Protein AF-0000000068442851 (afdb_homodimer)

Nearest PDB structures (foldseek):
  7jtk-assembly1_H  TM=8.646E-01  e=9.098E-29  Chlamydomonas reinhardtii
  7jrj-assembly1_D  TM=8.552E-01  e=2.051E-27  Chlamydomonas reinhardtii
  7jr9-assembly1_D  TM=8.155E-01  e=1.932E-27  Chlamydomonas reinhardtii
  7jtk-assembly1_K  TM=8.332E-01  e=5.681E-27  Chlamydomonas reinhardtii
  7jr9-assembly1_C  TM=8.919E-01  e=4.393E-24  Chlamydomonas reinhardtii

InterPro domains:
  IPR006802 Radial spokehead-like protein [PF04712] (5-391)
  IPR006802 Radial spokehead-like protein [PTHR13159] (6-414)

Radius of gyration: 46.98 Å; Cα contacts (8 Å, |Δi|>4): 1220; chains: 2; bounding box: 60×214×121 Å

Organism: Pseudonaja textilis (NCBI:txid8673)

Solvent-accessible surface area (backbone atoms only — not comparable to full-atom values): 48266 Å² total; per-residue (Å²): 128,81,70,72,74,86,66,35,67,60,66,49,65,61,54,47,54,58,35,44,58,56,74,40,82,74,54,71,66,56,47,49,42,42,42,53,35,50,47,52,49,52,72,74,41,74,51,49,40,46,42,73,43,34,36,39,47,30,76,76,29,34,37,41,35,36,38,30,36,58,34,90,82,55,51,59,60,53,52,51,52,50,53,51,49,51,48,48,52,49,48,52,53,51,52,58,57,58,68,67,59,73,67,78,88,61,82,70,66,79,71,71,84,71,70,73,77,65,79,62,74,56,62,53,85,63,27,68,78,24,39,57,45,45,34,32,24,64,44,70,72,53,73,74,41,77,53,67,82,55,40,13,65,38,36,46,44,52,73,65,48,90,76,78,42,50,55,46,56,81,36,78,51,88,55,66,75,70,49,80,58,31,32,38,49,50,51,41,27,42,52,44,55,48,44,33,70,60,34,55,43,56,58,58,42,56,37,69,49,79,78,58,61,72,51,72,70,57,82,76,85,60,65,75,89,65,67,38,76,35,91,80,49,70,61,63,56,42,71,58,51,57,72,35,49,59,41,29,16,29,76,34,61,41,65,38,85,78,32,34,50,57,79,73,64,67,77,61,66,55,77,76,61,52,68,72,72,70,80,73,82,75,66,79,65,77,80,72,78,81,75,81,67,70,57,60,58,39,40,49,63,71,60,68,65,55,95,86,36,62,49,63,48,68,44,62,40,38,82,87,51,58,91,75,34,34,26,32,38,35,32,54,46,38,55,42,30,40,34,42,39,49,62,91,45,66,49,55,38,34,51,30,58,74,52,70,61,60,95,59,76,87,70,68,70,69,69,69,69,74,69,72,71,68,67,76,38,84,78,65,44,74,66,76,72,67,49,71,65,50,49,51,48,48,51,51,50,49,51,50,47,54,52,47,50,54,50,53,56,55,54,61,69,74,101,128,81,71,72,73,86,66,35,68,61,68,50,66,62,52,48,54,59,36,44,58,56,74,42,81,74,54,72,65,56,47,51,41,42,42,53,33,49,47,52,50,52,73,74,40,73,51,49,40,43,41,73,42,32,34,38,46,30,76,78,30,35,37,39,34,36,39,32,35,59,35,90,81,55,52,60,61,54,52,52,52,50,53,53,51,48,50,48,51,50,48,52,52,52,52,59,58,58,68,69,62,74,68,77,89,60,81,69,66,81,70,70,83,72,70,74,78,64,81,63,73,55,60,53,85,62,27,67,77,25,41,56,44,44,34,34,25,64,46,70,74,52,72,74,40,76,53,67,83,56,42,13,64,36,36,44,43,52,73,68,48,89,76,81,43,50,55,46,56,82,35,78,50,88,54,69,76,70,50,78,59,33,32,40,49,51,52,41,27,42,51,44,53,49,44,34,73,57,35,56,43,56,59,58,43,56,37,70,48,79,78,58,61,73,51,71,69,58,83,74,89,61,66,75,89,64,69,38,77,36,90,79,49,71,62,64,56,44,70,58,52,59,72,36,48,61,40,30,15,29,76,35,61,42,66,39,86,78,33,37,50,56,78,73,64,67,77,62,66,53,77,76,61,52,67,72,71,69,81,72,82,76,67,78,65,77,78,71,78,81,73,79,66,71,55,60,58,40,39,49,64,71,60,69,66,55,96,87,35,61,48,64,47,70,45,61,40,39,82,86,51,59,91,77,34,35,26,33,38,35,32,54,46,38,56,43,30,38,33,40,36,49,61,93,44,66,50,51,38,34,50,30,58,75,52,70,60,59,95,59,75,87,69,70,71,68,70,71,69,76,71,72,71,68,68,76,40,84,78,64,44,74,66,75,72,67,51,71,66,49,47,49,48,47,52,49,50,48,49,49,47,51,52,47,49,53,50,52,55,56,54,59,69,75,100

pLDDT: mean 79.26, std 22.61, range [27.36, 98.81]

Structure (mmCIF, N/CA/C/O backbone):
data_AF-0000000068442851-model_v1
#
loop_
_entity.id
_entity.type
_entity.pdbx_description
1 polymer 'Radial spoke head component 4A'
#
loop_
_atom_site.group_PDB
_atom_site.id
_atom_site.type_symbol
_atom_site.label_atom_id
_atom_site.label_alt_id
_atom_site.label_comp_id
_atom_site.label_asym_id
_atom_site.label_entity_id
_atom_site.label_seq_id
_atom_site.pdbx_PDB_ins_code
_atom_site.Cartn_x
_atom_site.Cartn_y
_atom_site.Cartn_z
_atom_site.occupancy
_atom_site.B_iso_or_equiv
_atom_site.auth_seq_id
_atom_site.auth_comp_id
_atom_site.auth_asym_id
_atom_site.auth_atom_id
_atom_site.pdbx_PDB_model_num
ATOM 1 N N . MET A 1 1 ? 16.828 -9.992 19.438 1 27.56 1 MET A N 1
ATOM 2 C CA . MET A 1 1 ? 16.312 -9.57 18.141 1 27.56 1 MET A CA 1
ATOM 3 C C . MET A 1 1 ? 16.094 -8.062 18.109 1 27.56 1 MET A C 1
ATOM 5 O O . MET A 1 1 ? 15.32 -7.52 18.906 1 27.56 1 MET A O 1
ATOM 9 N N . GLU A 1 2 ? 17.078 -7.285 18.016 1 33.09 2 GLU A N 1
ATOM 10 C CA . GLU A 1 2 ? 17.047 -5.836 18.203 1 33.09 2 GLU A CA 1
ATOM 11 C C . GLU A 1 2 ? 15.875 -5.207 17.438 1 33.09 2 GLU A C 1
ATOM 13 O O . GLU A 1 2 ? 15.711 -5.438 16.25 1 33.09 2 GLU A O 1
ATOM 18 N N . ILE A 1 3 ? 14.781 -5.098 18 1 39.03 3 ILE A N 1
ATOM 19 C CA . ILE A 1 3 ? 13.641 -4.332 17.5 1 39.03 3 ILE A CA 1
ATOM 20 C C . ILE A 1 3 ? 14.133 -3.064 16.812 1 39.03 3 ILE A C 1
ATOM 22 O O . ILE A 1 3 ? 14.852 -2.264 17.406 1 39.03 3 ILE A O 1
ATOM 26 N N . ASP A 1 4 ? 14.555 -3.078 15.594 1 46.38 4 ASP A N 1
ATOM 27 C CA . ASP A 1 4 ? 14.977 -1.873 14.883 1 46.38 4 ASP A CA 1
ATOM 28 C C . ASP A 1 4 ? 14.289 -0.633 15.453 1 46.38 4 ASP A C 1
ATOM 30 O O . ASP A 1 4 ? 13.07 -0.619 15.641 1 46.38 4 ASP A O 1
ATOM 34 N N . PRO A 1 5 ? 14.953 0.122 16.25 1 53.03 5 PRO A N 1
ATOM 35 C CA . PRO A 1 5 ? 14.398 1.345 16.828 1 53.03 5 PRO A CA 1
ATOM 36 C C . PRO A 1 5 ? 13.43 2.062 15.898 1 53.03 5 PRO A C 1
ATOM 38 O O . PRO A 1 5 ? 13.555 1.964 14.672 1 53.03 5 PRO A O 1
ATOM 41 N N . GLU A 1 6 ? 12.086 2.291 16.297 1 68.06 6 GLU A N 1
ATOM 42 C CA . GLU A 1 6 ? 11 2.998 15.617 1 68.06 6 GLU A CA 1
ATOM 43 C C . GLU A 1 6 ? 11.516 4.25 14.914 1 68.06 6 GLU A C 1
ATOM 45 O O . GLU A 1 6 ? 12.188 5.086 15.523 1 68.06 6 GLU A O 1
ATOM 50 N N . THR A 1 7 ? 11.859 4.223 13.594 1 82.19 7 THR A N 1
ATOM 51 C CA . THR A 1 7 ? 12.328 5.332 12.766 1 82.19 7 THR A CA 1
ATOM 52 C C . THR A 1 7 ? 11.273 6.438 12.703 1 82.19 7 THR A C 1
ATOM 54 O O . THR A 1 7 ? 10.078 6.156 12.602 1 82.19 7 THR A O 1
ATOM 57 N N . PRO A 1 8 ? 11.75 7.641 12.984 1 92.56 8 PRO A N 1
ATOM 58 C CA . PRO A 1 8 ? 10.828 8.773 12.844 1 92.56 8 PRO A CA 1
ATOM 59 C C . PRO A 1 8 ? 10.391 9 11.398 1 92.56 8 PRO A C 1
ATOM 61 O O . PRO A 1 8 ? 9.461 9.773 11.141 1 92.56 8 PRO A O 1
ATOM 64 N N . LEU A 1 9 ? 11.039 8.359 10.453 1 95.25 9 LEU A N 1
ATOM 65 C CA . LEU A 1 9 ? 10.711 8.531 9.047 1 95.25 9 LEU A CA 1
ATOM 66 C C . LEU A 1 9 ? 9.391 7.852 8.703 1 95.25 9 LEU A C 1
ATOM 68 O O . LEU A 1 9 ? 9.258 6.637 8.867 1 95.25 9 LEU A O 1
ATOM 72 N N . PRO A 1 10 ? 8.414 8.617 8.258 1 95.62 10 PRO A N 1
ATOM 73 C CA . PRO A 1 10 ? 7.137 8.008 7.883 1 95.62 10 PRO A CA 1
ATOM 74 C C . PRO A 1 10 ? 7.215 7.234 6.57 1 95.62 10 PRO A C 1
ATOM 76 O O . PRO A 1 10 ? 8.062 7.531 5.723 1 95.62 10 PRO A O 1
ATOM 79 N N . ASN A 1 11 ? 6.398 6.234 6.422 1 94.81 11 ASN A N 1
ATOM 80 C CA . ASN A 1 11 ? 6.285 5.535 5.145 1 94.81 11 ASN A CA 1
ATOM 81 C C . ASN A 1 11 ? 5.426 6.312 4.152 1 94.81 11 ASN A C 1
ATOM 83 O O . ASN A 1 11 ? 4.242 6.016 3.982 1 94.81 11 ASN A O 1
ATOM 87 N N . VAL A 1 12 ? 6.031 7.199 3.463 1 96.31 12 VAL A N 1
ATOM 88 C CA . VAL A 1 12 ? 5.344 8.133 2.58 1 96.31 12 VAL A CA 1
ATOM 89 C C . VAL A 1 12 ? 4.723 7.383 1.407 1 96.31 12 VAL A C 1
ATOM 91 O O . VAL A 1 12 ? 3.643 7.738 0.935 1 96.31 12 VAL A O 1
ATOM 94 N N . MET A 1 13 ? 5.375 6.324 0.946 1 95.19 13 MET A N 1
ATOM 95 C CA . MET A 1 13 ? 4.871 5.59 -0.211 1 95.19 13 MET A CA 1
ATOM 96 C C . MET A 1 13 ? 3.607 4.82 0.143 1 95.19 13 MET A C 1
ATOM 98 O O . MET A 1 13 ? 2.715 4.66 -0.694 1 95.19 13 MET A O 1
ATOM 102 N N . GLU A 1 14 ? 3.52 4.305 1.312 1 95.19 14 GLU A N 1
ATOM 103 C CA . GLU A 1 14 ? 2.287 3.656 1.755 1 95.19 14 GLU A CA 1
ATOM 104 C C . GLU A 1 14 ? 1.132 4.648 1.814 1 95.19 14 GLU A C 1
ATOM 106 O O . GLU A 1 14 ? 0.019 4.344 1.382 1 95.19 14 GLU A O 1
ATOM 111 N N . THR A 1 15 ? 1.455 5.82 2.369 1 94.81 15 THR A N 1
ATOM 112 C CA . THR A 1 15 ? 0.447 6.871 2.396 1 94.81 15 THR A CA 1
ATOM 113 C C . THR A 1 15 ? -0.006 7.227 0.982 1 94.81 15 THR A C 1
ATOM 115 O O . THR A 1 15 ? -1.201 7.398 0.731 1 94.81 15 THR A O 1
ATOM 118 N N . ALA A 1 16 ? 0.958 7.328 0.09 1 95.88 16 ALA A N 1
ATOM 119 C CA . ALA A 1 16 ? 0.664 7.617 -1.311 1 95.88 16 ALA A CA 1
ATOM 120 C C . ALA A 1 16 ? -0.246 6.551 -1.913 1 95.88 16 ALA A C 1
ATOM 122 O O . ALA A 1 16 ? -1.182 6.871 -2.65 1 95.88 16 ALA A O 1
ATOM 123 N N . TYR A 1 17 ? 0.032 5.305 -1.537 1 95.5 17 TYR A N 1
ATOM 124 C CA . TYR A 1 17 ? -0.764 4.176 -2.008 1 95.5 17 TYR A CA 1
ATOM 125 C C . TYR A 1 17 ? -2.229 4.34 -1.617 1 95.5 17 TYR A C 1
ATOM 127 O O . TYR A 1 17 ? -3.121 4.168 -2.449 1 95.5 17 TYR A O 1
ATOM 135 N N . TYR A 1 18 ? -2.535 4.711 -0.405 1 97.12 18 TYR A N 1
ATOM 136 C CA . TYR A 1 18 ? -3.908 4.828 0.076 1 97.12 18 TYR A CA 1
ATOM 137 C C . TYR A 1 18 ? -4.605 6.031 -0.546 1 97.12 18 TYR A C 1
ATOM 139 O O . TYR A 1 18 ? -5.746 5.93 -1 1 97.12 18 TYR A O 1
ATOM 147 N N . PHE A 1 19 ? -3.939 7.16 -0.655 1 96.75 19 PHE A N 1
ATOM 148 C CA . PHE A 1 19 ? -4.562 8.344 -1.23 1 96.75 19 PHE A CA 1
ATOM 149 C C . PHE A 1 19 ? -4.797 8.164 -2.725 1 96.75 19 PHE A C 1
ATOM 151 O O . PHE A 1 19 ? -5.789 8.656 -3.268 1 96.75 19 PHE A O 1
ATOM 158 N N . GLU A 1 20 ? -3.914 7.406 -3.32 1 93.81 20 GLU A N 1
ATOM 159 C CA . GLU A 1 20 ? -4.062 7.156 -4.75 1 93.81 20 GLU A CA 1
ATOM 160 C C . GLU A 1 20 ? -5.336 6.367 -5.043 1 93.81 20 GLU A C 1
ATOM 162 O O . GLU A 1 20 ? -5.98 6.582 -6.074 1 93.81 20 GLU A O 1
ATOM 167 N N . GLN A 1 21 ? -5.668 5.512 -4.188 1 93.06 21 GLN A N 1
ATOM 168 C CA . GLN A 1 21 ? -6.879 4.715 -4.371 1 93.06 21 GLN A CA 1
ATOM 169 C C . GLN A 1 21 ? -8.117 5.605 -4.41 1 93.06 21 GLN A C 1
ATOM 171 O O . GLN A 1 21 ? -9.141 5.23 -4.996 1 93.06 21 GLN A O 1
ATOM 176 N N . ALA A 1 22 ? -8 6.77 -3.783 1 92.56 22 ALA A N 1
ATOM 177 C CA . ALA A 1 22 ? -9.117 7.711 -3.768 1 92.56 22 ALA A CA 1
ATOM 178 C C . ALA A 1 22 ? -8.953 8.781 -4.84 1 92.56 22 ALA A C 1
ATOM 180 O O . ALA A 1 22 ? -9.727 9.734 -4.898 1 92.56 22 ALA A O 1
ATOM 181 N N . GLY A 1 23 ? -7.93 8.672 -5.605 1 90.62 23 GLY A N 1
ATOM 182 C CA . GLY A 1 23 ? -7.668 9.641 -6.656 1 90.62 23 GLY A CA 1
ATOM 183 C C . GLY A 1 23 ? -7.137 10.961 -6.125 1 90.62 23 GLY A C 1
ATOM 184 O O . GLY A 1 23 ? -7.355 12.016 -6.734 1 90.62 23 GLY A O 1
ATOM 185 N N . ILE A 1 24 ? -6.535 10.82 -4.973 1 89.88 24 ILE A N 1
ATOM 186 C CA . ILE A 1 24 ? -6.035 12.016 -4.305 1 89.88 24 ILE A CA 1
ATOM 187 C C . ILE A 1 24 ? -4.508 12.008 -4.289 1 89.88 24 ILE A C 1
ATOM 189 O O . ILE A 1 24 ? -3.893 10.953 -4.082 1 89.88 24 ILE A O 1
ATOM 193 N N . GLY A 1 25 ? -3.973 13.133 -4.586 1 80.88 25 GLY A N 1
ATOM 194 C CA . GLY A 1 25 ? -2.562 13.219 -4.242 1 80.88 25 GLY A CA 1
ATOM 195 C C . GLY A 1 25 ? -1.681 13.562 -5.43 1 80.88 25 GLY A C 1
ATOM 196 O O . GLY A 1 25 ? -2.102 14.289 -6.332 1 80.88 25 GLY A O 1
ATOM 197 N N . LEU A 1 26 ? -0.452 13.273 -5.211 1 92 26 LEU A N 1
ATOM 198 C CA . LEU A 1 26 ? 0.653 13.57 -6.117 1 92 26 LEU A CA 1
ATOM 199 C C . LEU A 1 26 ? 1.051 12.336 -6.914 1 92 26 LEU A C 1
ATOM 201 O O . LEU A 1 26 ? 0.515 11.25 -6.691 1 92 26 LEU A O 1
ATOM 205 N N . SER A 1 27 ? 1.817 12.562 -7.914 1 91.62 27 SER A N 1
ATOM 206 C CA . SER A 1 27 ? 2.35 11.422 -8.648 1 91.62 27 SER A CA 1
ATOM 207 C C . SER A 1 27 ? 3.262 10.57 -7.766 1 91.62 27 SER A C 1
ATOM 209 O O . SER A 1 27 ? 3.85 11.078 -6.809 1 91.62 27 SER A O 1
ATOM 211 N N . SER A 1 28 ? 3.369 9.328 -8.102 1 89.62 28 SER A N 1
ATOM 212 C CA . SER A 1 28 ? 4.234 8.422 -7.352 1 89.62 28 SER A CA 1
ATOM 213 C C . SER A 1 28 ? 5.68 8.914 -7.352 1 89.62 28 SER A C 1
ATOM 215 O O . SER A 1 28 ? 6.391 8.758 -6.355 1 89.62 28 SER A O 1
ATOM 217 N N . GLU A 1 29 ? 6.066 9.492 -8.398 1 91.69 29 GLU A N 1
ATOM 218 C CA . GLU A 1 29 ? 7.418 10.039 -8.508 1 91.69 29 GLU A CA 1
ATOM 219 C C . GLU A 1 29 ? 7.625 11.195 -7.531 1 91.69 29 GLU A C 1
ATOM 221 O O . GLU A 1 29 ? 8.641 11.25 -6.832 1 91.69 29 GLU A O 1
ATOM 226 N N . GLU A 1 30 ? 6.684 12.094 -7.504 1 95.88 30 GLU A N 1
ATOM 227 C CA . GLU A 1 30 ? 6.773 13.227 -6.59 1 95.88 30 GLU A CA 1
ATOM 228 C C . GLU A 1 30 ? 6.77 12.766 -5.137 1 95.88 30 GLU A C 1
ATOM 230 O O . GLU A 1 30 ? 7.535 13.273 -4.316 1 95.88 30 GLU A O 1
ATOM 235 N N . TYR A 1 31 ? 5.918 11.812 -4.879 1 96.38 31 TYR A N 1
ATOM 236 C CA . TYR A 1 31 ? 5.887 11.25 -3.531 1 96.38 31 TYR A CA 1
ATOM 237 C C . TYR A 1 31 ? 7.246 10.672 -3.15 1 96.38 31 TYR A C 1
ATOM 239 O O . TYR A 1 31 ? 7.719 10.867 -2.025 1 96.38 31 TYR A O 1
ATOM 247 N N . TYR A 1 32 ? 7.867 10.023 -4.031 1 94.75 32 TYR A N 1
ATOM 248 C CA . TYR A 1 32 ? 9.156 9.406 -3.729 1 94.75 32 TYR A CA 1
ATOM 249 C C . TYR A 1 32 ? 10.219 10.461 -3.461 1 94.75 32 TYR A C 1
ATOM 251 O O . TYR A 1 32 ? 11.031 10.32 -2.545 1 94.75 32 TYR A O 1
ATOM 259 N N . HIS A 1 33 ? 10.219 11.516 -4.254 1 97.38 33 HIS A N 1
ATOM 260 C CA . HIS A 1 33 ? 11.148 12.617 -4.02 1 97.38 33 HIS A CA 1
ATOM 261 C C . HIS A 1 33 ? 10.922 13.242 -2.646 1 97.38 33 HIS A C 1
ATOM 263 O O . HIS A 1 33 ? 11.875 13.578 -1.945 1 97.38 33 HIS A O 1
ATOM 269 N N . ILE A 1 34 ? 9.695 13.422 -2.295 1 97.94 34 ILE A N 1
ATOM 270 C CA . ILE A 1 34 ? 9.359 13.969 -0.986 1 97.94 34 ILE A CA 1
ATOM 271 C C . ILE A 1 34 ? 9.836 13.023 0.109 1 97.94 34 ILE A C 1
ATOM 273 O O . ILE A 1 34 ? 10.367 13.461 1.131 1 97.94 34 ILE A O 1
ATOM 277 N N . PHE A 1 35 ? 9.648 11.766 -0.148 1 97.38 35 PHE A N 1
ATOM 278 C CA . PHE A 1 35 ? 10.094 10.719 0.769 1 97.38 35 PHE A CA 1
ATOM 279 C C . PHE A 1 35 ? 11.578 10.852 1.064 1 97.38 35 PHE A C 1
ATOM 281 O O . PHE A 1 35 ? 11.992 10.852 2.227 1 97.38 35 PHE A O 1
ATOM 288 N N . LEU A 1 36 ? 12.375 11.023 0.078 1 97.31 36 LEU A N 1
ATOM 289 C CA . LEU A 1 36 ? 13.82 11.164 0.224 1 97.31 36 LEU A CA 1
ATOM 290 C C . LEU A 1 36 ? 14.172 12.477 0.92 1 97.31 36 LEU A C 1
ATOM 292 O O . LEU A 1 36 ? 15.125 12.531 1.701 1 97.31 36 LEU A O 1
ATOM 296 N N . ALA A 1 37 ? 13.43 13.484 0.583 1 98.12 37 ALA A N 1
ATOM 297 C CA . ALA A 1 37 ? 13.648 14.773 1.24 1 98.12 37 ALA A CA 1
ATOM 298 C C . ALA A 1 37 ? 13.398 14.672 2.742 1 98.12 37 ALA A C 1
ATOM 300 O O . ALA A 1 37 ? 14.156 15.219 3.545 1 98.12 37 ALA A O 1
ATOM 301 N N . LEU A 1 38 ? 12.336 14.016 3.102 1 98.06 38 LEU A N 1
ATOM 302 C CA . LEU A 1 38 ? 12.031 13.82 4.516 1 98.06 38 LEU A CA 1
ATOM 303 C C . LEU A 1 38 ? 13.109 12.977 5.195 1 98.06 38 LEU A C 1
ATOM 305 O O . LEU A 1 38 ? 13.438 13.203 6.363 1 98.06 38 LEU A O 1
ATOM 309 N N . LYS A 1 39 ? 13.594 11.992 4.52 1 96.81 39 LYS A N 1
ATOM 310 C CA . LYS A 1 39 ? 14.688 11.188 5.051 1 96.81 39 LYS A CA 1
ATOM 311 C C . LYS A 1 39 ? 15.891 12.062 5.402 1 96.81 39 LYS A C 1
ATOM 313 O O . LYS A 1 39 ? 16.5 11.883 6.457 1 96.81 39 LYS A O 1
ATOM 318 N N . GLN A 1 40 ? 16.188 12.953 4.516 1 96.5 40 GLN A N 1
ATOM 319 C CA . GLN A 1 40 ? 17.297 13.883 4.762 1 96.5 40 GLN A CA 1
ATOM 320 C C . GLN A 1 40 ? 17.016 14.742 5.992 1 96.5 40 GLN A C 1
ATOM 322 O O . GLN A 1 40 ? 17.906 14.992 6.797 1 96.5 40 GLN A O 1
ATOM 327 N N . LEU A 1 41 ? 15.812 15.203 6.129 1 97.12 41 LEU A N 1
ATOM 328 C CA . LEU A 1 41 ? 15.414 16.016 7.266 1 97.12 41 LEU A CA 1
ATOM 329 C C . LEU A 1 41 ? 15.609 15.266 8.578 1 97.12 41 LEU A C 1
ATOM 331 O O . LEU A 1 41 ? 16.188 15.805 9.531 1 97.12 41 LEU A O 1
ATOM 335 N N . VAL A 1 42 ? 15.148 14.07 8.609 1 95.75 42 VAL A N 1
ATOM 336 C CA . VAL A 1 42 ? 15.211 13.242 9.805 1 95.75 42 VAL A CA 1
ATOM 337 C C . VAL A 1 42 ? 16.656 12.898 10.125 1 95.75 42 VAL A C 1
ATOM 339 O O . VAL A 1 42 ? 17.047 12.789 11.297 1 95.75 42 VAL A O 1
ATOM 342 N N . ALA A 1 43 ? 17.484 12.766 9.125 1 93.69 43 ALA A N 1
ATOM 343 C CA . ALA A 1 43 ? 18.875 12.406 9.312 1 93.69 43 ALA A CA 1
ATOM 344 C C . ALA A 1 43 ? 19.672 13.586 9.867 1 93.69 43 ALA A C 1
ATOM 346 O O . ALA A 1 43 ? 20.656 13.398 10.586 1 93.69 43 ALA A O 1
ATOM 347 N N . THR A 1 44 ? 19.25 14.766 9.602 1 93.81 44 THR A N 1
ATOM 348 C CA . THR A 1 44 ? 20.062 15.945 9.906 1 93.81 44 THR A CA 1
ATOM 349 C C . THR A 1 44 ? 19.562 16.625 11.18 1 93.81 44 THR A C 1
ATOM 351 O O . THR A 1 44 ? 20.234 17.516 11.719 1 93.81 44 THR A O 1
ATOM 354 N N . HIS A 1 45 ? 18.375 16.344 11.656 1 93.38 45 HIS A N 1
ATOM 355 C CA . HIS A 1 45 ? 17.797 16.969 12.836 1 93.38 45 HIS A CA 1
ATOM 356 C C . HIS A 1 45 ? 17.328 15.922 13.844 1 93.38 45 HIS A C 1
ATOM 358 O O . HIS A 1 45 ? 16.984 14.805 13.469 1 93.38 45 HIS A O 1
ATOM 364 N N . PRO A 1 46 ? 17.406 16.266 15.086 1 92.88 46 PRO A N 1
ATOM 365 C CA . PRO A 1 46 ? 16.938 15.328 16.109 1 92.88 46 PRO A CA 1
ATOM 366 C C . PRO A 1 46 ? 15.414 15.25 16.203 1 92.88 46 PRO A C 1
ATOM 368 O O . PRO A 1 46 ? 14.82 15.711 17.188 1 92.88 46 PRO A O 1
ATOM 371 N N . ILE A 1 47 ? 14.844 14.648 15.289 1 94.25 47 ILE A N 1
ATOM 372 C CA . ILE A 1 47 ? 13.398 14.594 15.141 1 94.25 47 ILE A CA 1
ATOM 373 C C . ILE A 1 47 ? 12.859 13.312 15.766 1 94.25 47 ILE A C 1
ATOM 375 O O . ILE A 1 47 ? 13.43 12.234 15.578 1 94.25 47 ILE A O 1
ATOM 379 N N . GLN A 1 48 ? 11.844 13.484 16.516 1 93.38 48 GLN A N 1
ATOM 380 C CA . GLN A 1 48 ? 11.172 12.352 17.125 1 93.38 48 GLN A CA 1
ATOM 381 C C . GLN A 1 48 ? 10.062 11.805 16.234 1 93.38 48 GLN A C 1
ATOM 383 O O . GLN A 1 48 ? 9.914 10.594 16.094 1 93.38 48 GLN A O 1
ATOM 388 N N . THR A 1 49 ? 9.211 12.68 15.711 1 94.38 49 THR A N 1
ATOM 389 C CA . THR A 1 49 ? 8.148 12.312 14.781 1 94.38 49 THR A CA 1
ATOM 390 C C . THR A 1 49 ? 8.164 13.234 13.555 1 94.38 49 THR A C 1
ATOM 392 O O . THR A 1 49 ? 8.445 14.422 13.672 1 94.38 49 THR A O 1
ATOM 395 N N . CYS A 1 50 ? 7.934 12.656 12.445 1 97.25 50 CYS A N 1
ATOM 396 C CA . CYS A 1 50 ? 7.902 13.391 11.188 1 97.25 50 CYS A CA 1
ATOM 397 C C . CYS A 1 50 ? 6.742 12.938 10.312 1 97.25 50 CYS A C 1
ATOM 399 O O . CYS A 1 50 ? 6.465 11.734 10.219 1 97.25 50 CYS A O 1
ATOM 401 N N . ARG A 1 51 ? 6.047 13.828 9.758 1 97.19 51 ARG A N 1
ATOM 402 C CA . ARG A 1 51 ? 4.922 13.523 8.875 1 97.19 51 ARG A CA 1
ATOM 403 C C . ARG A 1 51 ? 4.895 14.477 7.684 1 97.19 51 ARG A C 1
ATOM 405 O O . ARG A 1 51 ? 5.168 15.672 7.828 1 97.19 51 ARG A O 1
ATOM 412 N N . PHE A 1 52 ? 4.617 13.938 6.512 1 98.19 52 PHE A N 1
ATOM 413 C CA . PHE A 1 52 ? 4.34 14.789 5.363 1 98.19 52 PHE A CA 1
ATOM 414 C C . PHE A 1 52 ? 3 15.492 5.52 1 98.19 52 PHE A C 1
ATOM 416 O O . PHE A 1 52 ? 1.945 14.867 5.402 1 98.19 52 PHE A O 1
ATOM 423 N N . TRP A 1 53 ? 3.045 16.734 5.777 1 98.69 53 TRP A N 1
ATOM 424 C CA . TRP A 1 53 ? 1.845 17.531 6.02 1 98.69 53 TRP A CA 1
ATOM 425 C C . TRP A 1 53 ? 1.09 17.781 4.723 1 98.69 53 TRP A C 1
ATOM 427 O O . TRP A 1 53 ? -0.138 17.688 4.68 1 98.69 53 TRP A O 1
ATOM 437 N N . GLY A 1 54 ? 1.785 18.109 3.732 1 98.5 54 GLY A N 1
ATOM 438 C CA . GLY A 1 54 ? 1.145 18.391 2.457 1 98.5 54 GLY A CA 1
ATOM 439 C C . GLY A 1 54 ? 1.909 19.391 1.614 1 98.5 54 GLY A C 1
ATOM 440 O O . GLY A 1 54 ? 3.129 19.516 1.742 1 98.5 54 GLY A O 1
ATOM 441 N N . LYS A 1 55 ? 1.208 19.969 0.703 1 98.5 55 LYS A N 1
ATOM 442 C CA . LYS A 1 55 ? 1.78 20.906 -0.262 1 98.5 55 LYS A CA 1
ATOM 443 C C . LYS A 1 55 ? 0.891 22.141 -0.43 1 98.5 55 LYS A C 1
ATOM 445 O O . LYS A 1 55 ? -0.315 22.016 -0.652 1 98.5 55 LYS A O 1
ATOM 450 N N . LEU A 1 56 ? 1.478 23.281 -0.223 1 98.62 56 LEU A N 1
ATOM 451 C CA . LEU A 1 56 ? 0.78 24.531 -0.486 1 98.62 56 LEU A CA 1
ATOM 452 C C . LEU A 1 56 ? 1.234 25.141 -1.81 1 98.62 56 LEU A C 1
ATOM 454 O O . LEU A 1 56 ? 2.436 25.297 -2.045 1 98.62 56 LEU A O 1
ATOM 458 N N . LEU A 1 57 ? 0.274 25.5 -2.613 1 98.06 57 LEU A N 1
ATOM 459 C CA . LEU A 1 57 ? 0.564 26.031 -3.938 1 98.06 57 LEU A CA 1
ATOM 460 C C . LEU A 1 57 ? 0.874 27.531 -3.867 1 98.06 57 LEU A C 1
ATOM 462 O O . LEU A 1 57 ? 0.248 28.266 -3.096 1 98.06 57 LEU A O 1
ATOM 466 N N . GLY A 1 58 ? 1.856 27.953 -4.598 1 97.62 58 GLY A N 1
ATOM 467 C CA . GLY A 1 58 ? 2.223 29.359 -4.715 1 97.62 58 GLY A CA 1
ATOM 468 C C . GLY A 1 58 ? 2.273 29.844 -6.148 1 97.62 58 GLY A C 1
ATOM 469 O O . GLY A 1 58 ? 2.326 29.031 -7.082 1 97.62 58 GLY A O 1
ATOM 470 N N . ILE A 1 59 ? 2.281 31.125 -6.277 1 97.44 59 ILE A N 1
ATOM 471 C CA . ILE A 1 59 ? 2.273 31.734 -7.598 1 97.44 59 ILE A CA 1
ATOM 472 C C . ILE A 1 59 ? 3.596 31.453 -8.305 1 97.44 59 ILE A C 1
ATOM 474 O O . ILE A 1 59 ? 3.607 31.078 -9.484 1 97.44 59 ILE A O 1
ATOM 478 N N . GLU A 1 60 ? 4.656 31.578 -7.613 1 97.56 60 GLU A N 1
ATOM 479 C CA . GLU A 1 60 ? 5.973 31.359 -8.211 1 97.56 60 GLU A CA 1
ATOM 480 C C . GLU A 1 60 ? 6.508 29.969 -7.891 1 97.56 60 GLU A C 1
ATOM 482 O O . GLU A 1 60 ? 7.105 29.312 -8.75 1 97.56 60 GLU A O 1
ATOM 487 N N . ALA A 1 61 ? 6.328 29.578 -6.645 1 98.06 61 ALA A N 1
ATOM 488 C CA . ALA A 1 61 ? 6.809 28.266 -6.203 1 98.06 61 ALA A CA 1
ATOM 489 C C . ALA A 1 61 ? 5.914 27.688 -5.109 1 98.06 61 ALA A C 1
ATOM 491 O O . ALA A 1 61 ? 5.328 28.438 -4.324 1 98.06 61 ALA A O 1
ATOM 492 N N . ASN A 1 62 ? 5.84 26.375 -5.129 1 98.44 62 ASN A N 1
ATOM 493 C CA . ASN A 1 62 ? 5.055 25.688 -4.109 1 98.44 62 ASN A CA 1
ATOM 494 C C . ASN A 1 62 ? 5.859 25.469 -2.832 1 98.44 62 ASN A C 1
ATOM 496 O O . ASN A 1 62 ? 7.074 25.688 -2.812 1 98.44 62 ASN A O 1
ATOM 500 N N . TYR A 1 63 ? 5.184 25.141 -1.763 1 98.75 63 TYR A N 1
ATOM 501 C CA . TYR A 1 63 ? 5.816 24.75 -0.51 1 98.75 63 TYR A CA 1
ATOM 502 C C . TYR A 1 63 ? 5.484 23.297 -0.164 1 98.75 63 TYR A C 1
ATOM 504 O O . TYR A 1 63 ? 4.312 22.938 -0.049 1 98.75 63 TYR A O 1
ATOM 512 N N . ILE A 1 64 ? 6.484 22.5 -0.045 1 98.69 64 ILE A N 1
ATOM 513 C CA . ILE A 1 64 ? 6.352 21.172 0.556 1 98.69 64 ILE A CA 1
ATOM 514 C C . ILE A 1 64 ? 6.531 21.266 2.068 1 98.69 64 ILE A C 1
ATOM 516 O O . ILE A 1 64 ? 7.535 21.797 2.549 1 98.69 64 ILE A O 1
ATOM 520 N N . VAL A 1 65 ? 5.582 20.766 2.818 1 98.81 65 VAL A N 1
ATOM 521 C CA . VAL A 1 65 ? 5.555 21.031 4.25 1 98.81 65 VAL A CA 1
ATOM 522 C C . VAL A 1 65 ? 5.746 19.734 5.027 1 98.81 65 VAL A C 1
ATOM 524 O O . VAL A 1 65 ? 5.051 18.75 4.77 1 98.81 65 VAL A O 1
ATOM 527 N N . ALA A 1 66 ? 6.688 19.719 5.949 1 98.75 66 ALA A N 1
ATOM 528 C CA . ALA A 1 66 ? 6.898 18.625 6.898 1 98.75 66 ALA A CA 1
ATOM 529 C C . ALA A 1 66 ? 6.496 19.047 8.312 1 98.75 66 ALA A C 1
ATOM 531 O O . ALA A 1 66 ? 6.816 20.156 8.75 1 98.75 66 ALA A O 1
ATOM 532 N N . GLU A 1 67 ? 5.742 18.25 8.945 1 98.62 67 GLU A N 1
ATOM 533 C CA . GLU A 1 67 ? 5.375 18.438 10.344 1 98.62 67 GLU A CA 1
ATOM 534 C C . GLU A 1 67 ? 6.23 17.562 11.258 1 98.62 67 GLU A C 1
ATOM 536 O O . GLU A 1 67 ? 6.305 16.344 11.078 1 98.62 67 GLU A O 1
ATOM 541 N N . VAL A 1 68 ? 6.855 18.188 12.289 1 97.25 68 VAL A N 1
ATOM 542 C CA . VAL A 1 68 ? 7.82 17.406 13.062 1 97.25 68 VAL A CA 1
ATOM 543 C C . VAL A 1 68 ? 7.676 17.734 14.547 1 97.25 68 VAL A C 1
ATOM 545 O O . VAL A 1 68 ? 7.129 18.781 14.914 1 97.25 68 VAL A O 1
ATOM 548 N N . GLU A 1 69 ? 8.016 16.797 15.344 1 94.69 69 GLU A N 1
ATOM 549 C CA . GLU A 1 69 ? 8.266 16.969 16.766 1 94.69 69 GLU A CA 1
ATOM 550 C C . GLU A 1 69 ? 9.703 16.594 17.125 1 94.69 69 GLU A C 1
ATOM 552 O O . GLU A 1 69 ? 10.219 15.586 16.656 1 94.69 69 GLU A O 1
ATOM 557 N N . PHE A 1 70 ? 10.312 17.438 17.969 1 92.38 70 PHE A N 1
ATOM 558 C CA . PHE A 1 70 ? 11.688 17.172 18.375 1 92.38 70 PHE A CA 1
ATOM 559 C C . PHE A 1 70 ? 11.719 16.25 19.594 1 92.38 70 PHE A C 1
ATOM 561 O O . PHE A 1 70 ? 10.727 16.141 20.312 1 92.38 70 PHE A O 1
ATOM 568 N N . ARG A 1 71 ? 12.867 15.656 19.656 1 88.25 71 ARG A N 1
ATOM 569 C CA . ARG A 1 71 ? 13.078 14.844 20.859 1 88.25 71 ARG A CA 1
ATOM 570 C C . ARG A 1 71 ? 13.094 15.711 22.109 1 88.25 71 ARG A C 1
ATOM 572 O O . ARG A 1 71 ? 13.508 16.875 22.062 1 88.25 71 ARG A O 1
ATOM 579 N N . GLU A 1 72 ? 12.586 15.109 23.156 1 79.06 72 GLU A N 1
ATOM 580 C CA . GLU A 1 72 ? 12.5 15.867 24.406 1 79.06 72 GLU A CA 1
ATOM 581 C C . GLU A 1 72 ? 13.844 16.5 24.766 1 79.06 72 GLU A C 1
ATOM 583 O O . GLU A 1 72 ? 14.883 15.836 24.703 1 79.06 72 GLU A O 1
ATOM 588 N N . GLY A 1 73 ? 13.906 17.797 25.078 1 74.25 73 GLY A N 1
ATOM 589 C CA . GLY A 1 73 ? 15.094 18.516 25.5 1 74.25 73 GLY A CA 1
ATOM 590 C C . GLY A 1 73 ? 15.766 19.281 24.359 1 74.25 73 GLY A C 1
ATOM 591 O O . GLY A 1 73 ? 16.594 20.156 24.609 1 74.25 73 GLY A O 1
ATOM 592 N N . GLU A 1 74 ? 15.461 18.906 23.172 1 68.69 74 GLU A N 1
ATOM 593 C CA . GLU A 1 74 ? 16.156 19.5 22.047 1 68.69 74 GLU A CA 1
ATOM 594 C C . GLU A 1 74 ? 15.469 20.781 21.578 1 68.69 74 GLU A C 1
ATOM 596 O O . GLU A 1 74 ? 16.094 21.625 20.953 1 68.69 74 GLU A O 1
ATOM 601 N N . GLU A 1 75 ? 14.242 20.984 21.781 1 60.94 75 GLU A N 1
ATOM 602 C CA . GLU A 1 75 ? 13.484 22.141 21.297 1 60.94 75 GLU A CA 1
ATOM 603 C C . GLU A 1 75 ? 13.992 23.438 21.938 1 60.94 75 GLU A C 1
ATOM 605 O O . GLU A 1 75 ? 13.969 24.484 21.312 1 60.94 75 GLU A O 1
ATOM 610 N N . GLU A 1 76 ? 14.344 23.375 23.141 1 56.41 76 GLU A N 1
ATOM 611 C CA . GLU A 1 76 ? 14.758 24.547 23.906 1 56.41 76 GLU A CA 1
ATOM 612 C C . GLU A 1 76 ? 15.953 25.234 23.234 1 56.41 76 GLU A C 1
ATOM 614 O O . GLU A 1 76 ? 16.047 26.469 23.234 1 56.41 76 GLU A O 1
ATOM 619 N N . GLU A 1 77 ? 16.703 24.484 22.703 1 55.22 77 GLU A N 1
ATOM 620 C CA . GLU A 1 77 ? 17.859 25.125 22.062 1 55.22 77 GLU A CA 1
ATOM 621 C C . GLU A 1 77 ? 17.438 25.906 20.828 1 55.22 77 GLU A C 1
ATOM 623 O O . GLU A 1 77 ? 17.953 27 20.562 1 55.22 77 GLU A O 1
ATOM 628 N N . GLU A 1 78 ? 16.406 25.391 20.219 1 57.5 78 GLU A N 1
ATOM 629 C CA . GLU A 1 78 ? 15.953 26.078 19 1 57.5 78 GLU A CA 1
ATOM 630 C C . GLU A 1 78 ? 15.148 27.328 19.344 1 57.5 78 GLU A C 1
ATOM 632 O O . GLU A 1 78 ? 15.227 28.328 18.641 1 57.5 78 GLU A O 1
ATOM 637 N N . ALA A 1 79 ? 14.312 27.297 20.406 1 57.97 79 ALA A N 1
ATOM 638 C CA . ALA A 1 79 ? 13.547 28.422 20.906 1 57.97 79 ALA A CA 1
ATOM 639 C C . ALA A 1 79 ? 14.461 29.578 21.297 1 57.97 79 ALA A C 1
ATOM 641 O O . ALA A 1 79 ? 14.156 30.75 21.031 1 57.97 79 ALA A O 1
ATOM 642 N N . GLU A 1 80 ? 15.5 29.188 21.922 1 54.31 80 GLU A N 1
ATOM 643 C CA . GLU A 1 80 ? 16.453 30.219 22.359 1 54.31 80 GLU A CA 1
ATOM 644 C C . GLU A 1 80 ? 17.078 30.922 21.172 1 54.31 80 GLU A C 1
ATOM 646 O O . GLU A 1 80 ? 17.312 32.125 21.203 1 54.31 80 GLU A O 1
ATOM 651 N N . GLU A 1 81 ? 17.234 30.156 20.125 1 52.94 81 GLU A N 1
ATOM 652 C CA . GLU A 1 81 ? 17.859 30.766 18.953 1 52.94 81 GLU A CA 1
ATOM 653 C C . GLU A 1 81 ? 16.891 31.75 18.281 1 52.94 81 GLU A C 1
ATOM 655 O O . GLU A 1 81 ? 17.312 32.781 17.781 1 52.94 81 GLU A O 1
ATOM 660 N N . GLU A 1 82 ? 15.656 31.406 18.297 1 57.22 82 GLU A N 1
ATOM 661 C CA . GLU A 1 82 ? 14.656 32.25 17.672 1 57.22 82 GLU A CA 1
ATOM 662 C C . GLU A 1 82 ? 14.438 33.531 18.469 1 57.22 82 GLU A C 1
ATOM 664 O O . GLU A 1 82 ? 14.289 34.625 17.906 1 57.22 82 GLU A O 1
ATOM 669 N N . GLU A 1 83 ? 14.328 33.375 19.859 1 53.28 83 GLU A N 1
ATOM 670 C CA . GLU A 1 83 ? 14.141 34.531 20.719 1 53.28 83 GLU A CA 1
ATOM 671 C C . GLU A 1 83 ? 15.32 35.5 20.609 1 53.28 83 GLU A C 1
ATOM 673 O O . GLU A 1 83 ? 15.125 36.719 20.609 1 53.28 83 GLU A O 1
ATOM 678 N N . THR A 1 84 ? 16.406 34.938 20.5 1 46.5 84 THR A N 1
ATOM 679 C CA . THR A 1 84 ? 17.594 35.781 20.391 1 46.5 84 THR A CA 1
ATOM 680 C C . THR A 1 84 ? 17.594 36.531 19.062 1 46.5 84 THR A C 1
ATOM 682 O O . THR A 1 84 ? 17.953 37.719 19.016 1 46.5 84 THR A O 1
ATOM 685 N N . ALA A 1 85 ? 17.047 35.938 18.047 1 49.34 85 ALA A N 1
ATOM 686 C CA . ALA A 1 85 ? 17.047 36.594 16.734 1 49.34 85 ALA A CA 1
ATOM 687 C C . ALA A 1 85 ? 15.984 37.688 16.672 1 49.34 85 ALA A C 1
ATOM 689 O O . ALA A 1 85 ? 16.219 38.75 16.094 1 49.34 85 ALA A O 1
ATOM 690 N N . GLU A 1 86 ? 14.906 37.375 17.297 1 51.25 86 GLU A N 1
ATOM 691 C CA . GLU A 1 86 ? 13.852 38.375 17.359 1 51.25 86 GLU A CA 1
ATOM 692 C C . GLU A 1 86 ? 14.281 39.562 18.203 1 51.25 86 GLU A C 1
ATOM 694 O O . GLU A 1 86 ? 13.938 40.719 17.875 1 51.25 86 GLU A O 1
ATOM 699 N N . GLU A 1 87 ? 14.953 39.25 19.328 1 48.38 87 GLU A N 1
ATOM 700 C CA . GLU A 1 87 ? 15.492 40.312 20.156 1 48.38 87 GLU A CA 1
ATOM 701 C C . GLU A 1 87 ? 16.531 41.125 19.406 1 48.38 87 GLU A C 1
ATOM 703 O O . GLU A 1 87 ? 16.609 42.344 19.578 1 48.38 87 GLU A O 1
ATOM 708 N N . GLY A 1 88 ? 17.188 40.406 18.672 1 41.38 88 GLY A N 1
ATOM 709 C CA . GLY A 1 88 ? 18.172 41.125 17.875 1 41.38 88 GLY A CA 1
ATOM 710 C C . GLY A 1 88 ? 17.531 42.062 16.859 1 41.38 88 GLY A C 1
ATOM 711 O O . GLY A 1 88 ? 18.047 43.156 16.609 1 41.38 88 GLY A O 1
ATOM 712 N N . LEU A 1 89 ? 16.469 41.531 16.297 1 44.22 89 LEU A N 1
ATOM 713 C CA . LEU A 1 89 ? 15.773 42.375 15.344 1 44.22 89 LEU A CA 1
ATOM 714 C C . LEU A 1 89 ? 15.102 43.562 16.047 1 44.22 89 LEU A C 1
ATOM 716 O O . LEU A 1 89 ? 15.047 44.656 15.508 1 44.22 89 LEU A O 1
ATOM 720 N N . LYS A 1 90 ? 14.555 43.375 17.234 1 45.5 90 LYS A N 1
ATOM 721 C CA . LYS A 1 90 ? 13.984 44.469 18.031 1 45.5 90 LYS A CA 1
ATOM 722 C C . LYS A 1 90 ? 15.062 45.469 18.438 1 45.5 90 LYS A C 1
ATOM 724 O O . LYS A 1 90 ? 14.812 46.688 18.453 1 45.5 90 LYS A O 1
ATOM 729 N N . GLU A 1 91 ? 16.156 44.938 18.781 1 45.47 91 GLU A N 1
ATOM 730 C CA . GLU A 1 91 ? 17.25 45.844 19.156 1 45.47 91 GLU A CA 1
ATOM 731 C C . GLU A 1 91 ? 17.734 46.656 17.953 1 45.47 91 GLU A C 1
ATOM 733 O O . GLU A 1 91 ? 18.125 47.812 18.109 1 45.47 91 GLU A O 1
ATOM 738 N N . GLY A 1 92 ? 17.688 45.969 16.875 1 41.09 92 GLY A N 1
ATOM 739 C CA . GLY A 1 92 ? 18.109 46.719 15.703 1 41.09 92 GLY A CA 1
ATOM 740 C C . GLY A 1 92 ? 17.141 47.844 15.336 1 41.09 92 GLY A C 1
ATOM 741 O O . GLY A 1 92 ? 17.578 48.906 14.906 1 41.09 92 GLY A O 1
ATOM 742 N N . ILE A 1 93 ? 15.891 47.531 15.531 1 40.38 93 ILE A N 1
ATOM 743 C CA . ILE A 1 93 ? 14.891 48.531 15.25 1 40.38 93 ILE A CA 1
ATOM 744 C C . ILE A 1 93 ? 14.938 49.625 16.328 1 40.38 93 ILE A C 1
ATOM 746 O O . ILE A 1 93 ? 14.844 50.812 16.031 1 40.38 93 ILE A O 1
ATOM 750 N N . GLU A 1 94 ? 15.047 49.188 17.562 1 41.28 94 GLU A N 1
ATOM 751 C CA . GLU A 1 94 ? 15.117 50.188 18.609 1 41.28 94 GLU A CA 1
ATOM 752 C C . GLU A 1 94 ? 16.359 51.062 18.469 1 41.28 94 GLU A C 1
ATOM 754 O O . GLU A 1 94 ? 16.359 52.25 18.859 1 41.28 94 GLU A O 1
ATOM 759 N N . ALA A 1 95 ? 17.391 50.469 18.031 1 42 95 ALA A N 1
ATOM 760 C CA . ALA A 1 95 ? 18.609 51.25 17.906 1 42 95 ALA A CA 1
ATOM 761 C C . ALA A 1 95 ? 18.453 52.344 16.812 1 42 95 ALA A C 1
ATOM 763 O O . ALA A 1 95 ? 19.062 53.406 16.906 1 42 95 ALA A O 1
ATOM 764 N N . ARG A 1 96 ? 17.703 51.969 15.797 1 38.5 96 ARG A N 1
ATOM 765 C CA . ARG A 1 96 ? 17.562 53 14.773 1 38.5 96 ARG A CA 1
ATOM 766 C C . ARG A 1 96 ? 16.734 54.188 15.289 1 38.5 96 ARG A C 1
ATOM 768 O O . ARG A 1 96 ? 16.906 55.312 14.828 1 38.5 96 ARG A O 1
ATOM 775 N N . ASP A 1 97 ? 15.82 53.812 16.125 1 37.47 97 ASP A N 1
ATOM 776 C CA . ASP A 1 97 ? 14.969 54.906 16.594 1 37.47 97 ASP A CA 1
ATOM 777 C C . ASP A 1 97 ? 15.711 55.781 17.594 1 37.47 97 ASP A C 1
ATOM 779 O O . ASP A 1 97 ? 15.203 56.844 17.984 1 37.47 97 ASP A O 1
ATOM 783 N N . GLU A 1 98 ? 16.75 55.25 18.234 1 36.34 98 GLU A N 1
ATOM 784 C CA . GLU A 1 98 ? 17.422 56.125 19.203 1 36.34 98 GLU A CA 1
ATOM 785 C C . GLU A 1 98 ? 18.094 57.312 18.516 1 36.34 98 GLU A C 1
ATOM 787 O O . GLU A 1 98 ? 18.453 58.281 19.156 1 36.34 98 GLU A O 1
ATOM 792 N N . ASP A 1 99 ? 18.609 57.031 17.266 1 35.84 99 ASP A N 1
ATOM 793 C CA . ASP A 1 99 ? 19.406 58.156 16.781 1 35.84 99 ASP A CA 1
ATOM 794 C C . ASP A 1 99 ? 18.531 59.344 16.5 1 35.84 99 ASP A C 1
ATOM 796 O O . ASP A 1 99 ? 19.031 60.438 16.203 1 35.84 99 ASP A O 1
ATOM 800 N N . GLU A 1 100 ? 17.266 59.094 16.031 1 34.88 100 GLU A N 1
ATOM 801 C CA . GLU A 1 100 ? 16.594 60.312 15.609 1 34.88 100 GLU A CA 1
ATOM 802 C C . GLU A 1 100 ? 16.047 61.094 16.812 1 34.88 100 GLU A C 1
ATOM 804 O O . GLU A 1 100 ? 14.906 61.562 16.797 1 34.88 100 GLU A O 1
ATOM 809 N N . GLU A 1 101 ? 16.469 60.719 18.031 1 33.91 101 GLU A N 1
ATOM 810 C CA . GLU A 1 101 ? 15.953 61.406 19.203 1 33.91 101 GLU A CA 1
ATOM 811 C C . GLU A 1 101 ? 16.344 62.875 19.172 1 33.91 101 GLU A C 1
ATOM 813 O O . GLU A 1 101 ? 16.094 63.625 20.125 1 33.91 101 GLU A O 1
ATOM 818 N N . ASP A 1 102 ? 17.281 63.219 18.297 1 33.56 102 ASP A N 1
ATOM 819 C CA . ASP A 1 102 ? 17.719 64.562 18.594 1 33.56 102 ASP A CA 1
ATOM 820 C C . ASP A 1 102 ? 16.609 65.625 18.281 1 33.56 102 ASP A C 1
ATOM 822 O O . ASP A 1 102 ? 16.875 66.812 18.25 1 33.56 102 ASP A O 1
ATOM 826 N N . GLU A 1 103 ? 15.641 65.25 17.359 1 33 103 GLU A N 1
ATOM 827 C CA . GLU A 1 103 ? 14.953 66.438 16.844 1 33 103 GLU A CA 1
ATOM 828 C C . GLU A 1 103 ? 14.219 67.188 17.969 1 33 103 GLU A C 1
ATOM 830 O O . GLU A 1 103 ? 13.945 66.625 19.016 1 33 103 GLU A O 1
ATOM 835 N N . GLU A 1 104 ? 13.664 68.5 17.734 1 36.16 104 GLU A N 1
ATOM 836 C CA . GLU A 1 104 ? 13.117 69.625 18.438 1 36.16 104 GLU A CA 1
ATOM 837 C C . GLU A 1 104 ? 11.914 69.25 19.297 1 36.16 104 GLU A C 1
ATOM 839 O O . GLU A 1 104 ? 11.227 68.25 19 1 36.16 104 GLU A O 1
ATOM 844 N N . GLU A 1 105 ? 11.773 69.75 20.531 1 36.97 105 GLU A N 1
ATOM 845 C CA . GLU A 1 105 ? 10.758 69.75 21.578 1 36.97 105 GLU A CA 1
ATOM 846 C C . GLU A 1 105 ? 9.367 69.938 20.984 1 36.97 105 GLU A C 1
ATOM 848 O O . GLU A 1 105 ? 8.906 71.062 20.875 1 36.97 105 GLU A O 1
ATOM 853 N N . LYS A 1 106 ? 9.078 69.562 19.75 1 38.53 106 LYS A N 1
ATOM 854 C CA . LYS A 1 106 ? 7.727 69.875 19.281 1 38.53 106 LYS A CA 1
ATOM 855 C C . LYS A 1 106 ? 6.68 69.375 20.281 1 38.53 106 LYS A C 1
ATOM 857 O O . LYS A 1 106 ? 6.906 68.438 21.016 1 38.53 106 LYS A O 1
ATOM 862 N N . ASP A 1 107 ? 5.754 70.25 20.656 1 38.94 107 ASP A N 1
ATOM 863 C CA . ASP A 1 107 ? 4.539 70.062 21.438 1 38.94 107 ASP A CA 1
ATOM 864 C C . ASP A 1 107 ? 3.969 68.625 21.141 1 38.94 107 ASP A C 1
ATOM 866 O O . ASP A 1 107 ? 3.625 68.375 20 1 38.94 107 ASP A O 1
ATOM 870 N N . GLU A 1 108 ? 4.543 67.688 21.719 1 40.62 108 GLU A N 1
ATOM 871 C CA . GLU A 1 108 ? 4.035 66.312 21.562 1 40.62 108 GLU A CA 1
ATOM 872 C C . GLU A 1 108 ? 2.512 66.312 21.609 1 40.62 108 GLU A C 1
ATOM 874 O O . GLU A 1 108 ? 1.901 66.938 22.484 1 40.62 108 GLU A O 1
ATOM 879 N N . PRO A 1 109 ? 1.778 66.375 20.453 1 46.72 109 PRO A N 1
ATOM 880 C CA . PRO A 1 109 ? 0.326 66.188 20.562 1 46.72 109 PRO A CA 1
ATOM 881 C C . PRO A 1 109 ? -0.089 65.312 21.719 1 46.72 109 PRO A C 1
ATOM 883 O O . PRO A 1 109 ? 0.72 64.5 22.188 1 46.72 109 PRO A O 1
ATOM 886 N N . PRO A 1 110 ? -1.171 65.688 22.453 1 45.81 110 PRO A N 1
ATOM 887 C CA . PRO A 1 110 ? -1.617 64.812 23.562 1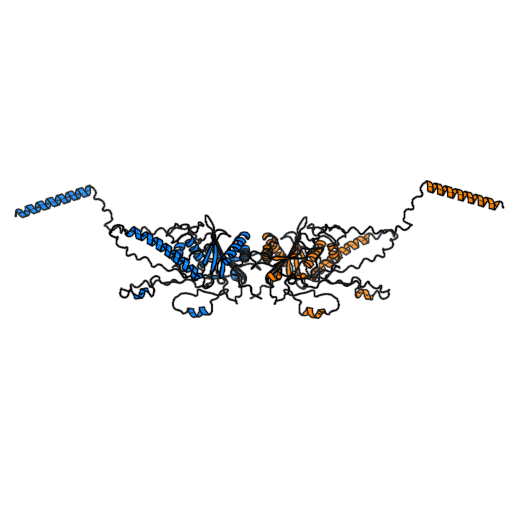 45.81 110 PRO A CA 1
ATOM 888 C C . PRO A 1 110 ? -1.547 63.344 23.219 1 45.81 110 PRO A C 1
ATOM 890 O O . PRO A 1 110 ? -1.701 62.969 22.062 1 45.81 110 PRO A O 1
ATOM 893 N N . LYS A 1 111 ? -0.702 62.625 23.859 1 46.59 111 LYS A N 1
ATOM 894 C CA . LYS A 1 111 ? -0.601 61.156 23.734 1 46.59 111 LYS A CA 1
ATOM 895 C C . LYS A 1 111 ? -1.981 60.531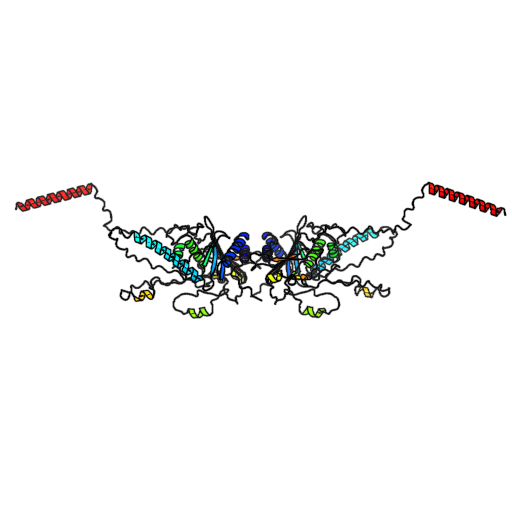 23.609 1 46.59 111 LYS A C 1
ATOM 897 O O . LYS A 1 111 ? -2.883 60.844 24.391 1 46.59 111 LYS A O 1
ATOM 902 N N . PRO A 1 112 ? -2.486 60.281 22.438 1 45.78 112 PRO A N 1
ATOM 903 C CA . PRO A 1 112 ? -3.768 59.562 22.422 1 45.78 112 PRO A CA 1
ATOM 904 C C . PRO A 1 112 ? -3.904 58.562 23.562 1 45.78 112 PRO A C 1
ATOM 906 O O . PRO A 1 112 ? -2.92 57.938 23.969 1 45.78 112 PRO A O 1
ATOM 909 N N . ASN A 1 113 ? -4.75 58.875 24.562 1 47.72 113 ASN A N 1
ATOM 910 C CA . ASN A 1 113 ? -5.094 57.969 25.672 1 47.72 113 ASN A CA 1
ATOM 911 C C . ASN A 1 113 ? -5.422 56.562 25.172 1 47.72 113 ASN A C 1
ATOM 913 O O . ASN A 1 113 ? -6.148 55.812 25.828 1 47.72 113 ASN A O 1
ATOM 917 N N . TYR A 1 114 ? -5.359 56.344 23.875 1 48.88 114 TYR A N 1
ATOM 918 C CA . TYR A 1 114 ? -5.688 55 23.438 1 48.88 114 TYR A CA 1
ATOM 919 C C . TYR A 1 114 ? -4.629 54 23.891 1 48.88 114 TYR A C 1
ATOM 921 O O . TYR A 1 114 ? -3.445 54.156 23.578 1 48.88 114 TYR A O 1
ATOM 929 N N . LYS A 1 115 ? -4.93 53.344 24.906 1 54 115 LYS A N 1
ATOM 930 C CA . LYS A 1 115 ? -4.09 52.188 25.297 1 54 115 LYS A CA 1
ATOM 931 C C . LYS A 1 115 ? -4.312 51 24.375 1 54 115 LYS A C 1
ATOM 933 O O . LYS A 1 115 ? -5.438 50.531 24.234 1 54 115 LYS A O 1
ATOM 938 N N . PRO A 1 116 ? -3.404 50.781 23.484 1 64.88 116 PRO A N 1
ATOM 939 C CA . PRO A 1 116 ? -3.568 49.594 22.625 1 64.88 116 PRO A CA 1
ATOM 940 C C . PRO A 1 116 ? -3.943 48.344 23.391 1 64.88 116 PRO A C 1
ATOM 942 O O . PRO A 1 116 ? -3.582 48.188 24.562 1 64.88 116 PRO A O 1
ATOM 945 N N . PR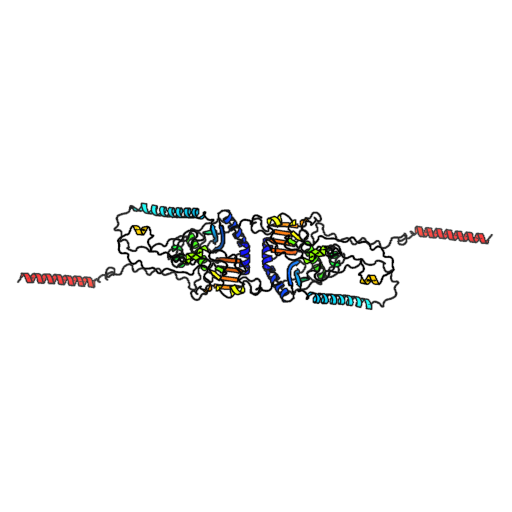O A 1 117 ? -4.977 47.688 22.75 1 69.75 117 PRO A N 1
ATOM 946 C CA . PRO A 1 117 ? -5.359 46.438 23.422 1 69.75 117 PRO A CA 1
ATOM 947 C C . PRO A 1 117 ? -4.16 45.531 23.75 1 69.75 117 PRO A C 1
ATOM 949 O O . PRO A 1 117 ? -3.127 45.625 23.078 1 69.75 117 PRO A O 1
ATOM 952 N N . PRO A 1 118 ? -4.246 44.906 24.875 1 78.88 118 PRO A N 1
ATOM 953 C CA . PRO A 1 118 ? -3.152 44 25.297 1 78.88 118 PRO A CA 1
ATOM 954 C C . PRO A 1 118 ? -2.822 42.938 24.25 1 78.88 118 PRO A C 1
ATOM 956 O O . PRO A 1 118 ? -3.723 42.438 23.578 1 78.88 118 PRO A O 1
ATOM 959 N N . VAL A 1 119 ? -1.581 42.781 24.031 1 85.38 119 VAL A N 1
ATOM 960 C CA . VAL A 1 119 ? -1.097 41.781 23.109 1 85.38 119 VAL A CA 1
ATOM 961 C C . VAL A 1 119 ? -1.239 40.375 23.719 1 85.38 119 VAL A C 1
ATOM 963 O O . VAL A 1 119 ? -0.822 40.156 24.859 1 85.38 119 VAL A O 1
ATOM 966 N N . ILE A 1 120 ? -1.921 39.531 23.047 1 90.94 120 ILE A N 1
ATOM 967 C CA . ILE A 1 120 ? -2.084 38.156 23.5 1 90.94 120 ILE A CA 1
ATOM 968 C C . ILE A 1 120 ? -0.798 37.375 23.25 1 90.94 120 ILE A C 1
ATOM 970 O O . ILE A 1 120 ? -0.322 37.312 22.109 1 90.94 120 ILE A O 1
ATOM 974 N N . PRO A 1 121 ? -0.185 36.781 24.172 1 92.44 121 PRO A N 1
ATOM 975 C CA . PRO A 1 121 ? 1.094 36.062 24.016 1 92.44 121 PRO A CA 1
ATOM 976 C C . PRO A 1 121 ? 0.965 34.781 23.219 1 92.44 121 PRO A C 1
ATOM 978 O O . PRO A 1 121 ? -0.091 34.156 23.234 1 92.44 121 PRO A O 1
ATOM 981 N N . LYS A 1 122 ? 2.006 34.5 22.578 1 93 122 LYS A N 1
ATOM 982 C CA . LYS A 1 122 ? 2.027 33.25 21.812 1 93 122 LYS A CA 1
ATOM 983 C C . LYS A 1 122 ? 2.084 32.062 22.75 1 93 122 LYS A C 1
ATOM 985 O O . LYS A 1 122 ? 2.477 32.188 23.922 1 93 122 LYS A O 1
ATOM 990 N N . GLU A 1 123 ? 1.683 30.922 22.281 1 94.12 123 GLU A N 1
ATOM 991 C CA . GLU A 1 123 ? 1.777 29.672 23.031 1 94.12 123 GLU A CA 1
ATOM 992 C C . GLU A 1 123 ? 3.193 29.109 22.984 1 94.12 123 GLU A C 1
ATOM 994 O O . GLU A 1 123 ? 3.91 29.297 22 1 94.12 123 GLU A O 1
ATOM 999 N N . ASP A 1 124 ? 3.543 28.391 24.062 1 90.5 124 ASP A N 1
ATOM 1000 C CA . ASP A 1 124 ? 4.891 27.844 24.188 1 90.5 124 ASP A CA 1
ATOM 1001 C C . ASP A 1 124 ? 5.121 26.719 23.188 1 90.5 124 ASP A C 1
ATOM 1003 O O . ASP A 1 124 ? 4.168 26.219 22.594 1 90.5 124 ASP A O 1
ATOM 1007 N N . TYR A 1 125 ? 6.398 26.438 23.078 1 89.12 125 TYR A N 1
ATOM 1008 C CA . TYR A 1 125 ? 6.758 25.281 22.25 1 89.12 125 TYR A CA 1
ATOM 1009 C C . TYR A 1 125 ? 6.051 24.016 22.734 1 89.12 125 TYR A C 1
ATOM 1011 O O . TYR A 1 125 ? 5.934 23.797 23.938 1 89.12 125 TYR A O 1
ATOM 1019 N N . ARG A 1 126 ? 5.469 23.297 21.812 1 91.19 126 ARG A N 1
ATOM 1020 C CA . ARG A 1 126 ? 4.867 21.984 22.047 1 91.19 126 ARG A CA 1
ATOM 1021 C C . ARG A 1 126 ? 3.482 22.125 22.672 1 91.19 126 ARG A C 1
ATOM 1023 O O . ARG A 1 126 ? 2.977 21.172 23.281 1 91.19 126 ARG A O 1
ATOM 1030 N N . THR A 1 127 ? 3.006 23.344 22.484 1 91.69 127 THR A N 1
ATOM 1031 C CA . THR A 1 127 ? 1.672 23.547 23.047 1 91.69 127 THR A CA 1
ATOM 1032 C C . THR A 1 127 ? 0.76 24.234 22.031 1 91.69 127 THR A C 1
ATOM 1034 O O . THR A 1 127 ? 1.216 25.047 21.234 1 91.69 127 THR A O 1
ATOM 1037 N N . GLY A 1 128 ? -0.436 23.812 22.078 1 94.56 128 GLY A N 1
ATOM 1038 C CA . GLY A 1 128 ? -1.468 24.5 21.297 1 94.56 128 GLY A CA 1
ATOM 1039 C C . GLY A 1 128 ? -1.131 24.609 19.828 1 94.56 128 GLY A C 1
ATOM 1040 O O . GLY A 1 128 ? -0.807 23.625 19.172 1 94.56 128 GLY A O 1
ATOM 1041 N N . ALA A 1 129 ? -1.15 25.859 19.344 1 96.56 129 ALA A N 1
ATOM 1042 C CA . ALA A 1 129 ? -0.911 26.125 17.938 1 96.56 129 ALA A CA 1
ATOM 1043 C C . ALA A 1 129 ? 0.558 25.922 17.578 1 96.56 129 ALA A C 1
ATOM 1045 O O . ALA A 1 129 ? 0.911 25.828 16.391 1 96.56 129 ALA A O 1
ATOM 1046 N N . ASN A 1 130 ? 1.398 25.844 18.594 1 96.19 130 ASN A N 1
ATOM 1047 C CA . ASN A 1 130 ? 2.824 25.625 18.391 1 96.19 130 ASN A CA 1
ATOM 1048 C C . ASN A 1 130 ? 3.254 24.25 18.891 1 96.19 130 ASN A C 1
ATOM 1050 O O . ASN A 1 130 ? 4.406 24.062 19.281 1 96.19 130 ASN A O 1
ATOM 1054 N N . LYS A 1 131 ? 2.334 23.375 18.922 1 94.94 131 LYS A N 1
ATOM 1055 C CA . LYS A 1 131 ? 2.621 22.016 19.344 1 94.94 131 LYS A CA 1
ATOM 1056 C C . LYS A 1 131 ? 3.648 21.359 18.422 1 94.94 131 LYS A C 1
ATOM 1058 O O . LYS A 1 131 ? 4.562 20.672 18.891 1 94.94 131 LYS A O 1
ATOM 1063 N N . TYR A 1 132 ? 3.506 21.578 17.172 1 96 132 TYR A N 1
ATOM 1064 C CA . TYR A 1 132 ? 4.387 21 16.172 1 96 132 TYR A CA 1
ATOM 1065 C C . TYR A 1 132 ? 5.27 22.062 15.531 1 96 132 TYR A C 1
ATOM 1067 O O . TYR A 1 132 ? 4.973 23.266 15.617 1 96 132 TYR A O 1
ATOM 1075 N N . THR A 1 133 ? 6.359 21.609 15.055 1 96.81 133 THR A N 1
ATOM 1076 C CA . THR A 1 133 ? 7.25 22.438 14.25 1 96.81 133 THR A CA 1
ATOM 1077 C C . THR A 1 133 ? 7.133 22.078 12.773 1 96.81 133 THR A C 1
ATOM 1079 O O . THR A 1 133 ? 6.918 20.906 12.422 1 96.81 133 THR A O 1
ATOM 1082 N N . TYR A 1 134 ? 7.281 23.125 11.953 1 98.5 134 TYR A N 1
ATOM 1083 C CA . TYR A 1 134 ? 7.082 22.891 10.523 1 98.5 134 TYR A CA 1
ATOM 1084 C C . TYR A 1 134 ? 8.312 23.297 9.727 1 98.5 134 TYR A C 1
ATOM 1086 O O . TYR A 1 134 ? 8.914 24.344 10 1 98.5 134 TYR A O 1
ATOM 1094 N N . TYR A 1 135 ? 8.719 22.453 8.852 1 98.5 135 TYR A N 1
ATOM 1095 C CA . TYR A 1 135 ? 9.766 22.719 7.867 1 98.5 135 TYR A CA 1
ATOM 1096 C C . TYR A 1 135 ? 9.18 22.781 6.461 1 98.5 135 TYR A C 1
ATOM 1098 O O . TYR A 1 135 ? 8.242 22.047 6.133 1 98.5 135 TYR A O 1
ATOM 1106 N N . VAL A 1 136 ? 9.789 23.656 5.637 1 98.69 136 VAL A N 1
ATOM 1107 C CA . VAL A 1 136 ? 9.273 23.766 4.273 1 98.69 136 VAL A CA 1
ATOM 1108 C C . VAL A 1 136 ? 10.438 23.828 3.285 1 98.69 136 VAL A C 1
ATOM 1110 O O . VAL A 1 136 ? 11.555 24.203 3.646 1 98.69 136 VAL A O 1
ATOM 1113 N N . CYS A 1 137 ? 10.211 23.344 2.143 1 98.25 137 CYS A N 1
ATOM 1114 C CA . CYS A 1 137 ? 11.086 23.547 0.997 1 98.25 137 CYS A CA 1
ATOM 1115 C C . CYS A 1 137 ? 10.281 23.703 -0.286 1 98.25 137 CYS A C 1
ATOM 1117 O O . CYS A 1 137 ? 9.133 23.266 -0.356 1 98.25 137 CYS A O 1
ATOM 1119 N N . ASN A 1 138 ? 10.789 24.328 -1.271 1 97.94 138 ASN A N 1
ATOM 1120 C CA . ASN A 1 138 ? 10.07 24.609 -2.512 1 97.94 138 ASN A CA 1
ATOM 1121 C C . ASN A 1 138 ? 10.078 23.391 -3.439 1 97.94 138 ASN A C 1
ATOM 1123 O O . ASN A 1 138 ? 9.133 23.188 -4.207 1 97.94 138 ASN A O 1
ATOM 1127 N N . GLU A 1 139 ? 11.141 22.656 -3.389 1 96.38 139 GLU A N 1
ATOM 1128 C CA . GLU A 1 139 ? 11.305 21.438 -4.164 1 96.38 139 GLU A CA 1
ATOM 1129 C C . GLU A 1 139 ? 11.984 20.344 -3.334 1 96.38 139 GLU A C 1
ATOM 1131 O O . GLU A 1 139 ? 12.898 20.625 -2.562 1 96.38 139 GLU A O 1
ATOM 1136 N N . PRO A 1 140 ? 11.453 19.125 -3.623 1 95.06 140 PRO A N 1
ATOM 1137 C CA . PRO A 1 140 ? 12.141 18.062 -2.887 1 95.06 140 PRO A CA 1
ATOM 1138 C C . PRO A 1 140 ? 13.633 17.984 -3.215 1 95.06 140 PRO A C 1
ATOM 1140 O O . PRO A 1 140 ? 14.008 18 -4.391 1 95.06 140 PRO A O 1
ATOM 1143 N N . GLY A 1 141 ? 14.477 17.969 -2.26 1 91.25 141 GLY A N 1
ATOM 1144 C CA . GLY A 1 141 ? 15.914 17.984 -2.461 1 91.25 141 GLY A CA 1
ATOM 1145 C C . GLY A 1 141 ? 16.578 19.281 -2.051 1 91.25 141 GLY A C 1
ATOM 1146 O O . GLY A 1 141 ? 17.766 19.328 -1.766 1 91.25 141 GLY A O 1
ATOM 1147 N N . LYS A 1 142 ? 15.812 20.328 -2.154 1 95.38 142 LYS A N 1
ATOM 1148 C CA . LYS A 1 142 ? 16.312 21.594 -1.656 1 95.38 142 LYS A CA 1
ATOM 1149 C C . LYS A 1 142 ? 16.344 21.625 -0.13 1 95.38 142 LYS A C 1
ATOM 1151 O O . LYS A 1 142 ? 15.68 20.812 0.521 1 95.38 142 LYS A O 1
ATOM 1156 N N . PRO A 1 143 ? 17.094 22.516 0.402 1 96.5 143 PRO A N 1
ATOM 1157 C CA . PRO A 1 143 ? 17.219 22.562 1.86 1 96.5 143 PRO A CA 1
ATOM 1158 C C . PRO A 1 143 ? 15.914 22.906 2.557 1 96.5 143 PRO A C 1
ATOM 1160 O O . PRO A 1 143 ? 15.148 23.734 2.062 1 96.5 143 PRO A O 1
ATOM 1163 N N . TRP A 1 144 ? 15.758 22.266 3.662 1 98.12 144 TRP A N 1
ATOM 1164 C CA . TRP A 1 144 ? 14.586 22.531 4.488 1 98.12 144 TRP A CA 1
ATOM 1165 C C . TRP A 1 144 ? 14.773 23.797 5.297 1 98.12 144 TRP A C 1
ATOM 1167 O O . TRP A 1 144 ? 15.859 24.062 5.816 1 98.12 144 TRP A O 1
ATOM 1177 N N . THR A 1 145 ? 13.711 24.578 5.367 1 98 145 THR A N 1
ATOM 1178 C CA . THR A 1 145 ? 13.719 25.766 6.203 1 98 145 THR A CA 1
ATOM 1179 C C . THR A 1 145 ? 12.672 25.656 7.309 1 98 145 THR A C 1
ATOM 1181 O O . THR A 1 145 ? 11.508 25.328 7.043 1 98 145 THR A O 1
ATOM 1184 N N . LYS A 1 146 ? 13.117 25.875 8.516 1 97.44 146 LYS A N 1
ATOM 1185 C CA . LYS A 1 146 ? 12.211 25.844 9.656 1 97.44 146 LYS A CA 1
ATOM 1186 C C . LYS A 1 146 ? 11.328 27.094 9.688 1 97.44 146 LYS A C 1
ATOM 1188 O O . LYS A 1 146 ? 11.812 28.219 9.555 1 97.44 146 LYS A O 1
ATOM 1193 N N . LEU A 1 147 ? 10.047 26.891 9.852 1 98.06 147 LEU A N 1
ATOM 1194 C CA . LEU A 1 147 ? 9.133 28.016 9.969 1 98.06 147 LEU A CA 1
ATOM 1195 C C . LEU A 1 147 ? 9.094 28.547 11.406 1 98.06 147 LEU A C 1
ATOM 1197 O O . LEU A 1 147 ? 9.297 27.781 12.352 1 98.06 147 LEU A O 1
ATOM 1201 N N . PRO A 1 148 ? 8.836 29.812 11.531 1 96.5 148 PRO A N 1
ATOM 1202 C CA . PRO A 1 148 ? 8.773 30.391 12.875 1 96.5 148 PRO A CA 1
ATOM 1203 C C . PRO A 1 148 ? 7.531 29.953 13.648 1 96.5 148 PRO A C 1
ATOM 1205 O O . PRO A 1 148 ? 6.582 29.422 13.055 1 96.5 148 PRO A O 1
ATOM 1208 N N . GLN A 1 149 ? 7.598 30.156 14.945 1 96.38 149 GLN A N 1
ATOM 1209 C CA . GLN A 1 149 ? 6.391 29.953 15.742 1 96.38 149 GLN A CA 1
ATOM 1210 C C . GLN A 1 149 ? 5.301 30.953 15.352 1 96.38 149 GLN A C 1
ATOM 1212 O O . GLN A 1 149 ? 5.598 32.062 14.906 1 96.38 149 GLN A O 1
ATOM 1217 N N . VAL A 1 150 ? 4.164 30.516 15.555 1 97.88 150 VAL A N 1
ATOM 1218 C CA . VAL A 1 150 ? 3.049 31.375 15.172 1 97.88 150 VAL A CA 1
ATOM 1219 C C . VAL A 1 150 ? 2.541 32.125 16.391 1 97.88 150 VAL A C 1
ATOM 1221 O O . VAL A 1 150 ? 2.549 31.609 17.5 1 97.88 150 VAL A O 1
ATOM 1224 N N . THR A 1 151 ? 2.092 33.375 16.188 1 97 151 THR A N 1
ATOM 1225 C CA . THR A 1 151 ? 1.501 34.188 17.234 1 97 151 THR A CA 1
ATOM 1226 C C . THR A 1 151 ? -0.01 34.312 17.047 1 97 151 THR A C 1
ATOM 1228 O O . THR A 1 151 ? -0.516 34.188 15.938 1 97 151 THR A O 1
ATOM 1231 N N . PRO A 1 152 ? -0.708 34.5 18.188 1 97.25 152 PRO A N 1
ATOM 1232 C CA . PRO A 1 152 ? -2.16 34.688 18.078 1 97.25 152 PRO A CA 1
ATOM 1233 C C . PRO A 1 152 ? -2.559 35.812 17.141 1 97.25 152 PRO A C 1
ATOM 1235 O O . PRO A 1 152 ? -3.533 35.688 16.391 1 97.25 152 PRO A O 1
ATOM 1238 N N . ALA A 1 153 ? -1.822 36.875 17.141 1 95.88 153 ALA A N 1
ATOM 1239 C CA . ALA A 1 153 ? -2.109 38 16.266 1 95.88 153 ALA A CA 1
ATOM 1240 C C . ALA A 1 153 ? -2.021 37.594 14.797 1 95.88 153 ALA A C 1
ATOM 1242 O O . ALA A 1 153 ? -2.824 38.031 13.969 1 95.88 153 ALA A O 1
ATOM 1243 N N . GLN A 1 154 ? -1.101 36.812 14.523 1 97.5 154 GLN A N 1
ATOM 1244 C CA . GLN A 1 154 ? -0.925 36.344 13.156 1 97.5 154 GLN A CA 1
ATOM 1245 C C . GLN A 1 154 ? -2.102 35.469 12.719 1 97.5 154 GLN A C 1
ATOM 1247 O O . GLN A 1 154 ? -2.586 35.594 11.594 1 97.5 154 GLN A O 1
ATOM 1252 N N . ILE A 1 155 ? -2.576 34.625 13.547 1 98.12 155 ILE A N 1
ATOM 1253 C CA . ILE A 1 155 ? -3.709 33.75 13.25 1 98.12 155 ILE A CA 1
ATOM 1254 C C . ILE A 1 155 ? -4.969 34.594 13.047 1 98.12 155 ILE A C 1
ATOM 1256 O O . ILE A 1 155 ? -5.707 34.406 12.086 1 98.12 155 ILE A O 1
ATOM 1260 N N . VAL A 1 156 ? -5.207 35.531 13.969 1 96.69 156 VAL A N 1
ATOM 1261 C CA . VAL A 1 156 ? -6.395 36.375 13.922 1 96.69 156 VAL A CA 1
ATOM 1262 C C . VAL A 1 156 ? -6.414 37.188 12.625 1 96.69 156 VAL A C 1
ATOM 1264 O O . VAL A 1 156 ? -7.445 37.281 11.961 1 96.69 156 VAL A O 1
ATOM 1267 N N . ASN A 1 157 ? -5.289 37.719 12.273 1 95.62 157 ASN A N 1
ATOM 1268 C CA . ASN A 1 157 ? -5.223 38.531 11.055 1 95.62 157 ASN A CA 1
ATOM 1269 C C . ASN A 1 157 ? -5.293 37.656 9.812 1 95.62 157 ASN A C 1
ATOM 1271 O O . ASN A 1 157 ? -5.844 38.062 8.789 1 95.62 157 ASN A O 1
ATOM 1275 N N . ALA A 1 158 ? -4.723 36.469 9.836 1 97 158 ALA A N 1
ATOM 1276 C CA . ALA A 1 158 ? -4.793 35.562 8.711 1 97 158 ALA A CA 1
ATOM 1277 C C . ALA A 1 158 ? -6.238 35.156 8.406 1 97 158 ALA A C 1
ATOM 1279 O O . ALA A 1 158 ? -6.59 34.906 7.25 1 97 158 ALA A O 1
ATOM 1280 N N . ARG A 1 159 ? -7.07 35.125 9.414 1 95.62 159 ARG A N 1
ATOM 1281 C CA . ARG A 1 159 ? -8.484 34.781 9.25 1 95.62 159 ARG A CA 1
ATOM 1282 C C . ARG A 1 159 ? -9.203 35.906 8.477 1 95.62 159 ARG A C 1
ATOM 1284 O O . ARG A 1 159 ? -10.227 35.625 7.836 1 95.62 159 ARG A O 1
ATOM 1291 N N . LYS A 1 160 ? -8.617 37.031 8.469 1 93.44 160 LYS A N 1
ATOM 1292 C CA . LYS A 1 160 ? -9.305 38.219 7.906 1 93.44 160 LYS A CA 1
ATOM 1293 C C . LYS A 1 160 ? -8.844 38.469 6.477 1 93.44 160 LYS A C 1
ATOM 1295 O O . LYS A 1 160 ? -9.422 39.312 5.781 1 93.44 160 LYS A O 1
ATOM 1300 N N . ILE A 1 161 ? -7.828 37.781 6.109 1 92.12 161 ILE A N 1
ATOM 1301 C CA . ILE A 1 161 ? -7.273 38.125 4.801 1 92.12 161 ILE A CA 1
ATOM 1302 C C . ILE A 1 161 ? -7.227 36.844 3.932 1 92.12 161 ILE A C 1
ATOM 1304 O O . ILE A 1 161 ? -7.277 35.75 4.445 1 92.12 161 ILE A O 1
ATOM 1308 N N . LYS A 1 162 ? -7.262 37.094 2.623 1 91.81 162 LYS A N 1
ATOM 1309 C CA . LYS A 1 162 ? -7.082 36.031 1.628 1 91.81 162 LYS A CA 1
ATOM 1310 C C . LYS A 1 162 ? -6.035 36.438 0.59 1 91.81 162 LYS A C 1
ATOM 1312 O O . LYS A 1 162 ? -6.324 37.219 -0.324 1 91.81 162 LYS A O 1
ATOM 1317 N N . LYS A 1 163 ? -4.844 35.906 0.826 1 94 163 LYS A N 1
ATOM 1318 C CA . LYS A 1 163 ? -3.736 36.25 -0.07 1 94 163 LYS A CA 1
ATOM 1319 C C . LYS A 1 163 ? -3.025 34.969 -0.536 1 94 163 LYS A C 1
ATOM 1321 O O . LYS A 1 163 ? -2.74 34.094 0.268 1 94 163 LYS A O 1
ATOM 1326 N N . PHE A 1 164 ? -2.791 34.938 -1.866 1 96.5 164 PHE A N 1
ATOM 1327 C CA . PHE A 1 164 ? -2.061 33.812 -2.396 1 96.5 164 PHE A CA 1
ATOM 1328 C C . PHE A 1 164 ? -0.6 33.844 -1.964 1 96.5 164 PHE A C 1
ATOM 1330 O O . PHE A 1 164 ? 0.003 34.906 -1.898 1 96.5 164 PHE A O 1
ATOM 1337 N N . LEU A 1 165 ? -0.114 32.719 -1.748 1 97.75 165 LEU A N 1
ATOM 1338 C CA . LEU A 1 165 ? 1.315 32.625 -1.475 1 97.75 165 LEU A CA 1
ATOM 1339 C C . LEU A 1 165 ? 2.129 32.844 -2.746 1 97.75 165 LEU A C 1
ATOM 1341 O O . LEU A 1 165 ? 1.703 32.438 -3.834 1 97.75 165 LEU A O 1
ATOM 1345 N N . VAL A 1 166 ? 3.246 33.406 -2.602 1 97.69 166 VAL A N 1
ATOM 1346 C CA . VAL A 1 166 ? 4.137 33.688 -3.725 1 97.69 166 VAL A CA 1
ATOM 1347 C C . VAL A 1 166 ? 5.117 32.531 -3.9 1 97.69 166 VAL A C 1
ATOM 1349 O O . VAL A 1 166 ? 5.387 32.094 -5.027 1 97.69 166 VAL A O 1
ATOM 1352 N N . GLY A 1 167 ? 5.602 32 -2.875 1 98 167 GLY A N 1
ATOM 1353 C CA . GLY A 1 167 ? 6.617 30.969 -2.914 1 98 167 GLY A CA 1
ATOM 1354 C C . GLY A 1 167 ? 7.98 31.453 -2.455 1 98 167 GLY A C 1
ATOM 1355 O O . GLY A 1 167 ? 9 30.812 -2.734 1 98 167 GLY A O 1
ATOM 1356 N N . LYS A 1 168 ? 7.992 32.594 -1.849 1 98.19 168 LYS A N 1
ATOM 1357 C CA . LYS A 1 168 ? 9.18 33.188 -1.246 1 98.19 168 LYS A CA 1
ATOM 1358 C C . LYS A 1 168 ? 8.945 33.531 0.219 1 98.19 168 LYS A C 1
ATOM 1360 O O . LYS A 1 168 ? 8.133 34.406 0.528 1 98.19 168 LYS A O 1
ATOM 1365 N N . LEU A 1 169 ? 9.719 32.938 1.083 1 98 169 LEU A N 1
ATOM 1366 C CA . LEU A 1 169 ? 9.461 33.031 2.516 1 98 169 LEU A CA 1
ATOM 1367 C C . LEU A 1 169 ? 9.625 34.469 3.004 1 98 169 LEU A C 1
ATOM 1369 O O . LEU A 1 169 ? 8.945 34.875 3.936 1 98 169 LEU A O 1
ATOM 1373 N N . ASP A 1 170 ? 10.484 35.219 2.371 1 97.06 170 ASP A N 1
ATOM 1374 C CA . ASP A 1 170 ? 10.773 36.562 2.832 1 97.06 170 ASP A CA 1
ATOM 1375 C C . ASP A 1 170 ? 9.891 37.594 2.115 1 97.06 170 ASP A C 1
ATOM 1377 O O . ASP A 1 170 ? 9.992 38.781 2.373 1 97.06 170 ASP A O 1
ATOM 1381 N N . ALA A 1 171 ? 9 37.125 1.348 1 97 171 ALA A N 1
ATOM 1382 C CA . ALA A 1 171 ? 8.117 38.031 0.618 1 97 171 ALA A CA 1
ATOM 1383 C C . ALA A 1 171 ? 7.195 38.781 1.571 1 97 171 ALA A C 1
ATOM 1385 O O . ALA A 1 171 ? 6.703 38.219 2.547 1 97 171 ALA A O 1
ATOM 1386 N N . ALA A 1 172 ? 6.938 40.062 1.263 1 95.62 172 ALA A N 1
ATOM 1387 C CA . ALA A 1 172 ? 6.012 40.875 2.051 1 95.62 172 ALA A CA 1
ATOM 1388 C C . ALA A 1 172 ? 4.566 40.469 1.779 1 95.62 172 ALA A C 1
ATOM 1390 O O . ALA A 1 172 ? 4.207 40.156 0.646 1 95.62 172 ALA A O 1
ATOM 1391 N N . VAL A 1 173 ? 3.844 40.469 2.875 1 95.12 173 VAL A N 1
ATOM 1392 C CA . VAL A 1 173 ? 2.412 40.219 2.748 1 95.12 173 VAL A CA 1
ATOM 1393 C C . VAL A 1 173 ? 1.659 41.562 2.748 1 95.12 173 VAL A C 1
ATOM 1395 O O . VAL A 1 173 ? 1.349 42.094 3.811 1 95.12 173 VAL A O 1
ATOM 1398 N N . VAL A 1 174 ? 1.361 42.062 1.568 1 92.38 174 VAL A N 1
ATOM 1399 C CA . VAL A 1 174 ? 0.717 43.344 1.419 1 92.38 174 VAL A CA 1
ATOM 1400 C C . VAL A 1 174 ? -0.799 43.188 1.379 1 92.38 174 VAL A C 1
ATOM 1402 O O . VAL A 1 174 ? -1.347 42.688 0.395 1 92.38 174 VAL A O 1
ATOM 1405 N N . CYS A 1 175 ? -1.367 43.594 2.52 1 89.88 175 CYS A N 1
ATOM 1406 C CA . CYS A 1 175 ? -2.812 43.438 2.621 1 89.88 175 CYS A CA 1
ATOM 1407 C C . CYS A 1 175 ? -3.404 44.375 3.643 1 89.88 175 CYS A C 1
ATOM 1409 O O . CYS A 1 175 ? -2.676 45.156 4.258 1 89.88 175 CYS A O 1
ATOM 1411 N N . TYR A 1 176 ? -4.707 44.469 3.625 1 88.75 176 TYR A N 1
ATOM 1412 C CA . TYR A 1 176 ? -5.461 45.188 4.66 1 88.75 176 TYR A CA 1
ATOM 1413 C C . TYR A 1 176 ? -6.5 44.281 5.293 1 88.75 176 TYR A C 1
ATOM 1415 O O . TYR A 1 176 ? -7.305 43.656 4.586 1 88.75 176 TYR A O 1
ATOM 1423 N N . PRO A 1 177 ? -6.535 44.219 6.609 1 91.5 177 PRO A N 1
ATOM 1424 C CA . PRO A 1 177 ? -5.586 44.781 7.562 1 91.5 177 PRO A CA 1
ATOM 1425 C C . PRO A 1 177 ? -4.168 44.25 7.383 1 91.5 177 PRO A C 1
ATOM 1427 O O . PRO A 1 177 ? -3.98 43.188 6.777 1 91.5 177 PRO A O 1
ATOM 1430 N N . PRO A 1 178 ? -3.252 45.031 7.875 1 92.69 178 PRO A N 1
ATOM 1431 C CA . PRO A 1 178 ? -1.869 44.594 7.703 1 92.69 178 PRO A CA 1
ATOM 1432 C C . PRO A 1 178 ? -1.575 43.281 8.461 1 92.69 178 PRO A C 1
ATOM 1434 O O . PRO A 1 178 ? -2.078 43.094 9.57 1 92.69 178 PRO A O 1
ATOM 1437 N N . PHE A 1 179 ? -0.891 42.5 7.883 1 95.62 179 PHE A N 1
ATOM 1438 C CA . PHE A 1 179 ? -0.486 41.25 8.5 1 95.62 179 PHE A CA 1
ATOM 1439 C C . PHE A 1 179 ? 0.854 41.375 9.203 1 95.62 179 PHE A C 1
ATOM 1441 O O . PHE A 1 179 ? 1.816 41.906 8.625 1 95.62 179 PHE A O 1
ATOM 1448 N N . PRO A 1 180 ? 0.896 40.938 10.453 1 94.81 180 PRO A N 1
ATOM 1449 C CA . PRO A 1 180 ? 2.172 41.031 11.172 1 94.81 180 PRO A CA 1
ATOM 1450 C C . PRO A 1 180 ? 3.176 39.969 10.711 1 94.81 180 PRO A C 1
ATOM 1452 O O . PRO A 1 180 ? 3.078 38.812 11.109 1 94.81 180 PRO A O 1
ATOM 1455 N N . GLY A 1 181 ? 4.148 40.344 9.922 1 95.88 181 GLY A N 1
ATOM 1456 C CA . GLY A 1 181 ? 5.18 39.438 9.484 1 95.88 181 GLY A CA 1
ATOM 1457 C C . GLY A 1 181 ? 5.258 39.281 7.977 1 95.88 181 GLY A C 1
ATOM 1458 O O . GLY A 1 181 ? 4.598 40.031 7.246 1 95.88 181 GLY A O 1
ATOM 1459 N N . ASN A 1 182 ? 6.078 38.406 7.527 1 97.56 182 ASN A N 1
ATOM 1460 C CA . ASN A 1 182 ? 6.27 38.125 6.105 1 97.56 182 ASN A CA 1
ATOM 1461 C C . ASN A 1 182 ? 5.562 36.844 5.691 1 97.56 182 ASN A C 1
ATOM 1463 O O . ASN A 1 182 ? 4.707 36.344 6.418 1 97.56 182 ASN A O 1
ATOM 1467 N N . GLU A 1 183 ? 5.871 36.375 4.5 1 98.19 183 GLU A N 1
ATOM 1468 C CA . GLU A 1 183 ? 5.16 35.219 3.967 1 98.19 183 GLU A CA 1
ATOM 1469 C C . GLU A 1 183 ? 5.426 33.969 4.805 1 98.19 183 GLU A C 1
ATOM 1471 O O . GLU A 1 183 ? 4.559 33.125 4.934 1 98.19 183 GLU A O 1
ATOM 1476 N N . ALA A 1 184 ? 6.609 33.844 5.367 1 98.44 184 ALA A N 1
ATOM 1477 C CA . ALA A 1 184 ? 6.883 32.719 6.25 1 98.44 184 ALA A CA 1
ATOM 1478 C C . ALA A 1 184 ? 5.883 32.656 7.402 1 98.44 184 ALA A C 1
ATOM 1480 O O . ALA A 1 184 ? 5.387 31.594 7.758 1 98.44 184 ALA A O 1
ATOM 1481 N N . ASN A 1 185 ? 5.629 33.812 7.945 1 98.19 185 ASN A N 1
ATOM 1482 C CA . ASN A 1 185 ? 4.688 33.906 9.055 1 98.19 185 ASN A CA 1
ATOM 1483 C C . ASN A 1 185 ? 3.256 33.625 8.602 1 98.19 185 ASN A C 1
ATOM 1485 O O . ASN A 1 185 ? 2.488 32.969 9.312 1 98.19 185 ASN A O 1
ATOM 1489 N N . TYR A 1 186 ? 2.943 34.156 7.473 1 98.44 186 TYR A N 1
ATOM 1490 C CA . TYR A 1 186 ? 1.607 33.938 6.93 1 98.44 186 TYR A CA 1
ATOM 1491 C C . TYR A 1 186 ? 1.382 32.469 6.617 1 98.44 186 TYR A C 1
ATOM 1493 O O . TYR A 1 186 ? 0.327 31.922 6.934 1 98.44 186 TYR A O 1
ATOM 1501 N N . LEU A 1 187 ? 2.369 31.891 5.973 1 98.62 187 LEU A N 1
ATOM 1502 C CA . LEU A 1 187 ? 2.338 30.469 5.676 1 98.62 187 LEU A CA 1
ATOM 1503 C C . LEU A 1 187 ? 2.139 29.656 6.949 1 98.62 187 LEU A C 1
ATOM 1505 O O . LEU A 1 187 ? 1.303 28.75 6.988 1 98.62 187 LEU A O 1
ATOM 1509 N N . ARG A 1 188 ? 2.893 29.984 7.961 1 98.62 188 ARG A N 1
ATOM 1510 C CA . ARG A 1 188 ? 2.799 29.266 9.227 1 98.62 188 ARG A CA 1
ATOM 1511 C C . ARG A 1 188 ? 1.413 29.422 9.844 1 98.62 188 ARG A C 1
ATOM 1513 O O . ARG A 1 188 ? 0.876 28.484 10.43 1 98.62 188 ARG A O 1
ATOM 1520 N N . ALA A 1 189 ? 0.872 30.578 9.789 1 98.56 189 ALA A N 1
ATOM 1521 C CA . ALA A 1 189 ? -0.47 30.828 10.312 1 98.56 189 ALA A CA 1
ATOM 1522 C C . ALA A 1 189 ? -1.511 30 9.57 1 98.56 189 ALA A C 1
ATOM 1524 O O . ALA A 1 189 ? -2.41 29.422 10.188 1 98.56 189 ALA A O 1
ATOM 1525 N N . GLN A 1 190 ? -1.368 29.922 8.258 1 98.56 190 GLN A N 1
ATOM 1526 C CA . GLN A 1 190 ? -2.295 29.125 7.457 1 98.56 190 GLN A CA 1
ATOM 1527 C C . GLN A 1 190 ? -2.197 27.641 7.816 1 98.56 190 GLN A C 1
ATOM 1529 O O . GLN A 1 190 ? -3.215 26.953 7.906 1 98.56 190 GLN A O 1
ATOM 1534 N N . ILE A 1 191 ? -1.005 27.172 7.98 1 98.81 191 ILE A N 1
ATOM 1535 C CA . ILE A 1 191 ? -0.799 25.781 8.352 1 98.81 191 ILE A CA 1
ATOM 1536 C C . ILE A 1 191 ? -1.515 25.484 9.672 1 98.81 191 ILE A C 1
ATOM 1538 O O . ILE A 1 191 ? -2.164 24.438 9.812 1 98.81 191 ILE A O 1
ATOM 1542 N N . ALA A 1 192 ? -1.396 26.406 10.594 1 98.62 192 ALA A N 1
ATOM 1543 C CA . ALA A 1 192 ? -2.066 26.234 11.883 1 98.62 192 ALA A CA 1
ATOM 1544 C C . ALA A 1 192 ? -3.58 26.172 11.711 1 98.62 192 ALA A C 1
ATOM 1546 O O . ALA A 1 192 ? -4.238 25.297 12.281 1 98.62 192 ALA A O 1
ATOM 1547 N N . ARG A 1 193 ? -4.07 27.047 10.945 1 98.31 193 ARG A N 1
ATOM 1548 C CA . ARG A 1 193 ? -5.508 27.109 10.719 1 98.31 193 ARG A CA 1
ATOM 1549 C C . ARG A 1 193 ? -6.012 25.844 10.039 1 98.31 193 ARG A C 1
ATOM 1551 O O . ARG A 1 193 ? -7.023 25.266 10.453 1 98.31 193 ARG A O 1
ATOM 1558 N N . ILE A 1 194 ? -5.332 25.422 9.023 1 98.56 194 ILE A N 1
ATOM 1559 C CA . ILE A 1 194 ? -5.727 24.234 8.258 1 98.56 194 ILE A CA 1
ATOM 1560 C C . ILE A 1 194 ? -5.629 23 9.148 1 98.56 194 ILE A C 1
ATOM 1562 O O . ILE A 1 194 ? -6.543 22.172 9.164 1 98.56 194 ILE A O 1
ATOM 1566 N N . SER A 1 195 ? -4.539 22.859 9.875 1 98.62 195 SER A N 1
ATOM 1567 C CA . SER A 1 195 ? -4.34 21.703 10.734 1 98.62 195 SER A CA 1
ATOM 1568 C C . SER A 1 195 ? -5.445 21.578 11.781 1 98.62 195 SER A C 1
ATOM 1570 O O . SER A 1 195 ? -5.996 20.5 11.992 1 98.62 195 SER A O 1
ATOM 1572 N N . ALA A 1 196 ? -5.805 22.672 12.391 1 97.5 196 ALA A N 1
ATOM 1573 C CA . ALA A 1 196 ? -6.812 22.688 13.445 1 97.5 196 ALA A CA 1
ATOM 1574 C C . ALA A 1 196 ? -8.188 22.312 12.891 1 97.5 196 ALA A C 1
ATOM 1576 O O . ALA A 1 196 ? -9 21.688 13.578 1 97.5 196 ALA A O 1
ATOM 1577 N N . ALA A 1 197 ? -8.375 22.609 11.664 1 96.75 197 ALA A N 1
ATOM 1578 C CA . ALA A 1 197 ? -9.711 22.453 11.094 1 96.75 197 ALA A CA 1
ATOM 1579 C C . ALA A 1 197 ? -9.867 21.109 10.398 1 96.75 197 ALA A C 1
ATOM 1581 O O . ALA A 1 197 ? -10.977 20.594 10.266 1 96.75 197 ALA A O 1
ATOM 1582 N N . THR A 1 198 ? -8.789 20.484 9.922 1 98.38 198 THR A N 1
ATOM 1583 C CA . THR A 1 198 ? -8.984 19.438 8.93 1 98.38 198 THR A CA 1
ATOM 1584 C C . THR A 1 198 ? -8.359 18.125 9.406 1 98.38 198 THR A C 1
ATOM 1586 O O . THR A 1 198 ? -8.617 17.078 8.82 1 98.38 198 THR A O 1
ATOM 1589 N N . GLN A 1 199 ? -7.539 18.094 10.375 1 98.31 199 GLN A N 1
ATOM 1590 C CA . GLN A 1 199 ? -6.898 16.844 10.797 1 98.31 199 GLN A CA 1
ATOM 1591 C C . GLN A 1 199 ? -7.816 16.047 11.719 1 98.31 199 GLN A C 1
ATOM 1593 O O . GLN A 1 199 ? -8.234 16.531 12.766 1 98.31 199 GLN A O 1
ATOM 1598 N N . VAL A 1 200 ? -8.086 14.828 11.281 1 98.62 200 VAL A N 1
ATOM 1599 C CA . VAL A 1 200 ? -9.078 14 11.961 1 98.62 200 VAL A CA 1
ATOM 1600 C C . VAL A 1 200 ? -8.57 12.562 12.055 1 98.62 200 VAL A C 1
ATOM 1602 O O . VAL A 1 200 ? -7.598 12.195 11.391 1 98.62 200 VAL A O 1
ATOM 1605 N N . SER A 1 201 ? -9.125 11.758 12.922 1 98.56 201 SER A N 1
ATOM 1606 C CA . SER A 1 201 ? -8.828 10.344 13.117 1 98.56 201 SER A CA 1
ATOM 1607 C C . SER A 1 201 ? -10.078 9.555 13.492 1 98.56 201 SER A C 1
ATOM 1609 O O . SER A 1 201 ? -11.102 10.141 13.852 1 98.56 201 SER A O 1
ATOM 1611 N N . PRO A 1 202 ? -10.07 8.273 13.305 1 98.62 202 PRO A N 1
ATOM 1612 C CA . PRO A 1 202 ? -11.211 7.465 13.727 1 98.62 202 PRO A CA 1
ATOM 1613 C C . PRO A 1 202 ? -11.469 7.551 15.234 1 98.62 202 PRO A C 1
ATOM 1615 O O . PRO A 1 202 ? -10.516 7.633 16.016 1 98.62 202 PRO A O 1
ATOM 1618 N N . LEU A 1 203 ? -12.711 7.48 15.57 1 98.19 203 LEU A N 1
ATOM 1619 C CA . LEU A 1 203 ? -13.117 7.492 16.969 1 98.19 203 LEU A CA 1
ATOM 1620 C C . LEU A 1 203 ? -12.477 6.34 17.734 1 98.19 203 LEU A C 1
ATOM 1622 O O . LEU A 1 203 ? -12.523 5.191 17.281 1 98.19 203 LEU A O 1
ATOM 1626 N N . GLY A 1 204 ? -11.805 6.684 18.797 1 97.25 204 GLY A N 1
ATOM 1627 C CA . GLY A 1 204 ? -11.258 5.648 19.656 1 97.25 204 GLY A CA 1
ATOM 1628 C C . GLY A 1 204 ? -9.805 5.328 19.359 1 97.25 204 GLY A C 1
ATOM 1629 O O . GLY A 1 204 ? -9.156 4.598 20.109 1 97.25 204 GLY A O 1
ATOM 1630 N N . PHE A 1 205 ? -9.273 5.785 18.281 1 98.25 205 PHE A N 1
ATOM 1631 C CA . PHE A 1 205 ? -7.871 5.535 17.953 1 98.25 205 PHE A CA 1
ATOM 1632 C C . PHE A 1 205 ? -6.957 6.191 18.984 1 98.25 205 PHE A C 1
ATOM 1634 O O . PHE A 1 205 ? -5.98 5.582 19.438 1 98.25 205 PHE A O 1
ATOM 1641 N N . TYR A 1 206 ? -7.273 7.461 19.266 1 97.31 206 TYR A N 1
ATOM 1642 C CA . TYR A 1 206 ? -6.57 8.172 20.312 1 97.31 206 TYR A CA 1
ATOM 1643 C C . TYR A 1 206 ? -7.406 8.211 21.594 1 97.31 206 TYR A C 1
ATOM 1645 O O . TYR A 1 206 ? -8.641 8.195 21.531 1 97.31 206 TYR A O 1
ATOM 1653 N N . GLN A 1 207 ? -6.672 8.219 22.719 1 95 207 GLN A N 1
ATOM 1654 C CA . GLN A 1 207 ? -7.32 8.328 24.016 1 95 207 GLN A CA 1
ATOM 1655 C C . GLN A 1 207 ? -6.508 9.211 24.969 1 95 207 GLN A C 1
ATOM 1657 O O . GLN A 1 207 ? -5.316 9.438 24.734 1 95 207 GLN A O 1
ATOM 1662 N N . PHE A 1 208 ? -7.223 9.719 25.984 1 92 208 PHE A N 1
ATOM 1663 C CA . PHE A 1 208 ? -6.527 10.547 26.969 1 92 208 PHE A CA 1
ATOM 1664 C C . PHE A 1 208 ? -5.828 9.68 28 1 92 208 PHE A C 1
ATOM 1666 O O . PHE A 1 208 ? -6.367 8.648 28.422 1 92 208 PHE A O 1
ATOM 1673 N N . GLY A 1 209 ? -4.648 9.961 28.281 1 83.38 209 GLY A N 1
ATOM 1674 C CA . GLY A 1 209 ? -3.883 9.203 29.266 1 83.38 209 GLY A CA 1
ATOM 1675 C C . GLY A 1 209 ? -4.488 9.25 30.656 1 83.38 209 GLY A C 1
ATOM 1676 O O . GLY A 1 209 ? -5.281 10.141 30.969 1 83.38 209 GLY A O 1
ATOM 1677 N N . GLU A 1 210 ? -4.336 8.18 31.469 1 73.12 210 GLU A N 1
ATOM 1678 C CA . GLU A 1 210 ? -4.801 8.07 32.844 1 73.12 210 GLU A CA 1
ATOM 1679 C C . GLU A 1 210 ? -4.395 9.297 33.656 1 73.12 210 GLU A C 1
ATOM 1681 O O . GLU A 1 210 ? -5.125 9.719 34.562 1 73.12 210 GLU A O 1
ATOM 1686 N N . GLU A 1 211 ? -3.273 9.75 33.406 1 61.66 211 GLU A N 1
ATOM 1687 C CA . GLU A 1 211 ? -2.779 10.875 34.188 1 61.66 211 GLU A CA 1
ATOM 1688 C C . GLU A 1 211 ? -3.559 12.148 33.906 1 61.66 211 GLU A C 1
ATOM 1690 O O . GLU A 1 211 ? -3.664 13.031 34.75 1 61.66 211 GLU A O 1
ATOM 1695 N N . GLU A 1 212 ? -4.102 12.172 32.781 1 57.25 212 GLU A N 1
ATOM 1696 C CA . GLU A 1 212 ? -4.746 13.414 32.375 1 57.25 212 GLU A CA 1
ATOM 1697 C C . GLU A 1 212 ? -6.16 13.516 32.938 1 57.25 212 GLU A C 1
ATOM 1699 O O . GLU A 1 212 ? -6.734 14.609 33 1 57.25 212 GLU A O 1
ATOM 1704 N N . GLY A 1 213 ? -6.84 12.422 33.312 1 52 213 GLY A N 1
ATOM 1705 C CA . GLY A 1 213 ? -8.219 12.406 33.781 1 52 213 GLY A CA 1
ATOM 1706 C C . GLY A 1 213 ? -8.438 13.258 35.031 1 52 213 GLY A C 1
ATOM 1707 O O . GLY A 1 213 ? -9.523 13.812 35.219 1 52 213 GLY A O 1
ATOM 1708 N N . ASP A 1 214 ? -7.516 13.07 35.906 1 48.25 214 ASP A N 1
ATOM 1709 C CA . ASP A 1 214 ? -7.773 13.695 37.188 1 48.25 214 ASP A CA 1
ATOM 1710 C C . ASP A 1 214 ? -7.727 15.219 37.094 1 48.25 214 ASP A C 1
ATOM 1712 O O . ASP A 1 214 ? -8.125 15.93 38 1 48.25 214 ASP A O 1
ATOM 1716 N N . GLU A 1 215 ? -7.082 15.578 36.062 1 45.12 215 GLU A N 1
ATOM 1717 C CA . GLU A 1 215 ? -6.922 17.031 36.031 1 45.12 215 GLU A CA 1
ATOM 1718 C C . GLU A 1 215 ? -8.172 17.719 35.5 1 45.12 215 GLU A C 1
ATOM 1720 O O . GLU A 1 215 ? -8.156 18.922 35.219 1 45.12 215 GLU A O 1
ATOM 1725 N N . GLU A 1 216 ? -9.109 17 35.125 1 44.62 216 GLU A N 1
ATOM 1726 C CA . GLU A 1 216 ? -10.312 17.719 34.719 1 44.62 216 GLU A CA 1
ATOM 1727 C C . GLU A 1 216 ? -10.609 18.891 35.625 1 44.62 216 GLU A C 1
ATOM 1729 O O . GLU A 1 216 ? -11.312 19.828 35.25 1 44.62 216 GLU A O 1
ATOM 1734 N N . GLU A 1 217 ? -10.438 18.609 36.969 1 41.31 217 GLU A N 1
ATOM 1735 C CA . GLU A 1 217 ? -10.93 19.547 37.969 1 41.31 217 GLU A CA 1
ATOM 1736 C C . GLU A 1 217 ? -10.047 20.781 38.062 1 41.31 217 GLU A C 1
ATOM 1738 O O . GLU A 1 217 ? -10.273 21.656 38.906 1 41.31 217 GLU A O 1
ATOM 1743 N N . GLU A 1 218 ? -8.789 20.672 37.656 1 41.44 218 GLU A N 1
ATOM 1744 C CA . GLU A 1 218 ? -8.156 21.922 38.094 1 41.44 218 GLU A CA 1
ATOM 1745 C C . GLU A 1 218 ? -8.781 23.125 37.375 1 41.44 218 GLU A C 1
ATOM 1747 O O . GLU A 1 218 ? -9.32 23 36.281 1 41.44 218 GLU A O 1
ATOM 1752 N N . GLU A 1 219 ? -8.836 24.219 38.062 1 38.91 219 GLU A N 1
ATOM 1753 C CA . GLU A 1 219 ? -9.578 25.484 37.938 1 38.91 219 GLU A CA 1
ATOM 1754 C C . GLU A 1 219 ? -9.609 25.969 36.5 1 38.91 219 GLU A C 1
ATOM 1756 O O . GLU A 1 219 ? -10.594 26.562 36.062 1 38.91 219 GLU A O 1
ATOM 1761 N N . GLY A 1 220 ? -8.469 26.406 35.844 1 37.56 220 GLY A N 1
ATOM 1762 C CA . GLY A 1 220 ? -8.484 27.219 34.656 1 37.56 220 GLY A CA 1
ATOM 1763 C C . GLY A 1 220 ? -8.711 26.422 33.375 1 37.56 220 GLY A C 1
ATOM 1764 O O . GLY A 1 220 ? -7.965 25.484 33.094 1 37.56 220 GLY A O 1
ATOM 1765 N N . GLY A 1 221 ? -9.992 26.375 32.688 1 45.28 221 GLY A N 1
ATOM 1766 C CA . GLY A 1 221 ? -10.648 26.078 31.438 1 45.28 221 GLY A CA 1
ATOM 1767 C C . GLY A 1 221 ? -9.758 25.312 30.469 1 45.28 221 GLY A C 1
ATOM 1768 O O . GLY A 1 221 ? -10.102 25.172 29.297 1 45.28 221 GLY A O 1
ATOM 1769 N N . ALA A 1 222 ? -8.547 25.047 30.75 1 52 222 ALA A N 1
ATOM 1770 C CA . ALA A 1 222 ? -7.691 24.547 29.688 1 52 222 ALA A CA 1
ATOM 1771 C C . ALA A 1 222 ? -7.965 23.062 29.422 1 52 222 ALA A C 1
ATOM 1773 O O . ALA A 1 222 ? -7.812 22.219 30.312 1 52 222 ALA A O 1
ATOM 1774 N N . GLY A 1 223 ? -8.867 22.609 28.625 1 61.72 223 GLY A N 1
ATOM 1775 C CA . GLY A 1 223 ? -9.188 21.266 28.172 1 61.72 223 GLY A CA 1
ATOM 1776 C C . GLY A 1 223 ? -7.965 20.406 27.938 1 61.72 223 GLY A C 1
ATOM 1777 O O . GLY A 1 223 ? -6.836 20.891 27.969 1 61.72 223 GLY A O 1
ATOM 1778 N N . ARG A 1 224 ? -8.023 19.062 27.938 1 77.62 224 ARG A N 1
ATOM 1779 C CA . ARG A 1 224 ? -6.973 18.078 27.672 1 77.62 224 ARG A CA 1
ATOM 1780 C C . ARG A 1 224 ? -6.262 18.375 26.359 1 77.62 224 ARG A C 1
ATOM 1782 O O . ARG A 1 224 ? -6.906 18.672 25.359 1 77.62 224 ARG A O 1
ATOM 1789 N N . ASP A 1 225 ? -4.875 18.516 26.453 1 82.88 225 ASP A N 1
ATOM 1790 C CA . ASP A 1 225 ? -4.141 18.953 25.266 1 82.88 225 ASP A CA 1
ATOM 1791 C C . ASP A 1 225 ? -3.285 17.812 24.703 1 82.88 225 ASP A C 1
ATOM 1793 O O . ASP A 1 225 ? -2.615 17.984 23.688 1 82.88 225 ASP A O 1
ATOM 1797 N N . ASN A 1 226 ? -3.35 16.656 25.359 1 85.62 226 ASN A N 1
ATOM 1798 C CA . ASN A 1 226 ? -2.525 15.555 24.875 1 85.62 226 ASN A CA 1
ATOM 1799 C C . ASN A 1 226 ? -3.314 14.25 24.828 1 85.62 226 ASN A C 1
ATOM 1801 O O . ASN A 1 226 ? -4.32 14.102 25.516 1 85.62 226 ASN A O 1
ATOM 1805 N N . TYR A 1 227 ? -2.891 13.469 24 1 92.81 227 TYR A N 1
ATOM 1806 C CA . TYR A 1 227 ? -3.5 12.156 23.844 1 92.81 227 TYR A CA 1
ATOM 1807 C C . TYR A 1 227 ? -2.445 11.102 23.516 1 92.81 227 TYR A C 1
ATOM 1809 O O . TYR A 1 227 ? -1.278 11.43 23.297 1 92.81 227 TYR A O 1
ATOM 1817 N N . GLU A 1 228 ? -2.861 9.922 23.688 1 93.62 228 GLU A N 1
ATOM 1818 C CA . GLU A 1 228 ? -2.014 8.789 23.344 1 93.62 228 GLU A CA 1
ATOM 1819 C C . GLU A 1 228 ? -2.768 7.785 22.469 1 93.62 228 GLU A C 1
ATOM 1821 O O . GLU A 1 228 ? -4 7.77 22.453 1 93.62 228 GLU A O 1
ATOM 1826 N N . GLU A 1 229 ? -2.021 7.062 21.719 1 94.62 229 GLU A N 1
ATOM 1827 C CA . GLU A 1 229 ? -2.635 6.016 20.906 1 94.62 229 GLU A CA 1
ATOM 1828 C C . GLU A 1 229 ? -3.268 4.938 21.781 1 94.62 229 GLU A C 1
ATOM 1830 O O . GLU A 1 229 ? -2.686 4.535 22.797 1 94.62 229 GLU A O 1
ATOM 1835 N N . ASN A 1 230 ? -4.398 4.559 21.422 1 95.88 230 ASN A N 1
ATOM 1836 C CA . ASN A 1 230 ? -5.086 3.482 22.125 1 95.88 230 ASN A CA 1
ATOM 1837 C C . ASN A 1 230 ? -4.609 2.109 21.656 1 95.88 230 ASN A C 1
ATOM 1839 O O . ASN A 1 230 ? -4.945 1.676 20.547 1 95.88 230 ASN A O 1
ATOM 1843 N N . PRO A 1 231 ? -3.902 1.355 22.406 1 93.44 231 PRO A N 1
ATOM 1844 C CA . PRO A 1 231 ? -3.408 0.036 22 1 93.44 231 PRO A CA 1
ATOM 1845 C C . PRO A 1 231 ? -4.535 -0.972 21.781 1 93.44 231 PRO A C 1
ATOM 1847 O O . PRO A 1 231 ? -4.359 -1.945 21.047 1 93.44 231 PRO A O 1
ATOM 1850 N N . ASP A 1 232 ? -5.684 -0.705 22.406 1 94.69 232 ASP A N 1
ATOM 1851 C CA . ASP A 1 232 ? -6.809 -1.629 22.297 1 94.69 232 ASP A CA 1
ATOM 1852 C C . ASP A 1 232 ? -7.824 -1.153 21.266 1 94.69 232 ASP A C 1
ATOM 1854 O O . ASP A 1 232 ? -8.984 -1.567 21.281 1 94.69 232 ASP A O 1
ATOM 1858 N N . PHE A 1 233 ? -7.383 -0.31 20.531 1 96.94 233 PHE A N 1
ATOM 1859 C CA . PHE A 1 233 ? -8.273 0.222 19.5 1 96.94 233 PHE A CA 1
ATOM 1860 C C . PHE A 1 233 ? -8.781 -0.892 18.594 1 96.94 233 PHE A C 1
ATOM 1862 O O . PHE A 1 233 ? -7.992 -1.687 18.078 1 96.94 233 PHE A O 1
ATOM 1869 N N . GLU A 1 234 ? -10.102 -0.95 18.469 1 96.44 234 GLU A N 1
ATOM 1870 C CA . GLU A 1 234 ? -10.742 -1.835 17.5 1 96.44 234 GLU A CA 1
ATOM 1871 C C . GLU A 1 234 ? -11.141 -1.075 16.234 1 96.44 234 GLU A C 1
ATOM 1873 O O . GLU A 1 234 ? -11.984 -0.183 16.281 1 96.44 234 GLU A O 1
ATOM 1878 N N . PRO A 1 235 ? -10.586 -1.464 15.141 1 96.31 235 PRO A N 1
ATOM 1879 C CA . PRO A 1 235 ? -10.867 -0.74 13.898 1 96.31 235 PRO A CA 1
ATOM 1880 C C . PRO A 1 235 ? -12.367 -0.671 13.586 1 96.31 235 PRO A C 1
ATOM 1882 O O . PRO A 1 235 ? -13.094 -1.645 13.812 1 96.31 235 PRO A O 1
ATOM 1885 N N . ILE A 1 236 ? -12.781 0.479 13.125 1 97.25 236 ILE A N 1
ATOM 1886 C CA . ILE A 1 236 ? -14.156 0.692 12.703 1 97.25 236 ILE A CA 1
ATOM 1887 C C . ILE A 1 236 ? -14.312 0.306 11.234 1 97.25 236 ILE A C 1
ATOM 1889 O O . ILE A 1 236 ? -13.57 0.79 10.383 1 97.25 236 ILE A O 1
ATOM 1893 N N . PRO A 1 237 ? -15.297 -0.581 10.961 1 96.62 237 PRO A N 1
ATOM 1894 C CA . PRO A 1 237 ? -15.5 -0.958 9.562 1 96.62 237 PRO A CA 1
ATOM 1895 C C . PRO A 1 237 ? -15.797 0.241 8.664 1 96.62 237 PRO A C 1
ATOM 1897 O O . PRO A 1 237 ? -16.453 1.191 9.086 1 96.62 237 PRO A O 1
ATOM 1900 N N . VAL A 1 238 ? -15.375 0.137 7.434 1 97.12 238 VAL A N 1
ATOM 1901 C CA . VAL A 1 238 ? -15.445 1.241 6.484 1 97.12 238 VAL A CA 1
ATOM 1902 C C . VAL A 1 238 ? -16.906 1.675 6.301 1 97.12 238 VAL A C 1
ATOM 1904 O O . VAL A 1 238 ? -17.203 2.869 6.344 1 97.12 238 VAL A O 1
ATOM 1907 N N . PRO A 1 239 ? -17.875 0.781 6.172 1 96.38 239 PRO A N 1
ATOM 1908 C CA . PRO A 1 239 ? -19.266 1.218 6.012 1 96.38 239 PRO A CA 1
ATOM 1909 C C . PRO A 1 239 ? -19.766 2.039 7.199 1 96.38 239 PRO A C 1
ATOM 1911 O O . PRO A 1 239 ? -20.531 2.982 7.02 1 96.38 239 PRO A O 1
ATOM 1914 N N . GLU A 1 240 ? -19.297 1.717 8.359 1 96.94 240 GLU A N 1
ATOM 1915 C CA . GLU A 1 240 ? -19.672 2.467 9.547 1 96.94 240 GLU A CA 1
ATOM 1916 C C . GLU A 1 240 ? -19.031 3.846 9.57 1 96.94 240 GLU A C 1
ATOM 1918 O O . GLU A 1 240 ? -19.641 4.824 10 1 96.94 240 GLU A O 1
ATOM 1923 N N . MET A 1 241 ? -17.766 3.891 9.125 1 97.69 241 MET A N 1
ATOM 1924 C CA . MET A 1 241 ? -17.062 5.168 9.023 1 97.69 241 MET A CA 1
ATOM 1925 C C . MET A 1 241 ? -17.797 6.113 8.078 1 97.69 241 MET A C 1
ATOM 1927 O O . MET A 1 241 ? -17.766 7.332 8.266 1 97.69 241 MET A O 1
ATOM 1931 N N . LEU A 1 242 ? -18.422 5.559 7.086 1 96.88 242 LEU A N 1
ATOM 1932 C CA . LEU A 1 242 ? -19.078 6.34 6.047 1 96.88 242 LEU A CA 1
ATOM 1933 C C . LEU A 1 242 ? -20.5 6.727 6.477 1 96.88 242 LEU A C 1
ATOM 1935 O O . LEU A 1 242 ? -21.047 7.723 6 1 96.88 242 LEU A O 1
ATOM 1939 N N . ASP A 1 243 ? -21.109 6.02 7.316 1 95.19 243 ASP A N 1
ATOM 1940 C CA . ASP A 1 243 ? -22.5 6.168 7.691 1 95.19 243 ASP A CA 1
ATOM 1941 C C . ASP A 1 243 ? -22.719 7.406 8.562 1 95.19 243 ASP A C 1
ATOM 1943 O O . ASP A 1 243 ? -23.75 8.062 8.484 1 95.19 243 ASP A O 1
ATOM 1947 N N . THR A 1 244 ? -21.719 7.684 9.414 1 96.25 244 THR A N 1
ATOM 1948 C CA . THR A 1 244 ? -21.891 8.805 10.328 1 96.25 244 THR A CA 1
ATOM 1949 C C . THR A 1 244 ? -20.578 9.523 10.57 1 96.25 244 THR A C 1
ATOM 1951 O O . THR A 1 244 ? -19.531 8.875 10.742 1 96.25 244 THR A O 1
ATOM 1954 N N . LEU A 1 245 ? -20.656 10.75 10.688 1 97.44 245 LEU A N 1
ATOM 1955 C CA . LEU A 1 245 ? -19.484 11.578 10.945 1 97.44 245 LEU A CA 1
ATOM 1956 C C . LEU A 1 245 ? -19.094 11.516 12.422 1 97.44 245 LEU A C 1
ATOM 1958 O O . LEU A 1 245 ? -18.016 12.008 12.805 1 97.44 245 LEU A O 1
ATOM 1962 N N . SER A 1 246 ? -19.891 10.875 13.227 1 97.81 246 SER A N 1
ATOM 1963 C CA . SER A 1 246 ? -19.594 10.711 14.648 1 97.81 246 SER A CA 1
ATOM 1964 C C . SER A 1 246 ? -18.422 9.75 14.859 1 97.81 246 SER A C 1
ATOM 1966 O O . SER A 1 246 ? -17.828 9.719 15.938 1 97.81 246 SER A O 1
ATOM 1968 N N . ASN A 1 247 ? -18.109 9.016 13.82 1 98.38 247 ASN A N 1
ATOM 1969 C CA . ASN A 1 247 ? -17.016 8.047 13.93 1 98.38 247 ASN A CA 1
ATOM 1970 C C . ASN A 1 247 ? -15.672 8.68 13.578 1 98.38 247 ASN A C 1
ATOM 1972 O O . ASN A 1 247 ? -14.656 7.988 13.539 1 98.38 247 ASN A O 1
ATOM 1976 N N . TRP A 1 248 ? -15.703 9.906 13.242 1 98.69 248 TRP A N 1
ATOM 1977 C CA . TRP A 1 248 ? -14.516 10.727 13.023 1 98.69 248 TRP A CA 1
ATOM 1978 C C . TRP A 1 248 ? -14.375 11.789 14.109 1 98.69 248 TRP A C 1
ATOM 1980 O O . TRP A 1 248 ? -15.367 12.398 14.523 1 98.69 248 TRP A O 1
ATOM 1990 N N . VAL A 1 249 ? -13.125 12.039 14.562 1 98.44 249 VAL A N 1
ATOM 1991 C CA . VAL A 1 249 ? -12.938 13.039 15.602 1 98.44 249 VAL A CA 1
ATOM 1992 C C . VAL A 1 249 ? -11.773 13.961 15.234 1 98.44 249 VAL A C 1
ATOM 1994 O O . VAL A 1 249 ? -10.852 13.555 14.523 1 98.44 249 VAL A O 1
ATOM 1997 N N . HIS A 1 250 ? -11.812 15.188 15.734 1 97.88 250 HIS A N 1
ATOM 1998 C CA . HIS A 1 250 ? -10.703 16.125 15.594 1 97.88 250 HIS A CA 1
ATOM 1999 C C . HIS A 1 250 ? -9.562 15.773 16.547 1 97.88 250 HIS A C 1
ATOM 2001 O O . HIS A 1 250 ? -9.742 15.758 17.766 1 97.88 250 HIS A O 1
ATOM 2007 N N . HIS A 1 251 ? -8.344 15.562 16 1 97.44 251 HIS A N 1
ATOM 2008 C CA . HIS A 1 251 ? -7.273 15.211 16.922 1 97.44 251 HIS A CA 1
ATOM 2009 C C . HIS A 1 251 ? -6.254 16.328 17.047 1 97.44 251 HIS A C 1
ATOM 2011 O O . HIS A 1 251 ? -5.141 16.125 17.531 1 97.44 251 HIS A O 1
ATOM 2017 N N . VAL A 1 252 ? -6.57 17.516 16.5 1 97 252 VAL A N 1
ATOM 2018 C CA . VAL A 1 252 ? -5.82 18.75 16.703 1 97 252 VAL A CA 1
ATOM 2019 C C . VAL A 1 252 ? -6.695 19.766 17.438 1 97 252 VAL A C 1
ATOM 2021 O O . VAL A 1 252 ? -7.887 19.891 17.141 1 97 252 VAL A O 1
ATOM 2024 N N . GLN A 1 253 ? -6.09 20.516 18.344 1 96.12 253 GLN A N 1
ATOM 2025 C CA . GLN A 1 253 ? -6.855 21.453 19.156 1 96.12 253 GLN A CA 1
ATOM 2026 C C . GLN A 1 253 ? -7.453 22.562 18.297 1 96.12 253 GLN A C 1
ATOM 2028 O O . GLN A 1 253 ? -6.805 23.047 17.359 1 96.12 253 GLN A O 1
ATOM 2033 N N . ASN A 1 254 ? -8.648 22.906 18.703 1 95.38 254 ASN A N 1
ATOM 2034 C CA . ASN A 1 254 ? -9.312 24.047 18.062 1 95.38 254 ASN A CA 1
ATOM 2035 C C . ASN A 1 254 ? -8.664 25.375 18.453 1 95.38 254 ASN A C 1
ATOM 2037 O O . ASN A 1 254 ? -8.273 25.562 19.594 1 95.38 254 ASN A O 1
ATOM 2041 N N . ILE A 1 255 ? -8.562 26.234 17.484 1 96.94 255 ILE A N 1
ATOM 2042 C CA . ILE A 1 255 ? -8.031 27.562 17.75 1 96.94 255 ILE A CA 1
ATOM 2043 C C . ILE A 1 255 ? -9.172 28.516 18.062 1 96.94 255 ILE A C 1
ATOM 2045 O O . ILE A 1 255 ? -10.07 28.719 17.234 1 96.94 255 ILE A O 1
ATOM 2049 N N . LEU A 1 256 ? -9.086 29.109 19.172 1 96.06 256 LEU A N 1
ATOM 2050 C CA . LEU A 1 256 ? -10.109 30.031 19.625 1 96.06 256 LEU A CA 1
ATOM 2051 C C . LEU A 1 256 ? -10.062 31.328 18.828 1 96.06 256 LEU A C 1
ATOM 2053 O O . LEU A 1 256 ? -9.133 31.547 18.047 1 96.06 256 LEU A O 1
ATOM 2057 N N . LYS A 1 257 ? -11.047 32.219 19.078 1 94.31 257 LYS A N 1
ATOM 2058 C CA . LYS A 1 257 ? -11.141 33.5 18.375 1 94.31 257 LYS A CA 1
ATOM 2059 C C . LYS A 1 257 ? -9.945 34.375 18.672 1 94.31 257 LYS A C 1
ATOM 2061 O O . LYS A 1 257 ? -9.492 35.156 17.812 1 94.31 257 LYS A O 1
ATOM 2066 N N . GLN A 1 258 ? -9.391 34.25 19.859 1 94.5 258 GLN A N 1
ATOM 2067 C CA . GLN A 1 258 ? -8.266 35.094 20.234 1 94.5 258 GLN A CA 1
ATOM 2068 C C . GLN A 1 258 ? -6.969 34.625 19.594 1 94.5 258 GLN A C 1
ATOM 2070 O O . GLN A 1 258 ? -5.93 35.281 19.734 1 94.5 258 GLN A O 1
ATOM 2075 N N . GLY A 1 259 ? -6.988 33.438 18.922 1 96.38 259 GLY A N 1
ATOM 2076 C CA . GLY A 1 259 ? -5.832 32.938 18.172 1 96.38 259 GLY A CA 1
ATOM 2077 C C . GLY A 1 259 ? -5.008 31.938 18.953 1 96.38 259 GLY A C 1
ATOM 2078 O O . GLY A 1 259 ? -3.975 31.469 18.469 1 96.38 259 GLY A O 1
ATOM 2079 N N . ARG A 1 260 ? -5.426 31.594 20.141 1 95.69 260 ARG A N 1
ATOM 2080 C CA . ARG A 1 260 ? -4.816 30.578 20.984 1 95.69 260 ARG A CA 1
ATOM 2081 C C . ARG A 1 260 ? -5.707 29.344 21.094 1 95.69 260 ARG A C 1
ATOM 2083 O O . ARG A 1 260 ? -6.906 29.422 20.812 1 95.69 260 ARG A O 1
ATOM 2090 N N . CYS A 1 261 ? -5.066 28.312 21.469 1 95.25 261 CYS A N 1
ATOM 2091 C CA . CYS A 1 261 ? -5.863 27.125 21.75 1 95.25 261 CYS A CA 1
ATOM 2092 C C . CYS A 1 261 ? -6.359 27.125 23.188 1 95.25 261 CYS A C 1
ATOM 2094 O O . CYS A 1 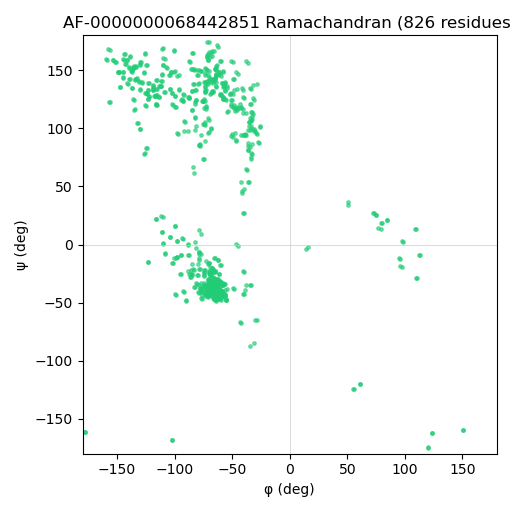261 ? -7.379 26.5 23.5 1 95.25 261 CYS A O 1
ATOM 2096 N N . THR A 1 262 ? -5.633 27.75 24.031 1 92.31 262 THR A N 1
ATOM 2097 C CA . THR A 1 262 ? -6.008 27.938 25.438 1 92.31 262 THR A CA 1
ATOM 2098 C C . THR A 1 262 ? -6.262 29.406 25.734 1 92.31 262 THR A C 1
ATOM 2100 O O . THR A 1 262 ? -5.395 30.25 25.5 1 92.31 262 THR A O 1
ATOM 2103 N N . TRP A 1 263 ? -7.371 29.656 26.266 1 91.75 263 TRP A N 1
ATOM 2104 C CA . TRP A 1 263 ? -7.797 31.031 26.484 1 91.75 263 TRP A CA 1
ATOM 2105 C C . TRP A 1 263 ? -6.984 31.703 27.594 1 91.75 263 TRP A C 1
ATOM 2107 O O . TRP A 1 263 ? -6.68 31.062 28.609 1 91.75 263 TRP A O 1
ATOM 2117 N N . ILE A 1 264 ? -6.617 32.938 27.375 1 89.38 264 ILE A N 1
ATOM 2118 C CA . ILE A 1 264 ? -5.977 33.781 28.391 1 89.38 264 ILE A CA 1
ATOM 2119 C C . ILE A 1 264 ? -6.715 35.094 28.5 1 89.38 264 ILE A C 1
ATOM 2121 O O . ILE A 1 264 ? -7.219 35.625 27.5 1 89.38 264 ILE A O 1
ATOM 2125 N N . ASN A 1 265 ? -6.855 35.531 29.672 1 86.19 265 ASN A N 1
ATOM 2126 C CA . ASN A 1 265 ? -7.43 36.844 29.859 1 86.19 265 ASN A CA 1
ATOM 2127 C C . ASN A 1 265 ? -6.438 37.938 29.5 1 86.19 265 ASN A C 1
ATOM 2129 O O . ASN A 1 265 ? -5.395 38.094 30.141 1 86.19 265 ASN A O 1
ATOM 2133 N N . PRO A 1 266 ? -6.809 38.656 28.531 1 82.94 266 PRO A N 1
ATOM 2134 C CA . PRO A 1 266 ? -5.859 39.688 28.094 1 82.94 266 PRO A CA 1
ATOM 2135 C C . PRO A 1 266 ? -5.613 40.75 29.141 1 82.94 266 PRO A C 1
ATOM 2137 O O . PRO A 1 266 ? -4.605 41.469 29.094 1 82.94 266 PRO A O 1
ATOM 2140 N N . TYR A 1 267 ? -6.52 40.969 30.062 1 74.56 267 TYR A N 1
ATOM 2141 C CA . TYR A 1 267 ? -6.43 42.031 31.047 1 74.56 267 TYR A CA 1
ATOM 2142 C C . TYR A 1 267 ? -5.918 41.531 32.375 1 74.56 267 TYR A C 1
ATOM 2144 O O . TYR A 1 267 ? -5.648 42.312 33.281 1 74.56 267 TYR A O 1
ATOM 2152 N N . GLN A 1 268 ? -5.902 40.219 32.438 1 63.94 268 GLN A N 1
ATOM 2153 C CA . GLN A 1 268 ? -5.414 39.719 33.719 1 63.94 268 GLN A CA 1
ATOM 2154 C C . GLN A 1 268 ? -3.914 39.969 33.875 1 63.94 268 GLN A C 1
ATOM 2156 O O . GLN A 1 268 ? -3.137 39.594 32.969 1 63.94 268 GLN A O 1
ATOM 2161 N N . LYS A 1 269 ? -3.502 41 34.531 1 52.66 269 LYS A N 1
ATOM 2162 C CA . LYS A 1 269 ? -2.131 41.375 34.875 1 52.66 269 LYS A CA 1
ATOM 2163 C C . LYS A 1 269 ? -1.364 40.188 35.406 1 52.66 269 LYS A C 1
ATOM 2165 O O . LYS A 1 269 ? -1.928 39.344 36.156 1 52.66 269 LYS A O 1
ATOM 2170 N N . SER A 1 270 ? -0.334 39.75 34.812 1 49.5 270 SER A N 1
ATOM 2171 C CA . SER A 1 270 ? 0.534 38.719 35.406 1 49.5 270 SER A CA 1
ATOM 2172 C C . SER A 1 270 ? 0.751 38.969 36.906 1 49.5 270 SER A C 1
ATOM 2174 O O . SER A 1 270 ? 0.626 40.125 37.375 1 49.5 270 SER A O 1
ATOM 2176 N N . GLU A 1 271 ? 0.636 37.906 37.75 1 44.88 271 GLU A N 1
ATOM 2177 C CA . GLU A 1 271 ? 0.955 38.031 39.188 1 44.88 271 GLU A CA 1
ATOM 2178 C C . GLU A 1 271 ? 2.117 39 39.406 1 44.88 271 GLU A C 1
ATOM 2180 O O . GLU A 1 271 ? 2.227 39.594 40.469 1 44.88 271 GLU A O 1
ATOM 2185 N N . GLU A 1 272 ? 3.055 39.031 38.5 1 43.5 272 GLU A N 1
ATOM 2186 C CA . GLU A 1 272 ? 4.223 39.844 38.812 1 43.5 272 GLU A CA 1
ATOM 2187 C C . GLU A 1 272 ? 3.883 41.344 38.812 1 43.5 272 GLU A C 1
ATOM 2189 O O . GLU A 1 272 ? 4.504 42.125 39.531 1 43.5 272 GLU A O 1
ATOM 2194 N N . GLU A 1 273 ? 3.076 41.688 37.812 1 43.25 273 GLU A N 1
ATOM 2195 C CA . GLU A 1 273 ? 2.82 43.125 37.781 1 43.25 273 GLU A CA 1
ATOM 2196 C C . GLU A 1 273 ? 1.775 43.531 38.812 1 43.25 273 GLU A C 1
ATOM 2198 O O . GLU A 1 273 ? 1.438 44.719 38.938 1 43.25 273 GLU A O 1
ATOM 2203 N N . GLU A 1 274 ? 1.14 42.562 39.344 1 43.56 274 GLU A N 1
ATOM 2204 C CA . GLU A 1 274 ? 0.154 42.906 40.375 1 43.56 274 GLU A CA 1
ATOM 2205 C C . GLU A 1 274 ? 0.813 43.562 41.562 1 43.56 274 GLU A C 1
ATOM 2207 O O . GLU A 1 274 ? 0.129 44.125 42.406 1 43.56 274 GLU A O 1
ATOM 2212 N N . GLU A 1 275 ? 2.1 43.156 41.812 1 41.69 275 GLU A N 1
ATOM 2213 C CA . GLU A 1 275 ? 2.586 43.719 43.094 1 41.69 275 GLU A CA 1
ATOM 2214 C C . GLU A 1 275 ? 2.609 45.219 43.062 1 41.69 275 GLU A C 1
ATOM 2216 O O . GLU A 1 275 ? 2.635 45.875 44.094 1 41.69 275 GLU A O 1
ATOM 2221 N N . GLU A 1 276 ? 3.1 45.812 41.875 1 40.69 276 GLU A N 1
ATOM 2222 C CA . GLU A 1 276 ? 3.418 47.219 42.094 1 40.69 276 GLU A CA 1
ATOM 2223 C C . GLU A 1 276 ? 2.154 48.062 42.125 1 40.69 276 GLU A C 1
ATOM 2225 O O . GLU A 1 276 ? 2.199 49.25 42.5 1 40.69 276 GLU A O 1
ATOM 2230 N N . GLU A 1 277 ? 1.185 47.906 41.188 1 43.53 277 GLU A N 1
ATOM 2231 C CA . GLU A 1 277 ? 0.207 48.969 41.125 1 43.53 277 GLU A CA 1
ATOM 2232 C C . GLU A 1 277 ? -0.901 48.781 42.156 1 43.53 277 GLU A C 1
ATOM 2234 O O . GLU A 1 277 ? -1.769 47.938 42 1 43.53 277 GLU A O 1
ATOM 2239 N N . ASP A 1 278 ? -0.594 48.875 43.406 1 40.03 278 ASP A N 1
ATOM 2240 C CA . ASP A 1 278 ? -1.456 48.844 44.594 1 40.03 278 ASP A CA 1
ATOM 2241 C C . ASP A 1 278 ? -2.793 49.5 44.312 1 40.03 278 ASP A C 1
ATOM 2243 O O . ASP A 1 278 ? -3.85 49 44.688 1 40.03 278 ASP A O 1
ATOM 2247 N N . GLU A 1 279 ? -2.834 50.938 44.531 1 39.62 279 GLU A N 1
ATOM 2248 C CA . GLU A 1 279 ? -3.891 51.781 45.094 1 39.62 279 GLU A CA 1
ATOM 2249 C C . GLU A 1 279 ? -4.973 52.062 44.062 1 39.62 279 GLU A C 1
ATOM 2251 O O . GLU A 1 279 ? -5.969 52.719 44.344 1 39.62 279 GLU A O 1
ATOM 2256 N N . GLU A 1 280 ? -4.605 52.344 42.75 1 40.47 280 GLU A N 1
ATOM 2257 C CA . GLU A 1 280 ? -5.66 53.031 42 1 40.47 280 GLU A CA 1
ATOM 2258 C C . GLU A 1 280 ? -6.855 52.125 41.781 1 40.47 280 GLU A C 1
ATOM 2260 O O . GLU A 1 280 ? -6.727 50.875 41.844 1 40.47 280 GLU A O 1
ATOM 2265 N N . GLU A 1 281 ? -8.125 52.75 41.406 1 42.34 281 GLU A N 1
ATOM 2266 C CA . GLU A 1 281 ? -9.484 52.25 41.219 1 42.34 281 GLU A CA 1
ATOM 2267 C C . GLU A 1 281 ? -9.508 51.031 40.312 1 42.34 281 GLU A C 1
ATOM 2269 O O . GLU A 1 281 ? -8.984 51.062 39.219 1 42.34 281 GLU A O 1
ATOM 2274 N N . LYS A 1 282 ? -9.5 49.875 40.781 1 43 282 LYS A N 1
ATOM 2275 C CA . LYS A 1 282 ? -9.766 48.625 40.094 1 43 282 LYS A CA 1
ATOM 2276 C C . LYS A 1 282 ? -10.844 48.812 39.031 1 43 282 LYS A C 1
ATOM 2278 O O . LYS A 1 282 ? -12.031 48.906 39.344 1 43 282 LYS A O 1
ATOM 2283 N N . GLN A 1 283 ? -10.719 49.75 38.094 1 39.78 283 GLN A N 1
ATOM 2284 C CA . GLN A 1 283 ? -11.688 49.656 37 1 39.78 283 GLN A CA 1
ATOM 2285 C C . GLN A 1 283 ? -12.078 48.219 36.688 1 39.78 283 GLN A C 1
ATOM 2287 O O . GLN A 1 283 ? -11.219 47.344 36.688 1 39.78 283 GLN A O 1
ATOM 2292 N N . GLU A 1 284 ? -13.344 47.875 37 1 43.66 284 GLU A N 1
ATOM 2293 C CA . GLU A 1 284 ? -13.977 46.594 36.656 1 43.66 284 GLU A CA 1
ATOM 2294 C C . GLU A 1 284 ? -13.453 46.062 35.312 1 43.66 284 GLU A C 1
ATOM 2296 O O . GLU A 1 284 ? -13.648 46.688 34.281 1 43.66 284 GLU A O 1
ATOM 2301 N N . GLU A 1 285 ? -12.328 45.562 35.219 1 48.09 285 GLU A N 1
ATOM 2302 C CA . GLU A 1 285 ? -11.859 44.906 34.031 1 48.09 285 GLU A CA 1
ATOM 2303 C C . GLU A 1 285 ? -12.992 44.156 33.344 1 48.09 285 GLU A C 1
ATOM 2305 O O . GLU A 1 285 ? -13.781 43.469 34 1 48.09 285 GLU A O 1
ATOM 2310 N N . PRO A 1 286 ? -13.57 44.719 32.25 1 49.69 286 PRO A N 1
ATOM 2311 C CA . PRO A 1 286 ? -14.625 43.969 31.531 1 49.69 286 PRO A CA 1
ATOM 2312 C C . PRO A 1 286 ? -14.438 42.469 31.609 1 49.69 286 PRO A C 1
ATOM 2314 O O . PRO A 1 286 ? -13.32 41.969 31.469 1 49.69 286 PRO A O 1
ATOM 2317 N N . GLU A 1 287 ? -15.094 41.781 32.5 1 52.91 287 GLU A N 1
ATOM 2318 C CA . GLU A 1 287 ? -15.148 40.312 32.531 1 52.91 287 GLU A CA 1
ATOM 2319 C C . GLU A 1 287 ? -15.211 39.719 31.141 1 52.91 287 GLU A C 1
ATOM 2321 O O . GLU A 1 287 ? -16.266 39.75 30.5 1 52.91 287 GLU A O 1
ATOM 2326 N N . GLU A 1 288 ? -14.195 39.906 30.359 1 61.75 288 GLU A N 1
ATOM 2327 C CA . GLU A 1 288 ? -14.242 39.25 29.047 1 61.75 288 GLU A CA 1
ATOM 2328 C C . GLU A 1 288 ? -14.664 37.781 29.156 1 61.75 288 GLU A C 1
ATOM 2330 O O . GLU A 1 288 ? -14.18 37.062 30.031 1 61.75 288 GLU A O 1
ATOM 2335 N N . LEU A 1 289 ? -15.844 37.469 28.531 1 71 289 LEU A N 1
ATOM 2336 C CA . LEU A 1 289 ? -16.406 36.094 28.484 1 71 289 LEU A CA 1
ATOM 2337 C C . LEU A 1 289 ? -15.383 35.125 27.938 1 71 289 LEU A C 1
ATOM 2339 O O . LEU A 1 289 ? -14.766 35.344 26.891 1 71 289 LEU A O 1
ATOM 2343 N N . GLN A 1 290 ? -14.977 34.219 28.766 1 83.31 290 GLN A N 1
ATOM 2344 C CA . GLN A 1 290 ? -14.062 33.156 28.406 1 83.31 290 GLN A CA 1
ATOM 2345 C C . GLN A 1 290 ? -14.523 32.438 27.156 1 83.31 290 GLN A C 1
ATOM 2347 O O . GLN A 1 290 ? -15.695 32.062 27.031 1 83.31 290 GLN A O 1
ATOM 2352 N N . GLU A 1 291 ? -13.609 32.469 26.109 1 86.31 291 GLU A N 1
ATOM 2353 C CA . GLU A 1 291 ? -13.883 31.734 24.891 1 86.31 291 GLU A CA 1
ATOM 2354 C C . GLU A 1 291 ? -13.703 30.234 25.109 1 86.31 291 GLU A C 1
ATOM 2356 O O . GLU A 1 291 ? -12.781 29.812 25.812 1 86.31 291 GLU A O 1
ATOM 2361 N N . THR A 1 292 ? -14.719 29.484 24.625 1 85.69 292 THR A N 1
ATOM 2362 C CA . THR A 1 292 ? -14.602 28.031 24.703 1 85.69 292 THR A CA 1
ATOM 2363 C C . THR A 1 292 ? -14.766 27.406 23.328 1 85.69 292 THR A C 1
ATOM 2365 O O . THR A 1 292 ? -15.578 27.859 22.516 1 85.69 292 THR A O 1
ATOM 2368 N N . GLY A 1 293 ? -13.867 26.562 22.969 1 87.06 293 GLY A N 1
ATOM 2369 C CA . GLY A 1 293 ? -13.984 25.781 21.75 1 87.06 293 GLY A CA 1
ATOM 2370 C C . GLY A 1 293 ? -14.242 24.297 22.016 1 87.06 293 GLY A C 1
ATOM 2371 O O . GLY A 1 293 ? -14.234 23.859 23.156 1 87.06 293 GLY A O 1
ATOM 2372 N N . PRO A 1 294 ? -14.57 23.625 20.969 1 91 294 PRO A N 1
ATOM 2373 C CA . PRO A 1 294 ? -14.742 22.188 21.141 1 91 294 PRO A CA 1
ATOM 2374 C C . PRO A 1 294 ? -13.492 21.5 21.688 1 91 294 PRO A C 1
ATOM 2376 O O . PRO A 1 294 ? -12.375 21.844 21.297 1 91 294 PRO A O 1
ATOM 2379 N N . PRO A 1 295 ? -13.656 20.625 22.641 1 91.81 295 PRO A N 1
ATOM 2380 C CA . PRO A 1 295 ? -12.5 19.906 23.188 1 91.81 295 PRO A CA 1
ATOM 2381 C C . PRO A 1 295 ? -11.852 18.984 22.156 1 91.81 295 PRO A C 1
ATOM 2383 O O . PRO A 1 295 ? -12.453 18.688 21.125 1 91.81 295 PRO A O 1
ATOM 2386 N N . LEU A 1 296 ? -10.672 18.562 22.531 1 94.06 296 LEU A N 1
ATOM 2387 C CA . LEU A 1 296 ? -9.953 17.578 21.734 1 94.06 296 LEU A CA 1
ATOM 2388 C C . LEU A 1 296 ? -10.758 16.281 21.594 1 94.06 296 LEU A C 1
ATOM 2390 O O . LEU A 1 296 ? -11.406 15.852 22.547 1 94.06 296 LEU A O 1
ATOM 2394 N N . LEU A 1 297 ? -10.734 15.734 20.406 1 96.25 297 LEU A N 1
ATOM 2395 C CA . LEU A 1 297 ? -11.352 14.461 20.078 1 96.25 297 LEU A CA 1
ATOM 2396 C C . LEU A 1 297 ? -12.867 14.586 20.031 1 96.25 297 LEU A C 1
ATOM 2398 O O . LEU A 1 297 ? -13.586 13.641 20.375 1 96.25 297 LEU A O 1
ATOM 2402 N N . THR A 1 298 ? -13.305 15.789 19.719 1 96.25 298 THR A N 1
ATOM 2403 C CA . THR A 1 298 ? -14.719 16.016 19.484 1 96.25 298 THR A CA 1
ATOM 2404 C C . THR A 1 298 ? -15.133 15.43 18.125 1 96.25 298 THR A C 1
ATOM 2406 O O . THR A 1 298 ? -14.43 15.602 17.125 1 96.25 298 THR A O 1
ATOM 2409 N N . PRO A 1 299 ? -16.297 14.727 18.094 1 97.94 299 PRO A N 1
ATOM 2410 C CA . PRO A 1 299 ? -16.766 14.148 16.828 1 97.94 299 PRO A CA 1
ATOM 2411 C C . PRO A 1 299 ? -17.109 15.211 15.789 1 97.94 299 PRO A C 1
ATOM 2413 O O . PRO A 1 299 ? -17.562 16.312 16.141 1 97.94 299 PRO A O 1
ATOM 2416 N N . LEU A 1 300 ? -16.953 14.859 14.531 1 98.06 300 LEU A N 1
ATOM 2417 C CA . LEU A 1 300 ? -17.188 15.773 13.43 1 98.06 300 LEU A CA 1
ATOM 2418 C C . LEU A 1 300 ? -18.672 16.094 13.289 1 98.06 300 LEU A C 1
ATOM 2420 O O . LEU A 1 300 ? -19.031 17.094 12.656 1 98.06 300 LEU A O 1
ATOM 2424 N N . SER A 1 301 ? -19.5 15.242 13.773 1 96.12 301 SER A N 1
ATOM 2425 C CA . SER A 1 301 ? -20.953 15.469 13.711 1 96.12 301 SER A CA 1
ATOM 2426 C C . SER A 1 301 ? -21.344 16.75 14.438 1 96.12 301 SER A C 1
ATOM 2428 O O . SER A 1 301 ? -22.422 17.297 14.203 1 96.12 301 SER A O 1
ATOM 2430 N N . GLU A 1 302 ? -20.469 17.234 15.266 1 95.44 302 GLU A N 1
ATOM 2431 C CA . GLU A 1 302 ? -20.734 18.453 16.031 1 95.44 302 GLU A CA 1
ATOM 2432 C C . GLU A 1 302 ? -20.344 19.703 15.258 1 95.44 302 GLU A C 1
ATOM 2434 O O . GLU A 1 302 ? -20.641 20.812 15.672 1 95.44 302 GLU A O 1
ATOM 2439 N N . ASP A 1 303 ? -19.672 19.484 14.141 1 94.81 303 ASP A N 1
ATOM 2440 C CA . ASP A 1 303 ? -19.281 20.641 13.328 1 94.81 303 ASP A CA 1
ATOM 2441 C C . ASP A 1 303 ? -20.5 21.297 12.688 1 94.81 303 ASP A C 1
ATOM 2443 O O . ASP A 1 303 ? -21.344 20.625 12.125 1 94.81 303 ASP A O 1
ATOM 2447 N N . ALA A 1 304 ? -20.609 22.547 12.828 1 90.06 304 ALA A N 1
ATOM 2448 C CA . ALA A 1 304 ? -21.75 23.281 12.297 1 90.06 304 ALA A CA 1
ATOM 2449 C C . ALA A 1 304 ? -21.531 23.656 10.828 1 90.06 304 ALA A C 1
ATOM 2451 O O . ALA A 1 304 ? -20.391 23.844 10.398 1 90.06 304 ALA A O 1
ATOM 2452 N N . ASP A 1 305 ? -22.609 23.75 10.125 1 88.19 305 ASP A N 1
ATOM 2453 C CA . ASP A 1 305 ? -22.578 24.281 8.766 1 88.19 305 ASP A CA 1
ATOM 2454 C C . ASP A 1 305 ? -22.219 25.766 8.75 1 88.19 305 ASP A C 1
ATOM 2456 O O . ASP A 1 305 ? -22.609 26.516 9.641 1 88.19 305 ASP A O 1
ATOM 2460 N N . ILE A 1 306 ? -21.438 26.078 7.836 1 82.69 306 ILE A N 1
ATOM 2461 C CA . ILE A 1 306 ? -21.078 27.469 7.656 1 82.69 306 ILE A CA 1
ATOM 2462 C C . ILE A 1 306 ? -21.594 27.969 6.309 1 82.69 306 ILE A C 1
ATOM 2464 O O . ILE A 1 306 ? -21.188 27.453 5.258 1 82.69 306 ILE A O 1
ATOM 2468 N N . GLN A 1 307 ? -22.453 28.984 6.297 1 81.5 307 GLN A N 1
ATOM 2469 C CA . GLN A 1 307 ? -23.031 29.562 5.086 1 81.5 307 GLN A CA 1
ATOM 2470 C C . GLN A 1 307 ? -23.625 28.469 4.188 1 81.5 307 GLN A C 1
ATOM 2472 O O . GLN A 1 307 ? -23.344 28.438 2.986 1 81.5 307 GLN A O 1
ATOM 2477 N N . ASN A 1 308 ? -24.172 27.438 4.688 1 82.88 308 ASN A N 1
ATOM 2478 C CA . ASN A 1 308 ? -24.891 26.375 4.008 1 82.88 308 ASN A CA 1
ATOM 2479 C C . ASN A 1 308 ? -23.938 25.375 3.355 1 82.88 308 ASN A C 1
ATOM 2481 O O . ASN A 1 308 ? -24.266 24.766 2.344 1 82.88 308 ASN A O 1
ATOM 2485 N N . ILE A 1 309 ? -22.766 25.516 3.752 1 88.56 309 ILE A N 1
ATOM 2486 C CA . ILE A 1 309 ? -21.797 24.531 3.279 1 88.56 309 ILE A CA 1
ATOM 2487 C C . ILE A 1 309 ? -21.516 23.516 4.375 1 88.56 309 ILE A C 1
ATOM 2489 O O . ILE A 1 309 ? -21.172 23.875 5.5 1 88.56 309 ILE A O 1
ATOM 2493 N N . THR A 1 310 ? -21.812 22.297 3.994 1 92.69 310 THR A N 1
ATOM 2494 C CA . THR A 1 310 ? -21.453 21.219 4.914 1 92.69 310 THR A CA 1
ATOM 2495 C C . THR A 1 310 ? -19.938 21.094 5.031 1 92.69 310 THR A C 1
ATOM 2497 O O . THR A 1 310 ? -19.234 21 4.023 1 92.69 310 THR A O 1
ATOM 2500 N N . PRO A 1 311 ? -19.422 21.031 6.156 1 95.69 311 PRO A N 1
ATOM 2501 C CA . PRO A 1 311 ? -17.984 21.078 6.34 1 95.69 311 PRO A CA 1
ATOM 2502 C C . PRO A 1 311 ? -17.281 19.828 5.809 1 95.69 311 PRO A C 1
ATOM 2504 O O . PRO A 1 311 ? -16.109 19.891 5.422 1 95.69 311 PRO A O 1
ATOM 2507 N N . TRP A 1 312 ? -18.047 18.719 5.777 1 97.5 312 TRP A N 1
ATOM 2508 C CA . TRP A 1 312 ? -17.375 17.469 5.445 1 97.5 312 TRP A CA 1
ATOM 2509 C C . TRP A 1 312 ? -18.188 16.672 4.426 1 97.5 312 TRP A C 1
ATOM 2511 O O . TRP A 1 312 ? -19.422 16.688 4.449 1 97.5 312 TRP A O 1
ATOM 2521 N N . SER A 1 313 ? -17.5 16.047 3.539 1 96.5 313 SER A N 1
ATOM 2522 C CA . SER A 1 313 ? -18.047 15.039 2.641 1 96.5 313 SER A CA 1
ATOM 2523 C C . SER A 1 313 ? -17.312 13.711 2.789 1 96.5 313 SER A C 1
ATOM 2525 O O . SER A 1 313 ? -16.078 13.672 2.842 1 96.5 313 SER A O 1
ATOM 2527 N N . SER A 1 314 ? -18.031 12.688 2.988 1 96.75 314 SER A N 1
ATOM 2528 C CA . SER A 1 314 ? -17.453 11.352 3.141 1 96.75 314 SER A CA 1
ATOM 2529 C C . SER A 1 314 ? -17.844 10.445 1.971 1 96.75 314 SER A C 1
ATOM 2531 O O . SER A 1 314 ? -18.969 10.508 1.479 1 96.75 314 SER A O 1
ATOM 2533 N N . ASP A 1 315 ? -16.828 9.68 1.472 1 96.88 315 ASP A N 1
ATOM 2534 C CA . ASP A 1 315 ? -17.078 8.75 0.371 1 96.88 315 ASP A CA 1
ATOM 2535 C C . ASP A 1 315 ? -16.125 7.562 0.427 1 96.88 315 ASP A C 1
ATOM 2537 O O . ASP A 1 315 ? -15.086 7.625 1.098 1 96.88 315 ASP A O 1
ATOM 2541 N N . ALA A 1 316 ? -16.594 6.496 -0.198 1 97.62 316 ALA A N 1
ATOM 2542 C CA . ALA A 1 316 ? -15.703 5.34 -0.347 1 97.62 316 ALA A CA 1
ATOM 2543 C C . ALA A 1 316 ? -14.727 5.543 -1.497 1 97.62 316 ALA A C 1
ATOM 2545 O O . ALA A 1 316 ? -15.055 6.188 -2.494 1 97.62 316 ALA A O 1
ATOM 2546 N N . SER A 1 317 ? -13.484 5.027 -1.376 1 96.31 317 SER A N 1
ATOM 2547 C CA . SER A 1 317 ? -12.492 5.121 -2.445 1 96.31 317 SER A CA 1
ATOM 2548 C C . SER A 1 317 ? -12.984 4.43 -3.713 1 96.31 317 SER A C 1
ATOM 2550 O O . SER A 1 317 ? -12.594 4.805 -4.82 1 96.31 317 SER A O 1
ATOM 2552 N N . THR A 1 318 ? -13.781 3.373 -3.516 1 93.31 318 THR A N 1
ATOM 2553 C CA . THR A 1 318 ? -14.359 2.664 -4.652 1 93.31 318 THR A CA 1
ATOM 2554 C C . THR A 1 318 ? -15.711 2.066 -4.289 1 93.31 318 THR A C 1
ATOM 2556 O O . THR A 1 318 ? -15.945 1.697 -3.139 1 93.31 318 THR A O 1
ATOM 2559 N N . HIS A 1 319 ? -16.578 2 -5.277 1 93.12 319 HIS A N 1
ATOM 2560 C CA . HIS A 1 319 ? -17.875 1.354 -5.094 1 93.12 319 HIS A CA 1
ATOM 2561 C C . HIS A 1 319 ? -17.938 0.018 -5.832 1 93.12 319 HIS A C 1
ATOM 2563 O O . HIS A 1 319 ? -18.828 -0.792 -5.586 1 93.12 319 HIS A O 1
ATOM 2569 N N . LEU A 1 320 ? -16.938 -0.204 -6.586 1 91.56 320 LEU A N 1
ATOM 2570 C CA . LEU A 1 320 ? -16.891 -1.415 -7.398 1 91.56 320 LEU A CA 1
ATOM 2571 C C . LEU A 1 320 ? -16.406 -2.605 -6.578 1 91.56 320 LEU A C 1
ATOM 2573 O O . LEU A 1 320 ? -16.859 -3.734 -6.789 1 91.56 320 LEU A O 1
ATOM 2577 N N . VAL A 1 321 ? -15.461 -2.344 -5.676 1 92.62 321 VAL A N 1
ATOM 2578 C CA . VAL A 1 321 ? -14.93 -3.383 -4.801 1 92.62 321 VAL A CA 1
ATOM 2579 C C . VAL A 1 321 ? -15.031 -2.938 -3.346 1 92.62 321 VAL A C 1
ATOM 2581 O O . VAL A 1 321 ? -14.016 -2.699 -2.688 1 92.62 321 VAL A O 1
ATOM 2584 N N . PRO A 1 322 ? -16.125 -3.008 -2.787 1 92 322 PRO A N 1
ATOM 2585 C CA . PRO A 1 322 ? -16.359 -2.449 -1.453 1 92 322 PRO A CA 1
ATOM 2586 C C . PRO A 1 322 ? -15.547 -3.156 -0.368 1 92 322 PRO A C 1
ATOM 2588 O O . PRO A 1 322 ? -15.227 -2.555 0.661 1 92 322 PRO A O 1
ATOM 2591 N N . GLN A 1 323 ? -15.156 -4.371 -0.657 1 91.62 323 GLN A N 1
ATOM 2592 C CA . GLN A 1 323 ? -14.414 -5.156 0.323 1 91.62 323 GLN A CA 1
ATOM 2593 C C . GLN A 1 323 ? -13.062 -4.52 0.632 1 91.62 323 GLN A C 1
ATOM 2595 O O . GLN A 1 323 ? -12.523 -4.691 1.729 1 91.62 323 GLN A O 1
ATOM 2600 N N . TYR A 1 324 ? -12.547 -3.838 -0.356 1 94.38 324 TYR A N 1
ATOM 2601 C CA . TYR A 1 324 ? -11.227 -3.248 -0.179 1 94.38 324 TYR A CA 1
ATOM 2602 C C . TYR A 1 324 ? -11.297 -1.728 -0.234 1 94.38 324 TYR A C 1
ATOM 2604 O O . TYR A 1 324 ? -10.281 -1.062 -0.465 1 94.38 324 TYR A O 1
ATOM 2612 N N . ALA A 1 325 ? -12.469 -1.168 0.02 1 95.88 325 ALA A N 1
ATOM 2613 C CA . ALA A 1 325 ? -12.664 0.279 -0.034 1 95.88 325 ALA A CA 1
ATOM 2614 C C . ALA A 1 325 ? -12.102 0.954 1.215 1 95.88 325 ALA A C 1
ATOM 2616 O O . ALA A 1 325 ? -12.07 0.352 2.291 1 95.88 325 ALA A O 1
ATOM 2617 N N . LEU A 1 326 ? -11.664 2.164 1.022 1 97.5 326 LEU A N 1
ATOM 2618 C CA . LEU A 1 326 ? -11.258 3.047 2.109 1 97.5 326 LEU A CA 1
ATOM 2619 C C . LEU A 1 326 ? -12.328 4.098 2.391 1 97.5 326 LEU A C 1
ATOM 2621 O O . LEU A 1 326 ? -13.07 4.484 1.49 1 97.5 326 LEU A O 1
ATOM 2625 N N . ALA A 1 327 ? -12.398 4.496 3.68 1 98.56 327 ALA A N 1
ATOM 2626 C CA . ALA A 1 327 ? -13.203 5.676 3.99 1 98.56 327 ALA A CA 1
ATOM 2627 C C . ALA A 1 327 ? -12.422 6.957 3.709 1 98.56 327 ALA A C 1
ATOM 2629 O O . ALA A 1 327 ? -11.312 7.141 4.207 1 98.56 327 ALA A O 1
ATOM 2630 N N . VAL A 1 328 ? -12.977 7.793 2.896 1 98.31 328 VAL A N 1
ATOM 2631 C CA . VAL A 1 328 ? -12.305 9.031 2.51 1 98.31 328 VAL A CA 1
ATOM 2632 C C . VAL A 1 328 ? -13.141 10.227 2.961 1 98.31 328 VAL A C 1
ATOM 2634 O O . VAL A 1 328 ? -14.359 10.242 2.793 1 98.31 328 VAL A O 1
ATOM 2637 N N . LEU A 1 329 ? -12.438 11.164 3.574 1 98.19 329 LEU A N 1
ATOM 2638 C CA . LEU A 1 329 ? -13.078 12.391 4.043 1 98.19 329 LEU A CA 1
ATOM 2639 C C . LEU A 1 329 ? -12.477 13.609 3.354 1 98.19 329 LEU A C 1
ATOM 2641 O O . LEU A 1 329 ? -11.258 13.711 3.215 1 98.19 329 LEU A O 1
ATOM 2645 N N . GLN A 1 330 ? -13.344 14.453 2.916 1 97.38 330 GLN A N 1
ATOM 2646 C CA . GLN A 1 330 ? -12.953 15.727 2.328 1 97.38 330 GLN A CA 1
ATOM 2647 C C . GLN A 1 330 ? -13.438 16.906 3.18 1 97.38 330 GLN A C 1
ATOM 2649 O O . GLN A 1 330 ? -14.594 16.938 3.598 1 97.38 330 GLN A O 1
ATOM 2654 N N . ALA A 1 331 ? -12.492 17.766 3.477 1 97.88 331 ALA A N 1
ATOM 2655 C CA . ALA A 1 331 ? -12.883 19 4.152 1 97.88 331 ALA A CA 1
ATOM 2656 C C . ALA A 1 331 ? -13.336 20.062 3.148 1 97.88 331 ALA A C 1
ATOM 2658 O O . ALA A 1 331 ? -12.516 20.625 2.424 1 97.88 331 ALA A O 1
ATOM 2659 N N . ASN A 1 332 ? -14.594 20.438 3.221 1 96.44 332 ASN A N 1
ATOM 2660 C CA . ASN A 1 332 ? -15.164 21.281 2.188 1 96.44 332 ASN A CA 1
ATOM 2661 C C . ASN A 1 332 ? -14.797 22.75 2.406 1 96.44 332 ASN A C 1
ATOM 2663 O O . ASN A 1 332 ? -14.773 23.547 1.458 1 96.44 332 ASN A O 1
ATOM 2667 N N . LEU A 1 333 ? -14.547 23.094 3.633 1 95.62 333 LEU A N 1
ATOM 2668 C CA . LEU A 1 333 ? -14.195 24.469 3.941 1 95.62 333 LEU A CA 1
ATOM 2669 C C . LEU A 1 333 ? -12.734 24.75 3.586 1 95.62 333 LEU A C 1
ATOM 2671 O O . LEU A 1 333 ? -12.336 25.906 3.49 1 95.62 333 LEU A O 1
ATOM 2675 N N . TRP A 1 334 ? -11.945 23.734 3.49 1 96.94 334 TRP A N 1
ATOM 2676 C CA . TRP A 1 334 ? -10.547 23.844 3.105 1 96.94 334 TRP A CA 1
ATOM 2677 C C . TRP A 1 334 ? -10.234 22.969 1.899 1 96.94 334 TRP A C 1
ATOM 2679 O O . TRP A 1 334 ? -9.641 21.906 2.041 1 96.94 334 TRP A O 1
ATOM 2689 N N . PRO A 1 335 ? -10.531 23.516 0.738 1 96.44 335 PRO A N 1
ATOM 2690 C CA . PRO A 1 335 ? -10.289 22.703 -0.465 1 96.44 335 PRO A CA 1
ATOM 2691 C C . PRO A 1 335 ? -8.844 22.219 -0.567 1 96.44 335 PRO A C 1
ATOM 2693 O O . PRO A 1 335 ? -7.914 23.031 -0.52 1 96.44 335 PRO A O 1
ATOM 2696 N N . GLY A 1 336 ? -8.719 20.922 -0.703 1 97.62 336 GLY A N 1
ATOM 2697 C CA . GLY A 1 336 ? -7.395 20.312 -0.776 1 97.62 336 GLY A CA 1
ATOM 2698 C C . GLY A 1 336 ? -7.066 19.453 0.425 1 97.62 336 GLY A C 1
ATOM 2699 O O . GLY A 1 336 ? -6.055 18.75 0.432 1 97.62 336 GLY A O 1
ATOM 2700 N N . ALA A 1 337 ? -7.902 19.516 1.436 1 98.5 337 ALA A N 1
ATOM 2701 C CA . ALA A 1 337 ? -7.684 18.703 2.639 1 98.5 337 ALA A CA 1
ATOM 2702 C C . ALA A 1 337 ? -8.438 17.391 2.561 1 98.5 337 ALA A C 1
ATOM 2704 O O . ALA A 1 337 ? -9.656 17.375 2.385 1 98.5 337 ALA A O 1
ATOM 2705 N N . TYR A 1 338 ? -7.707 16.312 2.723 1 98.44 338 TYR A N 1
ATOM 2706 C CA . TYR A 1 338 ? -8.289 14.977 2.633 1 98.44 338 TYR A CA 1
ATOM 2707 C C . TYR A 1 338 ? -7.77 14.078 3.746 1 98.44 338 TYR A C 1
ATOM 2709 O O . TYR A 1 338 ? -6.664 14.281 4.254 1 98.44 338 TYR A O 1
ATOM 2717 N N . SER A 1 339 ? -8.578 13.125 4.113 1 98.5 339 SER A N 1
ATOM 2718 C CA . SER A 1 339 ? -8.211 12.07 5.055 1 98.5 339 SER A CA 1
ATOM 2719 C C . SER A 1 339 ? -8.711 10.711 4.586 1 98.5 339 SER A C 1
ATOM 2721 O O . SER A 1 339 ? -9.695 10.625 3.854 1 98.5 339 SER A O 1
ATOM 2723 N N . PHE A 1 340 ? -8.016 9.672 4.922 1 98.44 340 PHE A N 1
ATOM 2724 C CA . PHE A 1 340 ? -8.516 8.328 4.688 1 98.44 340 PHE A CA 1
ATOM 2725 C C . PHE A 1 340 ? -8.398 7.48 5.949 1 98.44 340 PHE A C 1
ATOM 2727 O O . PHE A 1 340 ? -7.645 7.816 6.863 1 98.44 340 PHE A O 1
ATOM 2734 N N . ALA A 1 341 ? -9.195 6.465 6.008 1 98.38 341 ALA A N 1
ATOM 2735 C CA . ALA A 1 341 ? -9.102 5.504 7.109 1 98.38 341 ALA A CA 1
ATOM 2736 C C . ALA A 1 341 ? -9.469 4.098 6.641 1 98.38 341 ALA A C 1
ATOM 2738 O O . ALA A 1 341 ? -10.398 3.924 5.848 1 98.38 341 ALA A O 1
ATOM 2739 N N . VAL A 1 342 ? -8.695 3.152 7.043 1 97.38 342 VAL A N 1
ATOM 2740 C CA . VAL A 1 342 ? -8.953 1.737 6.809 1 97.38 342 VAL A CA 1
ATOM 2741 C C . VAL A 1 342 ? -8.227 0.896 7.855 1 97.38 342 VAL A C 1
ATOM 2743 O O . VAL A 1 342 ? -7.012 1.02 8.023 1 97.38 342 VAL A O 1
ATOM 2746 N N . GLY A 1 343 ? -9.016 0.069 8.594 1 95.12 343 GLY A N 1
ATOM 2747 C CA . GLY A 1 343 ? -8.398 -0.671 9.68 1 95.12 343 GLY A CA 1
ATOM 2748 C C . GLY A 1 343 ? -7.785 0.225 10.742 1 95.12 343 GLY A C 1
ATOM 2749 O O . GLY A 1 343 ? -8.461 1.105 11.281 1 95.12 343 GLY A O 1
ATOM 2750 N N . ARG A 1 344 ? -6.453 0.052 10.914 1 95.62 344 ARG A N 1
ATOM 2751 C CA . ARG A 1 344 ? -5.754 0.863 11.898 1 95.62 344 ARG A CA 1
ATOM 2752 C C . ARG A 1 344 ? -4.949 1.974 11.234 1 95.62 344 ARG A C 1
ATOM 2754 O O . ARG A 1 344 ? -4.156 2.652 11.883 1 95.62 344 ARG A O 1
ATOM 2761 N N . LYS A 1 345 ? -5.16 2.062 9.953 1 96.44 345 LYS A N 1
ATOM 2762 C CA . LYS A 1 345 ? -4.391 3.051 9.203 1 96.44 345 LYS A CA 1
ATOM 2763 C C . LYS A 1 345 ? -5.25 4.262 8.852 1 96.44 345 LYS A C 1
ATOM 2765 O O . LYS A 1 345 ? -6.414 4.113 8.469 1 96.44 345 LYS A O 1
ATOM 2770 N N . PHE A 1 346 ? -4.762 5.398 9.055 1 98.12 346 PHE A N 1
ATOM 2771 C CA . PHE A 1 346 ? -5.379 6.641 8.609 1 98.12 346 PHE A CA 1
ATOM 2772 C C . PHE A 1 346 ? -4.332 7.727 8.414 1 98.12 346 PHE A C 1
ATOM 2774 O O . PHE A 1 346 ? -3.205 7.609 8.898 1 98.12 346 PHE A O 1
ATOM 2781 N N . ASP A 1 347 ? -4.664 8.695 7.637 1 98 347 ASP A N 1
ATOM 2782 C CA . ASP A 1 347 ? -3.76 9.828 7.438 1 98 347 ASP A CA 1
ATOM 2783 C C . ASP A 1 347 ? -4.516 11.055 6.926 1 98 347 ASP A C 1
ATOM 2785 O O . ASP A 1 347 ? -5.684 10.953 6.539 1 98 347 ASP A O 1
ATOM 2789 N N . ASN A 1 348 ? -3.904 12.188 7.129 1 98.56 348 ASN A N 1
ATOM 2790 C CA . ASN A 1 348 ? -4.406 13.477 6.68 1 98.56 348 ASN A CA 1
ATOM 2791 C C . ASN A 1 348 ? -3.404 14.188 5.773 1 98.56 348 ASN A C 1
ATOM 2793 O O . ASN A 1 348 ? -2.197 14.148 6.027 1 98.56 348 ASN A O 1
ATOM 2797 N N . ILE A 1 349 ? -3.877 14.812 4.707 1 98.31 349 ILE A N 1
ATOM 2798 C CA . ILE A 1 349 ? -2.98 15.539 3.82 1 98.31 349 ILE A CA 1
ATOM 2799 C C . ILE A 1 349 ? -3.686 16.781 3.283 1 98.31 349 ILE A C 1
ATOM 2801 O O . ILE A 1 349 ? -4.918 16.828 3.223 1 98.31 349 ILE A O 1
ATOM 2805 N N . TYR A 1 350 ? -2.928 17.812 3.035 1 98.62 350 TYR A N 1
ATOM 2806 C CA . TYR A 1 350 ? -3.445 19.016 2.385 1 98.62 350 TYR A CA 1
ATOM 2807 C C . TYR A 1 350 ? -2.66 19.328 1.118 1 98.62 350 TYR A C 1
ATOM 2809 O O . TYR A 1 350 ? -1.43 19.406 1.146 1 98.62 350 TYR A O 1
ATOM 2817 N N . ILE A 1 351 ? -3.314 19.453 0.019 1 98.12 351 ILE A N 1
ATOM 2818 C CA . ILE A 1 351 ? -2.744 19.938 -1.237 1 98.12 351 ILE A CA 1
ATOM 2819 C C . ILE A 1 351 ? -3.652 21 -1.847 1 98.12 351 ILE A C 1
ATOM 2821 O O . ILE A 1 351 ? -4.715 20.688 -2.391 1 98.12 351 ILE A O 1
ATOM 2825 N N . GLY A 1 352 ? -3.223 22.188 -1.72 1 97.81 352 GLY A N 1
ATOM 2826 C CA . GLY A 1 352 ? -4.094 23.25 -2.209 1 97.81 352 GLY A CA 1
ATOM 2827 C C . GLY A 1 352 ? -3.488 24.625 -2.07 1 97.81 352 GLY A C 1
ATOM 2828 O O . GLY A 1 352 ? -2.283 24.766 -1.846 1 97.81 352 GLY A O 1
ATOM 2829 N N . TRP A 1 353 ? -4.297 25.672 -2.125 1 97.31 353 TRP A N 1
ATOM 2830 C CA . TRP A 1 353 ? -3.842 27.047 -2.193 1 97.31 353 TRP A CA 1
ATOM 2831 C C . TRP A 1 353 ? -3.777 27.672 -0.803 1 97.31 353 TRP A C 1
ATOM 2833 O O . TRP A 1 353 ? -3.305 28.797 -0.642 1 97.31 353 TRP A O 1
ATOM 2843 N N . GLY A 1 354 ? -4.277 27.031 0.191 1 96.94 354 GLY A N 1
ATOM 2844 C CA . GLY A 1 354 ? -4.215 27.531 1.554 1 96.94 354 GLY A CA 1
ATOM 2845 C C . GLY A 1 354 ? -5.324 28.5 1.881 1 96.94 354 GLY A C 1
ATOM 2846 O O . GLY A 1 354 ? -5.199 29.312 2.805 1 96.94 354 GLY A O 1
ATOM 2847 N N . HIS A 1 355 ? -6.418 28.453 1.125 1 94.5 355 HIS A N 1
ATOM 2848 C CA . HIS A 1 355 ? -7.531 29.375 1.336 1 94.5 355 HIS A CA 1
ATOM 2849 C C . HIS A 1 355 ? -8.781 28.625 1.781 1 94.5 355 HIS A C 1
ATOM 2851 O O . HIS A 1 355 ? -9.117 27.578 1.229 1 94.5 355 HIS A O 1
ATOM 2857 N N . LYS A 1 356 ? -9.305 29.266 2.805 1 93.88 356 LYS A N 1
ATOM 2858 C CA . LYS A 1 356 ? -10.609 28.766 3.223 1 93.88 356 LYS A CA 1
ATOM 2859 C C . LYS A 1 356 ? -11.68 29.062 2.178 1 93.88 356 LYS A C 1
ATOM 2861 O O . LYS A 1 356 ? -11.656 30.125 1.554 1 93.88 356 LYS A O 1
ATOM 2866 N N . TYR A 1 357 ? -12.586 28.109 1.993 1 88.19 357 TYR A N 1
ATOM 2867 C CA . TYR A 1 357 ? -13.648 28.281 1.012 1 88.19 357 TYR A CA 1
ATOM 2868 C C . TYR A 1 357 ? -14.609 29.391 1.446 1 88.19 357 TYR A C 1
ATOM 2870 O O . TYR A 1 357 ? -14.938 29.5 2.629 1 88.19 357 TYR A O 1
ATOM 2878 N N . SER A 1 358 ? -14.891 30.281 0.555 1 79.81 358 SER A N 1
ATOM 2879 C CA . SER A 1 358 ? -15.922 31.297 0.766 1 79.81 358 SER A CA 1
ATOM 2880 C C . SER A 1 358 ? -16.812 31.438 -0.464 1 79.81 358 SER A C 1
ATOM 2882 O O . SER A 1 358 ? -16.312 31.578 -1.583 1 79.81 358 SER A O 1
ATOM 2884 N N . PRO A 1 359 ? -18.078 31.109 -0.214 1 70.62 359 PRO A N 1
ATOM 2885 C CA . PRO A 1 359 ? -18.969 31.281 -1.36 1 70.62 359 PRO A CA 1
ATOM 2886 C C . PRO A 1 359 ? -18.953 32.719 -1.915 1 70.62 359 PRO A C 1
ATOM 2888 O O . PRO A 1 359 ? -19.188 32.906 -3.107 1 70.62 359 PRO A O 1
ATOM 2891 N N . GLU A 1 360 ? -18.766 33.625 -0.89 1 65.62 360 GLU A N 1
ATOM 2892 C CA . GLU A 1 360 ? -18.812 35 -1.332 1 65.62 360 GLU A CA 1
ATOM 2893 C C . GLU A 1 360 ? -17.453 35.469 -1.851 1 65.62 360 GLU A C 1
ATOM 2895 O O . GLU A 1 360 ? -16.406 34.938 -1.422 1 65.62 360 GLU A O 1
ATOM 2900 N N . ASN A 1 361 ? -17.406 36.062 -2.928 1 54.41 361 ASN A N 1
ATOM 2901 C CA . ASN A 1 361 ? -16.172 36.719 -3.383 1 54.41 361 ASN A CA 1
ATOM 2902 C C . ASN A 1 361 ? -15.531 37.531 -2.281 1 54.41 361 ASN A C 1
ATOM 2904 O O . ASN A 1 361 ? -16.234 38.094 -1.438 1 54.41 361 ASN A O 1
ATOM 2908 N N . PHE A 1 362 ? -14.406 37.219 -1.849 1 50.12 362 PHE A N 1
ATOM 2909 C CA . PHE A 1 362 ? -13.703 37.969 -0.801 1 50.12 362 PHE A CA 1
ATOM 2910 C C . PHE A 1 362 ? -14.008 39.438 -0.886 1 50.12 362 PHE A C 1
ATOM 2912 O O . PHE A 1 362 ? -13.805 40.062 -1.931 1 50.12 362 PHE A O 1
ATOM 2919 N N . ASN A 1 363 ? -14.906 40 -0.021 1 47.28 363 ASN A N 1
ATOM 2920 C CA . ASN A 1 363 ? -15.008 41.469 0.074 1 47.28 363 ASN A CA 1
ATOM 2921 C C . ASN A 1 363 ? -14.086 42.031 1.161 1 47.28 363 ASN A C 1
ATOM 2923 O O . ASN A 1 363 ? -14.273 41.719 2.344 1 47.28 363 ASN A O 1
ATOM 2927 N N . PRO A 1 364 ? -12.938 42.5 0.825 1 43.53 364 PRO A N 1
ATOM 2928 C CA . PRO A 1 364 ? -12.023 43.031 1.834 1 43.53 364 PRO A CA 1
ATOM 2929 C C . PRO A 1 364 ? -12.75 43.906 2.879 1 43.53 364 PRO A C 1
ATOM 2931 O O . PRO A 1 364 ? -13.789 44.469 2.588 1 43.53 364 PRO A O 1
ATOM 2934 N N . THR A 1 365 ? -12.719 43.5 4.094 1 43.59 365 THR A N 1
ATOM 2935 C CA . THR A 1 365 ? -13.266 44.406 5.113 1 43.59 365 THR A CA 1
ATOM 2936 C C . THR A 1 365 ? -12.977 45.844 4.77 1 43.59 365 THR A C 1
ATOM 2938 O O . THR A 1 365 ? -11.836 46.219 4.477 1 43.59 365 THR A O 1
ATOM 2941 N N . LEU A 1 366 ? -13.922 46.594 4.332 1 41.47 366 LEU A N 1
ATOM 2942 C CA . LEU A 1 366 ? -13.758 48 4.059 1 41.47 366 LEU A CA 1
ATOM 2943 C C . LEU A 1 366 ? -13.086 48.719 5.23 1 41.47 366 LEU A C 1
ATOM 2945 O O . LEU A 1 366 ? -13.242 48.312 6.383 1 41.47 366 LEU A O 1
ATOM 2949 N N . PRO A 1 367 ? -11.914 49.312 5.008 1 39.06 367 PRO A N 1
ATOM 2950 C CA . PRO A 1 367 ? -11.336 50.094 6.102 1 39.06 367 PRO A CA 1
ATOM 2951 C C . PRO A 1 367 ? -12.398 50.75 6.98 1 39.06 367 PRO A C 1
ATOM 2953 O O . PRO A 1 367 ? -13.508 51 6.516 1 39.06 367 PRO A O 1
ATOM 2956 N N . PRO A 1 368 ? -12.312 50.5 8.258 1 37.25 368 PRO A N 1
ATOM 2957 C CA . PRO A 1 368 ? -13.312 51.219 9.062 1 37.25 368 PRO A CA 1
ATOM 2958 C C . PRO A 1 368 ? -13.633 52.594 8.5 1 37.25 368 PRO A C 1
ATOM 2960 O O . PRO A 1 368 ? -12.836 53.188 7.762 1 37.25 368 PRO A O 1
ATOM 2963 N N . PRO A 1 369 ? -14.852 52.906 8.445 1 34 369 PRO A N 1
ATOM 2964 C CA . PRO A 1 369 ? -15.086 54.281 7.965 1 34 369 PRO A CA 1
ATOM 2965 C C . PRO A 1 369 ? -14.078 55.281 8.523 1 34 369 PRO A C 1
ATOM 2967 O O . PRO A 1 369 ? -13.484 55.031 9.578 1 34 369 PRO A O 1
ATOM 2970 N N . VAL A 1 370 ? -13.43 56 7.715 1 35.72 370 VAL A N 1
ATOM 2971 C CA . VAL A 1 370 ? -12.562 57.062 8.164 1 35.72 370 VAL A CA 1
ATOM 2972 C C . VAL A 1 370 ? -13.039 57.594 9.523 1 35.72 370 VAL A C 1
ATOM 2974 O O . VAL A 1 370 ? -14.219 57.875 9.703 1 35.72 370 VAL A O 1
ATOM 2977 N N . GLN A 1 371 ? -12.523 56.906 10.523 1 37.25 371 GLN A N 1
ATOM 2978 C CA . GLN A 1 371 ? -12.844 57.469 11.82 1 37.25 371 GLN A CA 1
ATOM 2979 C C . GLN A 1 371 ? -13.047 59 11.703 1 37.25 371 GLN A C 1
ATOM 2981 O O . GLN A 1 371 ? -12.219 59.688 11.125 1 37.25 371 GLN A O 1
ATOM 2986 N N . LEU A 1 372 ? -14.242 59.406 11.562 1 37.28 372 LEU A N 1
ATOM 2987 C CA . LEU A 1 372 ? -14.555 60.812 11.664 1 37.28 372 LEU A CA 1
ATOM 2988 C C . LEU A 1 372 ? -13.75 61.469 12.789 1 37.28 372 LEU A C 1
ATOM 2990 O O . LEU A 1 372 ? -14.07 61.281 13.969 1 37.28 372 LEU A O 1
ATOM 2994 N N . GLU A 1 373 ? -12.406 61.125 12.719 1 39.44 373 GLU A N 1
ATOM 2995 C CA . GLU A 1 373 ? -11.586 61.719 13.781 1 39.44 373 GLU A CA 1
ATOM 2996 C C . GLU A 1 373 ? -12.156 63.031 14.258 1 39.44 373 GLU A C 1
ATOM 2998 O O . GLU A 1 373 ? -12.031 63.406 15.43 1 39.44 373 GLU A O 1
ATOM 3003 N N . TYR A 1 374 ? -12.133 64.062 13.227 1 38.34 374 TYR A N 1
ATOM 3004 C CA . TYR A 1 374 ? -12.453 65.438 13.641 1 38.34 374 TYR A CA 1
ATOM 3005 C C . TYR A 1 374 ? -13.953 65.562 13.898 1 38.34 374 TYR A C 1
ATOM 3007 O O . TYR A 1 374 ? -14.773 65.188 13.07 1 38.34 374 TYR A O 1
ATOM 3015 N N . ILE A 1 375 ? -14.344 65.312 15.031 1 37.69 375 ILE A N 1
ATOM 3016 C CA . ILE A 1 375 ? -15.672 65.812 15.383 1 37.69 375 ILE A CA 1
ATOM 3017 C C . ILE A 1 375 ? -15.945 67.125 14.68 1 37.69 375 ILE A C 1
ATOM 3019 O O . ILE A 1 375 ? -15.188 68.125 14.852 1 37.69 375 ILE A O 1
ATOM 3023 N N . ILE A 1 376 ? -16.469 67.125 13.43 1 40 376 ILE A N 1
ATOM 3024 C CA . ILE A 1 376 ? -16.828 68.375 12.812 1 40 376 ILE A CA 1
ATOM 3025 C C . ILE A 1 376 ? -17.516 69.312 13.844 1 40 376 ILE A C 1
ATOM 3027 O O . ILE A 1 376 ? -18.688 69.062 14.18 1 40 376 ILE A O 1
ATOM 3031 N N . GLY A 1 377 ? -16.922 69.375 15.047 1 38.47 377 GLY A N 1
ATOM 3032 C CA . GLY A 1 377 ? -17.469 70.375 15.938 1 38.47 377 GLY A CA 1
ATOM 3033 C C . GLY A 1 377 ? -17.609 71.75 15.281 1 38.47 377 GLY A C 1
ATOM 3034 O O . GLY A 1 377 ? -17.172 71.938 14.141 1 38.47 377 GLY A O 1
ATOM 3035 N N . PRO A 1 378 ? -18.531 72.625 15.828 1 43.69 378 PRO A N 1
ATOM 3036 C CA . PRO A 1 378 ? -18.703 73.938 15.234 1 43.69 378 PRO A CA 1
ATOM 3037 C C . PRO A 1 378 ? -17.375 74.562 14.82 1 43.69 378 PRO A C 1
ATOM 3039 O O . PRO A 1 378 ? -17.359 75.562 14.102 1 43.69 378 PRO A O 1
ATOM 3042 N N . GLU A 1 379 ? -16.453 74.062 15.469 1 46.09 379 GLU A N 1
ATOM 3043 C CA . GLU A 1 379 ? -15.203 74.75 15.266 1 46.09 379 GLU A CA 1
ATOM 3044 C C . GLU A 1 379 ? -14.594 74.438 13.898 1 46.09 379 GLU A C 1
ATOM 3046 O O . GLU A 1 379 ? -13.734 75.188 13.414 1 46.09 379 GLU A O 1
ATOM 3051 N N . VAL A 1 380 ? -14.664 73.25 13.492 1 47.72 380 VAL A N 1
ATOM 3052 C CA . VAL A 1 380 ? -13.969 72.875 12.258 1 47.72 380 VAL A CA 1
ATOM 3053 C C . VAL A 1 380 ? -14.859 73.188 11.055 1 47.72 380 VAL A C 1
ATOM 3055 O O . VAL A 1 380 ? -14.492 72.875 9.914 1 47.72 380 VAL A O 1
ATOM 3058 N N . THR A 1 381 ? -16.172 73.188 11.273 1 40.25 381 THR A N 1
ATOM 3059 C CA . THR A 1 381 ? -17.031 73.625 10.18 1 40.25 381 THR A CA 1
ATOM 3060 C C . THR A 1 381 ? -16.547 74.938 9.609 1 40.25 381 THR A C 1
ATOM 3062 O O . THR A 1 381 ? -16.297 75.938 10.359 1 40.25 381 THR A O 1
ATOM 3065 N N . GLU A 1 382 ? -15.75 74.875 8.625 1 43.25 382 GLU A N 1
ATOM 3066 C CA . GLU A 1 382 ? -15.375 76.125 7.922 1 43.25 382 GLU A CA 1
ATOM 3067 C C . GLU A 1 382 ? -16.531 77.125 7.883 1 43.25 382 GLU A C 1
ATOM 3069 O O . GLU A 1 382 ? -17.641 76.75 7.477 1 43.25 382 GLU A O 1
ATOM 3074 N N . GLY A 1 383 ? -16.734 77.938 8.961 1 44.56 383 GLY A N 1
ATOM 3075 C CA . GLY A 1 383 ? -17.75 79 8.898 1 44.56 383 GLY A CA 1
ATOM 3076 C C . GLY A 1 383 ? -17.891 79.562 7.512 1 44.56 383 GLY A C 1
ATOM 3077 O O . GLY A 1 383 ? -16.969 79.5 6.699 1 44.56 383 GLY A O 1
ATOM 3078 N N . LEU A 1 384 ? -19 79.375 6.891 1 46.97 384 LEU A N 1
ATOM 3079 C CA . LEU A 1 384 ? -19.219 80 5.594 1 46.97 384 LEU A CA 1
ATOM 3080 C C . LEU A 1 384 ? -18.594 81.375 5.559 1 46.97 384 LEU A C 1
ATOM 3082 O O . LEU A 1 384 ? -18.703 82.125 6.523 1 46.97 384 LEU A O 1
ATOM 3086 N N . ASP A 1 385 ? -17.438 81.562 5.023 1 51.5 385 ASP A N 1
ATOM 3087 C CA . ASP A 1 385 ? -16.891 82.875 4.852 1 51.5 385 ASP A CA 1
ATOM 3088 C C . ASP A 1 385 ? -18.016 83.875 4.59 1 51.5 385 ASP A C 1
ATOM 3090 O O . ASP A 1 385 ? -18.906 83.625 3.773 1 51.5 385 ASP A O 1
ATOM 3094 N N . PRO A 1 386 ? -18.422 84.812 5.543 1 54.22 386 PRO A N 1
ATOM 3095 C CA . PRO A 1 386 ? -19.5 85.75 5.234 1 54.22 386 PRO A CA 1
ATOM 3096 C C . PRO A 1 386 ? -19.375 86.312 3.83 1 54.22 386 PRO A C 1
ATOM 3098 O O . PRO A 1 386 ? -18.266 86.438 3.285 1 54.22 386 PRO A O 1
ATOM 3101 N N . THR A 1 387 ? -20.375 86.062 2.939 1 59.34 387 THR A N 1
ATOM 3102 C CA . THR A 1 387 ? -20.359 86.688 1.612 1 59.34 387 THR A CA 1
ATOM 3103 C C . THR A 1 387 ? -20 88.188 1.692 1 59.34 387 THR A C 1
ATOM 3105 O O . THR A 1 387 ? -20.078 88.75 2.762 1 59.34 387 THR A O 1
ATOM 3108 N N . VAL A 1 388 ? -19.391 88.625 0.781 1 63.88 388 VAL A N 1
ATOM 3109 C CA . VAL A 1 388 ? -19.031 90.062 0.654 1 63.88 388 VAL A CA 1
ATOM 3110 C C . VAL A 1 388 ? -20.172 90.938 1.152 1 63.88 388 VAL A C 1
ATOM 3112 O O . VAL A 1 388 ? -19.953 91.938 1.812 1 63.88 388 VAL A O 1
ATOM 3115 N N . GLU A 1 389 ? -21.422 90.438 0.896 1 65.44 389 GLU A N 1
ATOM 3116 C CA . GLU A 1 389 ? -22.609 91.188 1.264 1 65.44 389 GLU A CA 1
ATOM 3117 C C . GLU A 1 389 ? -22.844 91.125 2.771 1 65.44 389 GLU A C 1
ATOM 3119 O O . GLU A 1 389 ? -23.25 92.125 3.369 1 65.44 389 GLU A O 1
ATOM 3124 N N . GLU A 1 390 ? -22.5 90.062 3.285 1 63.66 390 GLU A N 1
ATOM 3125 C CA . GLU A 1 390 ? -22.703 89.875 4.723 1 63.66 390 GLU A CA 1
ATOM 3126 C C . GLU A 1 390 ? -21.641 90.625 5.523 1 63.66 390 GLU A C 1
ATOM 3128 O O . GLU A 1 390 ? -21.938 91.188 6.574 1 63.66 390 GLU A O 1
ATOM 3133 N N . GLU A 1 391 ? -20.422 90.562 5.031 1 65.38 391 GLU A N 1
ATOM 3134 C CA . GLU A 1 391 ? -19.344 91.375 5.613 1 65.38 391 GLU A CA 1
ATOM 3135 C C . GLU A 1 391 ? -19.609 92.875 5.496 1 65.38 391 GLU A C 1
ATOM 3137 O O . GLU A 1 391 ? -19.359 93.625 6.43 1 65.38 391 GLU A O 1
ATOM 3142 N N . MET A 1 392 ? -20.109 93.312 4.301 1 68 392 MET A N 1
ATOM 3143 C CA . MET A 1 392 ? -20.5 94.688 4.082 1 68 392 MET A CA 1
ATOM 3144 C C . MET A 1 392 ? -21.656 95.062 4.984 1 68 392 MET A C 1
ATOM 3146 O O . MET A 1 392 ? -21.703 96.188 5.492 1 68 392 MET A O 1
ATOM 3150 N N . ALA A 1 393 ? -22.562 94.125 5.199 1 68.94 393 ALA A N 1
ATOM 3151 C CA . ALA A 1 393 ? -23.719 94.375 6.059 1 68.94 393 ALA A CA 1
ATOM 3152 C C . ALA A 1 393 ? -23.297 94.438 7.523 1 68.94 393 ALA A C 1
ATOM 3154 O O . ALA A 1 393 ? -23.828 95.25 8.281 1 68.94 393 ALA A O 1
ATOM 3155 N N . LEU A 1 394 ? -22.312 93.625 7.902 1 65.81 394 LEU A N 1
ATOM 3156 C CA . LEU A 1 394 ? -21.781 93.688 9.266 1 65.81 394 LEU A CA 1
ATOM 3157 C C . LEU A 1 394 ? -21 94.938 9.5 1 65.81 394 LEU A C 1
ATOM 3159 O O . LEU A 1 394 ? -21.125 95.562 10.555 1 65.81 394 LEU A O 1
ATOM 3163 N N . LYS A 1 395 ? -20.156 95.312 8.5 1 66.19 395 LYS A N 1
ATOM 3164 C CA . LYS A 1 395 ? -19.438 96.562 8.562 1 66.19 395 LYS A CA 1
ATOM 3165 C C . LYS A 1 395 ? -20.422 97.75 8.648 1 66.19 395 LYS A C 1
ATOM 3167 O O . LYS A 1 395 ? -20.172 98.688 9.375 1 66.19 395 LYS A O 1
ATOM 3172 N N . ALA A 1 396 ? -21.547 97.688 7.887 1 68.25 396 ALA A N 1
ATOM 3173 C CA . ALA A 1 396 ? -22.562 98.75 7.926 1 68.25 396 ALA A CA 1
ATOM 3174 C C . ALA A 1 396 ? -23.281 98.812 9.281 1 68.25 396 ALA A C 1
ATOM 3176 O O . ALA A 1 396 ? -23.562 99.875 9.82 1 68.25 396 ALA A O 1
ATOM 3177 N N . ALA A 1 397 ? -23.5 97.625 9.836 1 65.56 397 ALA A N 1
ATOM 3178 C CA . ALA A 1 397 ? -24.172 97.5 11.117 1 65.56 397 ALA A CA 1
ATOM 3179 C C . ALA A 1 397 ? -23.281 98 12.258 1 65.56 397 ALA A C 1
ATOM 3181 O O . ALA A 1 397 ? -23.734 98.625 13.195 1 65.56 397 ALA A O 1
ATOM 3182 N N . GLN A 1 398 ? -21.984 97.625 12.133 1 62.38 398 GLN A N 1
ATOM 3183 C CA . GLN A 1 398 ? -21.031 98.062 13.133 1 62.38 398 GLN A CA 1
ATOM 3184 C C . GLN A 1 398 ? -20.812 99.562 13.023 1 62.38 398 GLN A C 1
ATOM 3186 O O . GLN A 1 398 ? -20.609 100.25 14.039 1 62.38 398 GLN A O 1
ATOM 3191 N N . GLY A 1 399 ? -20.75 100.062 11.758 1 62.69 399 GLY A N 1
ATOM 3192 C CA . GLY A 1 399 ? -20.688 101.5 11.539 1 62.69 399 GLY A CA 1
ATOM 3193 C C . GLY A 1 399 ? -21.859 102.25 12.133 1 62.69 399 GLY A C 1
ATOM 3194 O O . GLY A 1 399 ? -21.703 103.312 12.68 1 62.69 399 GLY A O 1
ATOM 3195 N N . GLU A 1 400 ? -23.047 101.688 11.977 1 62.78 400 GLU A N 1
ATOM 3196 C CA . GLU A 1 400 ? -24.25 102.312 12.539 1 62.78 400 GLU A CA 1
ATOM 3197 C C . GLU A 1 400 ? -24.219 102.25 14.062 1 62.78 400 GLU A C 1
ATOM 3199 O O . GLU A 1 400 ? -24.688 103.188 14.734 1 62.78 400 GLU A O 1
ATOM 3204 N N . ALA A 1 401 ? -23.703 101.188 14.617 1 59.53 401 ALA A N 1
ATOM 3205 C CA . ALA A 1 401 ? -23.625 101.062 16.078 1 59.53 401 ALA A CA 1
ATOM 3206 C C . ALA A 1 401 ? -22.609 102 16.656 1 59.53 401 ALA A C 1
ATOM 3208 O O . ALA A 1 401 ? -22.844 102.625 17.719 1 59.53 401 ALA A O 1
ATOM 3209 N N . LEU A 1 402 ? -21.484 102.125 15.992 1 60.75 402 LEU A N 1
ATOM 3210 C CA . LEU A 1 402 ? -20.516 103.125 16.422 1 60.75 402 LEU A CA 1
ATOM 3211 C C . LEU A 1 402 ? -21.094 104.5 16.344 1 60.75 402 LEU A C 1
ATOM 3213 O O . LEU A 1 402 ? -20.844 105.375 17.219 1 60.75 402 LEU A O 1
ATOM 3217 N N . GLU A 1 403 ? -21.875 104.812 15.242 1 60.81 403 GLU A N 1
ATOM 3218 C CA . GLU A 1 403 ? -22.516 106.125 15.125 1 60.81 403 GLU A CA 1
ATOM 3219 C C . GLU A 1 403 ? -23.562 106.312 16.219 1 60.81 403 GLU A C 1
ATOM 3221 O O . GLU A 1 403 ? -23.719 107.438 16.719 1 60.81 403 GLU A O 1
ATOM 3226 N N . ALA A 1 404 ? -24.156 105.25 16.625 1 58.06 404 ALA A N 1
ATOM 3227 C CA . ALA A 1 404 ? -25.172 105.375 17.672 1 58.06 404 ALA A CA 1
ATOM 3228 C C . ALA A 1 404 ? -24.516 105.562 19.047 1 58.06 404 ALA A C 1
ATOM 3230 O O . ALA A 1 404 ? -25.047 106.312 19.859 1 58.06 404 ALA A O 1
ATOM 3231 N N . GLU A 1 405 ? -23.469 104.875 19.297 1 59.25 405 GLU A N 1
ATOM 3232 C CA . GLU A 1 405 ? -22.766 105.125 20.562 1 59.25 405 GLU A CA 1
ATOM 3233 C C . GLU A 1 405 ? -22.219 106.5 20.641 1 59.25 405 GLU A C 1
ATOM 3235 O O . GLU A 1 405 ? -22.219 107.125 21.703 1 59.25 405 GLU A O 1
ATOM 3240 N N . GLU A 1 406 ? -21.719 107 19.5 1 58.75 406 GLU A N 1
ATOM 3241 C CA . GLU A 1 406 ? -21.266 108.375 19.469 1 58.75 406 GLU A CA 1
ATOM 3242 C C . GLU A 1 406 ? -22.406 109.375 19.75 1 58.75 406 GLU A C 1
ATOM 3244 O O . GLU A 1 406 ? -22.219 110.375 20.406 1 58.75 406 GLU A O 1
ATOM 3249 N N . VAL A 1 407 ? -23.609 109 19.297 1 59.66 407 VAL A N 1
ATOM 3250 C CA . VAL A 1 407 ? -24.734 109.875 19.547 1 59.66 407 VAL A CA 1
ATOM 3251 C C . VAL A 1 407 ? -25.141 109.812 21.016 1 59.66 407 VAL A C 1
ATOM 3253 O O . VAL A 1 407 ? -25.484 110.812 21.641 1 59.66 407 VAL A O 1
ATOM 3256 N N . GLU A 1 408 ? -25.078 108.625 21.609 1 57.12 408 GLU A N 1
ATOM 3257 C CA . GLU A 1 408 ? -25.469 108.562 23.016 1 57.12 408 GLU A CA 1
ATOM 3258 C C . GLU A 1 408 ? -24.453 109.25 23.906 1 57.12 408 GLU A C 1
ATOM 3260 O O . GLU A 1 408 ? -24.828 109.875 24.922 1 57.12 408 GLU A O 1
ATOM 3265 N N . GLU A 1 409 ? -23.219 109.188 23.625 1 59.16 409 GLU A N 1
ATOM 3266 C CA . GLU A 1 409 ? -22.234 109.875 24.422 1 59.16 409 GLU A CA 1
ATOM 3267 C C . GLU A 1 409 ? -22.438 111.375 24.312 1 59.16 409 GLU A C 1
ATOM 3269 O O . GLU A 1 409 ? -22.234 112.125 25.281 1 59.16 409 GLU A O 1
ATOM 3274 N N . GLU A 1 410 ? -22.875 111.875 23.156 1 58.34 410 GLU A N 1
ATOM 3275 C CA . GLU A 1 410 ? -23.094 113.312 23.016 1 58.34 410 GLU A CA 1
ATOM 3276 C C . GLU A 1 410 ? -24.312 113.812 23.812 1 58.34 410 GLU A C 1
ATOM 3278 O O . GLU A 1 410 ? -24.375 114.938 24.266 1 58.34 410 GLU A O 1
ATOM 3283 N N . GLU A 1 411 ? -25.297 112.938 23.969 1 57.06 411 GLU A N 1
ATOM 3284 C CA . GLU A 1 411 ? -26.469 113.375 24.719 1 57.06 411 GLU A CA 1
ATOM 3285 C C . GLU A 1 411 ? -26.172 113.438 26.219 1 57.06 411 GLU A C 1
ATOM 3287 O O . GLU A 1 411 ? -26.75 114.25 26.938 1 57.06 411 GLU A O 1
ATOM 3292 N N . ASP A 1 412 ? -25.375 112.562 26.781 1 56.97 412 ASP A N 1
ATOM 3293 C CA . ASP A 1 412 ? -25.094 112.625 28.203 1 56.97 412 ASP A CA 1
ATOM 3294 C C . ASP A 1 412 ? -24.266 113.812 28.578 1 56.97 412 ASP A C 1
ATOM 3296 O O . ASP A 1 412 ? -24.156 114.188 29.766 1 56.97 412 ASP A O 1
ATOM 3300 N N . GLU A 1 413 ? -23.469 114.375 27.703 1 55.38 413 GLU A N 1
ATOM 3301 C CA . GLU A 1 413 ? -22.734 115.562 28.078 1 55.38 413 GLU A CA 1
ATOM 3302 C C . GLU A 1 413 ? -23.672 116.75 28.203 1 55.38 413 GLU A C 1
ATOM 3304 O O . GLU A 1 413 ? -23.312 117.75 28.797 1 55.38 413 GLU A O 1
ATOM 3309 N N . ASP A 1 414 ? -24.75 116.875 27.391 1 55.38 414 ASP A N 1
ATOM 3310 C CA . ASP A 1 414 ? -25.562 118.062 27.422 1 55.38 414 ASP A CA 1
ATOM 3311 C C . ASP A 1 414 ? -26.547 118.062 28.578 1 55.38 414 ASP A C 1
ATOM 3313 O O . ASP A 1 414 ? -27.234 119.062 28.844 1 55.38 414 ASP A O 1
ATOM 3317 N N . ASP A 1 415 ? -26.797 116.938 29.172 1 43.31 415 ASP A N 1
ATOM 3318 C CA . ASP A 1 415 ? -27.641 117.062 30.344 1 43.31 415 ASP A CA 1
ATOM 3319 C C . ASP A 1 415 ? -26.812 117.375 31.594 1 43.31 415 ASP A C 1
ATOM 3321 O O . ASP A 1 415 ? -25.75 116.75 31.797 1 43.31 415 ASP A O 1
ATOM 3325 N N . MET B 1 1 ? -20.781 -8.422 15.797 1 27.36 1 MET B N 1
ATOM 3326 C CA . MET B 1 1 ? -19.984 -7.707 14.812 1 27.36 1 MET B CA 1
ATOM 3327 C C . MET B 1 1 ? -19.641 -8.602 13.625 1 27.36 1 MET B C 1
ATOM 3329 O O . MET B 1 1 ? -19.016 -9.648 13.797 1 27.36 1 MET B O 1
ATOM 3333 N N . GLU B 1 2 ? -20.531 -8.875 12.766 1 33.25 2 GLU B N 1
ATOM 3334 C CA . GLU B 1 2 ? -20.406 -9.898 11.734 1 33.25 2 GLU B CA 1
ATOM 3335 C C . GLU B 1 2 ? -19.062 -9.805 11.016 1 33.25 2 GLU B C 1
ATOM 3337 O O . GLU B 1 2 ? -18.688 -8.734 10.539 1 33.25 2 GLU B O 1
ATOM 3342 N N . ILE B 1 3 ? -18.094 -10.43 11.438 1 39.12 3 ILE B N 1
ATOM 3343 C CA . ILE B 1 3 ? -16.828 -10.617 10.75 1 39.12 3 ILE B CA 1
ATOM 3344 C C . ILE B 1 3 ? -17.062 -10.781 9.25 1 39.12 3 ILE B C 1
ATOM 3346 O O . ILE B 1 3 ? -17.812 -11.664 8.828 1 39.12 3 ILE B O 1
ATOM 3350 N N . ASP B 1 4 ? -17.25 -9.773 8.469 1 46.44 4 ASP B N 1
ATOM 3351 C CA . ASP B 1 4 ? -17.406 -9.891 7.023 1 46.44 4 ASP B CA 1
ATOM 3352 C C . ASP B 1 4 ? -16.719 -11.148 6.496 1 46.44 4 ASP B C 1
ATOM 3354 O O . ASP B 1 4 ? -15.562 -11.406 6.816 1 46.44 4 ASP B O 1
ATOM 3358 N N . PRO B 1 5 ? -17.438 -12.172 6.219 1 53.44 5 PRO B N 1
ATOM 3359 C CA . PRO B 1 5 ? -16.891 -13.422 5.695 1 53.44 5 PRO B CA 1
ATOM 3360 C C . PRO B 1 5 ? -15.695 -13.203 4.766 1 53.44 5 PRO B C 1
ATOM 3362 O O . PRO B 1 5 ? -15.602 -12.164 4.109 1 53.44 5 PRO B O 1
ATOM 3365 N N . GLU B 1 6 ? -14.43 -13.773 5.059 1 68.31 6 GLU B N 1
ATOM 3366 C CA . GLU B 1 6 ? -13.172 -13.766 4.316 1 68.31 6 GLU B CA 1
ATOM 3367 C C . GLU B 1 6 ? -13.414 -13.914 2.816 1 68.31 6 GLU B C 1
ATOM 3369 O O . GLU B 1 6 ? -14.109 -14.844 2.385 1 68.31 6 GLU B O 1
ATOM 3374 N N . THR B 1 7 ? -13.508 -12.82 2.006 1 82.19 7 THR B N 1
ATOM 3375 C CA . THR B 1 7 ? -13.695 -12.781 0.56 1 82.19 7 THR B CA 1
ATOM 3376 C C . THR B 1 7 ? -12.547 -13.5 -0.153 1 82.19 7 THR B C 1
ATOM 3378 O O . THR B 1 7 ? -11.391 -13.375 0.242 1 82.19 7 THR B O 1
ATOM 3381 N N . PRO B 1 8 ? -12.953 -14.391 -1.035 1 92.62 8 PRO B N 1
ATOM 3382 C CA . PRO B 1 8 ? -11.914 -15.055 -1.834 1 92.62 8 PRO B CA 1
ATOM 3383 C C . PRO B 1 8 ? -11.195 -14.094 -2.773 1 92.62 8 PRO B C 1
ATOM 3385 O O . PRO B 1 8 ? -10.164 -14.453 -3.35 1 92.62 8 PRO B O 1
ATOM 3388 N N . LEU B 1 9 ? -11.703 -12.906 -2.938 1 95.25 9 LEU B N 1
ATOM 3389 C CA . LEU B 1 9 ? -11.094 -11.922 -3.834 1 95.25 9 LEU B CA 1
ATOM 3390 C C . LEU B 1 9 ? -9.805 -11.367 -3.236 1 95.25 9 LEU B C 1
ATOM 3392 O O . LEU B 1 9 ? -9.82 -10.781 -2.152 1 95.25 9 LEU B O 1
ATOM 3396 N N . PRO B 1 10 ? -8.703 -11.57 -3.912 1 95.75 10 PRO B N 1
ATOM 3397 C CA . PRO B 1 10 ? -7.438 -11.023 -3.408 1 95.75 10 PRO B CA 1
ATOM 3398 C C . PRO B 1 10 ? -7.336 -9.508 -3.572 1 95.75 10 PRO B C 1
ATOM 3400 O O . PRO B 1 10 ? -7.977 -8.938 -4.457 1 95.75 10 PRO B O 1
ATOM 3403 N N . ASN B 1 11 ? -6.605 -8.867 -2.707 1 94.81 11 ASN B N 1
ATOM 3404 C CA . ASN B 1 11 ? -6.316 -7.445 -2.875 1 94.81 11 ASN B CA 1
ATOM 3405 C C . ASN B 1 11 ? -5.211 -7.215 -3.9 1 94.81 11 ASN B C 1
ATOM 3407 O O . ASN B 1 11 ? -4.055 -7 -3.537 1 94.81 11 ASN B O 1
ATOM 3411 N N . VAL B 1 12 ? -5.582 -7.152 -5.121 1 96.44 12 VAL B N 1
ATOM 3412 C CA . VAL B 1 12 ? -4.648 -7.09 -6.242 1 96.44 12 VAL B CA 1
ATOM 3413 C C . VAL B 1 12 ? -3.895 -5.766 -6.211 1 96.44 12 VAL B C 1
ATOM 3415 O O . VAL B 1 12 ? -2.711 -5.707 -6.559 1 96.44 12 VAL B O 1
ATOM 3418 N N . MET B 1 13 ? -4.547 -4.699 -5.773 1 95.19 13 MET B N 1
ATOM 3419 C CA . MET B 1 13 ? -3.906 -3.387 -5.77 1 95.19 13 MET B CA 1
ATOM 3420 C C . MET B 1 13 ? -2.814 -3.316 -4.711 1 95.19 13 MET B C 1
ATOM 3422 O O . MET B 1 13 ? -1.8 -2.645 -4.902 1 95.19 13 MET B O 1
ATOM 3426 N N . GLU B 1 14 ? -3.008 -3.938 -3.604 1 95.19 14 GLU B N 1
ATOM 3427 C CA . GLU B 1 14 ? -1.954 -4.008 -2.596 1 95.19 14 GLU B CA 1
ATOM 3428 C C . GLU B 1 14 ? -0.74 -4.77 -3.119 1 95.19 14 GLU B C 1
ATOM 3430 O O . GLU B 1 14 ? 0.4 -4.352 -2.91 1 95.19 14 GLU B O 1
ATOM 3435 N N . THR B 1 15 ? -1.04 -5.879 -3.789 1 94.88 15 THR B N 1
ATOM 3436 C CA . THR B 1 15 ? 0.041 -6.637 -4.406 1 94.88 15 THR B CA 1
ATOM 3437 C C . THR B 1 15 ? 0.793 -5.781 -5.422 1 94.88 15 THR B C 1
ATOM 3439 O O . THR B 1 15 ? 2.025 -5.801 -5.469 1 94.88 15 THR B O 1
ATOM 3442 N N . ALA B 1 16 ? 0.028 -5.055 -6.207 1 95.88 16 ALA B N 1
ATOM 3443 C CA . ALA B 1 16 ? 0.614 -4.152 -7.195 1 95.88 16 ALA B CA 1
ATOM 3444 C C . ALA B 1 16 ? 1.515 -3.117 -6.523 1 95.88 16 ALA B C 1
ATOM 3446 O O . ALA B 1 16 ? 2.602 -2.818 -7.023 1 95.88 16 ALA B O 1
ATOM 3447 N N . TYR B 1 17 ? 1.055 -2.621 -5.363 1 95.5 17 TYR B N 1
ATOM 3448 C CA . TYR B 1 17 ? 1.813 -1.643 -4.59 1 95.5 17 TYR B CA 1
ATOM 3449 C C . TYR B 1 17 ? 3.182 -2.193 -4.207 1 95.5 17 TYR B C 1
ATOM 3451 O O . TYR B 1 17 ? 4.199 -1.52 -4.375 1 95.5 17 TYR B O 1
ATOM 3459 N N . TYR B 1 18 ? 3.285 -3.412 -3.75 1 97.12 18 TYR B N 1
ATOM 3460 C CA . TYR B 1 18 ? 4.543 -3.996 -3.299 1 97.12 18 TYR B CA 1
ATOM 3461 C C . TYR B 1 18 ? 5.457 -4.301 -4.477 1 97.12 18 TYR B C 1
ATOM 3463 O O . TYR B 1 18 ? 6.652 -3.992 -4.441 1 97.12 18 TYR B O 1
ATOM 3471 N N . PHE B 1 19 ? 4.945 -4.84 -5.566 1 96.81 19 PHE B N 1
ATOM 3472 C CA . PHE B 1 19 ? 5.777 -5.164 -6.719 1 96.81 19 PHE B CA 1
ATOM 3473 C C . PHE B 1 19 ? 6.285 -3.896 -7.395 1 96.81 19 PHE B C 1
ATOM 3475 O O . PHE B 1 19 ? 7.406 -3.863 -7.902 1 96.81 19 PHE B O 1
ATOM 3482 N N . GLU B 1 20 ? 5.465 -2.879 -7.316 1 93.88 20 GLU B N 1
ATOM 3483 C CA . GLU B 1 20 ? 5.863 -1.613 -7.922 1 93.88 20 GLU B CA 1
ATOM 3484 C C . GLU B 1 20 ? 7.09 -1.029 -7.227 1 93.88 20 GLU B C 1
ATOM 3486 O O . GLU B 1 20 ? 7.938 -0.41 -7.871 1 93.88 20 GLU B O 1
ATOM 3491 N N . GLN B 1 21 ? 7.16 -1.223 -5.988 1 93.06 21 GLN B N 1
ATOM 3492 C CA . GLN B 1 21 ? 8.305 -0.716 -5.23 1 93.06 21 GLN B CA 1
ATOM 3493 C C . GLN B 1 21 ? 9.609 -1.344 -5.715 1 93.06 21 GLN B C 1
ATOM 3495 O O . GLN B 1 21 ? 10.68 -0.755 -5.562 1 93.06 21 GLN B O 1
ATOM 3500 N N . ALA B 1 22 ? 9.477 -2.523 -6.285 1 92.62 22 ALA B N 1
ATOM 3501 C CA . ALA B 1 22 ? 10.656 -3.215 -6.805 1 92.62 22 ALA B CA 1
ATOM 3502 C C . ALA B 1 22 ? 10.797 -3.002 -8.312 1 92.62 22 ALA B C 1
ATOM 3504 O O . ALA B 1 22 ? 11.656 -3.613 -8.953 1 92.62 22 ALA B O 1
ATOM 3505 N N . GLY B 1 23 ? 9.945 -2.232 -8.859 1 90.75 23 GLY B N 1
ATOM 3506 C CA . GLY B 1 23 ? 9.992 -1.971 -10.297 1 90.75 23 GLY B CA 1
ATOM 3507 C C . GLY B 1 23 ? 9.492 -3.137 -11.125 1 90.75 23 GLY B C 1
ATOM 3508 O O . GLY B 1 23 ? 9.93 -3.32 -12.266 1 90.75 23 GLY B O 1
ATOM 3509 N N . ILE B 1 24 ? 8.664 -3.895 -10.469 1 90.12 24 ILE B N 1
ATOM 3510 C CA . ILE B 1 24 ? 8.156 -5.102 -11.117 1 90.12 24 ILE B CA 1
ATOM 3511 C C . ILE B 1 24 ? 6.664 -4.953 -11.391 1 90.12 24 ILE B C 1
ATOM 3513 O O . ILE B 1 24 ? 5.926 -4.418 -10.562 1 90.12 24 ILE B O 1
ATOM 3517 N N . GLY B 1 25 ? 6.301 -5.352 -12.555 1 81.31 25 GLY B N 1
ATOM 3518 C CA . GLY B 1 25 ? 4.863 -5.531 -12.695 1 81.31 25 GLY B CA 1
ATOM 3519 C C . GLY B 1 25 ? 4.27 -4.723 -13.836 1 81.31 25 GLY B C 1
ATOM 3520 O O . GLY B 1 25 ? 4.93 -4.492 -14.852 1 81.31 25 GLY B O 1
ATOM 3521 N N . LEU B 1 26 ? 3.002 -4.605 -13.719 1 92.19 26 LEU B N 1
ATOM 3522 C CA . LEU B 1 26 ? 2.135 -3.967 -14.703 1 92.19 26 LEU B CA 1
ATOM 3523 C C . LEU B 1 26 ? 1.778 -2.547 -14.273 1 92.19 26 LEU B C 1
ATOM 3525 O O . LEU B 1 26 ? 2.154 -2.109 -13.18 1 92.19 26 LEU B O 1
ATOM 3529 N N . SER B 1 27 ? 1.228 -1.823 -15.18 1 91.75 27 SER B N 1
ATOM 3530 C CA . SER B 1 27 ? 0.737 -0.499 -14.812 1 91.75 27 SER B CA 1
ATOM 3531 C C . SER B 1 27 ? -0.405 -0.593 -13.805 1 91.75 27 SER B C 1
ATOM 3533 O O . SER B 1 27 ? -1.114 -1.6 -13.758 1 91.75 27 SER B O 1
ATOM 3535 N N . SER B 1 28 ? -0.565 0.421 -13.039 1 89.69 28 SER B N 1
ATOM 3536 C CA . SER B 1 28 ? -1.644 0.467 -12.055 1 89.69 28 SER B CA 1
ATOM 3537 C C . SER B 1 28 ? -3.006 0.3 -12.719 1 89.69 28 SER B C 1
ATOM 3539 O O . SER B 1 28 ? -3.904 -0.328 -12.156 1 89.69 28 SER B O 1
ATOM 3541 N N . GLU B 1 29 ? -3.121 0.815 -13.867 1 91.75 29 GLU B N 1
ATOM 3542 C CA . GLU B 1 29 ? -4.367 0.697 -14.617 1 91.75 29 GLU B CA 1
ATOM 3543 C C . GLU B 1 29 ? -4.645 -0.753 -15 1 91.75 29 GLU B C 1
ATOM 3545 O O . GLU B 1 29 ? -5.762 -1.244 -14.836 1 91.75 29 GLU B O 1
ATOM 3550 N N . GLU B 1 30 ? -3.637 -1.405 -15.516 1 95.88 30 GLU B N 1
ATOM 3551 C CA . GLU B 1 30 ? -3.793 -2.807 -15.898 1 95.88 30 GLU B CA 1
ATOM 3552 C C . GLU B 1 30 ? -4.113 -3.676 -14.688 1 95.88 30 GLU B C 1
ATOM 3554 O O . GLU B 1 30 ? -4.973 -4.555 -14.758 1 95.88 30 GLU B O 1
ATOM 3559 N N . TYR B 1 31 ? -3.424 -3.375 -13.609 1 96.44 31 TYR B N 1
ATOM 3560 C CA . TYR B 1 31 ? -3.705 -4.102 -12.375 1 96.44 31 TYR B CA 1
ATOM 3561 C C . TYR B 1 31 ? -5.16 -3.924 -11.961 1 96.44 31 TYR B C 1
ATOM 3563 O O . TYR B 1 31 ? -5.816 -4.883 -11.547 1 96.44 31 TYR B O 1
ATOM 3571 N N . TYR B 1 32 ? -5.656 -2.779 -12.07 1 94.75 32 TYR B N 1
ATOM 3572 C CA . TYR B 1 32 ? -7.031 -2.518 -11.656 1 94.75 32 TYR B CA 1
ATOM 3573 C C . TYR B 1 32 ? -8.016 -3.27 -12.539 1 94.75 32 TYR B C 1
ATOM 3575 O O . TYR B 1 32 ? -9 -3.826 -12.047 1 94.75 32 TYR B O 1
ATOM 3583 N N . HIS B 1 33 ? -7.762 -3.281 -13.828 1 97.31 33 HIS B N 1
ATOM 3584 C CA . HIS B 1 33 ? -8.609 -4.043 -14.742 1 97.31 33 HIS B CA 1
ATOM 3585 C C . HIS B 1 33 ? -8.594 -5.527 -14.398 1 97.31 33 HIS B C 1
ATOM 3587 O O . HIS B 1 33 ? -9.633 -6.191 -14.43 1 97.31 33 HIS B O 1
ATOM 3593 N N . ILE B 1 34 ? -7.453 -6.031 -14.109 1 98 34 ILE B N 1
ATOM 3594 C CA . ILE B 1 34 ? -7.324 -7.43 -13.711 1 98 34 ILE B CA 1
ATOM 3595 C C . ILE B 1 34 ? -8.086 -7.672 -12.414 1 98 34 ILE B C 1
ATOM 3597 O O . ILE B 1 34 ? -8.766 -8.688 -12.266 1 98 34 ILE B O 1
ATOM 3601 N N . PHE B 1 35 ? -7.98 -6.727 -11.531 1 97.44 35 PHE B N 1
ATOM 3602 C CA . PHE B 1 35 ? -8.688 -6.777 -10.258 1 97.44 35 PHE B CA 1
ATOM 3603 C C . PHE B 1 35 ? -10.188 -6.949 -10.477 1 97.44 35 PHE B C 1
ATOM 3605 O O . PHE B 1 35 ? -10.805 -7.828 -9.883 1 97.44 35 PHE B O 1
ATOM 3612 N N . LEU B 1 36 ? -10.75 -6.195 -11.336 1 97.25 36 LEU B N 1
ATOM 3613 C CA . LEU B 1 36 ? -12.18 -6.258 -11.641 1 97.25 36 LEU B CA 1
ATOM 3614 C C . LEU B 1 36 ? -12.531 -7.566 -12.336 1 97.25 36 LEU B C 1
ATOM 3616 O O . LEU B 1 36 ? -13.609 -8.125 -12.109 1 97.25 36 LEU B O 1
ATOM 3620 N N . ALA B 1 37 ? -11.648 -7.977 -13.195 1 98.19 37 ALA B N 1
ATOM 3621 C CA . ALA B 1 37 ? -11.867 -9.25 -13.867 1 98.19 37 ALA B CA 1
ATOM 3622 C C . ALA B 1 37 ? -11.922 -10.398 -12.867 1 98.19 37 ALA B C 1
ATOM 3624 O O . ALA B 1 37 ? -12.758 -11.297 -12.977 1 98.19 37 ALA B O 1
ATOM 3625 N N . LEU B 1 38 ? -11.023 -10.398 -11.93 1 98.06 38 LEU B N 1
ATOM 3626 C CA . LEU B 1 38 ? -11.008 -11.43 -10.898 1 98.06 38 LEU B CA 1
ATOM 3627 C C . LEU B 1 38 ? -12.273 -11.352 -10.039 1 98.06 38 LEU B C 1
ATOM 3629 O O . LEU B 1 38 ? -12.797 -12.375 -9.609 1 98.06 38 LEU B O 1
ATOM 3633 N N . LYS B 1 39 ? -12.711 -10.172 -9.75 1 96.81 39 LYS B N 1
ATOM 3634 C CA . LYS B 1 39 ? -13.953 -10 -9.016 1 96.81 39 LYS B CA 1
ATOM 3635 C C . LYS B 1 39 ? -15.117 -10.688 -9.727 1 96.81 39 LYS B C 1
ATOM 3637 O O . LYS B 1 39 ? -15.93 -11.359 -9.094 1 96.81 39 LYS B O 1
ATOM 3642 N N . GLN B 1 40 ? -15.156 -10.5 -11.008 1 96.5 40 GLN B N 1
ATOM 3643 C CA . GLN B 1 40 ? -16.188 -11.148 -11.812 1 96.5 40 GLN B CA 1
ATOM 3644 C C . GLN B 1 40 ? -16.062 -12.664 -11.727 1 96.5 40 GLN B C 1
ATOM 3646 O O . GLN B 1 40 ? -17.078 -13.367 -11.625 1 96.5 40 GLN B O 1
ATOM 3651 N N . LEU B 1 41 ? -14.875 -13.172 -11.781 1 97.12 41 LEU B N 1
ATOM 3652 C CA . LEU B 1 41 ? -14.633 -14.609 -11.695 1 97.12 41 LEU B CA 1
ATOM 3653 C C . LEU B 1 41 ? -15.141 -15.164 -10.375 1 97.12 41 LEU B C 1
ATOM 3655 O O . LEU B 1 41 ? -15.836 -16.188 -10.359 1 97.12 41 LEU B O 1
ATOM 3659 N N . VAL B 1 42 ? -14.82 -14.508 -9.32 1 95.81 42 VAL B N 1
ATOM 3660 C CA . VAL B 1 42 ? -15.188 -14.953 -7.98 1 95.81 42 VAL B CA 1
ATOM 3661 C C . VAL B 1 42 ? -16.703 -14.852 -7.805 1 95.81 42 VAL B C 1
ATOM 3663 O O . VAL B 1 42 ? -17.312 -15.68 -7.109 1 95.81 42 VAL B O 1
ATOM 3666 N N . ALA B 1 43 ? -17.328 -13.914 -8.43 1 93.69 43 ALA B N 1
ATOM 3667 C CA . ALA B 1 43 ? -18.766 -13.711 -8.305 1 93.69 43 ALA B CA 1
ATOM 3668 C C . ALA B 1 43 ? -19.531 -14.781 -9.07 1 93.69 43 ALA B C 1
ATOM 3670 O O . ALA B 1 43 ? -20.656 -15.141 -8.695 1 93.69 43 ALA B O 1
ATOM 3671 N N . THR B 1 44 ? -18.953 -15.336 -10.078 1 93.81 44 THR B N 1
ATOM 3672 C CA . THR B 1 44 ? -19.688 -16.203 -10.984 1 93.81 44 THR B CA 1
ATOM 3673 C C . THR B 1 44 ? -19.375 -17.672 -10.695 1 93.81 44 THR B C 1
ATOM 3675 O O . THR B 1 44 ? -20.062 -18.578 -11.203 1 93.81 44 THR B O 1
ATOM 3678 N N . HIS B 1 45 ? -18.344 -17.984 -9.969 1 93.38 45 HIS B N 1
ATOM 3679 C CA . HIS B 1 45 ? -17.938 -19.359 -9.664 1 93.38 45 HIS B CA 1
ATOM 3680 C C . HIS B 1 45 ? -17.781 -19.562 -8.164 1 93.38 45 HIS B C 1
ATOM 3682 O O . HIS B 1 45 ? -17.484 -18.625 -7.43 1 93.38 45 HIS B O 1
ATOM 3688 N N . PRO B 1 46 ? -18.062 -20.734 -7.727 1 92.94 46 PRO B N 1
ATOM 3689 C CA . PRO B 1 46 ? -17.891 -21.031 -6.301 1 92.94 46 PRO B CA 1
ATOM 3690 C C . PRO B 1 46 ? -16.422 -21.203 -5.898 1 92.94 46 PRO B C 1
ATOM 3692 O O . PRO B 1 46 ? -15.992 -22.312 -5.578 1 92.94 46 PRO B O 1
ATOM 3695 N N . ILE B 1 47 ? -15.75 -20.172 -5.836 1 94.25 47 ILE B N 1
ATOM 3696 C CA . ILE B 1 47 ? -14.312 -20.156 -5.605 1 94.25 47 ILE B CA 1
ATOM 3697 C C . ILE B 1 47 ? -14.031 -19.938 -4.125 1 94.25 47 ILE B C 1
ATOM 3699 O O . ILE B 1 47 ? -14.656 -19.078 -3.488 1 94.25 47 ILE B O 1
ATOM 3703 N N . GLN B 1 48 ? -13.156 -20.719 -3.619 1 93.5 48 GLN B N 1
ATOM 3704 C CA . GLN B 1 48 ? -12.727 -20.594 -2.232 1 93.5 48 GLN B CA 1
ATOM 3705 C C . GLN B 1 48 ? -11.523 -19.656 -2.115 1 93.5 48 GLN B C 1
ATOM 3707 O O . GLN B 1 48 ? -11.461 -18.828 -1.205 1 93.5 48 GLN B O 1
ATOM 3712 N N . THR B 1 49 ? -10.508 -19.859 -2.943 1 94.44 49 THR B N 1
ATOM 3713 C CA . THR B 1 49 ? -9.328 -19 -2.994 1 94.44 49 THR B CA 1
ATOM 3714 C C . THR B 1 49 ? -9.016 -18.594 -4.43 1 94.44 49 THR B C 1
ATOM 3716 O O . THR B 1 49 ? -9.203 -19.375 -5.359 1 94.44 49 THR B O 1
ATOM 3719 N N . CYS B 1 50 ? -8.641 -17.391 -4.582 1 97.31 50 CYS B N 1
ATOM 3720 C CA . CYS B 1 50 ? -8.297 -16.828 -5.891 1 97.31 50 CYS B CA 1
ATOM 3721 C C . CYS B 1 50 ? -7.039 -15.984 -5.809 1 97.31 50 CYS B C 1
ATOM 3723 O O . CYS B 1 50 ? -6.871 -15.203 -4.867 1 97.31 50 CYS B O 1
ATOM 3725 N N . ARG B 1 51 ? -6.176 -16.141 -6.703 1 97.19 51 ARG B N 1
ATOM 3726 C CA . ARG B 1 51 ? -4.934 -15.375 -6.762 1 97.19 51 ARG B CA 1
ATOM 3727 C C . ARG B 1 51 ? -4.582 -15.016 -8.195 1 97.19 51 ARG B C 1
ATOM 3729 O O . ARG B 1 51 ? -4.77 -15.82 -9.109 1 97.19 51 ARG B O 1
ATOM 3736 N N . PHE B 1 52 ? -4.129 -13.812 -8.375 1 98.19 52 PHE B N 1
ATOM 3737 C CA . PHE B 1 52 ? -3.561 -13.445 -9.664 1 98.19 52 PHE B CA 1
ATOM 3738 C C . PHE B 1 52 ? -2.211 -14.125 -9.875 1 98.19 52 PHE B C 1
ATOM 3740 O O . PHE B 1 52 ? -1.221 -13.758 -9.242 1 98.19 52 PHE B O 1
ATOM 3747 N N . TRP B 1 53 ? -2.188 -15.039 -10.734 1 98.69 53 TRP B N 1
ATOM 3748 C CA . TRP B 1 53 ? -0.987 -15.828 -10.992 1 98.69 53 TRP B CA 1
ATOM 3749 C C . TRP B 1 53 ? 0.024 -15.039 -11.812 1 98.69 53 TRP B C 1
ATOM 3751 O O . TRP B 1 53 ? 1.222 -15.055 -11.516 1 98.69 53 TRP B O 1
ATOM 3761 N N . GLY B 1 54 ? -0.441 -14.391 -12.766 1 98.5 54 GLY B N 1
ATOM 3762 C CA . GLY B 1 54 ? 0.455 -13.609 -13.602 1 98.5 54 GLY B CA 1
ATOM 3763 C C . GLY B 1 54 ? -0.031 -13.484 -15.039 1 98.5 54 GLY B C 1
ATOM 3764 O O . GLY B 1 54 ? -1.235 -13.531 -15.297 1 98.5 54 GLY B O 1
ATOM 3765 N N . LYS B 1 55 ? 0.887 -13.18 -15.891 1 98.5 55 LYS B N 1
ATOM 3766 C CA . LYS B 1 55 ? 0.606 -12.93 -17.297 1 98.5 55 LYS B CA 1
ATOM 3767 C C . LYS B 1 55 ? 1.625 -13.625 -18.203 1 98.5 55 LYS B C 1
ATOM 3769 O O . LYS B 1 55 ? 2.834 -13.492 -18 1 98.5 55 LYS B O 1
ATOM 3774 N N . LEU B 1 56 ? 1.12 -14.414 -19.094 1 98.62 56 LEU B N 1
ATOM 3775 C CA . LEU B 1 56 ? 1.972 -15.039 -20.109 1 98.62 56 LEU B CA 1
ATOM 3776 C C . LEU B 1 56 ? 1.841 -14.312 -21.453 1 98.62 56 LEU B C 1
ATOM 3778 O O . LEU B 1 56 ? 0.729 -14.109 -21.938 1 98.62 56 LEU B O 1
ATOM 3782 N N . LEU B 1 57 ? 2.971 -14 -22.016 1 98.12 57 LEU B N 1
ATOM 3783 C CA . LEU B 1 57 ? 2.992 -13.242 -23.266 1 98.12 57 LEU B CA 1
ATOM 3784 C C . LEU B 1 57 ? 2.82 -14.172 -24.469 1 98.12 57 LEU B C 1
ATOM 3786 O O . LEU B 1 57 ? 3.357 -15.281 -24.484 1 98.12 57 LEU B O 1
ATOM 3790 N N . GLY B 1 58 ? 2.041 -13.758 -25.422 1 97.69 58 GLY B N 1
ATOM 3791 C CA . GLY B 1 58 ? 1.842 -14.484 -26.672 1 97.69 58 GLY B CA 1
ATOM 3792 C C . GLY B 1 58 ? 2.111 -13.633 -27.906 1 97.69 58 GLY B C 1
ATOM 3793 O O . GLY B 1 58 ? 2.156 -12.406 -27.812 1 97.69 58 GLY B O 1
ATOM 3794 N N . ILE B 1 59 ? 2.254 -14.305 -28.984 1 97.44 59 ILE B N 1
ATOM 3795 C CA . ILE B 1 59 ? 2.572 -13.633 -30.234 1 97.44 59 ILE B CA 1
ATOM 3796 C C . ILE B 1 59 ? 1.391 -12.773 -30.672 1 97.44 59 ILE B C 1
ATOM 3798 O O . ILE B 1 59 ? 1.567 -11.617 -31.062 1 97.44 59 ILE B O 1
ATOM 3802 N N . GLU B 1 60 ? 0.241 -13.289 -30.578 1 97.62 60 GLU B N 1
ATOM 3803 C CA . GLU B 1 60 ? -0.951 -12.57 -31.016 1 97.62 60 GLU B CA 1
ATOM 3804 C C . GLU B 1 60 ? -1.669 -11.922 -29.828 1 97.62 60 GLU B C 1
ATOM 3806 O O . GLU B 1 60 ? -2.15 -10.797 -29.922 1 97.62 60 GLU B O 1
ATOM 3811 N N . ALA B 1 61 ? -1.779 -12.688 -28.75 1 98.06 61 ALA B N 1
ATOM 3812 C CA . ALA B 1 61 ? -2.455 -12.195 -27.562 1 98.06 61 ALA B CA 1
ATOM 3813 C C . ALA B 1 61 ? -1.847 -12.797 -26.297 1 98.06 61 ALA B C 1
ATOM 3815 O O . ALA B 1 61 ? -1.349 -13.93 -26.312 1 98.06 61 ALA B O 1
ATOM 3816 N N . ASN B 1 62 ? -1.904 -12 -25.266 1 98.44 62 ASN B N 1
ATOM 3817 C CA . ASN B 1 62 ? -1.396 -12.461 -23.969 1 98.44 62 ASN B CA 1
ATOM 3818 C C . ASN B 1 62 ? -2.447 -13.266 -23.203 1 98.44 62 ASN B C 1
ATOM 3820 O O . ASN B 1 62 ? -3.617 -13.289 -23.594 1 98.44 62 ASN B O 1
ATOM 3824 N N . TYR B 1 63 ? -2.021 -13.977 -22.188 1 98.75 63 TYR B N 1
ATOM 3825 C CA . TYR B 1 63 ? -2.914 -14.664 -21.266 1 98.75 63 TYR B CA 1
ATOM 3826 C C . TYR B 1 63 ? -2.797 -14.094 -19.859 1 98.75 63 TYR B C 1
ATOM 3828 O O . TYR B 1 63 ? -1.707 -14.062 -19.281 1 98.75 63 TYR B O 1
ATOM 3836 N N . ILE B 1 64 ? -3.881 -13.602 -19.344 1 98.75 64 ILE B N 1
ATOM 3837 C CA . ILE B 1 64 ? -3.992 -13.289 -17.922 1 98.75 64 ILE B CA 1
ATOM 3838 C C . ILE B 1 64 ? -4.445 -14.531 -17.156 1 98.75 64 ILE B C 1
ATOM 3840 O O . ILE B 1 64 ? -5.469 -15.133 -17.484 1 98.75 64 ILE B O 1
ATOM 3844 N N . VAL B 1 65 ? -3.707 -14.898 -16.141 1 98.81 65 VAL B N 1
ATOM 3845 C CA . VAL B 1 65 ? -3.93 -16.203 -15.516 1 98.81 65 VAL B CA 1
ATOM 3846 C C . VAL B 1 65 ? -4.387 -16.016 -14.07 1 98.81 65 VAL B C 1
ATOM 3848 O O . VAL B 1 65 ? -3.758 -15.273 -13.305 1 98.81 65 VAL B O 1
ATOM 3851 N N . ALA B 1 66 ? -5.484 -16.641 -13.695 1 98.75 66 ALA B N 1
ATOM 3852 C CA . ALA B 1 66 ? -5.98 -16.719 -12.32 1 98.75 66 ALA B CA 1
ATOM 3853 C C . ALA B 1 66 ? -5.812 -18.125 -11.75 1 98.75 66 ALA B C 1
ATOM 3855 O O . ALA B 1 66 ? -6.113 -19.109 -12.422 1 98.75 66 ALA B O 1
ATOM 3856 N N . GLU B 1 67 ? -5.285 -18.219 -10.609 1 98.62 67 GLU B N 1
ATOM 3857 C CA . GLU B 1 67 ? -5.176 -19.469 -9.867 1 98.62 67 GLU B CA 1
ATOM 3858 C C . GLU B 1 67 ? -6.273 -19.578 -8.82 1 98.62 67 GLU B C 1
ATOM 3860 O O . GLU B 1 67 ? -6.426 -18.688 -7.973 1 98.62 67 GLU B O 1
ATOM 3865 N N . VAL B 1 68 ? -7.023 -20.719 -8.836 1 97.25 68 VAL B N 1
ATOM 3866 C CA . VAL B 1 68 ? -8.188 -20.766 -7.953 1 97.25 68 VAL B CA 1
ATOM 3867 C C . VAL B 1 68 ? -8.305 -22.141 -7.316 1 97.25 68 VAL B C 1
ATOM 3869 O O . VAL B 1 68 ? -7.746 -23.109 -7.824 1 97.25 68 VAL B O 1
ATOM 3872 N N . GLU B 1 69 ? -8.875 -22.172 -6.184 1 94.81 69 GLU B N 1
ATOM 3873 C CA . GLU B 1 69 ? -9.375 -23.391 -5.535 1 94.81 69 GLU B CA 1
ATOM 3874 C C . GLU B 1 69 ? -10.883 -23.297 -5.312 1 94.81 69 GLU B C 1
ATOM 3876 O O . GLU B 1 69 ? -11.398 -22.266 -4.887 1 94.81 69 GLU B O 1
ATOM 3881 N N . PHE B 1 70 ? -11.57 -24.422 -5.605 1 92.56 70 PHE B N 1
ATOM 3882 C CA . PHE B 1 70 ? -13.016 -24.453 -5.418 1 92.56 70 PHE B CA 1
ATOM 3883 C C . PHE B 1 70 ? -13.367 -24.844 -3.992 1 92.56 70 PHE B C 1
ATOM 3885 O O . PHE B 1 70 ? -12.555 -25.453 -3.289 1 92.56 70 PHE B O 1
ATOM 3892 N N . ARG B 1 71 ? -14.562 -24.422 -3.693 1 88.31 71 ARG B N 1
ATOM 3893 C CA . ARG B 1 71 ? -15.078 -24.859 -2.396 1 88.31 71 ARG B CA 1
ATOM 3894 C C . ARG B 1 71 ? -15.258 -26.359 -2.355 1 88.31 71 ARG B C 1
ATOM 3896 O O . ARG B 1 71 ? -15.547 -26.984 -3.381 1 88.31 71 ARG B O 1
ATOM 3903 N N . GLU B 1 72 ? -15.023 -26.875 -1.171 1 79.19 72 GLU B N 1
ATOM 3904 C CA . GLU B 1 72 ? -15.117 -28.328 -1.021 1 79.19 72 GLU B CA 1
ATOM 3905 C C . GLU B 1 72 ? -16.438 -28.859 -1.575 1 79.19 72 GLU B C 1
ATOM 3907 O O . GLU B 1 72 ? -17.5 -28.312 -1.289 1 79.19 72 GLU B O 1
ATOM 3912 N N . GLY B 1 73 ? -16.438 -29.906 -2.418 1 74.25 73 GLY B N 1
ATOM 3913 C CA . GLY B 1 73 ? -17.609 -30.562 -2.977 1 74.25 73 GLY B CA 1
ATOM 3914 C C . GLY B 1 73 ? -17.984 -30.062 -4.359 1 74.25 73 GLY B C 1
ATOM 3915 O O . GLY B 1 73 ? -18.766 -30.688 -5.074 1 74.25 73 GLY B O 1
ATOM 3916 N N . GLU B 1 74 ? -17.484 -28.906 -4.699 1 68.44 74 GLU B N 1
ATOM 3917 C CA . GLU B 1 74 ? -17.891 -28.312 -5.965 1 68.44 74 GLU B CA 1
ATOM 3918 C C . GLU B 1 74 ? -17 -28.781 -7.109 1 68.44 74 GLU B C 1
ATOM 3920 O O . GLU B 1 74 ? -17.391 -28.719 -8.273 1 68.44 74 GLU B O 1
ATOM 3925 N N . GLU B 1 75 ? -15.836 -29.219 -6.93 1 61.03 75 GLU B N 1
ATOM 3926 C CA . GLU B 1 75 ? -14.898 -29.609 -7.977 1 61.03 75 GLU B CA 1
ATOM 3927 C C . GLU B 1 75 ? -15.391 -30.844 -8.734 1 61.03 75 GLU B C 1
ATOM 3929 O O . GLU B 1 75 ? -15.133 -30.984 -9.93 1 61.03 75 GLU B O 1
ATOM 3934 N N . GLU B 1 76 ? -15.977 -31.734 -8.047 1 56.31 76 GLU B N 1
ATOM 3935 C CA . GLU B 1 76 ? -16.406 -33 -8.625 1 56.31 76 GLU B CA 1
ATOM 3936 C C . GLU B 1 76 ? -17.359 -32.781 -9.789 1 56.31 76 GLU B C 1
ATOM 3938 O O . GLU B 1 76 ? -17.328 -33.5 -10.781 1 56.31 76 GLU B O 1
ATOM 3943 N N . GLU B 1 77 ? -18.062 -31.812 -9.672 1 54.97 77 GLU B N 1
ATOM 3944 C CA . GLU B 1 77 ? -19 -31.578 -10.773 1 54.97 77 GLU B CA 1
ATOM 3945 C C . GLU B 1 77 ? -18.25 -31.125 -12.023 1 54.97 77 GLU B C 1
ATOM 3947 O O . GLU B 1 77 ? -18.609 -31.516 -13.141 1 54.97 77 GLU B O 1
ATOM 3952 N N . GLU B 1 78 ? -17.188 -30.438 -11.773 1 57.16 78 GLU B N 1
ATOM 3953 C CA . GLU B 1 78 ? -16.438 -29.938 -12.914 1 57.16 78 GLU B CA 1
ATOM 3954 C C . GLU B 1 78 ? -15.586 -31.031 -13.547 1 57.16 78 GLU B C 1
ATOM 3956 O O . GLU B 1 78 ? -15.422 -31.078 -14.773 1 57.16 78 GLU B O 1
ATOM 3961 N N . ALA B 1 79 ? -14.992 -31.938 -12.75 1 58.12 79 ALA B N 1
ATOM 3962 C CA . ALA B 1 79 ? -14.227 -33.094 -13.211 1 58.12 79 ALA B CA 1
ATOM 3963 C C . ALA B 1 79 ? -15.094 -34 -14.07 1 58.12 79 ALA B C 1
ATOM 3965 O O . ALA B 1 79 ? -14.625 -34.531 -15.078 1 58.12 79 ALA B O 1
ATOM 3966 N N . GLU B 1 80 ? -16.25 -34.156 -13.594 1 54.19 80 GLU B N 1
ATOM 3967 C CA . GLU B 1 80 ? -17.156 -35.031 -14.328 1 54.19 80 GLU B CA 1
ATOM 3968 C C . GLU B 1 80 ? -17.469 -34.469 -15.711 1 54.19 80 GLU B C 1
ATOM 3970 O O . GLU B 1 80 ? -17.578 -35.219 -16.688 1 54.19 80 GLU B O 1
ATOM 3975 N N . GLU B 1 81 ? -17.5 -33.188 -15.742 1 52.69 81 GLU B N 1
ATOM 3976 C CA . GLU B 1 81 ? -17.797 -32.562 -17.031 1 52.69 81 GLU B CA 1
ATOM 3977 C C . GLU B 1 81 ? -16.641 -32.719 -18 1 52.69 81 GLU B C 1
ATOM 3979 O O . GLU B 1 81 ? -16.844 -32.938 -19.203 1 52.69 81 GLU B O 1
ATOM 3984 N N . GLU B 1 82 ? -15.445 -32.688 -17.469 1 57.19 82 GLU B N 1
ATOM 3985 C CA . GLU B 1 82 ? -14.258 -32.812 -18.312 1 57.19 82 GLU B CA 1
ATOM 3986 C C . GLU B 1 82 ? -14.078 -34.25 -18.797 1 57.19 82 GLU B C 1
ATOM 3988 O O . GLU B 1 82 ? -13.695 -34.469 -19.938 1 57.19 82 GLU B O 1
ATOM 3993 N N . GLU B 1 83 ? -14.297 -35.219 -17.875 1 53.78 83 GLU B N 1
ATOM 3994 C CA . GLU B 1 83 ? -14.164 -36.656 -18.219 1 53.78 83 GLU B CA 1
ATOM 3995 C C . GLU B 1 83 ? -15.18 -37.031 -19.281 1 53.78 83 GLU B C 1
ATOM 3997 O O . GLU B 1 83 ? -14.867 -37.812 -20.203 1 53.78 83 GLU B O 1
ATOM 4002 N N . THR B 1 84 ? -16.344 -36.5 -19.156 1 47.78 84 THR B N 1
ATOM 4003 C CA . THR B 1 84 ? -17.391 -36.812 -20.141 1 47.78 84 THR B CA 1
ATOM 4004 C C . THR B 1 84 ? -17.047 -36.219 -21.5 1 47.78 84 THR B C 1
ATOM 4006 O O . THR B 1 84 ? -17.281 -36.844 -22.531 1 47.78 84 THR B O 1
ATOM 4009 N N . ALA B 1 85 ? -16.375 -35.156 -21.516 1 49.78 85 ALA B N 1
ATOM 4010 C CA . ALA B 1 85 ? -16.016 -34.5 -22.766 1 49.78 85 ALA B CA 1
ATOM 4011 C C . ALA B 1 85 ? -14.875 -35.25 -23.469 1 49.78 85 ALA B C 1
ATOM 4013 O O . ALA B 1 85 ? -14.852 -35.375 -24.688 1 49.78 85 ALA B O 1
ATOM 4014 N N . GLU B 1 86 ? -14.016 -35.719 -22.578 1 50.94 86 GLU B N 1
ATOM 4015 C CA . GLU B 1 86 ? -12.883 -36.469 -23.094 1 50.94 86 GLU B CA 1
ATOM 4016 C C . GLU B 1 86 ? -13.336 -37.812 -23.641 1 50.94 86 GLU B C 1
ATOM 4018 O O . GLU B 1 86 ? -12.797 -38.312 -24.641 1 50.94 86 GLU B O 1
ATOM 4023 N N . GLU B 1 87 ? -14.18 -38.438 -22.922 1 48.53 87 GLU B N 1
ATOM 4024 C CA . GLU B 1 87 ? -14.75 -39.688 -23.406 1 48.53 87 GLU B CA 1
ATOM 4025 C C . GLU B 1 87 ? -15.516 -39.469 -24.719 1 48.53 87 GLU B C 1
ATOM 4027 O O . GLU B 1 87 ? -15.5 -40.312 -25.594 1 48.53 87 GLU B O 1
ATOM 4032 N N . GLY B 1 88 ? -16.078 -38.406 -24.688 1 41.91 88 GLY B N 1
ATOM 4033 C CA . GLY B 1 88 ? -16.797 -38.094 -25.922 1 41.91 88 GLY B CA 1
ATOM 4034 C C . GLY B 1 88 ? -15.883 -37.906 -27.109 1 41.91 88 GLY B C 1
ATOM 4035 O O . GLY B 1 88 ? -16.219 -38.312 -28.234 1 41.91 88 GLY B O 1
ATOM 4036 N N . LEU B 1 89 ? -14.781 -37.281 -26.797 1 44.38 89 LEU B N 1
ATOM 4037 C CA . LEU B 1 89 ? -13.812 -37.094 -27.875 1 44.38 89 LEU B CA 1
ATOM 4038 C C . LEU B 1 89 ? -13.172 -38.406 -28.266 1 44.38 89 LEU B C 1
ATOM 4040 O O . LEU B 1 89 ? -12.883 -38.656 -29.438 1 44.38 89 LEU B O 1
ATOM 4044 N N . LYS B 1 90 ? -12.891 -39.312 -27.344 1 46.47 90 LYS B N 1
ATOM 4045 C CA . LYS B 1 90 ? -12.375 -40.656 -27.641 1 46.47 90 LYS B CA 1
ATOM 4046 C C . LYS B 1 90 ? -13.391 -41.469 -28.438 1 46.47 90 LYS B C 1
ATOM 4048 O O . LYS B 1 90 ? -13.023 -42.219 -29.328 1 46.47 90 LYS B O 1
ATOM 4053 N N . GLU B 1 91 ? -14.586 -41.344 -28.062 1 45.88 91 GLU B N 1
ATOM 4054 C CA . GLU B 1 91 ? -15.617 -42.062 -28.797 1 45.88 91 GLU B CA 1
ATOM 4055 C C . GLU B 1 91 ? -15.766 -41.562 -30.219 1 45.88 91 GLU B C 1
ATOM 4057 O O . GLU B 1 91 ? -16.047 -42.312 -31.141 1 45.88 91 GLU B O 1
ATOM 4062 N N . GLY B 1 92 ? -15.578 -40.312 -30.297 1 41.25 92 GLY B N 1
ATOM 4063 C CA . GLY B 1 92 ? -15.672 -39.781 -31.641 1 41.25 92 GLY B CA 1
ATOM 4064 C C . GLY B 1 92 ? -14.547 -40.25 -32.531 1 41.25 92 GLY B C 1
ATOM 4065 O O . GLY B 1 92 ? -14.758 -40.5 -33.719 1 41.25 92 GLY B O 1
ATOM 4066 N N . ILE B 1 93 ? -13.367 -40.344 -31.938 1 40.62 93 ILE B N 1
ATOM 4067 C CA . ILE B 1 93 ? -12.234 -40.844 -32.719 1 40.62 93 ILE B CA 1
ATOM 4068 C C . ILE B 1 93 ? -12.383 -42.344 -32.969 1 40.62 93 ILE B C 1
ATOM 4070 O O . ILE B 1 93 ? -12.109 -42.812 -34.062 1 40.62 93 ILE B O 1
ATOM 4074 N N . GLU B 1 94 ? -12.789 -43.062 -31.953 1 41.59 94 GLU B N 1
ATOM 4075 C CA . GLU B 1 94 ? -12.961 -44.5 -32.156 1 41.59 94 GLU B CA 1
ATOM 4076 C C . GLU B 1 94 ? -14.047 -44.781 -33.188 1 41.59 94 GLU B C 1
ATOM 4078 O O . GLU B 1 94 ? -13.984 -45.781 -33.906 1 41.59 94 GLU B O 1
ATOM 4083 N N . ALA B 1 95 ? -15.023 -43.969 -33.188 1 42.12 95 ALA B N 1
ATOM 4084 C CA . ALA B 1 95 ? -16.094 -44.219 -34.125 1 42.12 95 ALA B CA 1
ATOM 4085 C C . ALA B 1 95 ? -15.609 -44.031 -35.562 1 42.12 95 ALA B C 1
ATOM 4087 O O . ALA B 1 95 ? -16.109 -44.688 -36.5 1 42.12 95 ALA B O 1
ATOM 4088 N N . ARG B 1 96 ? -14.711 -43.094 -35.75 1 38.72 96 ARG B N 1
ATOM 4089 C CA . ARG B 1 96 ? -14.266 -42.938 -37.125 1 38.72 96 ARG B CA 1
ATOM 4090 C C . ARG B 1 96 ? -13.453 -44.125 -37.625 1 38.72 96 ARG B C 1
ATOM 4092 O O . ARG B 1 96 ? -13.398 -44.406 -38.812 1 38.72 96 ARG B O 1
ATOM 4099 N N . ASP B 1 97 ? -12.75 -44.656 -36.656 1 37.41 97 ASP B N 1
ATOM 4100 C CA . ASP B 1 97 ? -11.906 -45.75 -37.062 1 37.41 97 ASP B CA 1
ATOM 4101 C C . ASP B 1 97 ? -12.734 -47 -37.344 1 37.41 97 ASP B C 1
ATOM 4103 O O . ASP B 1 97 ? -12.211 -48 -37.844 1 37.41 97 ASP B O 1
ATOM 4107 N N . GLU B 1 98 ? -13.945 -47.094 -36.781 1 36.38 98 GLU B N 1
ATOM 4108 C CA . GLU B 1 98 ? -14.688 -48.312 -37.031 1 36.38 98 GLU B CA 1
ATOM 4109 C C . GLU B 1 98 ? -15.094 -48.438 -38.5 1 36.38 98 GLU B C 1
ATOM 4111 O O .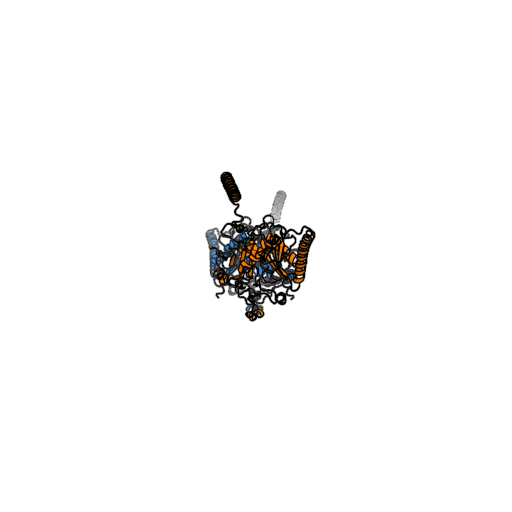 GLU B 1 98 ? -15.469 -49.5 -39 1 36.38 98 GLU B O 1
ATOM 4116 N N . ASP B 1 99 ? -15.375 -47.25 -39.125 1 35.78 99 ASP B N 1
ATOM 4117 C CA . ASP B 1 99 ? -15.945 -47.469 -40.438 1 35.78 99 ASP B CA 1
ATOM 4118 C C . ASP B 1 99 ? -14.914 -48.062 -41.375 1 35.78 99 ASP B C 1
ATOM 4120 O O . ASP B 1 99 ? -15.25 -48.438 -42.531 1 35.78 99 ASP B O 1
ATOM 4124 N N . GLU B 1 100 ? -13.617 -47.656 -41.219 1 34.88 100 GLU B N 1
ATOM 4125 C CA . GLU B 1 100 ? -12.742 -48.125 -42.281 1 34.88 100 GLU B CA 1
ATOM 4126 C C . GLU B 1 100 ? -12.367 -49.594 -42.125 1 34.88 100 GLU B C 1
ATOM 4128 O O . GLU B 1 100 ? -11.211 -49.969 -42.312 1 34.88 100 GLU B O 1
ATOM 4133 N N . GLU B 1 101 ? -13.023 -50.281 -41.188 1 33.91 101 GLU B N 1
ATOM 4134 C CA . GLU B 1 101 ? -12.641 -51.688 -40.938 1 33.91 101 GLU B CA 1
ATOM 4135 C C . GLU B 1 101 ? -12.883 -52.531 -42.188 1 33.91 101 GLU B C 1
ATOM 4137 O O . GLU B 1 101 ? -12.734 -53.75 -42.156 1 33.91 101 GLU B O 1
ATOM 4142 N N . ASP B 1 102 ? -13.609 -52 -43.156 1 33.44 102 ASP B N 1
ATOM 4143 C CA . ASP B 1 102 ? -13.953 -53.062 -44.094 1 33.44 102 ASP B CA 1
ATOM 4144 C C . ASP B 1 102 ? -12.719 -53.531 -44.875 1 33.44 102 ASP B C 1
ATOM 4146 O O . ASP B 1 102 ? -12.828 -54.281 -45.844 1 33.44 102 ASP B O 1
ATOM 4150 N N . GLU B 1 103 ? -11.656 -52.656 -45.031 1 33.09 103 GLU B N 1
ATOM 4151 C CA . GLU B 1 103 ? -10.797 -53.031 -46.156 1 33.09 103 GLU B CA 1
ATOM 4152 C C . GLU B 1 103 ? -10.141 -54.406 -45.906 1 33.09 103 GLU B C 1
ATOM 4154 O O . GLU B 1 103 ? -10.078 -54.875 -44.781 1 33.09 103 GLU B O 1
ATOM 4159 N N . GLU B 1 104 ? -9.398 -55.031 -47 1 35.97 104 GLU B N 1
ATOM 4160 C CA . GLU B 1 104 ? -8.836 -56.312 -47.375 1 35.97 104 GLU B CA 1
ATOM 4161 C C . GLU B 1 104 ? -7.844 -56.812 -46.312 1 35.97 104 GLU B C 1
ATOM 4163 O O . GLU B 1 104 ? -7.246 -56.031 -45.594 1 35.97 104 GLU B O 1
ATOM 4168 N N . GLU B 1 105 ? -7.859 -58.094 -45.906 1 36.62 105 GLU B N 1
ATOM 4169 C CA . GLU B 1 105 ? -7.031 -58.969 -45.094 1 36.62 105 GLU B CA 1
ATOM 4170 C C . GLU B 1 105 ? -5.547 -58.719 -45.344 1 36.62 105 GLU B C 1
ATOM 4172 O O . GLU B 1 105 ? -4.945 -59.375 -46.219 1 36.62 105 GLU B O 1
ATOM 4177 N N . LYS B 1 106 ? -5.121 -57.531 -45.75 1 38.38 106 LYS B N 1
ATOM 4178 C CA . LYS B 1 106 ? -3.686 -57.438 -46 1 38.38 106 LYS B CA 1
ATOM 4179 C C . LYS B 1 106 ? -2.885 -58 -44.812 1 38.38 106 LYS B C 1
ATOM 4181 O O . LYS B 1 106 ? -3.354 -58 -43.688 1 38.38 106 LYS B O 1
ATOM 4186 N N . ASP B 1 107 ? -1.936 -58.906 -45.125 1 38.75 107 ASP B N 1
ATOM 4187 C CA . ASP B 1 107 ? -0.92 -59.469 -44.219 1 38.75 107 ASP B CA 1
ATOM 4188 C C . ASP B 1 107 ? -0.48 -58.438 -43.188 1 38.75 107 ASP B C 1
ATOM 4190 O O . ASP B 1 107 ? 0.029 -57.375 -43.531 1 38.75 107 ASP B O 1
ATOM 4194 N N . GLU B 1 108 ? -1.282 -58.281 -42.219 1 40.62 108 GLU B N 1
ATOM 4195 C CA . GLU B 1 108 ? -0.938 -57.375 -41.156 1 40.62 108 GLU B CA 1
ATOM 4196 C C . GLU B 1 108 ? 0.535 -57.5 -40.75 1 40.62 108 GLU B C 1
ATOM 4198 O O . GLU B 1 108 ? 1.049 -58.594 -40.594 1 40.62 108 GLU B O 1
ATOM 4203 N N . PRO B 1 109 ? 1.478 -56.656 -41.312 1 46.62 109 PRO B N 1
ATOM 4204 C CA . PRO B 1 109 ? 2.857 -56.75 -40.844 1 46.62 109 PRO B CA 1
ATOM 4205 C C . PRO B 1 109 ? 2.939 -57.156 -39.375 1 46.62 109 PRO B C 1
ATOM 4207 O O . PRO B 1 109 ? 1.961 -57 -38.625 1 46.62 109 PRO B O 1
ATOM 4210 N N . PRO B 1 110 ? 3.896 -58.094 -39.031 1 45.81 110 PRO B N 1
ATOM 4211 C CA . PRO B 1 110 ? 4.023 -58.5 -37.625 1 45.81 110 PRO B CA 1
ATOM 4212 C C . PRO B 1 110 ? 3.822 -57.344 -36.656 1 45.81 110 PRO B C 1
ATOM 4214 O O . PRO B 1 110 ? 4.133 -56.188 -36.969 1 45.81 110 PRO B O 1
ATOM 4217 N N . LYS B 1 111 ? 2.801 -57.375 -35.906 1 46.34 111 LYS B N 1
ATOM 4218 C CA . LYS B 1 111 ? 2.537 -56.406 -34.844 1 46.34 111 LYS B CA 1
ATOM 4219 C C . LYS B 1 111 ? 3.82 -56.031 -34.094 1 46.34 111 LYS B C 1
ATOM 4221 O O . LYS B 1 111 ? 4.594 -56.906 -33.719 1 46.34 111 LYS B O 1
ATOM 4226 N N . PRO B 1 112 ? 4.477 -54.969 -34.469 1 45.34 112 PRO B N 1
ATOM 4227 C CA . PRO B 1 112 ? 5.641 -54.625 -33.625 1 45.34 112 PRO B CA 1
ATOM 4228 C C . PRO B 1 112 ? 5.445 -54.969 -32.156 1 45.34 112 PRO B C 1
ATOM 4230 O O . PRO B 1 112 ? 4.336 -54.812 -31.641 1 45.34 112 PRO B O 1
ATOM 4233 N N . ASN B 1 113 ? 6.105 -56.031 -31.672 1 47.62 113 ASN B N 1
ATOM 4234 C CA . ASN B 1 113 ? 6.133 -56.406 -30.25 1 47.62 113 ASN B CA 1
ATOM 4235 C C . ASN B 1 113 ? 6.383 -55.188 -29.359 1 47.62 113 ASN B C 1
ATOM 4237 O O . ASN B 1 113 ? 6.852 -55.344 -28.234 1 47.62 113 ASN B O 1
ATOM 4241 N N . TYR B 1 114 ? 6.551 -54.031 -29.922 1 48.81 114 TYR B N 1
ATOM 4242 C CA . TYR B 1 114 ? 6.805 -52.906 -29.047 1 48.81 114 TYR B CA 1
ATOM 4243 C C . TYR B 1 114 ? 5.578 -52.562 -28.203 1 48.81 114 TYR B C 1
ATOM 4245 O O . TYR B 1 114 ? 4.496 -52.312 -28.75 1 48.81 114 TYR B O 1
ATOM 4253 N N . LYS B 1 115 ? 5.574 -53 -27.031 1 54.12 115 LYS B N 1
ATOM 4254 C CA . LYS B 1 115 ? 4.559 -52.562 -26.078 1 54.12 115 LYS B CA 1
ATOM 4255 C C . LYS B 1 115 ? 4.836 -51.125 -25.625 1 54.12 115 LYS B C 1
ATOM 4257 O O . LYS B 1 115 ? 5.906 -50.844 -25.094 1 54.12 115 LYS B O 1
ATOM 4262 N N . PRO B 1 116 ? 4.078 -50.219 -26.109 1 64.75 116 PRO B N 1
ATOM 4263 C CA . PRO B 1 116 ? 4.277 -48.844 -25.656 1 64.75 116 PRO B CA 1
ATOM 4264 C C . PRO B 1 116 ? 4.363 -48.719 -24.141 1 64.75 116 PRO B C 1
ATOM 4266 O O . PRO B 1 116 ? 3.768 -49.531 -23.422 1 64.75 116 PRO B O 1
ATOM 4269 N N . PRO B 1 117 ? 5.426 -47.938 -23.766 1 69.5 117 PRO B N 1
ATOM 4270 C CA . PRO B 1 117 ? 5.547 -47.75 -22.312 1 69.5 117 PRO B CA 1
ATOM 4271 C C . PRO B 1 117 ? 4.223 -47.344 -21.656 1 69.5 117 PRO B C 1
ATOM 4273 O O . PRO B 1 117 ? 3.352 -46.781 -22.312 1 69.5 117 PRO B O 1
ATOM 4276 N N . PRO B 1 118 ? 4.02 -47.875 -20.469 1 78.69 118 PRO B N 1
ATOM 4277 C CA . PRO B 1 118 ? 2.781 -47.562 -19.75 1 78.69 118 PRO B CA 1
ATOM 4278 C C . PRO B 1 118 ? 2.553 -46.062 -19.578 1 78.69 118 PRO B C 1
ATOM 4280 O O . PRO B 1 118 ? 3.51 -45.312 -19.406 1 78.69 118 PRO B O 1
ATOM 4283 N N . VAL B 1 119 ? 1.358 -45.688 -19.812 1 85.44 119 VAL B N 1
ATOM 4284 C CA . VAL B 1 119 ? 0.963 -44.281 -19.656 1 85.44 119 VAL B CA 1
ATOM 4285 C C . VAL B 1 119 ? 0.846 -43.969 -18.172 1 85.44 119 VAL B C 1
ATOM 4287 O O . VAL B 1 119 ? 0.199 -44.688 -17.406 1 85.44 119 VAL B O 1
ATOM 4290 N N . ILE B 1 120 ? 1.553 -42.969 -17.75 1 90.88 120 ILE B N 1
ATOM 4291 C CA . ILE B 1 120 ? 1.489 -42.5 -16.375 1 90.88 120 ILE B CA 1
ATOM 4292 C C . ILE B 1 120 ? 0.206 -41.719 -16.156 1 90.88 120 ILE B C 1
ATOM 4294 O O . ILE B 1 120 ? -0.05 -40.719 -16.844 1 90.88 120 ILE B O 1
ATOM 4298 N N . PRO B 1 121 ? -0.627 -42.031 -15.25 1 92.31 121 PRO B N 1
ATOM 4299 C CA . PRO B 1 121 ? -1.913 -41.375 -15.039 1 92.31 121 PRO B CA 1
ATOM 4300 C C . PRO B 1 121 ? -1.759 -39.969 -14.461 1 92.31 121 PRO B C 1
ATOM 4302 O O . PRO B 1 121 ? -0.79 -39.688 -13.75 1 92.31 121 PRO B O 1
ATOM 4305 N N . LYS B 1 122 ? -2.684 -39.188 -14.812 1 93 122 LYS B N 1
ATOM 4306 C CA . LYS B 1 122 ? -2.682 -37.844 -14.273 1 93 122 LYS B CA 1
ATOM 4307 C C . LYS B 1 122 ? -3.033 -37.844 -12.789 1 93 122 LYS B C 1
ATOM 4309 O O . LYS B 1 122 ? -3.633 -38.781 -12.289 1 93 122 LYS B O 1
ATOM 4314 N N . GLU B 1 123 ? -2.664 -36.812 -12.086 1 94.12 123 GLU B N 1
ATOM 4315 C CA . GLU B 1 123 ? -3.02 -36.656 -10.68 1 94.12 123 GLU B CA 1
ATOM 4316 C C . GLU B 1 123 ? -4.449 -36.125 -10.531 1 94.12 123 GLU B C 1
ATOM 4318 O O . GLU B 1 123 ? -4.945 -35.406 -11.391 1 94.12 123 GLU B O 1
ATOM 4323 N N . ASP B 1 124 ? -5.066 -36.531 -9.406 1 90.44 124 ASP B N 1
ATOM 4324 C CA . ASP B 1 124 ? -6.461 -36.156 -9.156 1 90.44 124 ASP B CA 1
ATOM 4325 C C . ASP B 1 124 ? -6.602 -34.656 -8.898 1 90.44 124 ASP B C 1
ATOM 4327 O O . ASP B 1 124 ? -5.609 -33.969 -8.672 1 90.44 124 ASP B O 1
ATOM 4331 N N . TYR B 1 125 ? -7.859 -34.281 -8.992 1 89.25 125 TYR B N 1
ATOM 4332 C CA . TYR B 1 125 ? -8.164 -32.906 -8.641 1 89.25 125 TYR B CA 1
ATOM 4333 C C . TYR B 1 125 ? -7.695 -32.594 -7.227 1 89.25 125 TYR B C 1
ATOM 4335 O O . TYR B 1 125 ? -7.84 -33.406 -6.316 1 89.25 125 TYR B O 1
ATOM 4343 N N . ARG B 1 126 ? -7.02 -31.469 -7.082 1 91.25 126 ARG B N 1
ATOM 4344 C CA . ARG B 1 126 ? -6.598 -30.922 -5.797 1 91.25 126 ARG B CA 1
ATOM 4345 C C . ARG B 1 126 ? -5.355 -31.625 -5.273 1 91.25 126 ARG B C 1
ATOM 4347 O O . ARG B 1 126 ? -5.07 -31.594 -4.074 1 91.25 126 ARG B O 1
ATOM 4354 N N . THR B 1 127 ? -4.734 -32.25 -6.227 1 91.69 127 THR B N 1
ATOM 4355 C CA . THR B 1 127 ? -3.516 -32.938 -5.805 1 91.69 127 THR B CA 1
ATOM 4356 C C . THR B 1 127 ? -2.365 -32.656 -6.758 1 91.69 127 THR B C 1
ATOM 4358 O O . THR B 1 127 ? -2.578 -32.469 -7.961 1 91.69 127 THR B O 1
ATOM 4361 N N . GLY B 1 128 ? -1.249 -32.531 -6.184 1 94.5 128 GLY B N 1
ATOM 4362 C CA . GLY B 1 128 ? -0.027 -32.438 -6.965 1 94.5 128 GLY B CA 1
ATOM 4363 C C . GLY B 1 128 ? -0.062 -31.312 -7.984 1 94.5 128 GLY B C 1
ATOM 4364 O O . GLY B 1 128 ? -0.353 -30.172 -7.641 1 94.5 128 GLY B O 1
ATOM 4365 N N . ALA B 1 129 ? 0.177 -31.688 -9.242 1 96.5 129 ALA B N 1
ATOM 4366 C CA . ALA B 1 129 ? 0.239 -30.719 -10.328 1 96.5 129 ALA B CA 1
ATOM 4367 C C . ALA B 1 129 ? -1.147 -30.156 -10.648 1 96.5 129 ALA B C 1
ATOM 4369 O O . ALA B 1 129 ? -1.275 -29.156 -11.352 1 96.5 129 ALA B O 1
ATOM 4370 N N . ASN B 1 130 ? -2.174 -30.844 -10.172 1 96.19 130 ASN B N 1
ATOM 4371 C CA . ASN B 1 130 ? -3.549 -30.422 -10.383 1 96.19 130 ASN B CA 1
ATOM 4372 C C . ASN B 1 130 ? -4.195 -29.938 -9.094 1 96.19 130 ASN B C 1
ATOM 4374 O O . ASN B 1 130 ? -5.414 -30.016 -8.93 1 96.19 130 ASN B O 1
ATOM 4378 N N . LYS B 1 131 ? -3.391 -29.531 -8.195 1 94.94 131 LYS B N 1
ATOM 4379 C CA . LYS B 1 131 ? -3.883 -29 -6.93 1 94.94 131 LYS B CA 1
ATOM 4380 C C . LYS B 1 131 ? -4.773 -27.781 -7.148 1 94.94 131 LYS B C 1
ATOM 4382 O O . LYS B 1 131 ? -5.82 -27.641 -6.512 1 94.94 131 LYS B O 1
ATOM 4387 N N . TYR B 1 132 ? -4.367 -26.953 -8.031 1 96 132 TYR B N 1
ATOM 4388 C CA . TYR B 1 132 ? -5.086 -25.719 -8.328 1 96 132 TYR B CA 1
ATOM 4389 C C . TYR B 1 132 ? -5.727 -25.781 -9.711 1 96 132 TYR B C 1
ATOM 4391 O O . TYR B 1 132 ? -5.336 -26.594 -10.547 1 96 132 TYR B O 1
ATOM 4399 N N . THR B 1 133 ? -6.742 -25.016 -9.828 1 96.81 133 THR B N 1
ATOM 4400 C CA . THR B 1 133 ? -7.379 -24.797 -11.125 1 96.81 133 THR B CA 1
ATOM 4401 C C . THR B 1 133 ? -7.016 -23.422 -11.68 1 96.81 133 THR B C 1
ATOM 4403 O O . THR B 1 133 ? -6.859 -22.469 -10.93 1 96.81 133 THR B O 1
ATOM 4406 N N . TYR B 1 134 ? -6.898 -23.391 -13.008 1 98.5 134 TYR B N 1
ATOM 4407 C CA . TYR B 1 134 ? -6.453 -22.141 -13.617 1 98.5 134 TYR B CA 1
ATOM 4408 C C . TYR B 1 134 ? -7.461 -21.641 -14.648 1 98.5 134 TYR B C 1
ATOM 4410 O O . TYR B 1 134 ? -7.992 -22.422 -15.43 1 98.5 134 TYR B O 1
ATOM 4418 N N . TYR B 1 135 ? -7.77 -20.391 -14.555 1 98.5 135 TYR B N 1
ATOM 4419 C CA . TYR B 1 135 ? -8.57 -19.688 -15.539 1 98.5 135 TYR B CA 1
ATOM 4420 C C . TYR B 1 135 ? -7.727 -18.672 -16.297 1 98.5 135 TYR B C 1
ATOM 4422 O O . TYR B 1 135 ? -6.816 -18.062 -15.734 1 98.5 135 TYR B O 1
ATOM 4430 N N . VAL B 1 136 ? -8.086 -18.484 -17.594 1 98.69 136 VAL B N 1
ATOM 4431 C CA . VAL B 1 136 ? -7.312 -17.531 -18.359 1 98.69 136 VAL B CA 1
ATOM 4432 C C . VAL B 1 136 ? -8.25 -16.672 -19.219 1 98.69 136 VAL B C 1
ATOM 4434 O O . VAL B 1 136 ? -9.367 -17.078 -19.531 1 98.69 136 VAL B O 1
ATOM 4437 N N . CYS B 1 137 ? -7.859 -15.492 -19.453 1 98.25 137 CYS B N 1
ATOM 4438 C CA . CYS B 1 137 ? -8.477 -14.625 -20.453 1 98.25 137 CYS B CA 1
ATOM 4439 C C . CYS B 1 137 ? -7.426 -13.781 -21.172 1 98.25 137 CYS B C 1
ATOM 4441 O O . CYS B 1 137 ? -6.332 -13.578 -20.656 1 98.25 137 CYS B O 1
ATOM 4443 N N . ASN B 1 138 ? -7.668 -13.344 -22.344 1 98 138 ASN B N 1
ATOM 4444 C CA . ASN B 1 138 ? -6.703 -12.602 -23.141 1 98 138 ASN B CA 1
ATOM 4445 C C . ASN B 1 138 ? -6.645 -11.133 -22.719 1 98 138 ASN B C 1
ATOM 4447 O O . ASN B 1 138 ? -5.59 -10.5 -22.828 1 98 138 ASN B O 1
ATOM 4451 N N . GLU B 1 139 ? -7.77 -10.625 -22.328 1 96.38 139 GLU B N 1
ATOM 4452 C CA . GLU B 1 139 ? -7.898 -9.25 -21.844 1 96.38 139 GLU B CA 1
ATOM 4453 C C . GLU B 1 139 ? -8.82 -9.188 -20.625 1 96.38 139 GLU B C 1
ATOM 4455 O O . GLU B 1 139 ? -9.844 -9.875 -20.578 1 96.38 139 GLU B O 1
ATOM 4460 N N . PRO B 1 140 ? -8.367 -8.266 -19.719 1 95.12 140 PRO B N 1
ATOM 4461 C CA . PRO B 1 140 ? -9.289 -8.141 -18.594 1 95.12 140 PRO B CA 1
ATOM 4462 C C . PRO B 1 140 ? -10.68 -7.691 -19 1 95.12 140 PRO B C 1
ATOM 4464 O O . PRO B 1 140 ? -10.828 -6.73 -19.766 1 95.12 140 PRO B O 1
ATOM 4467 N N . GLY B 1 141 ? -11.695 -8.359 -18.609 1 91.31 141 GLY B N 1
ATOM 4468 C CA . GLY B 1 141 ? -13.062 -8.062 -19 1 91.31 141 GLY B CA 1
ATOM 4469 C C . GLY B 1 141 ? -13.648 -9.117 -19.922 1 91.31 141 GLY B C 1
ATOM 4470 O O . GLY B 1 141 ? -14.875 -9.25 -20.016 1 91.31 141 GLY B O 1
ATOM 4471 N N . LYS B 1 142 ? -12.789 -9.727 -20.656 1 95.44 142 LYS B N 1
ATOM 4472 C CA . LYS B 1 142 ? -13.25 -10.844 -21.469 1 95.44 142 LYS B CA 1
ATOM 4473 C C . LYS B 1 142 ? -13.578 -12.062 -20.609 1 95.44 142 LYS B C 1
ATOM 4475 O O . LYS B 1 142 ? -13.117 -12.156 -19.469 1 95.44 142 LYS B O 1
ATOM 4480 N N . PRO B 1 143 ? -14.328 -12.961 -21.141 1 96.5 143 PRO B N 1
ATOM 4481 C CA . PRO B 1 143 ? -14.727 -14.125 -20.359 1 96.5 143 PRO B CA 1
ATOM 4482 C C . PRO B 1 143 ? -13.539 -15.016 -19.969 1 96.5 143 PRO B C 1
ATOM 4484 O O . PRO B 1 143 ? -12.617 -15.195 -20.766 1 96.5 143 PRO B O 1
ATOM 4487 N N . TRP B 1 144 ? -13.664 -15.508 -18.797 1 98.06 144 TRP B N 1
ATOM 4488 C CA . TRP B 1 144 ? -12.656 -16.438 -18.297 1 98.06 144 TRP B CA 1
ATOM 4489 C C . TRP B 1 144 ? -12.867 -17.828 -18.875 1 98.06 144 TRP B C 1
ATOM 4491 O O . TRP B 1 144 ? -14 -18.297 -18.984 1 98.06 144 TRP B O 1
ATOM 4501 N N . THR B 1 145 ? -11.773 -18.453 -19.219 1 98 145 THR B N 1
ATOM 4502 C CA . THR B 1 145 ? -11.82 -19.844 -19.672 1 98 145 THR B CA 1
ATOM 4503 C C . THR B 1 145 ? -11.023 -20.75 -18.75 1 98 145 THR B C 1
ATOM 4505 O O . THR B 1 145 ? -9.875 -20.453 -18.422 1 98 145 THR B O 1
ATOM 4508 N N . LYS B 1 146 ? -11.68 -21.781 -18.312 1 97.44 146 LYS B N 1
ATOM 4509 C CA . LYS B 1 146 ? -11.008 -22.75 -17.453 1 97.44 146 LYS B CA 1
ATOM 4510 C C . LYS B 1 146 ? -10.031 -23.625 -18.25 1 97.44 146 LYS B C 1
ATOM 4512 O O . LYS B 1 146 ? -10.383 -24.141 -19.312 1 97.44 146 LYS B O 1
ATOM 4517 N N . LEU B 1 147 ? -8.836 -23.75 -17.75 1 98.06 147 LEU B N 1
ATOM 4518 C CA . LEU B 1 147 ? -7.855 -24.625 -18.391 1 98.06 147 LEU B CA 1
ATOM 4519 C C . LEU B 1 147 ? -8.047 -26.062 -17.969 1 98.06 147 LEU B C 1
ATOM 4521 O O . LEU B 1 147 ? -8.5 -26.344 -16.859 1 98.06 147 LEU B O 1
ATOM 4525 N N . PRO B 1 148 ? -7.691 -26.969 -18.844 1 96.56 148 PRO B N 1
ATOM 4526 C CA . PRO B 1 148 ? -7.828 -28.375 -18.516 1 96.56 148 PRO B CA 1
ATOM 4527 C C . PRO B 1 148 ? -6.812 -28.844 -17.469 1 96.56 148 PRO B C 1
ATOM 4529 O O . PRO B 1 148 ? -5.824 -28.141 -17.219 1 96.56 148 PRO B O 1
ATOM 4532 N N . GLN B 1 149 ? -7.105 -29.984 -16.906 1 96.38 149 GLN B N 1
ATOM 4533 C CA . GLN B 1 149 ? -6.102 -30.609 -16.047 1 96.38 149 GLN B CA 1
ATOM 4534 C C . GLN B 1 149 ? -4.867 -31.016 -16.844 1 96.38 149 GLN B C 1
ATOM 4536 O O . GLN B 1 149 ? -4.961 -31.312 -18.047 1 96.38 149 GLN B O 1
ATOM 4541 N N . VAL B 1 150 ? -3.826 -31 -16.156 1 97.88 150 VAL B N 1
ATOM 4542 C CA . VAL B 1 150 ? -2.58 -31.328 -16.844 1 97.88 150 VAL B CA 1
ATOM 4543 C C . VAL B 1 150 ? -2.246 -32.812 -16.641 1 97.88 150 VAL B C 1
ATOM 4545 O O . VAL B 1 150 ? -2.514 -33.375 -15.57 1 97.88 150 VAL B O 1
ATOM 4548 N N . THR B 1 151 ? -1.648 -33.438 -17.641 1 97.06 151 THR B N 1
ATOM 4549 C CA . THR B 1 151 ? -1.195 -34.812 -17.562 1 97.06 151 THR B CA 1
ATOM 4550 C C . THR B 1 151 ? 0.327 -34.875 -17.469 1 97.06 151 THR B C 1
ATOM 4552 O O . THR B 1 151 ? 1.022 -33.969 -17.922 1 97.06 151 THR B O 1
ATOM 4555 N N . PRO B 1 152 ? 0.805 -35.969 -16.844 1 97.25 152 PRO B N 1
ATOM 4556 C CA . PRO B 1 152 ? 2.258 -36.125 -16.766 1 97.25 152 PRO B CA 1
ATOM 4557 C C . PRO B 1 152 ? 2.938 -36.094 -18.125 1 97.25 152 PRO B C 1
ATOM 4559 O O . PRO B 1 152 ? 4.02 -35.531 -18.266 1 97.25 152 PRO B O 1
ATOM 4562 N N . ALA B 1 153 ? 2.336 -36.688 -19.109 1 96 153 ALA B N 1
ATOM 4563 C CA . ALA B 1 153 ? 2.893 -36.719 -20.453 1 96 153 ALA B CA 1
ATOM 4564 C C . ALA B 1 153 ? 3.045 -35.281 -21 1 96 153 ALA B C 1
ATOM 4566 O O . ALA B 1 153 ? 4.035 -34.969 -21.672 1 96 153 ALA B O 1
ATOM 4567 N N . GLN B 1 154 ? 2.117 -34.5 -20.719 1 97.5 154 GLN B N 1
ATOM 4568 C CA . GLN B 1 154 ? 2.162 -33.125 -21.172 1 97.5 154 GLN B CA 1
ATOM 4569 C C . GLN B 1 154 ? 3.309 -32.375 -20.516 1 97.5 154 GLN B C 1
ATOM 4571 O O . GLN B 1 154 ? 4.008 -31.594 -21.172 1 97.5 154 GLN B O 1
ATOM 4576 N N . ILE B 1 155 ? 3.535 -32.562 -19.266 1 98.12 155 ILE B N 1
ATOM 4577 C CA . ILE B 1 155 ? 4.613 -31.891 -18.547 1 98.12 155 ILE B CA 1
ATOM 4578 C C . ILE B 1 155 ? 5.965 -32.375 -19.078 1 98.12 155 ILE B C 1
ATOM 4580 O O . ILE B 1 155 ? 6.852 -31.547 -19.344 1 98.12 155 ILE B O 1
ATOM 4584 N N . VAL B 1 156 ? 6.105 -33.688 -19.234 1 96.69 156 VAL B N 1
ATOM 4585 C CA . VAL B 1 156 ? 7.359 -34.25 -19.703 1 96.69 156 VAL B CA 1
ATOM 4586 C C . VAL B 1 156 ? 7.699 -33.719 -21.094 1 96.69 156 VAL B C 1
ATOM 4588 O O . VAL B 1 156 ? 8.844 -33.344 -21.359 1 96.69 156 VAL B O 1
ATOM 4591 N N . ASN B 1 157 ? 6.719 -33.688 -21.938 1 95.69 157 ASN B N 1
ATOM 4592 C CA . ASN B 1 157 ? 6.961 -33.188 -23.297 1 95.69 157 ASN B CA 1
ATOM 4593 C C . ASN B 1 157 ? 7.184 -31.688 -23.312 1 95.69 157 ASN B C 1
ATOM 4595 O O . ASN B 1 157 ? 7.953 -31.172 -24.125 1 95.69 157 ASN B O 1
ATOM 4599 N N . ALA B 1 158 ? 6.516 -30.953 -22.469 1 96.94 158 ALA B N 1
ATOM 4600 C CA . ALA B 1 158 ? 6.711 -29.5 -22.391 1 96.94 158 ALA B CA 1
ATOM 4601 C C . ALA B 1 158 ? 8.141 -29.172 -21.984 1 96.94 158 ALA B C 1
ATOM 4603 O O . ALA B 1 158 ? 8.68 -28.141 -22.391 1 96.94 158 ALA B O 1
ATOM 4604 N N . ARG B 1 159 ? 8.75 -30.016 -21.203 1 95.62 159 ARG B N 1
ATOM 4605 C CA . ARG B 1 159 ? 10.133 -29.812 -20.781 1 95.62 159 ARG B CA 1
ATOM 4606 C C . ARG B 1 159 ? 11.086 -29.938 -21.953 1 95.62 159 ARG B C 1
ATOM 4608 O O . ARG B 1 159 ? 12.188 -29.375 -21.938 1 95.62 159 ARG B O 1
ATOM 4615 N N . LYS B 1 160 ? 10.641 -30.578 -22.969 1 93.44 160 LYS B N 1
ATOM 4616 C CA . LYS B 1 160 ? 11.523 -30.906 -24.078 1 93.44 160 LYS B CA 1
ATOM 4617 C C . LYS B 1 160 ? 11.375 -29.891 -25.219 1 93.44 160 LYS B C 1
ATOM 4619 O O . LYS B 1 160 ? 12.156 -29.906 -26.172 1 93.44 160 LYS B O 1
ATOM 4624 N N . ILE B 1 161 ? 10.383 -29.094 -25.094 1 92.12 161 ILE B N 1
ATOM 4625 C CA . ILE B 1 161 ? 10.133 -28.219 -26.219 1 92.12 161 ILE B CA 1
ATOM 4626 C C . ILE B 1 161 ? 10.133 -26.766 -25.75 1 92.12 161 ILE B C 1
ATOM 4628 O O . ILE B 1 161 ? 9.977 -26.5 -24.547 1 92.12 161 ILE B O 1
ATOM 4632 N N . LYS B 1 162 ? 10.445 -25.875 -26.688 1 91.75 162 LYS B N 1
ATOM 4633 C CA . LYS B 1 162 ? 10.359 -24.438 -26.469 1 91.75 162 LYS B CA 1
ATOM 4634 C C . LYS B 1 162 ? 9.578 -23.75 -27.594 1 91.75 162 LYS B C 1
ATOM 4636 O O . LYS B 1 162 ? 10.109 -23.531 -28.688 1 91.75 162 LYS B O 1
ATOM 4641 N N . LYS B 1 163 ? 8.328 -23.5 -27.266 1 93.94 163 LYS B N 1
ATOM 4642 C CA . LYS B 1 163 ? 7.449 -22.875 -28.25 1 93.94 163 LYS B CA 1
ATOM 4643 C C . LYS B 1 163 ? 6.723 -21.672 -27.656 1 93.94 163 LYS B C 1
ATOM 4645 O O . LYS B 1 163 ? 6.215 -21.734 -26.547 1 93.94 163 LYS B O 1
ATOM 4650 N N . PHE B 1 164 ? 6.742 -20.594 -28.469 1 96.38 164 PHE B N 1
ATOM 4651 C CA . PHE B 1 164 ? 6.02 -19.406 -28 1 96.38 164 PHE B CA 1
ATOM 4652 C C . PHE B 1 164 ? 4.512 -19.641 -28.062 1 96.38 164 PHE B C 1
ATOM 4654 O O . PHE B 1 164 ? 4.016 -20.281 -29 1 96.38 164 PHE B O 1
ATOM 4661 N N . LEU B 1 165 ? 3.885 -19.078 -27.141 1 97.75 165 LEU B N 1
ATOM 4662 C CA . LEU B 1 165 ? 2.426 -19.094 -27.172 1 97.75 165 LEU B CA 1
ATOM 4663 C C . LEU B 1 165 ? 1.896 -18.141 -28.234 1 97.75 165 LEU B C 1
ATOM 4665 O O . LEU B 1 165 ? 2.49 -17.094 -28.484 1 97.75 165 LEU B O 1
ATOM 4669 N N . VAL B 1 166 ? 0.829 -18.5 -28.828 1 97.69 166 VAL B N 1
ATOM 4670 C CA . VAL B 1 166 ? 0.2 -17.703 -29.859 1 97.69 166 VAL B CA 1
ATOM 4671 C C . VAL B 1 166 ? -0.837 -16.766 -29.234 1 97.69 166 VAL B C 1
ATOM 4673 O O . VAL B 1 166 ? -0.924 -15.594 -29.609 1 97.69 166 VAL B O 1
ATOM 4676 N N . GLY B 1 167 ? -1.559 -17.219 -28.328 1 98 167 GLY B N 1
ATOM 4677 C CA . GLY B 1 167 ? -2.645 -16.453 -27.734 1 98 167 GLY B CA 1
ATOM 4678 C C . GLY B 1 167 ? -4.016 -16.984 -28.109 1 98 167 GLY B C 1
ATOM 4679 O O . GLY B 1 167 ? -5.02 -16.281 -27.969 1 98 167 GLY B O 1
ATOM 4680 N N . LYS B 1 168 ? -4.027 -18.156 -28.656 1 98.19 168 LYS B N 1
ATOM 4681 C CA . LYS B 1 168 ? -5.25 -18.875 -29 1 98.19 168 LYS B CA 1
ATOM 4682 C C . LYS B 1 168 ? -5.258 -20.266 -28.375 1 98.19 168 LYS B C 1
ATOM 4684 O O . LYS B 1 168 ? -4.438 -21.109 -28.734 1 98.19 168 LYS B O 1
ATOM 4689 N N . LEU B 1 169 ? -6.234 -20.5 -27.562 1 98.06 169 LEU B N 1
ATOM 4690 C CA . LEU B 1 169 ? -6.246 -21.719 -26.75 1 98.06 169 LEU B CA 1
ATOM 4691 C C . LEU B 1 169 ? -6.363 -22.953 -27.641 1 98.06 169 LEU B C 1
ATOM 4693 O O . LEU B 1 169 ? -5.828 -24.016 -27.297 1 98.06 169 LEU B O 1
ATOM 4697 N N . ASP B 1 170 ? -7.016 -22.828 -28.75 1 97.12 170 ASP B N 1
ATOM 4698 C CA . ASP B 1 170 ? -7.254 -23.984 -29.609 1 97.12 170 ASP B CA 1
ATOM 4699 C C . ASP B 1 170 ? -6.156 -24.125 -30.656 1 97.12 170 ASP B C 1
ATOM 4701 O O . ASP B 1 170 ? -6.188 -25.031 -31.484 1 97.12 170 ASP B O 1
ATOM 4705 N N . ALA B 1 171 ? -5.18 -23.312 -30.578 1 97 171 ALA B N 1
ATOM 4706 C CA . ALA B 1 171 ? -4.094 -23.375 -31.547 1 97 171 ALA B CA 1
ATOM 4707 C C . ALA B 1 171 ? -3.303 -24.672 -31.422 1 97 171 ALA B C 1
ATOM 4709 O O . ALA B 1 171 ? -3.055 -25.141 -30.312 1 97 171 ALA B O 1
ATOM 4710 N N . ALA B 1 172 ? -2.869 -25.219 -32.562 1 95.69 172 ALA B N 1
ATOM 4711 C CA . ALA B 1 172 ? -2.039 -26.422 -32.562 1 95.69 172 ALA B CA 1
ATOM 4712 C C . ALA B 1 172 ? -0.613 -26.109 -32.125 1 95.69 172 ALA B C 1
ATOM 4714 O O . ALA B 1 172 ? -0.074 -25.047 -32.438 1 95.69 172 ALA B O 1
ATOM 4715 N N . VAL B 1 173 ? -0.123 -27.031 -31.344 1 95.25 173 VAL B N 1
ATOM 4716 C CA . VAL B 1 173 ? 1.275 -26.922 -30.938 1 95.25 173 VAL B CA 1
ATOM 4717 C C . VAL B 1 173 ? 2.143 -27.797 -31.844 1 95.25 173 VAL B C 1
ATOM 4719 O O . VAL B 1 173 ? 2.299 -29 -31.609 1 95.25 173 VAL B O 1
ATOM 4722 N N . VAL B 1 174 ? 2.699 -27.188 -32.875 1 92.44 174 VAL B N 1
ATOM 4723 C CA . VAL B 1 174 ? 3.484 -27.906 -33.875 1 92.44 174 VAL B CA 1
ATOM 4724 C C . VAL B 1 174 ? 4.957 -27.922 -33.469 1 92.44 174 VAL B C 1
ATOM 4726 O O . VAL B 1 174 ? 5.629 -26.891 -33.5 1 92.44 174 VAL B O 1
ATOM 4729 N N . CYS B 1 175 ? 5.336 -29.141 -33 1 89.88 175 CYS B N 1
ATOM 4730 C CA . CYS B 1 175 ? 6.707 -29.266 -32.531 1 89.88 175 CYS B CA 1
ATOM 4731 C C . CYS B 1 175 ? 7.18 -30.703 -32.594 1 89.88 175 CYS B C 1
ATOM 4733 O O . CYS B 1 175 ? 6.422 -31.594 -32.969 1 89.88 175 CYS B O 1
ATOM 4735 N N . TYR B 1 176 ? 8.469 -30.859 -32.438 1 89 176 TYR B N 1
ATOM 4736 C CA . TYR B 1 176 ? 9.07 -32.188 -32.25 1 89 176 TYR B CA 1
ATOM 4737 C C . TYR B 1 176 ? 9.875 -32.219 -30.953 1 89 176 TYR B C 1
ATOM 4739 O O . TYR B 1 176 ? 10.742 -31.375 -30.734 1 89 176 TYR B O 1
ATOM 4747 N N . PRO B 1 177 ? 9.656 -33.219 -30.109 1 91.56 177 PRO B N 1
ATOM 4748 C CA . PRO B 1 177 ? 8.602 -34.25 -30.188 1 91.56 177 PRO B CA 1
ATOM 4749 C C . PRO B 1 177 ? 7.203 -33.656 -30.141 1 91.56 177 PRO B C 1
ATOM 4751 O O . PRO B 1 177 ? 7.031 -32.5 -29.688 1 91.56 177 PRO B O 1
ATOM 4754 N N . PRO B 1 178 ? 6.293 -34.438 -30.656 1 92.62 178 PRO B N 1
ATOM 4755 C CA . PRO B 1 178 ? 4.93 -33.875 -30.672 1 92.62 178 PRO B CA 1
ATOM 4756 C C . PRO B 1 178 ? 4.375 -33.688 -29.266 1 92.62 178 PRO B C 1
ATOM 4758 O O . PRO B 1 178 ? 4.637 -34.469 -28.359 1 92.62 178 PRO B O 1
ATOM 4761 N N . PHE B 1 179 ? 3.74 -32.688 -29.109 1 95.62 179 PHE B N 1
ATOM 4762 C CA . PHE B 1 179 ? 3.105 -32.344 -27.844 1 95.62 179 PHE B CA 1
ATOM 4763 C C . PHE B 1 179 ? 1.675 -32.875 -27.812 1 95.62 179 PHE B C 1
ATOM 4765 O O . PHE B 1 179 ? 0.896 -32.656 -28.734 1 95.62 179 PHE B O 1
ATOM 4772 N N . PRO B 1 180 ? 1.359 -33.594 -26.719 1 94.81 180 PRO B N 1
ATOM 4773 C CA . PRO B 1 180 ? -0.018 -34.094 -26.609 1 94.81 180 PRO B CA 1
ATOM 4774 C C . PRO B 1 180 ? -1.01 -33 -26.25 1 94.81 180 PRO B C 1
ATOM 4776 O O . PRO B 1 180 ? -1.063 -32.562 -25.094 1 94.81 180 PRO B O 1
ATOM 4779 N N . GLY B 1 181 ? -1.789 -32.531 -27.203 1 95.88 181 GLY B N 1
ATOM 4780 C CA . GLY B 1 181 ? -2.801 -31.516 -26.922 1 95.88 181 GLY B CA 1
ATOM 4781 C C . GLY B 1 181 ? -2.6 -30.25 -27.703 1 95.88 181 GLY B C 1
ATOM 4782 O O . GLY B 1 181 ? -1.743 -30.188 -28.594 1 95.88 181 GLY B O 1
ATOM 4783 N N . ASN B 1 182 ? -3.4 -29.266 -27.438 1 97.56 182 ASN B N 1
ATOM 4784 C CA . ASN B 1 182 ? -3.336 -27.953 -28.078 1 97.56 182 ASN B CA 1
ATOM 4785 C C . ASN B 1 182 ? -2.689 -26.922 -27.172 1 97.56 182 ASN B C 1
ATOM 4787 O O . ASN B 1 182 ? -2.047 -27.266 -26.172 1 97.56 182 ASN B O 1
ATOM 4791 N N . GLU B 1 183 ? -2.805 -25.688 -27.562 1 98.25 183 GLU B N 1
ATOM 4792 C CA . GLU B 1 183 ? -2.117 -24.625 -26.812 1 98.25 183 GLU B CA 1
ATOM 4793 C C . GLU B 1 183 ? -2.658 -24.516 -25.391 1 98.25 183 GLU B C 1
ATOM 4795 O O . GLU B 1 183 ? -1.917 -24.172 -24.469 1 98.25 183 GLU B O 1
ATOM 4800 N N . ALA B 1 184 ? -3.939 -24.75 -25.203 1 98.44 184 ALA B N 1
ATOM 4801 C CA . ALA B 1 184 ? -4.484 -24.734 -23.844 1 98.44 184 ALA B CA 1
ATOM 4802 C C . ALA B 1 184 ? -3.734 -25.719 -22.938 1 98.44 184 ALA B C 1
ATOM 4804 O O . ALA B 1 184 ? -3.422 -25.391 -21.797 1 98.44 184 ALA B O 1
ATOM 4805 N N . ASN B 1 185 ? -3.48 -26.859 -23.469 1 98.19 185 ASN B N 1
ATOM 4806 C CA . ASN B 1 185 ? -2.76 -27.875 -22.719 1 98.19 185 ASN B CA 1
ATOM 4807 C C . ASN B 1 185 ? -1.303 -27.484 -22.5 1 98.19 185 ASN B C 1
ATOM 4809 O O . ASN B 1 185 ? -0.752 -27.734 -21.422 1 98.19 185 ASN B O 1
ATOM 4813 N N . TYR B 1 186 ? -0.738 -26.953 -23.516 1 98.44 186 TYR B N 1
ATOM 4814 C CA . TYR B 1 186 ? 0.649 -26.531 -23.406 1 98.44 186 TYR B CA 1
ATOM 4815 C C . TYR B 1 186 ? 0.787 -25.406 -22.375 1 98.44 186 TYR B C 1
ATOM 4817 O O . TYR B 1 186 ? 1.702 -25.422 -21.547 1 98.44 186 TYR B O 1
ATOM 4825 N N . LEU B 1 187 ? -0.11 -24.453 -22.484 1 98.62 187 LEU B N 1
ATOM 4826 C CA . LEU B 1 187 ? -0.163 -23.359 -21.516 1 98.62 187 LEU B CA 1
ATOM 4827 C C . LEU B 1 187 ? -0.29 -23.891 -20.094 1 98.62 187 LEU B C 1
ATOM 4829 O O . LEU B 1 187 ? 0.434 -23.453 -19.203 1 98.62 187 LEU B O 1
ATOM 4833 N N . ARG B 1 188 ? -1.188 -24.812 -19.906 1 98.69 188 ARG B N 1
ATOM 4834 C CA . ARG B 1 188 ? -1.406 -25.391 -18.594 1 98.69 188 ARG B CA 1
ATOM 4835 C C . ARG B 1 188 ? -0.156 -26.109 -18.094 1 98.69 188 ARG B C 1
ATOM 4837 O O . ARG B 1 188 ? 0.165 -26.047 -16.906 1 98.69 188 ARG B O 1
ATOM 4844 N N . ALA B 1 189 ? 0.499 -26.812 -18.922 1 98.5 189 ALA B N 1
ATOM 4845 C CA . ALA B 1 189 ? 1.734 -27.5 -18.562 1 98.5 189 ALA B CA 1
ATOM 4846 C C . ALA B 1 189 ? 2.811 -26.516 -18.141 1 98.5 189 ALA B C 1
ATOM 4848 O O . ALA B 1 189 ? 3.516 -26.734 -17.156 1 98.5 189 ALA B O 1
ATOM 4849 N N . GLN B 1 190 ? 2.918 -25.406 -18.875 1 98.56 190 GLN B N 1
ATOM 4850 C CA . GLN B 1 190 ? 3.898 -24.391 -18.531 1 98.56 190 GLN B CA 1
ATOM 4851 C C . GLN B 1 190 ? 3.594 -23.766 -17.172 1 98.56 190 GLN B C 1
ATOM 4853 O O . GLN B 1 190 ? 4.504 -23.516 -16.375 1 98.56 190 GLN B O 1
ATOM 4858 N N . ILE B 1 191 ? 2.35 -23.5 -16.922 1 98.81 191 ILE B N 1
ATOM 4859 C CA . ILE B 1 191 ? 1.942 -22.922 -15.648 1 98.81 191 ILE B CA 1
ATOM 4860 C C . ILE B 1 191 ? 2.361 -23.859 -14.508 1 98.81 191 ILE B C 1
ATOM 4862 O O . ILE B 1 191 ? 2.871 -23.391 -13.484 1 98.81 191 ILE B O 1
ATOM 4866 N N . ALA B 1 192 ? 2.156 -25.141 -14.727 1 98.69 192 ALA B N 1
ATOM 4867 C CA . ALA B 1 192 ? 2.545 -26.109 -13.711 1 98.69 192 ALA B CA 1
ATOM 4868 C C . ALA B 1 192 ? 4.051 -26.078 -13.461 1 98.69 192 ALA B C 1
ATOM 4870 O O . ALA B 1 192 ? 4.5 -26.062 -12.312 1 98.69 192 ALA B O 1
ATOM 4871 N N . ARG B 1 193 ? 4.762 -26.062 -14.5 1 98.31 193 ARG B N 1
ATOM 4872 C CA . ARG B 1 193 ? 6.215 -26.047 -14.406 1 98.31 193 ARG B CA 1
ATOM 4873 C C . ARG B 1 193 ? 6.715 -24.797 -13.703 1 98.31 193 ARG B C 1
ATOM 4875 O O . ARG B 1 193 ? 7.57 -24.859 -12.812 1 98.31 193 ARG B O 1
ATOM 4882 N N . ILE B 1 194 ? 6.195 -23.672 -14.094 1 98.56 194 ILE B N 1
ATOM 4883 C CA . ILE B 1 194 ? 6.613 -22.391 -13.531 1 98.56 194 ILE B CA 1
ATOM 4884 C C . ILE B 1 194 ? 6.227 -22.328 -12.055 1 98.56 194 ILE B C 1
ATOM 4886 O O . ILE B 1 194 ? 7.031 -21.922 -11.211 1 98.56 194 ILE B O 1
ATOM 4890 N N . SER B 1 195 ? 5.02 -22.719 -11.734 1 98.62 195 SER B N 1
ATOM 4891 C CA . SER B 1 195 ? 4.543 -22.672 -10.352 1 98.62 195 SER B CA 1
ATOM 4892 C C . SER B 1 195 ? 5.41 -23.531 -9.445 1 98.62 195 SER B C 1
ATOM 4894 O O . SER B 1 195 ? 5.801 -23.094 -8.359 1 98.62 195 SER B O 1
ATOM 4896 N N . ALA B 1 196 ? 5.75 -24.703 -9.875 1 97.5 196 ALA B N 1
ATOM 4897 C CA . ALA B 1 196 ? 6.535 -25.641 -9.07 1 97.5 196 ALA B CA 1
ATOM 4898 C C . ALA B 1 196 ? 7.949 -25.109 -8.844 1 97.5 196 ALA B C 1
ATOM 4900 O O . ALA B 1 196 ? 8.547 -25.359 -7.789 1 97.5 196 ALA B O 1
ATOM 4901 N N . ALA B 1 197 ? 8.398 -24.344 -9.75 1 96.75 197 ALA B N 1
ATOM 4902 C CA . ALA B 1 197 ? 9.797 -23.922 -9.703 1 96.75 197 ALA B CA 1
ATOM 4903 C C . ALA B 1 197 ? 9.953 -22.578 -9.016 1 96.75 197 ALA B C 1
ATOM 4905 O O . ALA B 1 197 ? 11.008 -22.266 -8.461 1 96.75 197 ALA B O 1
ATOM 4906 N N . THR B 1 198 ? 8.93 -21.719 -9.008 1 98.38 198 THR B N 1
ATOM 4907 C CA . THR B 1 198 ? 9.211 -20.328 -8.719 1 98.38 198 THR B CA 1
ATOM 4908 C C . THR B 1 198 ? 8.383 -19.844 -7.527 1 98.38 198 THR B C 1
ATOM 4910 O O . THR B 1 198 ? 8.641 -18.766 -6.984 1 98.38 198 THR B O 1
ATOM 4913 N N . GLN B 1 199 ? 7.387 -20.5 -7.086 1 98.31 199 GLN B N 1
ATOM 4914 C CA . GLN B 1 199 ? 6.562 -20.031 -5.984 1 98.31 199 GLN B CA 1
ATOM 4915 C C . GLN B 1 199 ? 7.195 -20.359 -4.637 1 98.31 199 GLN B C 1
ATOM 4917 O O . GLN B 1 199 ? 7.445 -21.531 -4.332 1 98.31 199 GLN B O 1
ATOM 4922 N N . VAL B 1 200 ? 7.434 -19.297 -3.879 1 98.62 200 VAL B N 1
ATOM 4923 C CA . VAL B 1 200 ? 8.195 -19.438 -2.641 1 98.62 200 VAL B CA 1
ATOM 4924 C C . VAL B 1 200 ? 7.543 -18.578 -1.547 1 98.62 200 VAL B C 1
ATOM 4926 O O . VAL B 1 200 ? 6.684 -17.75 -1.829 1 98.62 200 VAL B O 1
ATOM 4929 N N . SER B 1 201 ? 7.836 -18.844 -0.297 1 98.56 201 SER B N 1
ATOM 4930 C CA . SER B 1 201 ? 7.363 -18.109 0.875 1 98.56 201 SER B CA 1
ATOM 4931 C C . SER B 1 201 ? 8.438 -18.047 1.957 1 98.56 201 SER B C 1
ATOM 4933 O O . SER B 1 201 ? 9.43 -18.781 1.898 1 98.56 201 SER B O 1
ATOM 4935 N N . PRO B 1 202 ? 8.344 -17.109 2.854 1 98.62 202 PRO B N 1
ATOM 4936 C CA . PRO B 1 202 ? 9.297 -17.062 3.965 1 98.62 202 PRO B CA 1
ATOM 4937 C C . PRO B 1 202 ? 9.266 -18.328 4.82 1 98.62 202 PRO B C 1
ATOM 4939 O O . PRO B 1 202 ? 8.195 -18.906 5.035 1 98.62 202 PRO B O 1
ATOM 4942 N N . LEU B 1 203 ? 10.406 -18.688 5.305 1 98.19 203 LEU B N 1
ATOM 4943 C CA . LEU B 1 203 ? 10.539 -19.844 6.188 1 98.19 203 LEU B CA 1
ATOM 4944 C C . LEU B 1 203 ? 9.656 -19.688 7.422 1 98.19 203 LEU B C 1
ATOM 4946 O O . LEU B 1 203 ? 9.68 -18.641 8.078 1 98.19 203 LEU B O 1
ATOM 4950 N N . GLY B 1 204 ? 8.82 -20.688 7.641 1 97.25 204 GLY B N 1
ATOM 4951 C CA . GLY B 1 204 ? 8.016 -20.688 8.852 1 97.25 204 GLY B CA 1
ATOM 4952 C C . GLY B 1 204 ? 6.629 -20.109 8.656 1 97.25 204 GLY B C 1
ATOM 4953 O O . GLY B 1 204 ? 5.785 -20.188 9.547 1 97.25 204 GLY B O 1
ATOM 4954 N N . PHE B 1 205 ? 6.363 -19.484 7.574 1 98.25 205 PHE B N 1
ATOM 4955 C CA . PHE B 1 205 ? 5.035 -18.938 7.312 1 98.25 205 PHE B CA 1
ATOM 4956 C C . PHE B 1 205 ? 4.004 -20.062 7.219 1 98.25 205 PHE B C 1
ATOM 4958 O O . PHE B 1 205 ? 2.908 -19.953 7.77 1 98.25 205 PHE B O 1
ATOM 4965 N N . TYR B 1 206 ? 4.391 -21.062 6.426 1 97.31 206 TYR B N 1
ATOM 4966 C CA . TYR B 1 206 ? 3.572 -22.266 6.352 1 97.31 206 TYR B CA 1
ATOM 4967 C C . TYR B 1 206 ? 4.148 -23.375 7.223 1 97.31 206 TYR B C 1
ATOM 4969 O O . TYR B 1 206 ? 5.359 -23.438 7.445 1 97.31 206 TYR B O 1
ATOM 4977 N N . GLN B 1 207 ? 3.217 -24.203 7.73 1 95 207 GLN B N 1
ATOM 4978 C CA . GLN B 1 207 ? 3.613 -25.359 8.523 1 95 207 GLN B CA 1
ATOM 4979 C C . GLN B 1 207 ? 2.725 -26.562 8.219 1 95 207 GLN B C 1
ATOM 4981 O O . GLN B 1 207 ? 1.624 -26.422 7.684 1 95 207 GLN B O 1
ATOM 4986 N N . PHE B 1 208 ? 3.271 -27.75 8.539 1 91.94 208 PHE B N 1
ATOM 4987 C CA . PHE B 1 208 ? 2.484 -28.969 8.328 1 91.94 208 PHE B CA 1
ATOM 4988 C C . PHE B 1 208 ? 1.519 -29.188 9.484 1 91.94 208 PHE B C 1
ATOM 4990 O O . PHE B 1 208 ? 1.864 -28.953 10.641 1 91.94 208 PHE B O 1
ATOM 4997 N N . GLY B 1 209 ? 0.339 -29.469 9.203 1 83.38 209 GLY B N 1
ATOM 4998 C CA . GLY B 1 209 ? -0.67 -29.703 10.219 1 83.38 209 GLY B CA 1
ATOM 4999 C C . GLY B 1 209 ? -0.34 -30.891 11.117 1 83.38 209 GLY B C 1
ATOM 5000 O O . GLY B 1 209 ? 0.464 -31.75 10.75 1 83.38 209 GLY B O 1
ATOM 5001 N N . GLU B 1 210 ? -0.755 -30.859 12.406 1 73.19 210 GLU B N 1
ATOM 5002 C CA . GLU B 1 210 ? -0.572 -31.922 13.391 1 73.19 210 GLU B CA 1
ATOM 5003 C C . GLU B 1 210 ? -1.014 -3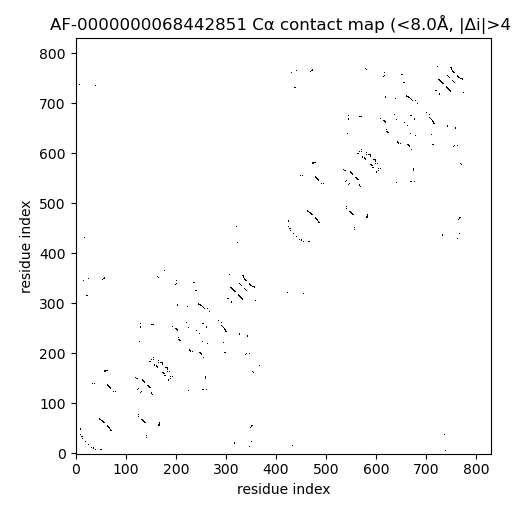3.281 12.828 1 73.19 210 GLU B C 1
ATOM 5005 O O . GLU B 1 210 ? -0.434 -34.312 13.164 1 73.19 210 GLU B O 1
ATOM 5010 N N . GLU B 1 211 ? -2.02 -33.25 12.094 1 61.62 211 GLU B N 1
ATOM 5011 C CA . GLU B 1 211 ? -2.553 -34.5 11.594 1 61.62 211 GLU B CA 1
ATOM 5012 C C . GLU B 1 211 ? -1.616 -35.125 10.555 1 61.62 211 GLU B C 1
ATOM 5014 O O . GLU B 1 211 ? -1.593 -36.344 10.383 1 61.62 211 GLU B O 1
ATOM 5019 N N . GLU B 1 212 ? -0.875 -34.312 9.984 1 57.53 212 GLU B N 1
ATOM 5020 C CA . GLU B 1 212 ? -0.049 -34.812 8.883 1 57.53 212 GLU B CA 1
ATOM 5021 C C . GLU B 1 212 ? 1.235 -35.438 9.406 1 57.53 212 GLU B C 1
ATOM 5023 O O . GLU B 1 212 ? 1.895 -36.188 8.688 1 57.53 212 GLU B O 1
ATOM 5028 N N . GLY B 1 213 ? 1.722 -35.156 10.617 1 52.25 213 GLY B N 1
ATOM 5029 C CA . GLY B 1 213 ? 2.979 -35.625 11.164 1 52.25 213 GLY B CA 1
ATOM 5030 C C . GLY B 1 213 ? 3.041 -37.156 11.273 1 52.25 213 GLY B C 1
ATOM 5031 O O . GLY B 1 213 ? 4.117 -37.75 11.18 1 52.25 213 GLY B O 1
ATOM 5032 N N . ASP B 1 214 ? 1.951 -37.625 11.781 1 48.59 214 ASP B N 1
ATOM 5033 C CA . ASP B 1 214 ? 2.025 -39.062 12.094 1 48.59 214 ASP B CA 1
ATOM 5034 C C . ASP B 1 214 ? 2.154 -39.906 10.828 1 48.59 214 ASP B C 1
ATOM 5036 O O . ASP B 1 214 ? 2.455 -41.094 10.891 1 48.59 214 ASP B O 1
ATOM 5040 N N . GLU B 1 215 ? 1.746 -39.25 9.82 1 45.34 215 GLU B N 1
ATOM 5041 C CA . GLU B 1 215 ? 1.726 -40.125 8.641 1 45.34 215 GLU B CA 1
ATOM 5042 C C . GLU B 1 215 ? 3.113 -40.219 8.016 1 45.34 215 GLU B C 1
ATOM 5044 O O . GLU B 1 215 ? 3.256 -40.719 6.895 1 45.34 215 GLU B O 1
ATOM 5049 N N . GLU B 1 216 ? 4.035 -39.625 8.547 1 44.75 216 GLU B N 1
ATOM 5050 C CA . GLU B 1 216 ? 5.359 -39.844 7.965 1 44.75 216 GLU B CA 1
ATOM 5051 C C . GLU B 1 216 ? 5.57 -41.281 7.59 1 44.75 216 GLU B C 1
ATOM 5053 O O . GLU B 1 216 ? 6.414 -41.625 6.75 1 44.75 216 GLU B O 1
ATOM 5058 N N . GLU B 1 217 ? 5.121 -42.188 8.523 1 41.47 217 GLU B N 1
ATOM 5059 C CA . GLU B 1 217 ? 5.492 -43.594 8.438 1 41.47 217 GLU B CA 1
ATOM 5060 C C . GLU B 1 217 ? 4.727 -44.281 7.328 1 41.47 217 GLU B C 1
ATOM 5062 O O . GLU B 1 217 ? 4.863 -45.5 7.145 1 41.47 217 GLU B O 1
ATOM 5067 N N . GLU B 1 218 ? 3.568 -43.781 6.934 1 41.59 218 GLU B N 1
ATOM 5068 C CA . GLU B 1 218 ? 2.984 -44.781 6.066 1 41.59 218 GLU B CA 1
ATOM 5069 C C . GLU B 1 218 ? 3.846 -45.031 4.828 1 41.59 218 GLU B C 1
ATOM 5071 O O . GLU B 1 218 ? 4.57 -44.125 4.395 1 41.59 218 GLU B O 1
ATOM 5076 N N . GLU B 1 219 ? 3.881 -46.219 4.359 1 38.94 219 GLU B N 1
ATOM 5077 C CA . GLU B 1 219 ? 4.746 -46.938 3.436 1 38.94 219 GLU B CA 1
ATOM 5078 C C . GLU B 1 219 ? 5.094 -46.094 2.215 1 38.94 219 GLU B C 1
ATOM 5080 O O . GLU B 1 219 ? 6.184 -46.25 1.652 1 38.94 219 GLU B O 1
ATOM 5085 N N . GLY B 1 220 ? 4.16 -45.719 1.276 1 38 220 GLY B N 1
ATOM 5086 C CA . GLY B 1 220 ? 4.469 -45.281 -0.074 1 38 220 GLY B CA 1
ATOM 5087 C C . GLY B 1 220 ? 4.863 -43.812 -0.147 1 38 220 GLY B C 1
ATOM 5088 O O . GLY B 1 220 ? 4.094 -42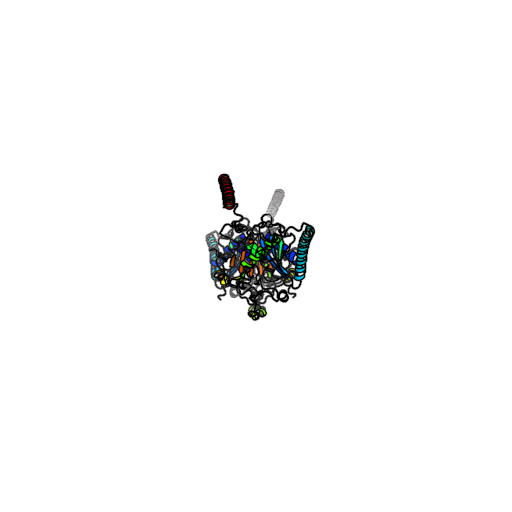.938 0.254 1 38 220 GLY B O 1
ATOM 5089 N N . GLY B 1 221 ? 6.258 -43.406 -0.197 1 45.12 221 GLY B N 1
ATOM 5090 C CA . GLY B 1 221 ? 7.121 -42.312 -0.553 1 45.12 221 GLY B CA 1
ATOM 5091 C C . GLY B 1 221 ? 6.375 -41 -0.696 1 45.12 221 GLY B C 1
ATOM 5092 O O . GLY B 1 221 ? 6.918 -40 -1.213 1 45.12 221 GLY B O 1
ATOM 5093 N N . ALA B 1 222 ? 5.105 -40.906 -0.548 1 52.28 222 ALA B N 1
ATOM 5094 C CA . ALA B 1 222 ? 4.43 -39.688 -0.937 1 52.28 222 ALA B CA 1
ATOM 5095 C C . ALA B 1 222 ? 4.617 -38.594 0.122 1 52.28 222 ALA B C 1
ATOM 5097 O O . ALA B 1 222 ? 4.246 -38.781 1.283 1 52.28 222 ALA B O 1
ATOM 5098 N N . GLY B 1 223 ? 5.613 -37.812 0.191 1 61.78 223 GLY B N 1
ATOM 5099 C CA . GLY B 1 223 ? 5.887 -36.656 1.037 1 61.78 223 GLY B CA 1
ATOM 5100 C C . GLY B 1 223 ? 4.652 -35.812 1.342 1 61.78 223 GLY B C 1
ATOM 5101 O O . GLY B 1 223 ? 3.592 -36.031 0.754 1 61.78 223 GLY B O 1
ATOM 5102 N N . ARG B 1 224 ? 4.59 -35.031 2.439 1 77.75 224 ARG B N 1
ATOM 5103 C CA . ARG B 1 224 ? 3.514 -34.125 2.861 1 77.75 224 ARG B CA 1
ATOM 5104 C C . ARG B 1 224 ? 3.102 -33.188 1.729 1 77.75 224 ARG B C 1
ATOM 5106 O O . ARG B 1 224 ? 3.953 -32.656 1.027 1 77.75 224 ARG B O 1
ATOM 5113 N N . ASP B 1 225 ? 1.733 -33.219 1.39 1 82.88 225 ASP B N 1
ATOM 5114 C CA . ASP B 1 225 ? 1.285 -32.469 0.218 1 82.88 225 ASP B CA 1
ATOM 5115 C C . ASP B 1 225 ? 0.441 -31.266 0.625 1 82.88 225 ASP B C 1
ATOM 5117 O O . ASP B 1 225 ? -0.009 -30.5 -0.229 1 82.88 225 ASP B O 1
ATOM 5121 N N . ASN B 1 226 ? 0.27 -31.078 1.938 1 85.62 226 ASN B N 1
ATOM 5122 C CA . ASN B 1 226 ? -0.553 -29.969 2.383 1 85.62 226 ASN B CA 1
ATOM 5123 C C . ASN B 1 226 ? 0.103 -29.203 3.535 1 85.62 226 ASN B C 1
ATOM 5125 O O . ASN B 1 226 ? 0.936 -29.766 4.254 1 85.62 226 ASN B O 1
ATOM 5129 N N . TYR B 1 227 ? -0.22 -28.031 3.596 1 92.75 227 TYR B N 1
ATOM 5130 C CA . TYR B 1 227 ? 0.28 -27.172 4.656 1 92.75 227 TYR B CA 1
ATOM 5131 C C . TYR B 1 227 ? -0.79 -26.188 5.102 1 92.75 227 TYR B C 1
ATOM 5133 O O . TYR B 1 227 ? -1.852 -26.078 4.48 1 92.75 227 TYR B O 1
ATOM 5141 N N . GLU B 1 228 ? -0.544 -25.641 6.211 1 93.69 228 GLU B N 1
ATOM 5142 C CA . GLU B 1 228 ? -1.412 -24.594 6.734 1 93.69 228 GLU B CA 1
ATOM 5143 C C . GLU B 1 228 ? -0.604 -23.375 7.164 1 93.69 228 GLU B C 1
ATOM 5145 O O . GLU B 1 228 ? 0.598 -23.469 7.422 1 93.69 228 GLU B O 1
ATOM 5150 N N . GLU B 1 229 ? -1.25 -22.281 7.156 1 94.62 229 GLU B N 1
ATOM 5151 C CA . GLU B 1 229 ? -0.593 -21.062 7.633 1 94.62 229 GLU B CA 1
ATOM 5152 C C . GLU B 1 229 ? -0.251 -21.172 9.117 1 94.62 229 GLU B C 1
ATOM 5154 O O . GLU B 1 229 ? -1.054 -21.656 9.914 1 94.62 229 GLU B O 1
ATOM 5159 N N . ASN B 1 230 ? 0.895 -20.75 9.43 1 95.88 230 ASN B N 1
ATOM 5160 C CA . ASN B 1 230 ? 1.327 -20.719 10.82 1 95.88 230 ASN B CA 1
ATOM 5161 C C . ASN B 1 230 ? 0.817 -19.484 11.539 1 95.88 230 ASN B C 1
ATOM 5163 O O . ASN B 1 230 ? 1.308 -18.375 11.305 1 95.88 230 ASN B O 1
ATOM 5167 N N . PRO B 1 231 ? -0.098 -19.547 12.438 1 93.38 231 PRO B N 1
ATOM 5168 C CA . PRO B 1 231 ? -0.631 -18.391 13.148 1 93.38 231 PRO B CA 1
ATOM 5169 C C . PRO B 1 231 ? 0.413 -17.703 14.039 1 93.38 231 PRO B C 1
ATOM 5171 O O . PRO B 1 231 ? 0.289 -16.516 14.344 1 93.38 231 PRO B O 1
ATOM 5174 N N . ASP B 1 232 ? 1.447 -18.469 14.414 1 94.62 232 ASP B N 1
ATOM 5175 C CA . ASP B 1 232 ? 2.475 -17.938 15.305 1 94.62 232 ASP B CA 1
ATOM 5176 C C . ASP B 1 232 ? 3.709 -17.5 14.516 1 94.62 232 ASP B C 1
ATOM 5178 O O . ASP B 1 232 ? 4.797 -17.359 15.078 1 94.62 232 ASP B O 1
ATOM 5182 N N . PHE B 1 233 ? 3.5 -17.391 13.336 1 97.06 233 PHE B N 1
ATOM 5183 C CA . PHE B 1 233 ? 4.617 -16.984 12.484 1 97.06 233 PHE B CA 1
ATOM 5184 C C . PHE B 1 233 ? 5.18 -15.648 12.938 1 97.06 233 PHE B C 1
ATOM 5186 O O . PHE B 1 233 ? 4.43 -14.68 13.109 1 97.06 233 PHE B O 1
ATOM 5193 N N . GLU B 1 234 ? 6.492 -15.633 13.156 1 96.44 234 GLU B N 1
ATOM 5194 C CA . GLU B 1 234 ? 7.215 -14.391 13.414 1 96.44 234 GLU B CA 1
ATOM 5195 C C . GLU B 1 234 ? 7.918 -13.891 12.156 1 96.44 234 GLU B C 1
ATOM 5197 O O . GLU B 1 234 ? 8.82 -14.555 11.633 1 96.44 234 GLU B O 1
ATOM 5202 N N . PRO B 1 235 ? 7.551 -12.734 11.719 1 96.38 235 PRO B N 1
ATOM 5203 C CA . PRO B 1 235 ? 8.141 -12.219 10.477 1 96.38 235 PRO B CA 1
ATOM 5204 C C . PRO B 1 235 ? 9.664 -12.164 10.531 1 96.38 235 PRO B C 1
ATOM 5206 O O . PRO B 1 235 ? 10.234 -11.82 11.57 1 96.38 235 PRO B O 1
ATOM 5209 N N . ILE B 1 236 ? 10.273 -12.523 9.438 1 97.25 236 ILE B N 1
ATOM 5210 C CA . ILE B 1 236 ? 11.727 -12.453 9.289 1 97.25 236 ILE B CA 1
ATOM 5211 C C . ILE B 1 236 ? 12.125 -11.078 8.773 1 97.25 236 ILE B C 1
ATOM 5213 O O . ILE B 1 236 ? 11.609 -10.617 7.746 1 97.25 236 ILE B O 1
ATOM 5217 N N . PRO B 1 237 ? 13.055 -10.43 9.492 1 96.62 237 PRO B N 1
ATOM 5218 C CA . PRO B 1 237 ? 13.484 -9.109 9.016 1 96.62 237 PRO B CA 1
ATOM 5219 C C . PRO B 1 237 ? 14.055 -9.156 7.602 1 96.62 237 PRO B C 1
ATOM 5221 O O . PRO B 1 237 ? 14.711 -10.133 7.227 1 96.62 237 PRO B O 1
ATOM 5224 N N . VAL B 1 238 ? 13.875 -8.078 6.887 1 97.19 238 VAL B N 1
ATOM 5225 C CA . VAL B 1 238 ? 14.234 -8.008 5.477 1 97.19 238 VAL B CA 1
ATOM 5226 C C . VAL B 1 238 ? 15.727 -8.266 5.309 1 97.19 238 VAL B C 1
ATOM 5228 O O . VAL B 1 238 ? 16.141 -9.047 4.449 1 97.19 238 VAL B O 1
ATOM 5231 N N . PRO B 1 239 ? 16.625 -7.703 6.129 1 96.38 239 PRO B N 1
ATOM 5232 C CA . PRO B 1 239 ? 18.062 -7.977 5.961 1 96.38 239 PRO B CA 1
ATOM 5233 C C . PRO B 1 239 ? 18.391 -9.461 6.105 1 96.38 239 PRO B C 1
ATOM 5235 O O . PRO B 1 239 ? 19.266 -9.969 5.402 1 96.38 239 PRO B O 1
ATOM 5238 N N . GLU B 1 240 ? 17.672 -10.133 6.945 1 96.94 240 GLU B N 1
ATOM 5239 C CA . GLU B 1 240 ? 17.891 -11.57 7.121 1 96.94 240 GLU B CA 1
ATOM 5240 C C . GLU B 1 240 ? 17.391 -12.359 5.918 1 96.94 240 GLU B C 1
ATOM 5242 O O . GLU B 1 240 ? 18 -13.352 5.52 1 96.94 240 GLU B O 1
ATOM 5247 N N . MET B 1 241 ? 16.25 -11.914 5.375 1 97.69 241 MET B N 1
ATOM 5248 C CA . MET B 1 241 ? 15.703 -12.547 4.176 1 97.69 241 MET B CA 1
ATOM 5249 C C . MET B 1 241 ? 16.688 -12.438 3.016 1 97.69 241 MET B C 1
ATOM 5251 O O . MET B 1 241 ? 16.75 -13.328 2.164 1 97.69 241 MET B O 1
ATOM 5255 N N . LEU B 1 242 ? 17.438 -11.375 2.994 1 96.88 242 LEU B N 1
ATOM 5256 C CA . LEU B 1 242 ? 18.359 -11.094 1.903 1 96.88 242 LEU B CA 1
ATOM 5257 C C . LEU B 1 242 ? 19.688 -11.805 2.125 1 96.88 242 LEU B C 1
ATOM 5259 O O . LEU B 1 242 ? 20.422 -12.086 1.169 1 96.88 242 LEU B O 1
ATOM 5263 N N . ASP B 1 243 ? 20.047 -12.094 3.289 1 95.25 243 ASP B N 1
ATOM 5264 C CA . ASP B 1 243 ? 21.359 -12.617 3.664 1 95.25 243 ASP B CA 1
ATOM 5265 C C . ASP B 1 243 ? 21.516 -14.07 3.229 1 95.25 243 ASP B C 1
ATOM 5267 O O . ASP B 1 243 ? 22.609 -14.5 2.871 1 95.25 243 ASP B O 1
ATOM 5271 N N . THR B 1 244 ? 20.422 -14.812 3.312 1 96.31 244 THR B N 1
ATOM 5272 C CA . THR B 1 244 ? 20.516 -16.234 2.988 1 96.31 244 THR B CA 1
ATOM 5273 C C . THR B 1 244 ? 19.25 -16.719 2.305 1 96.31 244 THR B C 1
ATOM 5275 O O . THR B 1 244 ? 18.141 -16.359 2.709 1 96.31 244 THR B O 1
ATOM 5278 N N . LEU B 1 245 ? 19.422 -17.578 1.415 1 97.44 245 LEU B N 1
ATOM 5279 C CA . LEU B 1 245 ? 18.297 -18.172 0.688 1 97.44 245 LEU B CA 1
ATOM 5280 C C . LEU B 1 245 ? 17.625 -19.25 1.519 1 97.44 245 LEU B C 1
ATOM 5282 O O . LEU B 1 245 ? 16.562 -19.75 1.147 1 97.44 245 LEU B O 1
ATOM 5286 N N . SER B 1 246 ? 18.188 -19.578 2.648 1 97.88 246 SER B N 1
ATOM 5287 C CA . SER B 1 246 ? 17.609 -20.578 3.549 1 97.88 246 SER B CA 1
ATOM 5288 C C . SER B 1 246 ? 16.328 -20.047 4.203 1 97.88 246 SER B C 1
ATOM 5290 O O . SER B 1 246 ? 15.547 -20.828 4.746 1 97.88 246 SER B O 1
ATOM 5292 N N . ASN B 1 247 ? 16.172 -18.75 4.117 1 98.38 247 ASN B N 1
ATOM 5293 C CA . ASN B 1 247 ? 14.992 -18.156 4.734 1 98.38 247 ASN B CA 1
ATOM 5294 C C . ASN B 1 247 ? 13.805 -18.125 3.77 1 98.38 247 ASN B C 1
ATOM 5296 O O . ASN B 1 247 ? 12.75 -17.578 4.098 1 98.38 247 ASN B O 1
ATOM 5300 N N . TRP B 1 248 ? 14.016 -18.609 2.621 1 98.62 248 TRP B N 1
ATOM 5301 C CA . TRP B 1 248 ? 12.977 -18.812 1.618 1 98.62 248 TRP B CA 1
ATOM 5302 C C . TRP B 1 248 ? 12.734 -20.297 1.383 1 98.62 248 TRP B C 1
ATOM 5304 O O . TRP B 1 248 ? 13.68 -21.094 1.332 1 98.62 248 TRP B O 1
ATOM 5314 N N . VAL B 1 249 ? 11.445 -20.688 1.214 1 98.44 249 VAL B N 1
ATOM 5315 C CA . VAL B 1 249 ? 11.164 -22.094 0.993 1 98.44 249 VAL B CA 1
ATOM 5316 C C . VAL B 1 249 ? 10.188 -22.25 -0.174 1 98.44 249 VAL B C 1
ATOM 5318 O O . VAL B 1 249 ? 9.383 -21.359 -0.445 1 98.44 249 VAL B O 1
ATOM 5321 N N . HIS B 1 250 ? 10.242 -23.406 -0.857 1 97.88 250 HIS B N 1
ATOM 5322 C CA . HIS B 1 250 ? 9.281 -23.75 -1.893 1 97.88 250 HIS B CA 1
ATOM 5323 C C . HIS B 1 250 ? 7.949 -24.172 -1.283 1 97.88 250 HIS B C 1
ATOM 5325 O O . HIS B 1 250 ? 7.891 -25.156 -0.524 1 97.88 250 HIS B O 1
ATOM 5331 N N . HIS B 1 251 ? 6.848 -23.5 -1.661 1 97.44 251 HIS B N 1
ATOM 5332 C CA . HIS B 1 251 ? 5.586 -23.922 -1.052 1 97.44 251 HIS B CA 1
ATOM 5333 C C . HIS B 1 251 ? 4.68 -24.594 -2.072 1 97.44 251 HIS B C 1
ATOM 5335 O O . HIS B 1 251 ? 3.479 -24.75 -1.835 1 97.44 251 HIS B O 1
ATOM 5341 N N . VAL B 1 252 ? 5.215 -24.906 -3.264 1 97 252 VAL B N 1
ATOM 5342 C CA . VAL B 1 252 ? 4.559 -25.75 -4.258 1 97 252 VAL B CA 1
ATOM 5343 C C . VAL B 1 252 ? 5.371 -27.031 -4.473 1 97 252 VAL B C 1
ATOM 5345 O O . VAL B 1 252 ? 6.602 -26.984 -4.508 1 97 252 VAL B O 1
ATOM 5348 N N . GLN B 1 253 ? 4.668 -28.141 -4.648 1 96.12 253 GLN B N 1
ATOM 5349 C CA . GLN B 1 253 ? 5.352 -29.422 -4.773 1 96.12 253 GLN B CA 1
ATOM 5350 C C . GLN B 1 253 ? 6.211 -29.469 -6.035 1 96.12 253 GLN B C 1
ATOM 5352 O O . GLN B 1 253 ? 5.809 -28.969 -7.086 1 96.12 253 GLN B O 1
ATOM 5357 N N . ASN B 1 254 ? 7.332 -30.125 -5.836 1 95.31 254 ASN B N 1
ATOM 5358 C CA . ASN B 1 254 ? 8.219 -30.359 -6.973 1 95.31 254 ASN B CA 1
ATOM 5359 C C . ASN B 1 254 ? 7.633 -31.406 -7.926 1 95.31 254 ASN B C 1
ATOM 5361 O O . ASN B 1 254 ? 7.055 -32.406 -7.484 1 95.31 254 ASN B O 1
ATOM 5365 N N . ILE B 1 255 ? 7.809 -31.156 -9.195 1 96.88 255 ILE B N 1
ATOM 5366 C CA . ILE B 1 255 ? 7.367 -32.125 -10.188 1 96.88 255 ILE B CA 1
ATOM 5367 C C . ILE B 1 255 ? 8.516 -33.062 -10.547 1 96.88 255 ILE B C 1
ATOM 5369 O O . ILE B 1 255 ? 9.57 -32.625 -11.008 1 96.88 255 ILE B O 1
ATOM 5373 N N . LEU B 1 256 ? 8.266 -34.281 -10.375 1 96.06 256 LEU B N 1
ATOM 5374 C CA . LEU B 1 256 ? 9.273 -35.312 -10.656 1 96.06 256 LEU B CA 1
ATOM 5375 C C . LEU B 1 256 ? 9.508 -35.438 -12.156 1 96.06 256 LEU B C 1
ATOM 5377 O O . LEU B 1 256 ? 8.766 -34.875 -12.961 1 96.06 256 LEU B O 1
ATOM 5381 N N . LYS B 1 257 ? 10.5 -36.281 -12.516 1 94.31 257 LYS B N 1
ATOM 5382 C CA . LYS B 1 257 ? 10.859 -36.5 -13.914 1 94.31 257 LYS B CA 1
ATOM 5383 C C . LYS B 1 257 ? 9.719 -37.156 -14.68 1 94.31 257 LYS B C 1
ATOM 5385 O O . LYS B 1 257 ? 9.516 -36.875 -15.859 1 94.31 257 LYS B O 1
ATOM 5390 N N . GLN B 1 258 ? 8.938 -37.938 -13.977 1 94.5 258 GLN B N 1
ATOM 5391 C CA . GLN B 1 258 ? 7.852 -38.656 -14.641 1 94.5 258 GLN B CA 1
ATOM 5392 C C . GLN B 1 258 ? 6.66 -37.75 -14.898 1 94.5 258 GLN B C 1
ATOM 5394 O O . GLN B 1 258 ? 5.684 -38.156 -15.531 1 94.5 258 GLN B O 1
ATOM 5399 N N . GLY B 1 259 ? 6.688 -36.5 -14.344 1 96.44 259 GLY B N 1
ATOM 5400 C CA . GLY B 1 259 ? 5.656 -35.5 -14.625 1 96.44 259 GLY B CA 1
ATOM 5401 C C . GLY B 1 259 ? 4.605 -35.438 -13.531 1 96.44 259 GLY B C 1
ATOM 5402 O O . GLY B 1 259 ? 3.645 -34.656 -13.648 1 96.44 259 GLY B O 1
ATOM 5403 N N . ARG B 1 260 ? 4.758 -36.219 -12.5 1 95.75 260 ARG B N 1
ATOM 5404 C CA . ARG B 1 260 ? 3.898 -36.219 -11.32 1 95.75 260 ARG B CA 1
ATOM 5405 C C . ARG B 1 260 ? 4.629 -35.625 -10.109 1 95.75 260 ARG B C 1
ATOM 5407 O O . ARG B 1 260 ? 5.859 -35.562 -10.094 1 95.75 260 ARG B O 1
ATOM 5414 N N . CYS B 1 261 ? 3.838 -35.219 -9.195 1 95.31 261 CYS B N 1
ATOM 5415 C CA . CYS B 1 261 ? 4.449 -34.812 -7.945 1 95.31 261 CYS B CA 1
ATOM 5416 C C . CYS B 1 261 ? 4.656 -36 -7.008 1 95.31 261 CYS B C 1
ATOM 5418 O O . CYS B 1 261 ? 5.531 -35.938 -6.141 1 95.31 261 CYS B O 1
ATOM 5420 N N . THR B 1 262 ? 3.844 -36.969 -7.141 1 92.31 262 THR B N 1
ATOM 5421 C CA . THR B 1 262 ? 3.963 -38.219 -6.398 1 92.31 262 THR B CA 1
ATOM 5422 C C . THR B 1 262 ? 4.297 -39.375 -7.336 1 92.31 262 THR B C 1
ATOM 5424 O O . THR B 1 262 ? 3.586 -39.625 -8.312 1 92.31 262 THR B O 1
ATOM 5427 N N . TRP B 1 263 ? 5.297 -40.062 -7.016 1 91.75 263 TRP B N 1
ATOM 5428 C CA . TRP B 1 263 ? 5.812 -41.094 -7.902 1 91.75 263 TRP B CA 1
ATOM 5429 C C . TRP B 1 263 ? 4.871 -42.281 -7.938 1 91.75 263 TRP B C 1
ATOM 5431 O O . TRP B 1 263 ? 4.32 -42.688 -6.91 1 91.75 263 TRP B O 1
ATOM 5441 N N . ILE B 1 264 ? 4.664 -42.844 -9.125 1 89.31 264 ILE B N 1
ATOM 5442 C CA . ILE B 1 264 ? 3.926 -44.094 -9.32 1 89.31 264 ILE B CA 1
ATOM 5443 C C . ILE B 1 264 ? 4.758 -45.062 -10.164 1 89.31 264 ILE B C 1
ATOM 5445 O O . ILE B 1 264 ? 5.492 -44.625 -11.055 1 89.31 264 ILE B O 1
ATOM 5449 N N . ASN B 1 265 ? 4.711 -46.219 -9.781 1 86.19 265 ASN B N 1
ATOM 5450 C CA . ASN B 1 265 ? 5.367 -47.25 -10.594 1 86.19 265 ASN B CA 1
ATOM 5451 C C . ASN B 1 265 ? 4.578 -47.531 -11.867 1 86.19 265 ASN B C 1
ATOM 5453 O O . ASN B 1 265 ? 3.451 -48.031 -11.805 1 86.19 265 ASN B O 1
ATOM 5457 N N . PRO B 1 266 ? 5.188 -47.25 -12.93 1 82.94 266 PRO B N 1
ATOM 5458 C CA . PRO B 1 266 ? 4.449 -47.406 -14.188 1 82.94 266 PRO B CA 1
ATOM 5459 C C . PRO B 1 266 ? 4.113 -48.875 -14.469 1 82.94 266 PRO B C 1
ATOM 5461 O O . PRO B 1 266 ? 3.215 -49.156 -15.266 1 82.94 266 PRO B O 1
ATOM 5464 N N . TYR B 1 267 ? 4.848 -49.812 -13.906 1 74.69 267 TYR B N 1
ATOM 5465 C CA . TYR B 1 267 ? 4.68 -51.219 -14.211 1 74.69 267 TYR B CA 1
ATOM 5466 C C . TYR B 1 267 ? 3.869 -51.938 -13.125 1 74.69 267 TYR B C 1
ATOM 5468 O O . TYR B 1 267 ? 3.51 -53.094 -13.266 1 74.69 267 TYR B O 1
ATOM 5476 N N . GLN B 1 268 ? 3.717 -51.188 -12.062 1 64 268 GLN B N 1
ATOM 5477 C CA . GLN B 1 268 ? 2.945 -51.844 -11.016 1 64 268 GLN B CA 1
ATOM 5478 C C . GLN B 1 268 ? 1.475 -51.969 -11.406 1 64 268 GLN B C 1
ATOM 5480 O O . GLN B 1 268 ? 0.851 -50.969 -11.805 1 64 268 GLN B O 1
ATOM 5485 N N . LYS B 1 269 ? 1.055 -53.062 -11.938 1 52.66 269 LYS B N 1
ATOM 5486 C CA . LYS B 1 269 ? -0.312 -53.438 -12.289 1 52.66 269 LYS B CA 1
ATOM 5487 C C . LYS B 1 269 ? -1.287 -53.094 -11.172 1 52.66 269 LYS B C 1
ATOM 5489 O O . LYS B 1 269 ? -0.957 -53.219 -9.992 1 52.66 269 LYS B O 1
ATOM 5494 N N . SER B 1 270 ? -2.229 -52.25 -11.391 1 49.56 270 SER B N 1
ATOM 5495 C CA . SER B 1 270 ? -3.287 -52.031 -10.414 1 49.56 270 SER B CA 1
ATOM 5496 C C . SER B 1 270 ? -3.75 -53.344 -9.781 1 49.56 270 SER B C 1
ATOM 5498 O O . SER B 1 270 ? -3.598 -54.406 -10.375 1 49.56 270 SER B O 1
ATOM 5500 N N . GLU B 1 271 ? -3.891 -53.406 -8.422 1 45.12 271 GLU B N 1
ATOM 5501 C CA . GLU B 1 271 ? -4.449 -54.562 -7.738 1 45.12 271 GLU B CA 1
ATOM 5502 C C . GLU B 1 271 ? -5.527 -55.219 -8.586 1 45.12 271 GLU B C 1
ATOM 5504 O O . GLU B 1 271 ? -5.754 -56.438 -8.477 1 45.12 271 GLU B O 1
ATOM 5509 N N . GLU B 1 272 ? -6.281 -54.438 -9.328 1 43.91 272 GLU B N 1
ATOM 5510 C CA . GLU B 1 272 ? -7.402 -55.094 -10.008 1 43.91 272 GLU B CA 1
ATOM 5511 C C . GLU B 1 272 ? -6.918 -56 -11.133 1 43.91 272 GLU B C 1
ATOM 5513 O O . GLU B 1 272 ? -7.578 -57 -11.453 1 43.91 272 GLU B O 1
ATOM 5518 N N . GLU B 1 273 ? -5.91 -55.5 -11.836 1 43.53 273 GLU B N 1
ATOM 5519 C CA . GLU B 1 273 ? -5.508 -56.344 -12.945 1 43.53 273 GLU B CA 1
ATOM 5520 C C . GLU B 1 273 ? -4.641 -57.5 -12.469 1 43.53 273 GLU B C 1
ATOM 5522 O O . GLU B 1 273 ? -4.227 -58.344 -13.273 1 43.53 273 GLU B O 1
ATOM 5527 N N . GLU B 1 274 ? -4.199 -57.375 -11.266 1 43.72 274 GLU B N 1
ATOM 5528 C CA . GLU B 1 274 ? -3.393 -58.5 -10.758 1 43.72 274 GLU B CA 1
ATOM 5529 C C . GLU B 1 274 ? -4.199 -59.781 -10.703 1 43.72 274 GLU B C 1
ATOM 5531 O O . GLU B 1 274 ? -3.637 -60.875 -10.547 1 43.72 274 GLU B O 1
ATOM 5536 N N . GLU B 1 275 ? -5.551 -59.625 -10.461 1 41.94 275 GLU B N 1
ATOM 5537 C CA . GLU B 1 275 ? -6.215 -60.906 -10.25 1 41.94 275 GLU B CA 1
ATOM 5538 C C . GLU B 1 275 ? -6.098 -61.812 -11.484 1 41.94 275 GLU B C 1
ATOM 5540 O O . GLU B 1 275 ? -6.273 -63.031 -11.398 1 41.94 275 GLU B O 1
ATOM 5545 N N . GLU B 1 276 ? -6.277 -61.156 -12.711 1 41.19 276 GLU B N 1
ATOM 5546 C CA . GLU B 1 276 ? -6.488 -62.125 -13.758 1 41.19 276 GLU B CA 1
ATOM 5547 C C . GLU B 1 276 ? -5.176 -62.812 -14.164 1 41.19 276 GLU B C 1
ATOM 5549 O O . GLU B 1 276 ? -5.176 -63.812 -14.859 1 41.19 276 GLU B O 1
ATOM 5554 N N . GLU B 1 277 ? -4.059 -62.031 -14.391 1 43.81 277 GLU B N 1
ATOM 5555 C CA . GLU B 1 277 ? -2.979 -62.719 -15.086 1 43.81 277 GLU B CA 1
ATOM 5556 C C . GLU B 1 277 ? -2.105 -63.531 -14.117 1 43.81 277 GLU B C 1
ATOM 5558 O O . GLU B 1 277 ? -1.295 -62.938 -13.391 1 43.81 277 GLU B O 1
ATOM 5563 N N . ASP B 1 278 ? -2.643 -64.5 -13.438 1 40.38 278 ASP B N 1
ATOM 5564 C CA . ASP B 1 278 ? -2.004 -65.5 -12.547 1 40.38 278 ASP B CA 1
ATOM 5565 C C . ASP B 1 278 ? -0.603 -65.812 -13.031 1 40.38 278 ASP B C 1
ATOM 5567 O O . ASP B 1 278 ? 0.336 -65.938 -12.242 1 40.38 278 ASP B O 1
ATOM 5571 N N . GLU B 1 279 ? -0.537 -66.812 -14.055 1 39.88 279 GLU B N 1
ATOM 5572 C CA . GLU B 1 279 ? 0.451 -67.875 -14.219 1 39.88 279 GLU B CA 1
ATOM 5573 C C . GLU B 1 279 ? 1.745 -67.375 -14.82 1 39.88 279 GLU B C 1
ATOM 5575 O O . GLU B 1 279 ? 2.719 -68.062 -14.977 1 39.88 279 GLU B O 1
ATOM 5580 N N . GLU B 1 280 ? 1.689 -66.438 -15.891 1 40.69 280 GLU B N 1
ATOM 5581 C CA . GLU B 1 280 ? 2.924 -66.375 -16.672 1 40.69 280 GLU B CA 1
ATOM 5582 C C . GL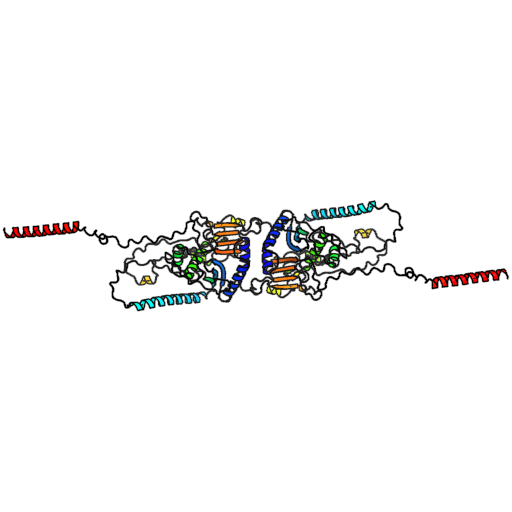U B 1 280 ? 4.059 -65.75 -15.859 1 40.69 280 GLU B C 1
ATOM 5584 O O . GLU B 1 280 ? 3.812 -65.062 -14.883 1 40.69 280 GLU B O 1
ATOM 5589 N N . GLU B 1 281 ? 5.418 -66 -16.344 1 42.62 281 GLU B N 1
ATOM 5590 C CA . GLU B 1 281 ? 6.742 -65.688 -15.812 1 42.62 281 GLU B CA 1
ATOM 5591 C C . GLU B 1 281 ? 6.832 -64.25 -15.367 1 42.62 281 GLU B C 1
ATOM 5593 O O . GLU B 1 281 ? 6.535 -63.344 -16.141 1 42.62 281 GLU B O 1
ATOM 5598 N N . LYS B 1 282 ? 6.648 -63.938 -14.195 1 43.34 282 LYS B N 1
ATOM 5599 C CA . LYS B 1 282 ? 6.926 -62.656 -13.555 1 43.34 282 LYS B CA 1
ATOM 5600 C C . LYS B 1 282 ? 8.195 -62 -14.117 1 43.34 282 LYS B C 1
ATOM 5602 O O . LYS B 1 282 ? 9.305 -62.438 -13.773 1 43.34 282 LYS B O 1
ATOM 5607 N N . GLN B 1 283 ? 8.336 -61.812 -15.422 1 39.84 283 GLN B N 1
ATOM 5608 C CA . GLN B 1 283 ? 9.477 -61 -15.812 1 39.84 283 GLN B CA 1
ATOM 5609 C C . GLN B 1 283 ? 9.781 -59.938 -14.758 1 39.84 283 GLN B C 1
ATOM 5611 O O . GLN B 1 283 ? 8.859 -59.312 -14.211 1 39.84 283 GLN B O 1
ATOM 5616 N N . GLU B 1 284 ? 10.922 -60.062 -14.078 1 43.75 284 GLU B N 1
ATOM 5617 C CA . GLU B 1 284 ? 11.484 -59.094 -13.148 1 43.75 284 GLU B CA 1
ATOM 5618 C C . GLU B 1 284 ? 11.156 -57.688 -13.578 1 43.75 284 GLU B C 1
ATOM 5620 O O . GLU B 1 284 ? 11.594 -57.219 -14.641 1 43.75 284 GLU B O 1
ATOM 5625 N N . GLU B 1 285 ? 10.031 -57.219 -13.461 1 48.19 285 GLU B N 1
ATOM 5626 C CA . GLU B 1 285 ? 9.719 -55.812 -13.703 1 48.19 285 GLU B CA 1
ATOM 5627 C C . GLU B 1 285 ? 10.898 -54.906 -13.312 1 48.19 285 GLU B C 1
ATOM 5629 O O . GLU B 1 285 ? 11.492 -55.094 -12.242 1 48.19 285 GLU B O 1
ATOM 5634 N N . PRO B 1 286 ? 11.719 -54.469 -14.273 1 49.47 286 PRO B N 1
ATOM 5635 C CA . PRO B 1 286 ? 12.812 -53.562 -13.898 1 49.47 286 PRO B CA 1
ATOM 5636 C C . PRO B 1 286 ? 12.477 -52.688 -12.688 1 49.47 286 PRO B C 1
ATOM 5638 O O . PRO B 1 286 ? 11.359 -52.156 -12.594 1 49.47 286 PRO B O 1
ATOM 5641 N N . GLU B 1 287 ? 12.883 -53.031 -11.516 1 52.97 287 GLU B N 1
ATOM 5642 C CA . GLU B 1 287 ? 12.789 -52.188 -10.328 1 52.97 287 GLU B CA 1
ATOM 5643 C C . GLU B 1 287 ? 13.055 -50.719 -10.664 1 52.97 287 GLU B C 1
ATOM 5645 O O . GLU B 1 287 ? 14.203 -50.312 -10.836 1 52.97 287 GLU B O 1
ATOM 5650 N N . GLU B 1 288 ? 12.211 -50.125 -11.438 1 61.66 288 GLU B N 1
ATOM 5651 C CA . GLU B 1 288 ? 12.438 -48.688 -11.688 1 61.66 288 GLU B CA 1
ATOM 5652 C C . GLU B 1 288 ? 12.68 -47.938 -10.383 1 61.66 288 GLU B C 1
ATOM 5654 O O . GLU B 1 288 ? 11.977 -48.156 -9.391 1 61.66 288 GLU B O 1
ATOM 5659 N N . LEU B 1 289 ? 13.93 -47.344 -10.258 1 71 289 LEU B N 1
ATOM 5660 C CA . LEU B 1 289 ? 14.352 -46.562 -9.109 1 71 289 LEU B CA 1
ATOM 5661 C C . LEU B 1 289 ? 13.352 -45.438 -8.836 1 71 289 LEU B C 1
ATOM 5663 O O . LEU B 1 289 ? 12.969 -44.688 -9.75 1 71 289 LEU B O 1
ATOM 5667 N N . GLN B 1 290 ? 12.695 -45.531 -7.719 1 83.38 290 GLN B N 1
ATOM 5668 C CA . GLN B 1 290 ? 11.766 -44.5 -7.246 1 83.38 290 GLN B CA 1
ATOM 5669 C C . GLN B 1 290 ? 12.391 -43.125 -7.324 1 83.38 290 GLN B C 1
ATOM 5671 O O . GLN B 1 290 ? 13.523 -42.906 -6.883 1 83.38 290 GLN B O 1
ATOM 5676 N N . GLU B 1 291 ? 11.688 -42.25 -8.141 1 86.38 291 GLU B N 1
ATOM 5677 C CA . GLU B 1 291 ? 12.117 -40.844 -8.211 1 86.38 291 GLU B CA 1
ATOM 5678 C C . GLU B 1 291 ? 11.758 -40.094 -6.934 1 86.38 291 GLU B C 1
ATOM 5680 O O . GLU B 1 291 ? 10.688 -40.312 -6.359 1 86.38 291 GLU B O 1
ATOM 5685 N N . THR B 1 292 ? 12.766 -39.344 -6.438 1 85.81 292 THR B N 1
ATOM 5686 C CA . THR B 1 292 ? 12.492 -38.531 -5.27 1 85.81 292 THR B CA 1
ATOM 5687 C C . THR B 1 292 ? 12.859 -37.062 -5.543 1 85.81 292 THR B C 1
ATOM 5689 O O . THR B 1 292 ? 13.852 -36.781 -6.227 1 85.81 292 THR B O 1
ATOM 5692 N N . GLY B 1 293 ? 11.969 -36.188 -5.246 1 87.06 293 GLY B N 1
ATOM 5693 C CA . GLY B 1 293 ? 12.234 -34.781 -5.312 1 87.06 293 GLY B CA 1
ATOM 5694 C C . GLY B 1 293 ? 12.289 -34.094 -3.949 1 87.06 293 GLY B C 1
ATOM 5695 O O . GLY B 1 293 ? 12.023 -34.75 -2.93 1 87.06 293 GLY B O 1
ATOM 5696 N N . PRO B 1 294 ? 12.75 -32.906 -3.951 1 91 294 PRO B N 1
ATOM 5697 C CA . PRO B 1 294 ? 12.75 -32.188 -2.674 1 91 294 PRO B CA 1
ATOM 5698 C C . PRO B 1 294 ? 11.352 -32.094 -2.061 1 91 294 PRO B C 1
ATOM 5700 O O . PRO B 1 294 ? 10.375 -31.875 -2.777 1 91 294 PRO B O 1
ATOM 5703 N N . PRO B 1 295 ? 11.242 -32.312 -0.787 1 91.81 295 PRO B N 1
ATOM 5704 C CA . PRO B 1 295 ? 9.945 -32.219 -0.131 1 91.81 295 PRO B CA 1
ATOM 5705 C C . PRO B 1 295 ? 9.422 -30.766 -0.112 1 91.81 295 PRO B C 1
ATOM 5707 O O . PRO B 1 295 ? 10.172 -29.828 -0.38 1 91.81 295 PRO B O 1
ATOM 5710 N N . LEU B 1 296 ? 8.148 -30.703 0.215 1 94.12 296 LEU B N 1
ATOM 5711 C CA . LEU B 1 296 ? 7.504 -29.406 0.386 1 94.12 296 LEU B CA 1
ATOM 5712 C C . LEU B 1 296 ? 8.195 -28.578 1.473 1 94.12 296 LEU B C 1
ATOM 5714 O O . LEU B 1 296 ? 8.609 -29.125 2.5 1 94.12 296 LEU B O 1
ATOM 5718 N N . LEU B 1 297 ? 8.344 -27.312 1.213 1 96.25 297 LEU B N 1
ATOM 5719 C CA . LEU B 1 297 ? 8.891 -26.344 2.152 1 96.25 297 LEU B CA 1
ATOM 5720 C C . LEU B 1 297 ? 10.391 -26.531 2.32 1 96.25 297 LEU B C 1
ATOM 5722 O O . LEU B 1 297 ? 10.938 -26.297 3.402 1 96.25 297 LEU B O 1
ATOM 5726 N N . THR B 1 298 ? 11 -27.062 1.275 1 96.31 298 THR B N 1
ATOM 5727 C CA . THR B 1 298 ? 12.453 -27.141 1.235 1 96.31 298 THR B CA 1
ATOM 5728 C C . THR B 1 298 ? 13.062 -25.75 0.987 1 96.31 298 THR B C 1
ATOM 5730 O O . THR B 1 298 ? 12.586 -25 0.137 1 96.31 298 THR B O 1
ATOM 5733 N N . PRO B 1 299 ? 14.125 -25.422 1.743 1 97.94 299 PRO B N 1
ATOM 5734 C CA . PRO B 1 299 ? 14.781 -24.125 1.561 1 97.94 299 PRO B CA 1
ATOM 5735 C C . PRO B 1 299 ? 15.414 -23.969 0.177 1 97.94 299 PRO B C 1
ATOM 5737 O O . PRO B 1 299 ? 15.898 -24.953 -0.396 1 97.94 299 PRO B O 1
ATOM 5740 N N . LEU B 1 300 ? 15.469 -22.75 -0.298 1 98.06 300 LEU B N 1
ATOM 5741 C CA . LEU B 1 300 ? 15.992 -22.453 -1.626 1 98.06 300 LEU B CA 1
ATOM 5742 C C . LEU B 1 300 ? 17.5 -22.672 -1.676 1 98.06 300 LEU B C 1
ATOM 5744 O O . LEU B 1 300 ? 18.078 -22.812 -2.758 1 98.06 300 LEU B O 1
ATOM 5748 N N . SER B 1 301 ? 18.141 -22.625 -0.547 1 96.12 301 SER B N 1
ATOM 5749 C CA . SER B 1 301 ? 19.594 -22.844 -0.479 1 96.12 301 SER B CA 1
ATOM 5750 C C . SER B 1 301 ? 19.953 -24.234 -0.999 1 96.12 301 SER B C 1
ATOM 5752 O O . SER B 1 301 ? 21.109 -24.484 -1.353 1 96.12 301 SER B O 1
ATOM 5754 N N . GLU B 1 302 ? 18.984 -25.094 -1.071 1 95.38 302 GLU B N 1
ATOM 5755 C CA . GLU B 1 302 ? 19.219 -26.469 -1.526 1 95.38 302 GLU B CA 1
ATOM 5756 C C . GLU B 1 302 ? 19.094 -26.562 -3.045 1 95.38 302 GLU B C 1
ATOM 5758 O O . GLU B 1 302 ? 19.422 -27.609 -3.629 1 95.38 302 GLU B O 1
ATOM 5763 N N . ASP B 1 303 ? 18.625 -25.5 -3.66 1 94.81 303 ASP B N 1
ATOM 5764 C CA . ASP B 1 303 ? 18.516 -25.516 -5.117 1 94.81 303 ASP B CA 1
ATOM 5765 C C . ASP B 1 303 ? 19.891 -25.531 -5.773 1 94.81 303 ASP B C 1
ATOM 5767 O O . ASP B 1 303 ? 20.781 -24.75 -5.395 1 94.81 303 ASP B O 1
ATOM 5771 N N . ALA B 1 304 ? 20.094 -26.391 -6.66 1 90 304 ALA B N 1
ATOM 5772 C CA . ALA B 1 304 ? 21.391 -26.531 -7.332 1 90 304 ALA B CA 1
ATOM 5773 C C . ALA B 1 304 ? 21.484 -25.578 -8.516 1 90 304 ALA B C 1
ATOM 5775 O O . ALA B 1 304 ? 20.484 -25.25 -9.148 1 90 304 ALA B O 1
ATOM 5776 N N . ASP B 1 305 ? 22.688 -25.188 -8.797 1 88.06 305 ASP B N 1
ATOM 5777 C CA . ASP B 1 305 ? 22.969 -24.422 -10.008 1 88.06 305 ASP B CA 1
ATOM 5778 C C . ASP B 1 305 ? 22.766 -25.281 -11.258 1 88.06 305 ASP B C 1
ATOM 5780 O O . ASP B 1 305 ? 23.062 -26.469 -11.25 1 88.06 305 ASP B O 1
ATOM 5784 N N . ILE B 1 306 ? 22.219 -24.656 -12.188 1 82.75 306 ILE B N 1
ATOM 5785 C CA . ILE B 1 306 ? 22.031 -25.328 -13.469 1 82.75 306 ILE B CA 1
ATOM 5786 C C . ILE B 1 306 ? 22.844 -24.609 -14.547 1 82.75 306 ILE B C 1
ATOM 5788 O O . ILE B 1 306 ? 22.609 -23.438 -14.836 1 82.75 306 ILE B O 1
ATOM 5792 N N . GLN B 1 307 ? 23.781 -25.297 -15.188 1 81.56 307 GLN B N 1
ATOM 5793 C CA . GLN B 1 307 ? 24.625 -24.75 -16.234 1 81.56 307 GLN B CA 1
ATOM 5794 C C . GLN B 1 307 ? 25.266 -23.438 -15.797 1 81.56 307 GLN B C 1
ATOM 5796 O O . GLN B 1 307 ? 25.219 -22.438 -16.516 1 81.56 307 GLN B O 1
ATOM 5801 N N . ASN B 1 308 ? 25.641 -23.266 -14.586 1 82.69 308 ASN B N 1
ATOM 5802 C CA . ASN B 1 308 ? 26.359 -22.141 -13.992 1 82.69 308 ASN B CA 1
ATOM 5803 C C . ASN B 1 308 ? 25.453 -20.938 -13.773 1 82.69 308 ASN B C 1
ATOM 5805 O O . ASN B 1 308 ? 25.906 -19.797 -13.789 1 82.69 308 ASN B O 1
ATOM 5809 N N . ILE B 1 309 ? 24.25 -21.234 -13.875 1 88.31 309 ILE B N 1
ATOM 5810 C CA . ILE B 1 309 ? 23.281 -20.172 -13.562 1 88.31 309 ILE B CA 1
ATOM 5811 C C . ILE B 1 309 ? 22.703 -20.391 -12.164 1 88.31 309 ILE B C 1
ATOM 5813 O O . ILE B 1 309 ? 22.188 -21.469 -11.867 1 88.31 309 ILE B O 1
ATOM 5817 N N . THR B 1 310 ? 22.953 -19.391 -11.375 1 92.69 310 THR B N 1
ATOM 5818 C CA . THR B 1 310 ? 22.328 -19.438 -10.055 1 92.69 310 THR B CA 1
ATOM 5819 C C . THR B 1 310 ? 20.812 -19.312 -10.18 1 92.69 310 THR B C 1
ATOM 5821 O O . THR B 1 310 ? 20.312 -18.391 -10.836 1 92.69 310 THR B O 1
ATOM 5824 N N . PRO B 1 311 ? 20.094 -20.109 -9.562 1 95.69 311 PRO B N 1
ATOM 5825 C CA . PRO B 1 311 ? 18.641 -20.141 -9.773 1 95.69 311 PRO B CA 1
ATOM 5826 C C . PRO B 1 311 ? 17.938 -18.891 -9.227 1 95.69 311 PRO B C 1
ATOM 5828 O O . PRO B 1 311 ? 16.875 -18.516 -9.734 1 95.69 311 PRO B O 1
ATOM 5831 N N . TRP B 1 312 ? 18.594 -18.281 -8.234 1 97.5 312 TRP B N 1
ATOM 5832 C CA . TRP B 1 312 ? 17.875 -17.203 -7.562 1 97.5 312 TRP B CA 1
ATOM 5833 C C . TRP B 1 312 ? 18.797 -15.984 -7.375 1 97.5 312 TRP B C 1
ATOM 5835 O O . TRP B 1 312 ? 19.984 -16.141 -7.145 1 97.5 312 TRP B O 1
ATOM 5845 N N . SER B 1 313 ? 18.219 -14.844 -7.539 1 96.56 313 SER B N 1
ATOM 5846 C CA . SER B 1 313 ? 18.828 -13.57 -7.156 1 96.56 313 SER B CA 1
ATOM 5847 C C . SER B 1 313 ? 17.969 -12.812 -6.164 1 96.56 313 SER B C 1
ATOM 5849 O O . SER B 1 313 ? 16.75 -12.719 -6.344 1 96.56 313 SER B O 1
ATOM 5851 N N . SER B 1 314 ? 18.516 -12.43 -5.102 1 96.81 314 SER B N 1
ATOM 5852 C CA . SER B 1 314 ? 17.812 -11.688 -4.07 1 96.81 314 SER B CA 1
ATOM 5853 C C . SER B 1 314 ? 18.312 -10.25 -3.967 1 96.81 314 SER B C 1
ATOM 5855 O O . SER B 1 314 ? 19.516 -10.008 -4.082 1 96.81 314 SER B O 1
ATOM 5857 N N . ASP B 1 315 ? 17.375 -9.281 -3.832 1 97 315 ASP B N 1
ATOM 5858 C CA . ASP B 1 315 ? 17.734 -7.875 -3.693 1 97 315 ASP B CA 1
ATOM 5859 C C . ASP B 1 315 ? 16.672 -7.109 -2.906 1 97 315 ASP B C 1
ATOM 5861 O O . ASP B 1 315 ? 15.539 -7.574 -2.766 1 97 315 ASP B O 1
ATOM 5865 N N . ALA B 1 316 ? 17.141 -6.016 -2.348 1 97.69 316 ALA B N 1
ATOM 5866 C CA . ALA B 1 316 ? 16.188 -5.113 -1.69 1 97.69 316 ALA B CA 1
ATOM 5867 C C . ALA B 1 316 ? 15.477 -4.234 -2.709 1 97.69 316 ALA B C 1
ATOM 5869 O O . ALA B 1 316 ? 16.047 -3.871 -3.74 1 97.69 316 ALA B O 1
ATOM 5870 N N . SER B 1 317 ? 14.188 -3.889 -2.467 1 96.38 317 SER B N 1
ATOM 5871 C CA . SER B 1 317 ? 13.438 -3.006 -3.355 1 96.38 317 SER B CA 1
ATOM 5872 C C . SER B 1 317 ? 14.094 -1.634 -3.455 1 96.38 317 SER B C 1
ATOM 5874 O O . SER B 1 317 ? 13.977 -0.954 -4.477 1 96.38 317 SER B O 1
ATOM 5876 N N . THR B 1 318 ? 14.734 -1.219 -2.357 1 93.38 318 THR B N 1
ATOM 5877 C CA . THR B 1 318 ? 15.453 0.053 -2.35 1 93.38 318 THR B CA 1
ATOM 5878 C C . THR B 1 318 ? 16.656 -0.005 -1.406 1 93.38 318 THR B C 1
ATOM 5880 O O . THR B 1 318 ? 16.625 -0.719 -0.401 1 93.38 318 THR B O 1
ATOM 5883 N N . HIS B 1 319 ? 17.688 0.724 -1.751 1 93.25 319 HIS B N 1
ATOM 5884 C CA . HIS B 1 319 ? 18.844 0.845 -0.883 1 93.25 319 HIS B CA 1
ATOM 5885 C C . HIS B 1 319 ? 18.922 2.229 -0.247 1 93.25 319 HIS B C 1
ATOM 5887 O O . HIS B 1 319 ? 19.672 2.441 0.706 1 93.25 319 HIS B O 1
ATOM 5893 N N . LEU B 1 320 ? 18.062 3.062 -0.693 1 91.69 320 LEU B N 1
ATOM 5894 C CA . LEU B 1 320 ? 18.062 4.441 -0.217 1 91.69 320 LEU B CA 1
ATOM 5895 C C . LEU B 1 320 ? 17.312 4.562 1.109 1 91.69 320 LEU B C 1
ATOM 5897 O O . LEU B 1 320 ? 17.703 5.359 1.969 1 91.69 320 LEU B O 1
ATOM 5901 N N . VAL B 1 321 ? 16.234 3.783 1.236 1 92.62 321 VAL B N 1
ATOM 5902 C CA . VAL B 1 321 ? 15.453 3.773 2.467 1 92.62 321 VAL B CA 1
ATOM 5903 C C . VAL B 1 321 ? 15.32 2.342 2.982 1 92.62 321 VAL B C 1
ATOM 5905 O O . VAL B 1 321 ? 14.227 1.773 2.977 1 92.62 321 VAL B O 1
ATOM 5908 N N . PRO B 1 322 ? 16.25 1.836 3.58 1 92.12 322 PRO B N 1
ATOM 5909 C CA . PRO B 1 322 ? 16.281 0.422 3.961 1 92.12 322 PRO B CA 1
ATOM 5910 C C . PRO B 1 322 ? 15.211 0.071 4.992 1 92.12 322 PRO B C 1
ATOM 5912 O O . PRO B 1 322 ? 14.766 -1.076 5.055 1 92.12 322 PRO B O 1
ATOM 5915 N N . GLN B 1 323 ? 14.781 1.077 5.711 1 91.75 323 GLN B N 1
ATOM 5916 C CA . GLN B 1 323 ? 13.789 0.849 6.758 1 91.75 323 GLN B CA 1
ATOM 5917 C C . GLN B 1 323 ? 12.477 0.349 6.172 1 91.75 323 GLN B C 1
ATOM 5919 O O . GLN B 1 323 ? 11.719 -0.359 6.84 1 91.75 323 GLN B O 1
ATOM 5924 N N . TYR B 1 324 ? 12.219 0.766 4.957 1 94.38 324 TYR B N 1
ATOM 5925 C CA . TYR B 1 324 ? 10.953 0.397 4.34 1 94.38 324 TYR B CA 1
ATOM 5926 C C . TYR B 1 324 ? 11.18 -0.488 3.119 1 94.38 324 TYR B C 1
ATOM 5928 O O . TYR B 1 324 ? 10.297 -0.61 2.264 1 94.38 324 TYR B O 1
ATOM 5936 N N . ALA B 1 325 ? 12.336 -1.148 3.049 1 95.94 325 ALA B N 1
ATOM 5937 C CA . ALA B 1 325 ? 12.68 -2.002 1.913 1 95.94 325 ALA B CA 1
ATOM 5938 C C . ALA B 1 325 ? 11.953 -3.342 1.999 1 95.94 325 ALA B C 1
ATOM 5940 O O . ALA B 1 325 ? 11.656 -3.824 3.094 1 95.94 325 ALA B O 1
ATOM 5941 N N . LEU B 1 326 ? 11.68 -3.879 0.849 1 97.5 326 LEU B N 1
ATOM 5942 C CA . LEU B 1 326 ? 11.156 -5.234 0.706 1 97.5 326 LEU B CA 1
ATOM 5943 C C . LEU B 1 326 ? 12.25 -6.195 0.244 1 97.5 326 LEU B C 1
ATOM 5945 O O . LEU B 1 326 ? 13.188 -5.789 -0.444 1 97.5 326 LEU B O 1
ATOM 5949 N N . ALA B 1 327 ? 12.109 -7.461 0.694 1 98.56 327 ALA B N 1
ATOM 5950 C CA . ALA B 1 327 ? 12.945 -8.5 0.099 1 98.56 327 ALA B CA 1
ATOM 5951 C C . ALA B 1 327 ? 12.359 -8.977 -1.229 1 98.56 327 ALA B C 1
ATOM 5953 O O . ALA B 1 327 ? 11.195 -9.367 -1.296 1 98.56 327 ALA B O 1
ATOM 5954 N N . VAL B 1 328 ? 13.141 -8.898 -2.254 1 98.38 328 VAL B N 1
ATOM 5955 C CA . VAL B 1 328 ? 12.68 -9.281 -3.584 1 98.38 328 VAL B CA 1
ATOM 5956 C C . VAL B 1 328 ? 13.523 -10.445 -4.105 1 98.38 328 VAL B C 1
ATOM 5958 O O . VAL B 1 328 ? 14.75 -10.438 -3.98 1 98.38 328 VAL B O 1
ATOM 5961 N N . LEU B 1 329 ? 12.812 -11.422 -4.625 1 98.19 329 LEU B N 1
ATOM 5962 C CA . LEU B 1 329 ? 13.469 -12.594 -5.195 1 98.19 329 LEU B CA 1
ATOM 5963 C C . LEU B 1 329 ? 13.133 -12.734 -6.676 1 98.19 329 LEU B C 1
ATOM 5965 O O . LEU B 1 329 ? 11.977 -12.57 -7.074 1 98.19 329 LEU B O 1
ATOM 5969 N N . GLN B 1 330 ? 14.141 -12.992 -7.426 1 97.38 330 GLN B N 1
ATOM 5970 C CA . GLN B 1 330 ? 13.992 -13.258 -8.852 1 97.38 330 GLN B CA 1
ATOM 5971 C C . GLN B 1 330 ? 14.422 -14.688 -9.188 1 97.38 330 GLN B C 1
ATOM 5973 O O . GLN B 1 330 ? 15.477 -15.141 -8.75 1 97.38 330 GLN B O 1
ATOM 5978 N N . ALA B 1 331 ? 13.516 -15.344 -9.883 1 97.81 331 ALA B N 1
ATOM 5979 C CA . ALA B 1 331 ? 13.891 -16.672 -10.391 1 97.81 331 ALA B CA 1
ATOM 5980 C C . ALA B 1 331 ? 14.625 -16.547 -11.727 1 97.81 331 ALA B C 1
ATOM 5982 O O . ALA B 1 331 ? 14.016 -16.234 -12.75 1 97.81 331 ALA B O 1
ATOM 5983 N N . ASN B 1 332 ? 15.883 -16.953 -11.734 1 96.44 332 ASN B N 1
ATOM 5984 C CA . ASN B 1 332 ? 16.719 -16.719 -12.906 1 96.44 332 ASN B CA 1
ATOM 5985 C C . ASN B 1 332 ? 16.453 -17.734 -14.008 1 96.44 332 ASN B C 1
ATOM 5987 O O . ASN B 1 332 ? 16.703 -17.453 -15.188 1 96.44 332 ASN B O 1
ATOM 5991 N N . LEU B 1 333 ? 16 -18.891 -13.609 1 95.62 333 LEU B N 1
ATOM 5992 C CA . LEU B 1 333 ? 15.742 -19.938 -14.586 1 95.62 333 LEU B CA 1
ATOM 5993 C C . LEU B 1 333 ? 14.414 -19.688 -15.297 1 95.62 333 LEU B C 1
ATOM 5995 O O . LEU B 1 333 ? 14.156 -20.281 -16.359 1 95.62 333 LEU B O 1
ATOM 5999 N N . TRP B 1 334 ? 13.562 -18.922 -14.711 1 96.94 334 TRP B N 1
ATOM 6000 C CA . TRP B 1 334 ? 12.281 -18.547 -15.297 1 96.94 334 TRP B CA 1
ATOM 6001 C C . TRP B 1 334 ? 12.125 -17.031 -15.359 1 96.94 334 TRP B C 1
ATOM 6003 O O . TRP B 1 334 ? 11.422 -16.438 -14.539 1 96.94 334 TRP B O 1
ATOM 6013 N N . PRO B 1 335 ? 12.695 -16.469 -16.406 1 96.38 335 PRO B N 1
ATOM 6014 C CA . PRO B 1 335 ? 12.609 -15.008 -16.516 1 96.38 335 PRO B CA 1
ATOM 6015 C C . PRO B 1 335 ? 11.18 -14.492 -16.469 1 96.38 335 PRO B C 1
ATOM 6017 O O . PRO B 1 335 ? 10.336 -14.93 -17.266 1 96.38 335 PRO B O 1
ATOM 6020 N N . GLY B 1 336 ? 10.938 -13.594 -15.547 1 97.62 336 GLY B N 1
ATOM 6021 C CA . GLY B 1 336 ? 9.609 -13.047 -15.367 1 97.62 336 GLY B CA 1
ATOM 6022 C C . GLY B 1 336 ? 8.969 -13.438 -14.047 1 97.62 336 GLY B C 1
ATOM 6023 O O . GLY B 1 336 ? 7.91 -12.93 -13.688 1 97.62 336 GLY B O 1
ATOM 6024 N N . ALA B 1 337 ? 9.602 -14.352 -13.344 1 98.5 337 ALA B N 1
ATOM 6025 C CA . ALA B 1 337 ? 9.078 -14.797 -12.055 1 98.5 337 ALA B CA 1
ATOM 6026 C C . ALA B 1 337 ? 9.703 -14.016 -10.906 1 98.5 337 ALA B C 1
ATOM 6028 O O . ALA B 1 337 ? 10.93 -13.984 -10.758 1 98.5 337 ALA B O 1
ATOM 6029 N N . TYR B 1 338 ? 8.852 -13.414 -10.102 1 98.5 338 TYR B N 1
ATOM 6030 C CA . TYR B 1 338 ? 9.32 -12.594 -8.992 1 98.5 338 TYR B CA 1
ATOM 6031 C C . TYR B 1 338 ? 8.508 -12.875 -7.734 1 98.5 338 TYR B C 1
ATOM 6033 O O . TYR B 1 338 ? 7.344 -13.289 -7.812 1 98.5 338 TYR B O 1
ATOM 6041 N N . SER B 1 339 ? 9.125 -12.672 -6.609 1 98.5 339 SER B N 1
ATOM 6042 C CA . SER B 1 339 ? 8.484 -12.742 -5.301 1 98.5 339 SER B CA 1
ATOM 6043 C C . SER B 1 339 ? 8.938 -11.602 -4.398 1 98.5 339 SER B C 1
ATOM 6045 O O . SER B 1 339 ? 10.039 -11.07 -4.562 1 98.5 339 SER B O 1
ATOM 6047 N N . PHE B 1 340 ? 8.086 -11.156 -3.529 1 98.44 340 PHE B N 1
ATOM 6048 C CA . PHE B 1 340 ? 8.484 -10.203 -2.502 1 98.44 340 PHE B CA 1
ATOM 6049 C C . PHE B 1 340 ? 8.047 -10.68 -1.122 1 98.44 340 PHE B C 1
ATOM 6051 O O . PHE B 1 340 ? 7.168 -11.531 -1.002 1 98.44 340 PHE B O 1
ATOM 6058 N N . ALA B 1 341 ? 8.719 -10.18 -0.129 1 98.44 341 ALA B N 1
ATOM 6059 C CA . ALA B 1 341 ? 8.328 -10.461 1.25 1 98.44 341 ALA B CA 1
ATOM 6060 C C . ALA B 1 341 ? 8.641 -9.281 2.162 1 98.44 341 ALA B C 1
ATOM 6062 O O . ALA B 1 341 ? 9.688 -8.641 2.021 1 98.44 341 ALA B O 1
ATOM 6063 N N . VAL B 1 342 ? 7.715 -8.953 3 1 97.38 342 VAL B N 1
ATOM 6064 C CA . VAL B 1 342 ? 7.879 -7.938 4.035 1 97.38 342 VAL B CA 1
ATOM 6065 C C . VAL B 1 342 ? 6.883 -8.188 5.168 1 97.38 342 VAL B C 1
ATOM 6067 O O . VAL B 1 342 ? 5.676 -8.273 4.93 1 97.38 342 VAL B O 1
ATOM 6070 N N . GLY B 1 343 ? 7.422 -8.352 6.395 1 95.12 343 GLY B N 1
ATOM 6071 C CA . GLY B 1 343 ? 6.535 -8.703 7.496 1 95.12 343 GLY B CA 1
ATOM 6072 C C . GLY B 1 343 ? 5.82 -10.023 7.285 1 95.12 343 GLY B C 1
ATOM 6073 O O . GLY B 1 343 ? 6.461 -11.047 7.035 1 95.12 343 GLY B O 1
ATOM 6074 N N . ARG B 1 344 ? 4.48 -9.914 7.266 1 95.62 344 ARG B N 1
ATOM 6075 C CA . ARG B 1 344 ? 3.682 -11.125 7.066 1 95.62 344 ARG B CA 1
ATOM 6076 C C . ARG B 1 344 ? 3.135 -11.188 5.645 1 95.62 344 ARG B C 1
ATOM 6078 O O . ARG B 1 344 ? 2.299 -12.039 5.336 1 95.62 344 ARG B O 1
ATOM 6085 N N . LYS B 1 345 ? 3.584 -10.25 4.871 1 96.38 345 LYS B N 1
ATOM 6086 C CA . LYS B 1 345 ? 3.074 -10.18 3.504 1 96.38 345 LYS B CA 1
ATOM 6087 C C . LYS B 1 345 ? 4.098 -10.719 2.508 1 96.38 345 LYS B C 1
ATOM 6089 O O . LYS B 1 345 ? 5.293 -10.438 2.625 1 96.38 345 LYS B O 1
ATOM 6094 N N . PHE B 1 346 ? 3.697 -11.516 1.638 1 98.12 346 PHE B N 1
ATOM 6095 C CA . PHE B 1 346 ? 4.512 -11.977 0.519 1 98.12 346 PHE B CA 1
ATOM 6096 C C . PHE B 1 346 ? 3.631 -12.383 -0.661 1 98.12 346 PHE B C 1
ATOM 6098 O O . PHE B 1 346 ? 2.426 -12.586 -0.501 1 98.12 346 PHE B O 1
ATOM 6105 N N . ASP B 1 347 ? 4.191 -12.398 -1.812 1 98 347 ASP B N 1
ATOM 6106 C CA . ASP B 1 347 ? 3.461 -12.836 -2.994 1 98 347 ASP B CA 1
ATOM 6107 C C . ASP B 1 347 ? 4.418 -13.242 -4.113 1 98 347 ASP B C 1
ATOM 6109 O O . ASP B 1 347 ? 5.617 -12.977 -4.035 1 98 347 ASP B O 1
ATOM 6113 N N . ASN B 1 348 ? 3.896 -14.023 -5.02 1 98.56 348 ASN B N 1
ATOM 6114 C CA . ASN B 1 348 ? 4.602 -14.5 -6.207 1 98.56 348 ASN B CA 1
ATOM 6115 C C . ASN B 1 348 ? 3.863 -14.109 -7.484 1 98.56 348 ASN B C 1
ATOM 6117 O O . ASN B 1 348 ? 2.635 -14.18 -7.543 1 98.56 348 ASN B O 1
ATOM 6121 N N . ILE B 1 349 ? 4.59 -13.703 -8.5 1 98.38 349 ILE B N 1
ATOM 6122 C CA . ILE B 1 349 ? 3.955 -13.352 -9.766 1 98.38 349 ILE B CA 1
ATOM 6123 C C . ILE B 1 349 ? 4.863 -13.75 -10.93 1 98.38 349 ILE B C 1
ATOM 6125 O O . ILE B 1 349 ? 6.082 -13.844 -10.766 1 98.38 349 ILE B O 1
ATOM 6129 N N . TYR B 1 350 ? 4.273 -14.102 -12.031 1 98.62 350 TYR B N 1
ATOM 6130 C CA . TYR B 1 350 ? 5.016 -14.359 -13.258 1 98.62 350 TYR B CA 1
ATOM 6131 C C . TYR B 1 350 ? 4.523 -13.477 -14.398 1 98.62 350 TYR B C 1
ATOM 6133 O O . TYR B 1 350 ? 3.322 -13.422 -14.672 1 98.62 350 TYR B O 1
ATOM 6141 N N . ILE B 1 351 ? 5.379 -12.75 -15.023 1 98.12 351 ILE B N 1
ATOM 6142 C CA . ILE B 1 351 ? 5.113 -11.992 -16.234 1 98.12 351 ILE B CA 1
ATOM 6143 C C . ILE B 1 351 ? 6.219 -12.242 -17.25 1 98.12 351 ILE B C 1
ATOM 6145 O O . ILE B 1 351 ? 7.328 -11.719 -17.109 1 98.12 351 ILE B O 1
ATOM 6149 N N . GLY B 1 352 ? 5.895 -13.016 -18.203 1 97.81 352 GLY B N 1
ATOM 6150 C CA . GLY B 1 352 ? 6.941 -13.352 -19.156 1 97.81 352 GLY B CA 1
ATOM 6151 C C . GLY B 1 352 ? 6.461 -14.242 -20.281 1 97.81 352 GLY B C 1
ATOM 6152 O O . GLY B 1 352 ? 5.254 -14.383 -20.484 1 97.81 352 GLY B O 1
ATOM 6153 N N . TRP B 1 353 ? 7.363 -14.906 -20.969 1 97.25 353 TRP B N 1
ATOM 6154 C CA . TRP B 1 353 ? 7.066 -15.641 -22.188 1 97.25 353 TRP B CA 1
ATOM 6155 C C . TRP B 1 353 ? 6.797 -17.109 -21.891 1 97.25 353 TRP B C 1
ATOM 6157 O O . TRP B 1 353 ? 6.41 -17.875 -22.781 1 97.25 353 TRP B O 1
ATOM 6167 N N . GLY B 1 354 ? 7.027 -17.562 -20.703 1 97 354 GLY B N 1
ATOM 6168 C CA . GLY B 1 354 ? 6.75 -18.938 -20.328 1 97 354 GLY B CA 1
ATOM 6169 C C . GLY B 1 354 ? 7.867 -19.891 -20.688 1 97 354 GLY B C 1
ATOM 6170 O O . GLY B 1 354 ? 7.645 -21.094 -20.812 1 97 354 GLY B O 1
ATOM 6171 N N . HIS B 1 355 ? 9.07 -19.359 -20.875 1 94.44 355 HIS B N 1
ATOM 6172 C CA . HIS B 1 355 ? 10.203 -20.203 -21.266 1 94.44 355 HIS B CA 1
ATOM 6173 C C . HIS B 1 355 ? 11.273 -20.219 -20.188 1 94.44 355 HIS B C 1
ATOM 6175 O O . HIS B 1 355 ? 11.602 -19.172 -19.609 1 94.44 355 HIS B O 1
ATOM 6181 N N . LYS B 1 356 ? 11.648 -21.469 -20 1 93.81 356 LYS B N 1
ATOM 6182 C CA . LYS B 1 356 ? 12.797 -21.609 -19.094 1 93.81 356 LYS B CA 1
ATOM 6183 C C . LYS B 1 356 ? 14.07 -21.062 -19.75 1 93.81 356 LYS B C 1
ATOM 6185 O O . LYS B 1 356 ? 14.266 -21.203 -20.953 1 93.81 356 LYS B O 1
ATOM 6190 N N . TYR B 1 357 ? 14.891 -20.422 -18.906 1 88.25 357 TYR B N 1
ATOM 6191 C CA . TYR B 1 357 ? 16.141 -19.859 -19.422 1 88.25 357 TYR B CA 1
ATOM 6192 C C . TYR B 1 357 ? 17.094 -20.969 -19.859 1 88.25 357 TYR B C 1
ATOM 6194 O O . TYR B 1 357 ? 17.203 -22 -19.203 1 88.25 357 TYR B O 1
ATOM 6202 N N . SER B 1 358 ? 17.656 -20.844 -21.031 1 79.81 358 SER B N 1
ATOM 6203 C CA . SER B 1 358 ? 18.719 -21.719 -21.516 1 79.81 358 SER B CA 1
ATOM 6204 C C . SER B 1 358 ? 19.844 -20.922 -22.172 1 79.81 358 SER B C 1
ATOM 6206 O O . SER B 1 358 ? 19.594 -20.062 -23.016 1 79.81 358 SER B O 1
ATOM 6208 N N . PRO B 1 359 ? 20.984 -21.047 -21.5 1 70.06 359 PRO B N 1
ATOM 6209 C CA . PRO B 1 359 ? 22.094 -20.328 -22.125 1 70.06 359 PRO B CA 1
ATOM 6210 C C . PRO B 1 359 ? 22.328 -20.75 -23.578 1 70.06 359 PRO B C 1
ATOM 6212 O O . PRO B 1 359 ? 22.812 -19.938 -24.375 1 70.06 359 PRO B O 1
ATOM 6215 N N . GLU B 1 360 ? 22.047 -22.094 -23.75 1 65.12 360 GLU B N 1
ATOM 6216 C CA . GLU B 1 360 ? 22.312 -22.578 -25.109 1 65.12 360 GLU B CA 1
ATOM 6217 C C . GLU B 1 360 ? 21.125 -22.312 -26.031 1 65.12 360 GLU B C 1
ATOM 6219 O O . GLU B 1 360 ? 19.984 -22.25 -25.578 1 65.12 360 GLU B O 1
ATOM 6224 N N . ASN B 1 361 ? 21.359 -21.797 -27.141 1 53.94 361 ASN B N 1
ATOM 6225 C CA . ASN B 1 361 ? 20.312 -21.688 -28.141 1 53.94 361 ASN B CA 1
ATOM 6226 C C . ASN B 1 361 ? 19.547 -23 -28.312 1 53.94 361 ASN B C 1
ATOM 6228 O O . ASN B 1 361 ? 20.125 -24.078 -28.141 1 53.94 361 ASN B O 1
ATOM 6232 N N . PHE B 1 362 ? 18.344 -23.047 -28 1 50.34 362 PHE B N 1
ATOM 6233 C CA . PHE B 1 362 ? 17.531 -24.25 -28.125 1 50.34 362 PHE B CA 1
ATOM 6234 C C . PHE B 1 362 ? 18 -25.109 -29.297 1 50.34 362 PHE B C 1
ATOM 6236 O O . PHE B 1 362 ? 18.062 -24.625 -30.438 1 50.34 362 PHE B O 1
ATOM 6243 N N . ASN B 1 363 ? 18.797 -26.188 -29.109 1 46.69 363 ASN B N 1
ATOM 6244 C CA . ASN B 1 363 ? 19.016 -27.141 -30.188 1 46.69 363 ASN B CA 1
ATOM 6245 C C . ASN B 1 363 ? 17.953 -28.25 -30.188 1 46.69 363 ASN B C 1
ATOM 6247 O O . ASN B 1 363 ? 17.875 -29.047 -29.25 1 46.69 363 ASN B O 1
ATOM 6251 N N . PRO B 1 364 ? 16.953 -28.141 -30.984 1 43.66 364 PRO B N 1
ATOM 6252 C CA . PRO B 1 364 ? 15.922 -29.188 -31.031 1 43.66 364 PRO B CA 1
ATOM 6253 C C . PRO B 1 364 ? 16.5 -30.594 -30.953 1 43.66 364 PRO B C 1
ATOM 6255 O O . PRO B 1 364 ? 17.641 -30.812 -31.375 1 43.66 364 PRO B O 1
ATOM 6258 N N . THR B 1 365 ? 16.203 -31.312 -29.953 1 43.91 365 THR B N 1
ATOM 6259 C CA . THR B 1 365 ? 16.625 -32.719 -29.953 1 43.91 365 THR B CA 1
ATOM 6260 C C . THR B 1 365 ? 16.562 -33.281 -31.359 1 43.91 365 THR B C 1
ATOM 6262 O O . THR B 1 365 ? 15.523 -33.188 -32.031 1 43.91 365 THR B O 1
ATOM 6265 N N . LEU B 1 366 ? 17.641 -33.469 -32 1 41.56 366 LEU B N 1
ATOM 6266 C CA . LEU B 1 366 ? 17.656 -34.094 -33.344 1 41.56 366 LEU B CA 1
ATOM 6267 C C . LEU B 1 366 ? 16.859 -35.406 -33.344 1 41.56 366 LEU B C 1
ATOM 6269 O O . LEU B 1 366 ? 16.766 -36.062 -32.312 1 41.56 366 LEU B O 1
ATOM 6273 N N . PRO B 1 367 ? 15.805 -35.469 -34.156 1 40.31 367 PRO B N 1
ATOM 6274 C CA . PRO B 1 367 ? 15.109 -36.781 -34.25 1 40.31 367 PRO B CA 1
ATOM 6275 C C . PRO B 1 367 ? 16.047 -37.969 -34.062 1 40.31 367 PRO B C 1
ATOM 6277 O O . PRO B 1 367 ? 17.25 -37.844 -34.344 1 40.31 367 PRO B O 1
ATOM 6280 N N . PRO B 1 368 ? 15.719 -38.812 -33.125 1 38.28 368 PRO B N 1
ATOM 6281 C CA . PRO B 1 368 ? 16.609 -39.969 -33.031 1 38.28 368 PRO B CA 1
ATOM 6282 C C . PRO B 1 368 ? 17.156 -40.406 -34.375 1 38.28 368 PRO B C 1
ATOM 6284 O O . PRO B 1 368 ? 16.547 -40.125 -35.406 1 38.28 368 PRO B O 1
ATOM 6287 N N . PRO B 1 369 ? 18.406 -40.656 -34.438 1 34.5 369 PRO B N 1
ATOM 6288 C CA . PRO B 1 369 ? 18.844 -41.125 -35.75 1 34.5 369 PRO B CA 1
ATOM 6289 C C . PRO B 1 369 ? 17.875 -42.094 -36.406 1 34.5 369 PRO B C 1
ATOM 6291 O O . PRO B 1 369 ? 17.078 -42.75 -35.688 1 34.5 369 PRO B O 1
ATOM 6294 N N . VAL B 1 370 ? 17.469 -41.875 -37.562 1 36.78 370 VAL B N 1
ATOM 6295 C CA . VAL B 1 370 ? 16.656 -42.812 -38.312 1 36.78 370 VAL B CA 1
ATOM 6296 C C . VAL B 1 370 ? 16.938 -44.25 -37.844 1 36.78 370 VAL B C 1
ATOM 6298 O O . VAL B 1 370 ? 18.094 -44.656 -37.75 1 36.78 370 VAL B O 1
ATOM 6301 N N . GLN B 1 371 ? 16.172 -44.625 -36.812 1 38.28 371 GLN B N 1
ATOM 6302 C CA . GLN B 1 371 ? 16.328 -46.031 -36.438 1 38.28 371 GLN B CA 1
ATOM 6303 C C . GLN B 1 371 ? 16.703 -46.875 -37.656 1 38.28 371 GLN B C 1
ATOM 6305 O O . GLN B 1 371 ? 16.062 -46.781 -38.688 1 38.28 371 GLN B O 1
ATOM 6310 N N . LEU B 1 372 ? 17.953 -47.125 -37.844 1 37.84 372 LEU B N 1
ATOM 6311 C CA . LEU B 1 372 ? 18.375 -48.094 -38.875 1 37.84 372 LEU B CA 1
ATOM 6312 C C . LEU B 1 372 ? 17.484 -49.312 -38.844 1 37.84 372 LEU B C 1
ATOM 6314 O O . LEU B 1 372 ? 17.578 -50.156 -37.938 1 37.84 372 LEU B O 1
ATOM 6318 N N . GLU B 1 373 ? 16.141 -49 -38.938 1 40.03 373 GLU B N 1
ATOM 6319 C CA . GLU B 1 373 ? 15.242 -50.156 -38.938 1 40.03 373 GLU B CA 1
ATOM 6320 C C . GLU B 1 373 ? 15.906 -51.375 -39.562 1 40.03 373 GLU B C 1
ATOM 6322 O O . GLU B 1 373 ? 15.656 -52.5 -39.156 1 40.03 373 GLU B O 1
ATOM 6327 N N . TYR B 1 374 ? 16.219 -51.219 -40.969 1 39.47 374 TYR B N 1
ATOM 6328 C CA . TYR B 1 374 ? 16.625 -52.406 -41.719 1 39.47 374 TYR B CA 1
ATOM 6329 C C . TYR B 1 374 ? 18.078 -52.781 -41.406 1 39.47 374 TYR B C 1
ATOM 6331 O O . TYR B 1 374 ? 18.953 -51.906 -41.375 1 39.47 374 TYR B O 1
ATOM 6339 N N . ILE B 1 375 ? 18.219 -53.625 -40.5 1 38.75 375 ILE B N 1
ATOM 6340 C CA . ILE B 1 375 ? 19.531 -54.281 -40.406 1 38.75 375 ILE B CA 1
ATOM 6341 C C . ILE B 1 375 ? 20.094 -54.5 -41.812 1 38.75 375 ILE B C 1
ATOM 6343 O O . ILE B 1 375 ? 19.453 -55.156 -42.625 1 38.75 375 ILE B O 1
ATOM 6347 N N . ILE B 1 376 ? 20.812 -53.531 -42.406 1 40.62 376 ILE B N 1
ATOM 6348 C CA . ILE B 1 376 ? 21.438 -53.812 -43.688 1 40.62 376 ILE B CA 1
ATOM 6349 C C . ILE B 1 376 ? 22.047 -55.219 -43.688 1 40.62 376 ILE B C 1
ATOM 6351 O O . ILE B 1 376 ? 23.109 -55.438 -43.094 1 40.62 376 ILE B O 1
ATOM 6355 N N . GLY B 1 377 ? 21.281 -56.219 -43.188 1 39.53 377 GLY B N 1
ATOM 6356 C CA . GLY B 1 377 ? 21.812 -57.562 -43.375 1 39.53 377 GLY B CA 1
ATOM 6357 C C . GLY B 1 377 ? 22.203 -57.844 -44.844 1 39.53 377 GLY B C 1
ATOM 6358 O O . GLY B 1 377 ? 21.969 -57 -45.719 1 39.53 377 GLY B O 1
ATOM 6359 N N . PRO B 1 378 ? 23.109 -58.844 -45.062 1 44.06 378 PRO B N 1
ATOM 6360 C CA . PRO B 1 378 ? 23.516 -59.156 -46.438 1 44.06 378 PRO B CA 1
ATOM 6361 C C . PRO B 1 378 ? 22.359 -59.094 -47.438 1 44.06 378 PRO B C 1
ATOM 6363 O O . PRO B 1 378 ? 22.578 -59.094 -48.625 1 44.06 378 PRO B O 1
ATOM 6366 N N . GLU B 1 379 ? 21.281 -59.281 -46.781 1 46.78 379 GLU B N 1
ATOM 6367 C CA . GLU B 1 379 ? 20.172 -59.438 -47.719 1 46.78 379 GLU B CA 1
ATOM 6368 C C . GLU B 1 379 ? 19.766 -58.125 -48.344 1 46.78 379 GLU B C 1
ATOM 6370 O O . GLU B 1 379 ? 19.109 -58.094 -49.375 1 46.78 379 GLU B O 1
ATOM 6375 N N . VAL B 1 380 ? 19.75 -57.094 -47.562 1 47.97 380 VAL B N 1
ATOM 6376 C CA . VAL B 1 380 ? 19.203 -55.844 -48.094 1 47.97 380 VAL B CA 1
ATOM 6377 C C . VAL B 1 380 ? 20.281 -55.062 -48.844 1 47.97 380 VAL B C 1
ATOM 6379 O O . VAL B 1 380 ? 20.047 -53.938 -49.281 1 47.97 380 VAL B O 1
ATOM 6382 N N . THR B 1 381 ? 21.562 -55.344 -48.531 1 41.22 381 THR B N 1
ATOM 6383 C CA . THR B 1 381 ? 22.625 -54.719 -49.312 1 41.22 381 THR B CA 1
ATOM 6384 C C . THR B 1 381 ? 22.375 -54.938 -50.812 1 41.22 381 THR B C 1
ATOM 6386 O O . THR B 1 381 ? 22.141 -56.062 -51.25 1 41.22 381 THR B O 1
ATOM 6389 N N . GLU B 1 382 ? 21.75 -54.031 -51.406 1 43.81 382 GLU B N 1
ATOM 6390 C CA . GLU B 1 382 ? 21.625 -54.094 -52.875 1 43.81 382 GLU B CA 1
ATOM 6391 C C . GLU B 1 382 ? 22.875 -54.656 -53.5 1 43.81 382 GLU B C 1
ATOM 6393 O O . GLU B 1 382 ? 23.984 -54.219 -53.219 1 43.81 382 GLU B O 1
ATOM 6398 N N . GLY B 1 383 ? 23.031 -56.031 -53.594 1 45.91 383 GLY B N 1
ATOM 6399 C CA . GLY B 1 383 ? 24.141 -56.594 -54.312 1 45.91 383 GLY B CA 1
ATOM 6400 C C . GLY B 1 383 ? 24.578 -55.781 -55.531 1 45.91 383 GLY B C 1
ATOM 6401 O O . GLY B 1 383 ? 23.797 -55 -56.062 1 45.91 383 GLY B O 1
ATOM 6402 N N . LEU B 1 384 ? 25.75 -55.219 -55.5 1 47.88 384 LEU B N 1
ATOM 6403 C CA . LEU B 1 384 ? 26.234 -54.5 -56.656 1 47.88 384 LEU B CA 1
ATOM 6404 C C . LEU B 1 384 ? 25.766 -55.156 -57.969 1 47.88 384 LEU B C 1
ATOM 6406 O O . LEU B 1 384 ? 25.812 -56.375 -58.094 1 47.88 384 LEU B O 1
ATOM 6410 N N . ASP B 1 385 ? 24.75 -54.688 -58.594 1 52.44 385 ASP B N 1
ATOM 6411 C CA . ASP B 1 385 ? 24.391 -55.25 -59.906 1 52.44 385 ASP B CA 1
ATOM 6412 C C . ASP B 1 385 ? 25.641 -55.656 -60.688 1 52.44 385 ASP B C 1
ATOM 6414 O O . ASP B 1 385 ? 26.625 -54.938 -60.719 1 52.44 385 ASP B O 1
ATOM 6418 N N . PRO B 1 386 ? 25.969 -56.969 -60.906 1 55.03 386 PRO B N 1
ATOM 6419 C CA . PRO B 1 386 ? 27.188 -57.312 -61.656 1 55.03 386 PRO B CA 1
ATOM 6420 C C . PRO B 1 386 ? 27.375 -56.438 -62.875 1 55.03 386 PRO B C 1
ATOM 6422 O O . PRO B 1 386 ? 26.406 -55.906 -63.438 1 55.03 386 PRO B O 1
ATOM 6425 N N . THR B 1 387 ? 28.469 -55.688 -63 1 59.88 387 THR B N 1
ATOM 6426 C CA . THR B 1 387 ? 28.766 -54.875 -64.188 1 59.88 387 THR B CA 1
ATOM 6427 C C . THR B 1 387 ? 28.531 -55.719 -65.438 1 59.88 387 THR B C 1
ATOM 6429 O O . THR B 1 387 ? 28.469 -56.938 -65.375 1 59.88 387 THR B O 1
ATOM 6432 N N . VAL B 1 388 ? 28.156 -55.156 -66.438 1 64.31 388 VAL B N 1
ATOM 6433 C CA . VAL B 1 388 ? 27.938 -55.781 -67.75 1 64.31 388 VAL B CA 1
ATOM 6434 C C . VAL B 1 388 ? 29.047 -56.812 -68 1 64.31 388 VAL B C 1
ATOM 6436 O O . VAL B 1 388 ? 28.766 -57.875 -68.562 1 64.31 388 VAL B O 1
ATOM 6439 N N . GLU B 1 389 ? 30.266 -56.406 -67.562 1 65.69 389 GLU B N 1
ATOM 6440 C CA . GLU B 1 389 ? 31.438 -57.25 -67.75 1 65.69 389 GLU B CA 1
ATOM 6441 C C . GLU B 1 389 ? 31.391 -58.5 -66.875 1 65.69 389 GLU B C 1
ATOM 6443 O O . GLU B 1 389 ? 31.75 -59.594 -67.375 1 65.69 389 GLU B O 1
ATOM 6448 N N . GLU B 1 390 ? 30.859 -58.281 -65.75 1 65.06 390 GLU B N 1
ATOM 6449 C CA . GLU B 1 390 ? 30.797 -59.406 -64.812 1 65.06 390 GLU B CA 1
ATOM 6450 C C . GLU B 1 390 ? 29.672 -60.375 -65.188 1 65.06 390 GLU B C 1
ATOM 6452 O O . GLU B 1 390 ? 29.812 -61.594 -65.062 1 65.06 390 GLU B O 1
ATOM 6457 N N . GLU B 1 391 ? 28.547 -59.812 -65.625 1 65.56 391 GLU B N 1
ATOM 6458 C CA . GLU B 1 391 ? 27.422 -60.594 -66.125 1 65.56 391 GLU B CA 1
ATOM 6459 C C . GLU B 1 391 ? 27.812 -61.344 -67.375 1 65.56 391 GLU B C 1
ATOM 6461 O O . GLU B 1 391 ? 27.438 -62.5 -67.562 1 65.56 391 GLU B O 1
ATOM 6466 N N . MET B 1 392 ? 28.578 -60.625 -68.312 1 68.62 392 MET B N 1
ATOM 6467 C CA . MET B 1 392 ? 29.078 -61.25 -69.5 1 68.62 392 MET B CA 1
ATOM 6468 C C . MET B 1 392 ? 30.078 -62.344 -69.188 1 68.62 392 MET B C 1
ATOM 6470 O O . MET B 1 392 ? 30.109 -63.406 -69.812 1 68.62 392 MET B O 1
ATOM 6474 N N . ALA B 1 393 ? 30.859 -62.094 -68.125 1 69.81 393 ALA B N 1
ATOM 6475 C CA . ALA B 1 393 ? 31.844 -63.062 -67.688 1 69.81 393 ALA B CA 1
ATOM 6476 C C . ALA B 1 393 ? 31.188 -64.25 -67.062 1 69.81 393 ALA B C 1
ATOM 6478 O O . ALA B 1 393 ? 31.625 -65.375 -67.25 1 69.81 393 ALA B O 1
ATOM 6479 N N . LEU B 1 394 ? 30.062 -64 -66.312 1 66.25 394 LEU B N 1
ATOM 6480 C CA . LEU B 1 394 ? 29.312 -65.062 -65.688 1 66.25 394 LEU B CA 1
ATOM 6481 C C . LEU B 1 394 ? 28.578 -65.875 -66.75 1 66.25 394 LEU B C 1
ATOM 6483 O O . LEU B 1 394 ? 28.531 -67.125 -66.688 1 66.25 394 LEU B O 1
ATOM 6487 N N . LYS B 1 395 ? 27.969 -65.125 -67.688 1 66.69 395 LYS B N 1
ATOM 6488 C CA . LYS B 1 395 ? 27.328 -65.812 -68.812 1 66.69 395 LYS B CA 1
ATOM 6489 C C . LYS B 1 395 ? 28.344 -66.625 -69.625 1 66.69 395 LYS B C 1
ATOM 6491 O O . LYS B 1 395 ? 28.016 -67.75 -70.062 1 66.69 395 LYS B O 1
ATOM 6496 N N . ALA B 1 396 ? 29.578 -66.062 -69.812 1 68.38 396 ALA B N 1
ATOM 6497 C CA . ALA B 1 396 ? 30.641 -66.812 -70.5 1 68.38 396 ALA B CA 1
ATOM 6498 C C . ALA B 1 396 ? 31.094 -68.062 -69.75 1 68.38 396 ALA B C 1
ATOM 6500 O O . ALA B 1 396 ? 31.344 -69.125 -70.312 1 68.38 396 ALA B O 1
ATOM 6501 N N . ALA B 1 397 ? 31.125 -67.875 -68.375 1 66.38 397 ALA B N 1
ATOM 6502 C CA . ALA B 1 397 ? 31.547 -68.938 -67.562 1 66.38 397 ALA B CA 1
ATOM 6503 C C . ALA B 1 397 ? 30.484 -70.062 -67.438 1 66.38 397 ALA B C 1
ATOM 6505 O O . ALA B 1 397 ? 30.812 -71.25 -67.438 1 66.38 397 ALA B O 1
ATOM 6506 N N . GLN B 1 398 ? 29.219 -69.562 -67.438 1 63.75 398 GLN B N 1
ATOM 6507 C CA . GLN B 1 398 ? 28.109 -70.5 -67.438 1 63.75 398 GLN B CA 1
ATOM 6508 C C . GLN B 1 398 ? 28 -71.25 -68.75 1 63.75 398 GLN B C 1
ATOM 6510 O O . GLN B 1 398 ? 27.656 -72.438 -68.812 1 63.75 398 GLN B O 1
ATOM 6515 N N . GLY B 1 399 ? 28.234 -70.438 -69.812 1 64 399 GLY B N 1
ATOM 6516 C CA . GLY B 1 399 ? 28.297 -71 -71.125 1 64 399 GLY B CA 1
ATOM 6517 C C . GLY B 1 399 ? 29.375 -72.062 -71.312 1 64 399 GLY B C 1
ATOM 6518 O O . GLY B 1 399 ? 29.172 -73.125 -71.938 1 64 399 GLY B O 1
ATOM 6519 N N . GLU B 1 400 ? 30.531 -71.75 -70.688 1 64.31 400 GLU B N 1
ATOM 6520 C CA . GLU B 1 400 ? 31.625 -72.75 -70.75 1 64.31 400 GLU B CA 1
ATOM 6521 C C . GLU B 1 400 ? 31.312 -73.938 -69.938 1 64.31 400 GLU B C 1
ATOM 6523 O O . GLU B 1 400 ? 31.703 -75.062 -70.25 1 64.31 400 GLU B O 1
ATOM 6528 N N . ALA B 1 401 ? 30.641 -73.75 -68.812 1 62.28 401 ALA B N 1
ATOM 6529 C CA . ALA B 1 401 ? 30.281 -74.812 -67.938 1 62.28 401 ALA B CA 1
ATOM 6530 C C . ALA B 1 401 ? 29.219 -75.75 -68.562 1 62.28 401 ALA B C 1
ATOM 6532 O O . ALA B 1 401 ? 29.266 -76.938 -68.5 1 62.28 401 ALA B O 1
ATOM 6533 N N . LEU B 1 402 ? 28.25 -75.062 -69.188 1 61.78 402 LEU B N 1
ATOM 6534 C CA . LEU B 1 402 ? 27.234 -75.812 -69.938 1 61.78 402 LEU B CA 1
ATOM 6535 C C . LEU B 1 402 ? 27.875 -76.562 -71.062 1 61.78 402 LEU B C 1
ATOM 6537 O O . LEU B 1 402 ? 27.484 -77.75 -71.312 1 61.78 402 LEU B O 1
ATOM 6541 N N . GLU B 1 403 ? 28.859 -75.938 -71.75 1 61.84 403 GLU B N 1
ATOM 6542 C CA . GLU B 1 403 ? 29.562 -76.625 -72.875 1 61.84 403 GLU B CA 1
ATOM 6543 C C . GLU B 1 403 ? 30.391 -77.75 -72.312 1 61.84 403 GLU B C 1
ATOM 6545 O O . GLU B 1 403 ? 30.5 -78.812 -73 1 61.84 403 GLU B O 1
ATOM 6550 N N . ALA B 1 404 ? 30.812 -77.562 -71.062 1 59.19 404 ALA B N 1
ATOM 6551 C CA . ALA B 1 404 ? 31.609 -78.688 -70.5 1 59.19 404 ALA B CA 1
ATOM 6552 C C . ALA B 1 404 ? 30.719 -79.812 -70.062 1 59.19 404 ALA B C 1
ATOM 6554 O O . ALA B 1 404 ? 31.125 -81 -70.188 1 59.19 404 ALA B O 1
ATOM 6555 N N . GLU B 1 405 ? 29.578 -79.5 -69.562 1 60.62 405 GLU B N 1
ATOM 6556 C CA . GLU B 1 405 ? 28.656 -80.562 -69.188 1 60.62 405 GLU B CA 1
ATOM 6557 C C . GLU B 1 405 ? 28.156 -81.312 -70.438 1 60.62 405 GLU B C 1
ATOM 6559 O O . GLU B 1 405 ? 27.969 -82.5 -70.375 1 60.62 405 GLU B O 1
ATOM 6564 N N . GLU B 1 406 ? 27.906 -80.562 -71.5 1 59.81 406 GLU B N 1
ATOM 6565 C CA . GLU B 1 406 ? 27.5 -81.188 -72.688 1 59.81 406 GLU B CA 1
ATOM 6566 C C . GLU B 1 406 ? 28.594 -82.125 -73.25 1 59.81 406 GLU B C 1
ATOM 6568 O O . GLU B 1 406 ? 28.312 -83.188 -73.812 1 59.81 406 GLU B O 1
ATOM 6573 N N . VAL B 1 407 ? 29.812 -81.688 -73 1 60.81 407 VAL B N 1
ATOM 6574 C CA . VAL B 1 407 ? 30.922 -82.562 -73.5 1 60.81 407 VAL B CA 1
ATOM 6575 C C . VAL B 1 407 ? 31.031 -83.812 -72.625 1 60.81 407 VAL B C 1
ATOM 6577 O O . VAL B 1 407 ? 31.281 -84.875 -73.062 1 60.81 407 VAL B O 1
ATOM 6580 N N . GLU B 1 408 ? 30.766 -83.625 -71.375 1 57.97 408 GLU B N 1
ATOM 6581 C CA . GLU B 1 408 ? 30.859 -84.75 -70.5 1 57.97 408 GLU B CA 1
ATOM 6582 C C . GLU B 1 408 ? 29.719 -85.75 -70.75 1 57.97 408 GLU B C 1
ATOM 6584 O O . GLU B 1 408 ? 29.906 -87 -70.625 1 57.97 408 GLU B O 1
ATOM 6589 N N . GLU B 1 409 ? 28.562 -85.312 -71 1 60.28 409 GLU B N 1
ATOM 6590 C CA . GLU B 1 409 ? 27.453 -86.188 -71.312 1 60.28 409 GLU B CA 1
ATOM 6591 C C . GLU B 1 409 ? 27.703 -86.938 -72.625 1 60.28 409 GLU B C 1
ATOM 6593 O O . GLU B 1 409 ? 27.328 -88.125 -72.75 1 60.28 409 GLU B O 1
ATOM 6598 N N . GLU B 1 410 ? 28.344 -86.312 -73.625 1 59.66 410 GLU B N 1
ATOM 6599 C CA . GLU B 1 410 ? 28.641 -87 -74.875 1 59.66 410 GLU B CA 1
ATOM 6600 C C . GLU B 1 410 ? 29.672 -88.062 -74.688 1 59.66 410 GLU B C 1
ATOM 6602 O O . GLU B 1 410 ? 29.656 -89.125 -75.375 1 59.66 410 GLU B O 1
ATOM 6607 N N . GLU B 1 411 ? 30.531 -87.875 -73.688 1 58.09 411 GLU B N 1
ATOM 6608 C CA . GLU B 1 411 ? 31.547 -88.875 -73.5 1 58.09 411 GLU B CA 1
ATOM 6609 C C . GLU B 1 411 ? 30.969 -90.125 -72.812 1 58.09 411 GLU B C 1
ATOM 6611 O O . GLU B 1 411 ? 31.453 -91.25 -73 1 58.09 411 GLU B O 1
ATOM 6616 N N . ASP B 1 412 ? 30 -89.938 -71.938 1 57.88 412 ASP B N 1
ATOM 6617 C CA . ASP B 1 412 ? 29.438 -91.125 -71.25 1 57.88 412 ASP B CA 1
ATOM 6618 C C . ASP B 1 412 ? 28.609 -92 -72.188 1 57.88 412 ASP B C 1
ATOM 6620 O O . ASP B 1 412 ? 28.312 -93.125 -71.875 1 57.88 412 ASP B O 1
ATOM 6624 N N . GLU B 1 413 ? 28 -91.438 -73.188 1 56.41 413 GLU B N 1
ATOM 6625 C CA . GLU B 1 413 ? 27.219 -92.25 -74.125 1 56.41 413 GLU B CA 1
ATOM 6626 C C . GLU B 1 413 ? 28.141 -93.125 -75 1 56.41 413 GLU B C 1
ATOM 6628 O O . GLU B 1 413 ? 27.703 -94.125 -75.562 1 56.41 413 GLU B O 1
ATOM 6633 N N . ASP B 1 414 ? 29.359 -92.688 -75.312 1 55.81 414 ASP B N 1
ATOM 6634 C CA . ASP B 1 414 ? 30.188 -93.438 -76.25 1 55.81 414 ASP B CA 1
ATOM 6635 C C . ASP B 1 414 ? 30.938 -94.562 -75.5 1 55.81 414 ASP B C 1
ATOM 6637 O O . ASP B 1 414 ? 31.578 -95.375 -76.125 1 55.81 414 ASP B O 1
ATOM 6641 N N . ASP B 1 415 ? 30.984 -94.438 -74.188 1 44.94 415 ASP B N 1
ATOM 6642 C CA . ASP B 1 415 ? 31.609 -95.562 -73.562 1 44.94 415 ASP B CA 1
ATOM 6643 C C . ASP B 1 415 ? 30.578 -96.688 -73.312 1 44.94 415 ASP B C 1
ATOM 6645 O O . ASP B 1 415 ? 29.469 -96.438 -72.812 1 44.94 415 ASP B O 1
#

Secondary structure (DSSP, 8-state):
-------S---HHHHHHHHHHTT-S--HHHHHHHHHHHHHHHHHS-EEEEEEEEEE--SS--EEEEEEEEPTTTHHHHHHHHHHHHHHHHHHHHHHHHGGGGS-------------PPPPPPPPTTSGGGSSEEEEESSBTBPPEEPPPP-HHHHHHHHH------S-TT-B---SSPPSSBHHHHHHHHHHHHHHHH-EEETTTEE--HHHHGGGGSSS-------EE-TTPPPPPHHHHHH-GGGEEE-SPPP-TTS-SS---TT---TTTTTT--SS-------------PPTT-BGGGPPPBTTB-SEEEEES-SS-GGGPPEEEEETTSTTEEEEEETTEEEEEEEE-S----SS-------------S---TTTS------HHHHHHHHHHHHHHHHHHHHHHHHHHH-/-------S---HHHHHHHHHHTT-S--HHHHHHHHHHHHHHHHHS-EEEEEEEEEE-BSS--EEEEEEEEPTTTHHHHHHHHHHHHHHHHHHHHHHHHGGGGS------------PPPPPPPPPTTSGGGSSEEEEESSBTBPPEEPPPP-HHHHHHHHH----B-S-TT-B---SSPPSSBHHHHHHHHHHHHHHHH-EEETTTEE--HHHHGGGGSSS-------EE-TTPPPPPHHHHHH-GGGEEE-SPPP-TTS-SS---TTS--TTTTTT--SS-------------PPTT-BGGGPPPBTTB-SEEEEES-SS-GGGPPEEEEETTSTTEEEEEETTEEEEEEEE-S----SS-------------S---TTTS------HHHHHHHHHHHHHHHHHHHHHHHHHHH-

Foldseek 3Di:
DPPPPPQLQDPQLVVVVQCVLLVADDDSVQSVLQSVLVVVVVVVAQWDHKDFAAKADAPAFIKGKMKTDHDPPPVVVVVVVVVVVVVVVVVVVVVVVVVVVPDDPPPPPPPPPDDPQFFDFADDQLFWLNVIWMWIDRGRPDDIDTFDGAGLQQLLVLVQDDDFHHSDLQAADDDPVHHPHHSSRSVSSLSSQCLQQFDKDFQPQKDADPVVVVCPPDDFQQFRTDIDGDPPDWDDAQVVVQVDQQRMFRQHAHQWNSRGSGDDDSPPPPPVVVPPPPDDDPPPPPPPPTTDDDHGGGGLNPPDDDPNDDQKDWDWSDPVCSVPTWIKMDGQQQPQWIKIDDTSDIDIYGYYRSHTDDPDDSDNPDPPPPPVVPPVPVVVPPPPPQPPVRVVVVVVVVVVVVVVVVVVVVVVVVD/DPPPPPQLQDPQLVVVVQCVLLVADDDSVQSVLQSVLVVVVVVVAQWDHKDFAAKADAPAFIKGKMKTDHDPPPVVVVVVVVVVVVVVVVVVVVVVVVVVVPDDPPPPPPPPPDDPQFFDFADDQLFWLNVIWMWIDRGRPDDIDTFDGAGLQQLLVLVQDDDFHHSDLQAADDDPVHHPHHSSRSVSSLSSQCLQQFDKDFQPQKDADPVQVVCPPDDFQQFRTDIDGDPPDWDDAQVVVQVDQQRMFRQHAHQWNSRGSGDDDSPPPDPVVVVPPPDDDPPPPPPPPTTDDDHGGGGLNPPDDDPNDRQKDWDWSDPVCSVPTWIKMDGQQQPQWIKIDDTSDIDIYGYYRSHTDDPDDSDNPPPPPPPPVDPVPVVVPPPPPQPPVRVVVVVVVVVVVVVVVVVVVVVVVVD

Sequence (830 aa):
MEIDPETPLPNVMETAYYFEQAGIGLSSEEYYHIFLALKQLVATHPIQTCRFWGKLLGIEANYIVAEVEFREGEEEEEAEEEETAEEGLKEGIEARDEDEEDEEEKDEPPKPNYKPPPVIPKEDYRTGANKYTYYVCNEPGKPWTKLPQVTPAQIVNARKIKKFLVGKLDAAVVCYPPFPGNEANYLRAQIARISAATQVSPLGFYQFGEEEGDEEEEEGGAGRDNYEENPDFEPIPVPEMLDTLSNWVHHVQNILKQGRCTWINPYQKSEEEEEEEDEEEKQEEPEELQETGPPLLTPLSEDADIQNITPWSSDASTHLVPQYALAVLQANLWPGAYSFAVGRKFDNIYIGWGHKYSPENFNPTLPPPVQLEYIIGPEVTEGLDPTVEEEMALKAAQGEALEAEEVEEEEDEDDMEIDPETPLPNVMETAYYFEQAGIGLSSEEYYHIFLALKQLVATHPIQTCRFWGKLLGIEANYIVAEVEFREGEEEEEAEEEETAEEGLKEGIEARDEDEEDEEEKDEPPKPNYKPPPVIPKEDYRTGANKYTYYVCNEPGKPWTKLPQVTPAQIVNARKIKKFLVGKLDAAVVCYPPFPGNEANYLRAQIARISAATQVSPLGFYQFGEEEGDEEEEEGGAGRDNYEENPDFEPIPVPEMLDTLSNWVHHVQNILKQGRCTWINPYQKSEEEEEEEDEEEKQEEPEELQETGPPLLTPLSEDADIQNITPWSSDASTHLVPQYALAVLQANLWPGAYSFAVGRKFDNIYIGWGHKYSPENFNPTLPPPVQLEYIIGPEVTEGLDPTVEEEMALKAAQGEALEAEEVEEEEDEDD

=== Feature glossary ===
The record interleaves many kinds of information about one protein. Here is each kind framed as the question it answers.

Q: What does the local fold look like, residue by residue?
A: A 3Di character summarizes, for each residue, the relative orientation of the Cα frame of its nearest spatial neighbor. Because it encodes fold topology rather than chemistry, 3Di alignments detect remote structural similarity that sequence alignment misses.

Q: Which residues are in helices, strands, or loops?
A: Secondary structure is the local, repeating backbone conformation. DSSP classifies it into eight states by reading the hydrogen-bond network: three helix types (H, G, I), two β types (E, B), two non-regular types (T, S), and unstructured coil (-).

Q: How big and how compact is the whole molecule?
A: Three whole-structure scalars: the radius of gyration (RMS distance of Cα from centroid, in Å), the count of Cα–Cα contacts (pairs closer than 8 Å and separated by more than four residues in sequence — i.e. tertiary, not local, contacts), and the bounding-box dimensions. Together they distinguish compact globular folds from extended fibres or disordered chains.

Q: How confident is the AlphaFold model at each residue?
A: For AlphaFold models, the B-factor field carries pLDDT — the model's own estimate of local accuracy on a 0–100 scale. Regions with pLDDT<50 should be treated as essentially unmodeled; they often correspond to intrinsically disordered segments.

Q: What family and function is it annotated with?
A: Functional annotations link the protein to curated databases. InterPro entries identify conserved domains and families by matching the sequence against member-database signatures (Pfam, PROSITE, CDD, …). Gene Ontology (GO) terms describe molecular function, biological process, and cellular component in a controlled vocabulary. CATH places the structure in a hierarchical fold classification (Class/Architecture/Topology/Homologous-superfamily). The organism is the source species.

Q: What known structures does this most resemble?
A: Nearest PDB neighbors are the top structural matches found by Foldseek when searching this structure against the entire Protein Data Bank. Each hit reports a TM-score (0 to 1; >0.5 almost always implies the same fold) and an E-value. These are *structural* homologs — they may share no detectable sequence similarity.

Q: Which residues are buried vs exposed?
A: Solvent-accessible surface area (SASA) is the area in Å² traced out by the centre of a 1.4 Å probe sphere (a water molecule) rolled over the protein's van der Waals surface (Shrake–Rupley / Lee–Richards construction). Buried residues have near-zero SASA; fully exposed residues can exceed 200 Å². The total SASA scales roughly with the number of surface residues.

Q: What are the backbone torsion angles?
A: φ (phi) and ψ (psi) are the two rotatable backbone dihedrals per residue: φ is the C(i-1)–N–Cα–C torsion, ψ is the N–Cα–C–N(i+1) torsion, both in degrees on (−180°, 180°]. α-helical residues cluster near (−60°, −45°); β-strand residues near (−120°, +130°). A Ramachandran plot is simply a scatter of (φ, ψ) for every residue.

Q: Are the domains correctly placed relative to each other?
A: Predicted aligned error is AlphaFold's pairwise confidence. Unlike pLDDT (per-residue), PAE is per-residue-pair and captures whether two parts of the structure are correctly placed relative to each other. Units are ångströms of expected positional error.

Q: What if only a Cα trace is available?
A: P-SEA three-state annotation labels each residue as helix, strand, or coil based purely on the geometry of the Cα trace. It serves as a fallback when the full backbone (and thus DSSP) is unavailable.

Q: What is the amino-acid chain?
A: This is the polypeptide sequence — one letter per residue, N-terminus first. Length ranges from a few dozen residues for small domains to over a thousand for large multi-domain proteins.

Q: What do the rendered images show?
A: The six renders are orthographic views along the three Cartesian axes in both directions. Representation (cartoon, sticks, or surface) and color scheme (sequence-rainbow or by-chain) vary across proteins so the training set covers all the common visualization conventions.

Q: What do the diagnostic plots show?
A: Plot images: a contact map (which residues are close in 3D, as an N×N binary image), a Ramachandran scatter (backbone torsion angles, revealing secondary-structure composition at a glance), and — for AlphaFold structures — a PAE heatmap (pairwise prediction confidence).

Q: How mobile is each atom in the crystal?
A: B-factor (Debye–Waller factor) reflects atomic displacement in the crystal lattice. It is an experimental observable (units Å²), not a prediction; low values mean the atom is pinned down, high values mean it moves or is heterogeneous across the crystal.

Q: Where is each backbone atom in 3D?
A: The mmCIF table is the protein's shape written out atom by atom. For each backbone N, Cα, C, and carbonyl O, it records an (x, y, z) coordinate triple in Å plus the residue type, chain letter, and residue number.